Protein 1F2D (pdb70)

Organism: Cyberlindnera saturnus (NCBI:txid907340)

Nearest PDB structures (foldseek):
  1f2d-assembly2_C  TM=1.003E+00  e=4.085E-73  Cyberlindnera saturnus
  1j0e-assembly1_A  TM=1.000E+00  e=1.361E-66  Cyberlindnera saturnus
  1j0c-assembly2_D  TM=9.990E-01  e=8.575E-66  Cyberlindnera saturnus
  7ysl-assembly1_B  TM=9.454E-01  e=3.790E-32  Pectobacterium atrosepticum SCRI1043
  7ysk-assembly1_B  TM=9.473E-01  e=3.027E-31  Pectobacterium atrosepticum SCRI1043

CATH classification: 3.40.50.1100 (+1 more: 3.40.50.1100)

Secondary structure (DSSP, 8-state):
--TTSS-----SSSS--EEE-HHHHHHTTT-SEEEEEEGGGS-SSTT--HHHHHHTTTHHHHHHS--SEEEEEEETT-HHHHHHHHHHHHHT-EEEEEEE--S---GGGTTTTTTSHHHHHHHHTT-EEEE------SS--HHHHHHHHHHHHTT--EEEE-GGGTTSTTTTTHHHHHHHHHHHHHHHHT---SEEEEEESSSHHHHHHHHHHGGGT-GGGEEEEE-SS-HHHHHHHHHHHHHHHHHHHT-----S---EE-TTSTTBTTB--HHHHHHHHHHHHHHS----TTTHHHHHHHHHHHHHTT-SPTT-EEEEEE---GGGGGGGGGG-PPPP-/--GGGS-----SSSSPPEEE-HHHHHHTTSSSEEEEEESTT--SSTT--HHHHHHTTTHHHHHHTT--EEEEEEETT-HHHHHHHHHHHHHT-EEEEEEE--S---GGGTTTTTTSSHHHHHHHTT-EEEE--PPP-SS--TTHHHHHHHHHHTT--EEE--TTSTTSTTTTTHHHHHHHHHHHHHHHHT---SEEEEEESSSHHHHHHHHHHHTTT-GGGEEEEE-SS-HHHHHHHHHHHHHHHHHHTT---------EE-TT-TTBTTB--HHHHHHHHHHHHHHS----TTTHHHHHHHHHHHHHTT-S-TT-EEEEEE---GGGGGG-GGG-PPP--/--STTS-----SSSSPPEEE-HHHHHHTTSSEEEEEEEGGGS-SSTT--HHHHHHTTTHHHHHHS---EEEEEEETT-HHHHHHHHHHHHHT-EEEEEEE--S---GGGTTTTTTSHHHHHHHHTT-EEEE------SS--HHHHHHHHHHHHTT--EEEE-GGGTTSTTTTTHHHHHHHHHHHHHHHHT---SEEEEEESSSHHHHHHHHHHHTTT-GGGEEEEE-SS-HHHHHHHHHHHHHHHHHHHT-----S--EEE-SSSTTBTTB--HHHHHHHHHHHHHHS----TTTHHHHHHHHHHHHHTT-SPTTEEEEEEE---GGGGGGGGGG-PPPP-/--GGGS-----SSSSPPEEE-HHHHHHTTSSSEEEEEEGGGS-SSTT--HHHHHHTTTHHHHHHTT-SEEEEEEETT-HHHHHHHHHHHHHT-EEEEEEE--S---GGGTTTTTTSHHHHHHHHTT-EEEE--PPP-SS--HHHHHHHHHHHHTT--EEEE-GGGTTSTTTTHHHHHHHHHHHHHHHHHT---SEEEEEESSSHHHHHHHHHHHTTT-GGGEEEEE-SS-HHHHHHHHHHHHHHHHHHHT-----S--EEE-TTSTTBTTB--HHHHHHHHHHHHHHS----TTTHHHHHHHHHHHHHTT-SPTT-EEEEEE---GGGGGG-GGG-PPPP-

B-factor: mean 40.92, std 16.77, range [8.12, 91.18]

Radius of gyration: 33.81 Å; Cα contacts (8 Å, |Δi|>4): 3236; chains: 4; bounding box: 70×109×66 Å

InterPro domains:
  IPR001926 Tryptophan synthase beta chain-like, PALP domain [PF00291] (12-324)
  IPR005965 1-aminocyclopropane-1-carboxylate deaminase [TIGR01274] (3-339)
  IPR027278 1-aminocyclopropane-1-carboxylate deaminase/D-cysteine desulfhydrase [PIRSF006278] (3-336)
  IPR027278 1-aminocyclopropane-1-carboxylate deaminase/D-cysteine desulfhydrase [PTHR43780] (8-329)
  IPR036052 Tryptophan synthase beta chain-like, PALP domain superfamily [G3DSA:3.40.50.1100] (15-333)
  IPR036052 Tryptophan synthase beta chain-like, PALP domain superfamily [G3DSA:3.40.50.1100] (69-170)
  IPR036052 Tryptophan synthase beta chain-like, PALP domain superfamily [SSF53686] (7-335)

Structure (mmCIF, N/CA/C/O backbone):
data_1F2D
#
_entry.id   1F2D
#
_cell.length_a   66.38
_cell.length_b   269.37
_cell.length_c   186.62
_cell.angle_alpha   90.0
_cell.angle_beta   90.0
_cell.angle_gamma   90.0
#
_symmetry.space_group_name_H-M   'C 2 2 21'
#
loop_
_entity.id
_entity.type
_entity.pdbx_description
1 polymer '1-AMINOCYCLOPROPANE-1-CARBOXYLATE DEAMINASE'
2 non-polymer 'SULFATE ION'
3 non-polymer "PYRIDOXAL-5'-PHOSPHATE"
4 water water
#
loop_
_atom_site.group_PDB
_atom_site.id
_atom_site.type_symbol
_atom_site.label_atom_id
_atom_site.label_alt_id
_atom_site.label_comp_id
_atom_site.label_asym_id
_atom_site.label_entity_id
_atom_site.label_seq_id
_atom_site.pdbx_PDB_ins_code
_atom_site.Cartn_x
_atom_site.Cartn_y
_atom_site.Cartn_z
_atom_site.occupancy
_atom_site.B_iso_or_equiv
_atom_site.auth_seq_id
_atom_site.auth_comp_id
_atom_site.auth_asym_id
_atom_site.auth_atom_id
_atom_site.pdbx_PDB_model_num
ATOM 1 N N . ALA A 1 1 ? 54.424 122.489 19.593 1.00 74.65 1 ALA A N 1
ATOM 2 C CA . ALA A 1 1 ? 54.651 121.238 20.381 1.00 74.17 1 ALA A CA 1
ATOM 3 C C . ALA A 1 1 ? 55.053 121.533 21.833 1.00 73.83 1 ALA A C 1
ATOM 4 O O . ALA A 1 1 ? 56.222 121.415 22.200 1.00 73.81 1 ALA A O 1
ATOM 6 N N . GLY A 1 2 ? 54.078 121.910 22.656 1.00 72.80 2 GLY A N 1
ATOM 7 C CA . GLY A 1 2 ? 54.373 122.203 24.043 1.00 71.70 2 GLY A CA 1
ATOM 8 C C . GLY A 1 2 ? 53.159 122.681 24.810 1.00 71.20 2 GLY A C 1
ATOM 9 O O . GLY A 1 2 ? 53.292 123.302 25.864 1.00 71.75 2 GLY A O 1
ATOM 10 N N . VAL A 1 3 ? 51.970 122.389 24.291 1.00 70.20 3 VAL A N 1
ATOM 11 C CA . VAL A 1 3 ? 50.737 122.804 24.948 1.00 69.59 3 VAL A CA 1
ATOM 12 C C . VAL A 1 3 ? 50.601 122.124 26.309 1.00 70.14 3 VAL A C 1
ATOM 13 O O . VAL A 1 3 ? 49.707 122.451 27.095 1.00 70.67 3 VAL A O 1
ATOM 17 N N . ALA A 1 4 ? 51.500 121.183 26.585 1.00 70.30 4 ALA A N 1
ATOM 18 C CA . ALA A 1 4 ? 51.488 120.443 27.846 1.00 69.95 4 ALA A CA 1
ATOM 19 C C . ALA A 1 4 ? 52.117 121.231 28.990 1.00 69.87 4 ALA A C 1
ATOM 20 O O . ALA A 1 4 ? 51.817 120.981 30.161 1.00 69.85 4 ALA A O 1
ATOM 22 N N . LYS A 1 5 ? 52.988 122.179 28.652 1.00 70.06 5 LYS A N 1
ATOM 23 C CA . LYS A 1 5 ? 53.655 122.998 29.659 1.00 69.73 5 LYS A CA 1
ATOM 24 C C . LYS A 1 5 ? 52.643 123.859 30.399 1.00 68.90 5 LYS A C 1
ATOM 25 O O . LYS A 1 5 ? 52.862 124.219 31.553 1.00 69.46 5 LYS A O 1
ATOM 31 N N . PHE A 1 6 ? 51.542 124.190 29.728 1.00 67.67 6 PHE A N 1
ATOM 32 C CA . PHE A 1 6 ? 50.502 125.021 30.322 1.00 66.14 6 PHE A CA 1
ATOM 33 C C . PHE A 1 6 ? 49.519 124.222 31.163 1.00 64.84 6 PHE A C 1
ATOM 34 O O . PHE A 1 6 ? 49.259 123.054 30.893 1.00 65.25 6 PHE A O 1
ATOM 42 N N . ALA A 1 7 ? 48.962 124.874 32.178 1.00 63.31 7 ALA A N 1
ATOM 43 C CA . ALA A 1 7 ? 48.005 124.246 33.078 1.00 61.66 7 ALA A CA 1
ATOM 44 C C . ALA A 1 7 ? 46.663 124.039 32.393 1.00 60.14 7 ALA A C 1
ATOM 45 O O . ALA A 1 7 ? 46.316 124.760 31.463 1.00 60.10 7 ALA A O 1
ATOM 47 N N . LYS A 1 8 ? 45.910 123.055 32.871 1.00 58.10 8 LYS A N 1
ATOM 48 C CA . LYS A 1 8 ? 44.604 122.743 32.310 1.00 56.66 8 LYS A CA 1
ATOM 49 C C . LYS A 1 8 ? 43.643 122.257 33.384 1.00 55.89 8 LYS A C 1
ATOM 50 O O . LYS A 1 8 ? 43.936 121.316 34.115 1.00 55.99 8 LYS A O 1
ATOM 56 N N . TYR A 1 9 ? 42.495 122.915 33.477 1.00 55.17 9 TYR A N 1
ATOM 57 C CA . TYR A 1 9 ? 41.468 122.549 34.443 1.00 54.41 9 TYR A CA 1
ATOM 58 C C . TYR A 1 9 ? 40.386 121.859 33.624 1.00 53.37 9 TYR A C 1
ATOM 59 O O . TYR A 1 9 ? 39.872 122.421 32.659 1.00 53.60 9 TYR A O 1
ATOM 68 N N . PRO A 1 10 ? 40.037 120.620 33.990 1.00 52.63 10 PRO A N 1
ATOM 69 C CA . PRO A 1 10 ? 39.014 119.842 33.287 1.00 50.73 10 PRO A CA 1
ATOM 70 C C . PRO A 1 10 ? 37.614 120.448 33.262 1.00 49.01 10 PRO A C 1
ATOM 71 O O . PRO A 1 10 ? 37.010 120.673 34.308 1.00 49.56 10 PRO A O 1
ATOM 75 N N . LEU A 1 11 ? 37.094 120.701 32.065 1.00 46.84 11 LEU A N 1
ATOM 76 C CA . LEU A 1 11 ? 35.747 121.249 31.926 1.00 44.65 11 LEU A CA 1
ATOM 77 C C . LEU A 1 11 ? 34.900 120.360 31.024 1.00 44.10 11 LEU A C 1
ATOM 78 O O . LEU A 1 11 ? 33.692 120.568 30.885 1.00 43.36 11 LEU A O 1
ATOM 83 N N . THR A 1 12 ? 35.545 119.365 30.419 1.00 43.90 12 THR A N 1
ATOM 84 C CA . THR A 1 12 ? 34.887 118.429 29.506 1.00 44.31 12 THR A CA 1
ATOM 85 C C . THR A 1 12 ? 35.102 116.965 29.884 1.00 44.25 12 THR A C 1
ATOM 86 O O . THR A 1 12 ? 36.099 116.615 30.517 1.00 44.11 12 THR A O 1
ATOM 90 N N . PHE A 1 13 ? 34.170 116.117 29.454 1.00 44.66 13 PHE A N 1
ATOM 91 C CA . PHE A 1 13 ? 34.217 114.679 29.718 1.00 44.46 13 PHE A CA 1
ATOM 92 C C . PHE A 1 13 ? 35.524 114.010 29.320 1.00 44.21 13 PHE A C 1
ATOM 93 O O . PHE A 1 13 ? 35.920 113.000 29.907 1.00 46.22 13 PHE A O 1
ATOM 101 N N . GLY A 1 14 ? 36.187 114.570 28.320 1.00 43.95 14 GLY A N 1
ATOM 102 C CA . GLY A 1 14 ? 37.439 114.018 27.831 1.00 42.83 14 GLY A CA 1
ATOM 103 C C . GLY A 1 14 ? 37.503 114.263 26.331 1.00 43.86 14 GLY A C 1
ATOM 104 O O . GLY A 1 14 ? 36.618 114.941 25.791 1.00 43.23 14 GLY A O 1
ATOM 105 N N . PRO A 1 15 ? 38.508 113.716 25.624 1.00 42.60 15 PRO A N 1
ATOM 106 C CA . PRO A 1 15 ? 38.637 113.911 24.176 1.00 41.65 15 PRO A CA 1
ATOM 107 C C . PRO A 1 15 ? 37.308 113.728 23.470 1.00 41.02 15 PRO A C 1
ATOM 108 O O . PRO A 1 15 ? 36.630 112.725 23.668 1.00 42.72 15 PRO A O 1
ATOM 112 N N . SER A 1 16 ? 36.935 114.698 22.646 1.00 39.37 16 SER A N 1
ATOM 113 C CA . SER A 1 16 ? 35.670 114.634 21.922 1.00 37.65 16 SER A CA 1
ATOM 114 C C . SER A 1 16 ? 35.555 113.423 20.994 1.00 36.20 16 SER A C 1
ATOM 115 O O . SER A 1 16 ? 36.531 112.988 20.388 1.00 37.24 16 SER A O 1
ATOM 118 N N . PRO A 1 17 ? 34.348 112.854 20.893 1.00 35.19 17 PRO A N 1
ATOM 119 C CA . PRO A 1 17 ? 34.060 111.693 20.051 1.00 35.63 17 PRO A CA 1
ATOM 120 C C . PRO A 1 17 ? 33.865 112.109 18.585 1.00 38.06 17 PRO A C 1
ATOM 121 O O . PRO A 1 17 ? 33.423 113.232 18.294 1.00 37.17 17 PRO A O 1
ATOM 125 N N . ILE A 1 18 ? 34.190 111.204 17.668 1.00 37.74 18 ILE A N 1
ATOM 126 C CA . ILE A 1 18 ? 34.060 111.478 16.233 1.00 37.63 18 ILE A CA 1
ATOM 127 C C . ILE A 1 18 ? 32.976 110.604 15.633 1.00 37.84 18 ILE A C 1
ATOM 128 O O . ILE A 1 18 ? 33.110 109.381 15.602 1.00 39.91 18 ILE A O 1
ATOM 133 N N . SER A 1 19 ? 31.890 111.230 15.193 1.00 36.63 19 SER A N 1
ATOM 134 C CA . SER A 1 19 ? 30.788 110.511 14.574 1.00 36.37 19 SER A CA 1
ATOM 135 C C . SER A 1 19 ? 31.115 110.271 13.095 1.00 37.23 19 SER A C 1
ATOM 136 O O . SER A 1 19 ? 31.778 111.091 12.456 1.00 36.04 19 SER A O 1
ATOM 139 N N . ASN A 1 20 ? 30.649 109.146 12.564 1.00 37.89 20 ASN A N 1
ATOM 140 C CA . ASN A 1 20 ? 30.865 108.795 11.161 1.00 39.49 20 ASN A CA 1
ATOM 141 C C . ASN A 1 20 ? 29.535 109.037 10.456 1.00 40.34 20 ASN A C 1
ATOM 142 O O . ASN A 1 20 ? 28.600 108.240 10.568 1.00 40.76 20 ASN A O 1
ATOM 147 N N . LEU A 1 21 ? 29.452 110.154 9.738 1.00 40.47 21 LEU A N 1
ATOM 148 C CA . LEU A 1 21 ? 28.228 110.534 9.035 1.00 41.24 21 LEU A CA 1
ATOM 149 C C . LEU A 1 21 ? 28.136 109.875 7.652 1.00 42.43 21 LEU A C 1
ATOM 150 O O . LEU A 1 21 ? 28.056 110.560 6.627 1.00 42.08 21 LEU A O 1
ATOM 155 N N . ASN A 1 22 ? 28.134 108.542 7.638 1.00 42.85 22 ASN A N 1
ATOM 156 C CA . ASN A 1 22 ? 28.090 107.785 6.388 1.00 43.15 22 ASN A CA 1
ATOM 157 C C . ASN A 1 22 ? 26.827 107.976 5.560 1.00 43.50 22 ASN A C 1
ATOM 158 O O . ASN A 1 22 ? 26.893 107.975 4.332 1.00 42.40 22 ASN A O 1
ATOM 163 N N . ARG A 1 23 ? 25.684 108.151 6.219 1.00 44.28 23 ARG A N 1
ATOM 164 C CA . ARG A 1 23 ? 24.435 108.351 5.505 1.00 45.97 23 ARG A CA 1
ATOM 165 C C . ARG A 1 23 ? 24.434 109.699 4.776 1.00 46.39 23 ARG A C 1
ATOM 166 O O . ARG A 1 23 ? 23.939 109.801 3.651 1.00 45.94 23 ARG A O 1
ATOM 174 N N . LEU A 1 24 ? 24.980 110.733 5.416 1.00 45.93 24 LEU A N 1
ATOM 175 C CA . LEU A 1 24 ? 25.065 112.051 4.792 1.00 45.19 24 LEU A CA 1
ATOM 176 C C . LEU A 1 24 ? 26.040 111.920 3.624 1.00 45.70 24 LEU A C 1
ATOM 177 O O . LEU A 1 24 ? 25.756 112.375 2.521 1.00 45.53 24 LEU A O 1
ATOM 182 N N . SER A 1 25 ? 27.184 111.287 3.877 1.00 45.86 25 SER A N 1
ATOM 183 C CA . SER A 1 25 ? 28.198 111.082 2.849 1.00 47.34 25 SER A CA 1
ATOM 184 C C . SER A 1 25 ? 27.640 110.373 1.613 1.00 49.42 25 SER A C 1
ATOM 185 O O . SER A 1 25 ? 28.062 110.650 0.489 1.00 49.76 25 SER A O 1
ATOM 188 N N . GLN A 1 26 ? 26.700 109.453 1.812 1.00 51.43 26 GLN A N 1
ATOM 189 C CA . GLN A 1 26 ? 26.105 108.750 0.677 1.00 53.60 26 GLN A CA 1
ATOM 190 C C . GLN A 1 26 ? 25.169 109.699 -0.041 1.00 53.50 26 GLN A C 1
ATOM 191 O O . GLN A 1 26 ? 25.116 109.740 -1.271 1.00 53.06 26 GLN A O 1
ATOM 197 N N . HIS A 1 27 ? 24.417 110.455 0.746 1.00 53.05 27 HIS A N 1
ATOM 198 C CA . HIS A 1 27 ? 23.479 111.408 0.196 1.00 52.68 27 HIS A CA 1
ATOM 199 C C . HIS A 1 27 ? 24.191 112.366 -0.750 1.00 52.34 27 HIS A C 1
ATOM 200 O O . HIS A 1 27 ? 23.658 112.705 -1.799 1.00 52.72 27 HIS A O 1
ATOM 207 N N . LEU A 1 28 ? 25.395 112.795 -0.382 1.00 51.25 28 LEU A N 1
ATOM 208 C CA . LEU A 1 28 ? 26.145 113.714 -1.225 1.00 50.92 28 LEU A CA 1
ATOM 209 C C . LEU A 1 28 ? 26.950 112.999 -2.305 1.00 50.44 28 LEU A C 1
ATOM 210 O O . LEU A 1 28 ? 28.080 113.387 -2.622 1.00 50.43 28 LEU A O 1
ATOM 215 N N . GLY A 1 29 ? 26.352 111.943 -2.852 1.00 49.67 29 GLY A N 1
ATOM 216 C CA . GLY A 1 29 ? 26.971 111.186 -3.927 1.00 48.36 29 GLY A CA 1
ATOM 217 C C . GLY A 1 29 ? 28.219 110.392 -3.611 1.00 48.04 29 GLY A C 1
ATOM 218 O O . GLY A 1 29 ? 29.047 110.154 -4.495 1.00 47.04 29 GLY A O 1
ATOM 219 N N . SER A 1 30 ? 28.362 109.976 -2.359 1.00 46.68 30 SER A N 1
ATOM 220 C CA . SER A 1 30 ? 29.518 109.187 -1.961 1.00 47.16 30 SER A CA 1
ATOM 221 C C . SER A 1 30 ? 30.802 109.795 -2.507 1.00 46.63 30 SER A C 1
ATOM 222 O O . SER A 1 30 ? 31.681 109.081 -2.970 1.00 48.21 30 SER A O 1
ATOM 225 N N . LYS A 1 31 ? 30.900 111.117 -2.453 1.00 46.41 31 LYS A N 1
ATOM 226 C CA . LYS A 1 31 ? 32.080 111.826 -2.944 1.00 46.27 31 LYS A CA 1
ATOM 227 C C . LYS A 1 31 ? 33.245 111.710 -1.970 1.00 45.14 31 LYS A C 1
ATOM 228 O O . LYS A 1 31 ? 34.409 111.578 -2.374 1.00 44.24 31 LYS A O 1
ATOM 234 N N . VAL A 1 32 ? 32.927 111.786 -0.681 1.00 42.82 32 VAL A N 1
ATOM 235 C CA . VAL A 1 32 ? 33.939 111.692 0.356 1.00 40.97 32 VAL A CA 1
ATOM 236 C C . VAL A 1 32 ? 33.341 111.005 1.568 1.00 39.53 32 VAL A C 1
ATOM 237 O O . VAL A 1 32 ? 32.147 110.678 1.585 1.00 38.09 32 VAL A O 1
ATOM 241 N N . ASN A 1 33 ? 34.182 110.794 2.578 1.00 38.50 33 ASN A N 1
ATOM 242 C CA . ASN A 1 33 ? 33.755 110.158 3.825 1.00 37.96 33 ASN A CA 1
ATOM 243 C C . ASN A 1 33 ? 33.742 111.246 4.885 1.00 36.50 33 ASN A C 1
ATOM 244 O O . ASN A 1 33 ? 34.795 111.679 5.359 1.00 33.98 33 ASN A O 1
ATOM 249 N N . VAL A 1 34 ? 32.543 111.689 5.244 1.00 36.61 34 VAL A N 1
ATOM 250 C CA . VAL A 1 34 ? 32.406 112.757 6.224 1.00 38.26 34 VAL A CA 1
ATOM 251 C C . VAL A 1 34 ? 32.366 112.266 7.669 1.00 38.64 34 VAL A C 1
ATOM 252 O O . VAL A 1 34 ? 31.550 111.419 8.022 1.00 38.02 34 VAL A O 1
ATOM 256 N N . TYR A 1 35 ? 33.266 112.810 8.486 1.00 39.59 35 TYR A N 1
ATOM 257 C CA . TYR A 1 35 ? 33.335 112.497 9.912 1.00 40.82 35 TYR A CA 1
ATOM 258 C C . TYR A 1 35 ? 33.108 113.830 10.652 1.00 40.83 35 TYR A C 1
ATOM 259 O O . TYR A 1 35 ? 33.432 114.893 10.124 1.00 40.92 35 TYR A O 1
ATOM 268 N N . ALA A 1 36 ? 32.556 113.783 11.859 1.00 39.53 36 ALA A N 1
ATOM 269 C CA . ALA A 1 36 ? 32.308 115.010 12.618 1.00 37.84 36 ALA A CA 1
ATOM 270 C C . ALA A 1 36 ? 32.768 114.900 14.069 1.00 38.97 36 ALA A C 1
ATOM 271 O O . ALA A 1 36 ? 32.194 114.128 14.830 1.00 39.08 36 ALA A O 1
ATOM 273 N N . LYS A 1 37 ? 33.810 115.651 14.440 1.00 39.02 37 LYS A N 1
ATOM 274 C CA . LYS A 1 37 ? 34.315 115.660 15.815 1.00 38.78 37 LYS A CA 1
ATOM 275 C C . LYS A 1 37 ? 33.325 116.501 16.630 1.00 39.33 37 LYS A C 1
ATOM 276 O O . LYS A 1 37 ? 33.144 117.687 16.371 1.00 39.72 37 LYS A O 1
ATOM 282 N N . ARG A 1 38 ? 32.703 115.876 17.626 1.00 39.06 38 ARG A N 1
ATOM 283 C CA . ARG A 1 38 ? 31.664 116.504 18.424 1.00 38.90 38 ARG A CA 1
ATOM 284 C C . ARG A 1 38 ? 32.001 117.386 19.622 1.00 38.79 38 ARG A C 1
ATOM 285 O O . ARG A 1 38 ? 31.968 116.943 20.777 1.00 36.86 38 ARG A O 1
ATOM 293 N N . GLU A 1 39 ? 32.303 118.649 19.345 1.00 38.15 39 GLU A N 1
ATOM 294 C CA . GLU A 1 39 ? 32.586 119.599 20.412 1.00 37.51 39 GLU A CA 1
ATOM 295 C C . GLU A 1 39 ? 31.236 119.993 21.011 1.00 36.76 39 GLU A C 1
ATOM 296 O O . GLU A 1 39 ? 31.165 120.543 22.111 1.00 37.37 39 GLU A O 1
ATOM 302 N N . ASP A 1 40 ? 30.166 119.707 20.281 1.00 36.80 40 ASP A N 1
ATOM 303 C CA . ASP A 1 40 ? 28.821 120.031 20.740 1.00 38.35 40 ASP A CA 1
ATOM 304 C C . ASP A 1 40 ? 28.309 119.012 21.758 1.00 38.78 40 ASP A C 1
ATOM 305 O O . ASP A 1 40 ? 27.180 119.128 22.249 1.00 38.86 40 ASP A O 1
ATOM 310 N N . CYS A 1 41 ? 29.132 118.013 22.062 1.00 38.42 41 CYS A N 1
ATOM 311 C CA . CYS A 1 41 ? 28.760 116.964 23.015 1.00 38.89 41 CYS A CA 1
ATOM 312 C C . CYS A 1 41 ? 29.909 116.729 23.989 1.00 38.65 41 CYS A C 1
ATOM 313 O O . CYS A 1 41 ? 30.049 115.637 24.548 1.00 41.65 41 CYS A O 1
ATOM 316 N N . ASN A 1 42 ? 30.721 117.755 24.203 1.00 38.32 42 ASN A N 1
ATOM 317 C CA . ASN A 1 42 ? 31.899 117.657 25.059 1.00 36.86 42 ASN A CA 1
ATOM 318 C C . ASN A 1 42 ? 31.768 117.912 26.572 1.00 37.70 42 ASN A C 1
ATOM 319 O O . ASN A 1 42 ? 32.760 117.769 27.293 1.00 36.68 42 ASN A O 1
ATOM 324 N N . SER A 1 43 ? 30.587 118.292 27.059 1.00 38.10 43 SER A N 1
ATOM 325 C CA . SER A 1 43 ? 30.449 118.576 28.486 1.00 39.25 43 SER A CA 1
ATOM 326 C C . SER A 1 43 ? 29.019 118.591 29.023 1.00 38.41 43 SER A C 1
ATOM 327 O O . SER A 1 43 ? 28.055 118.616 28.264 1.00 38.89 43 SER A O 1
ATOM 330 N N . GLY A 1 44 ? 28.906 118.557 30.350 1.00 38.80 44 GLY A N 1
ATOM 331 C CA . GLY A 1 44 ? 27.612 118.576 31.011 1.00 39.18 44 GLY A CA 1
ATOM 332 C C . GLY A 1 44 ? 27.247 119.996 31.424 1.00 39.19 44 GLY A C 1
ATOM 333 O O . GLY A 1 44 ? 26.139 120.272 31.895 1.00 39.58 44 GLY A O 1
ATOM 334 N N . LEU A 1 45 ? 28.199 120.900 31.238 1.00 38.75 45 LEU A N 1
ATOM 335 C CA . LEU A 1 45 ? 28.006 122.300 31.546 1.00 38.96 45 LEU A CA 1
ATOM 336 C C . LEU A 1 45 ? 27.096 122.909 30.470 1.00 40.22 45 LEU A C 1
ATOM 337 O O . LEU A 1 45 ? 27.559 123.404 29.448 1.00 42.26 45 LEU A O 1
ATOM 342 N N . ALA A 1 46 ? 25.791 122.817 30.715 1.00 41.74 46 ALA A N 1
ATOM 343 C CA . ALA A 1 46 ? 24.737 123.319 29.838 1.00 43.80 46 ALA A CA 1
ATOM 344 C C . ALA A 1 46 ? 25.037 123.254 28.340 1.00 45.53 46 ALA A C 1
ATOM 345 O O . ALA A 1 46 ? 25.321 124.280 27.700 1.00 45.65 46 ALA A O 1
ATOM 347 N N . PHE A 1 47 ? 24.962 122.038 27.798 1.00 45.31 47 PHE A N 1
ATOM 348 C CA . PHE A 1 47 ? 25.181 121.772 26.379 1.00 43.81 47 PHE A CA 1
ATOM 349 C C . PHE A 1 47 ? 26.612 121.851 25.883 1.00 43.58 47 PHE A C 1
ATOM 350 O O . PHE A 1 47 ? 26.912 121.394 24.783 1.00 45.75 47 PHE A O 1
ATOM 358 N N . GLY A 1 48 ? 27.499 122.427 26.679 1.00 43.14 48 GLY A N 1
ATOM 359 C CA . GLY A 1 48 ? 28.890 122.516 26.276 1.00 42.31 48 GLY A CA 1
ATOM 360 C C . GLY A 1 48 ? 29.113 123.046 24.870 1.00 43.08 48 GLY A C 1
ATOM 361 O 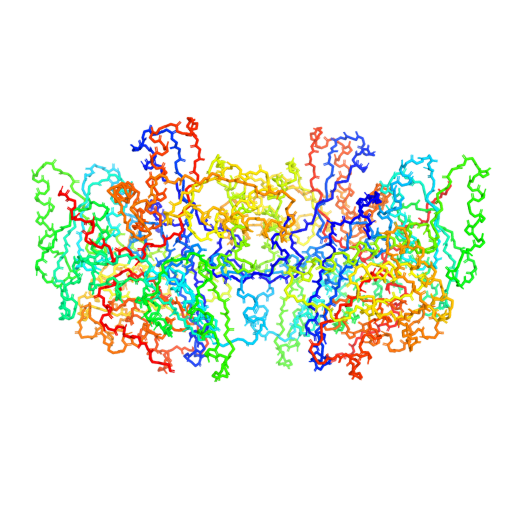O . GLY A 1 48 ? 28.185 123.524 24.213 1.00 42.75 48 GLY A O 1
ATOM 362 N N . GLY A 1 49 ? 30.359 122.960 24.416 1.00 41.33 49 GLY A N 1
ATOM 363 C CA . GLY A 1 49 ? 30.708 123.446 23.101 1.00 41.88 49 GLY A CA 1
ATOM 364 C C . GLY A 1 49 ? 32.181 123.795 23.017 1.00 42.32 49 GLY A C 1
ATOM 365 O O . GLY A 1 49 ? 32.928 123.628 23.983 1.00 43.11 49 GLY A O 1
ATOM 366 N N . ASN A 1 50 ? 32.596 124.291 21.857 1.00 41.70 50 ASN A N 1
ATOM 367 C CA . ASN A 1 50 ? 33.987 124.653 21.597 1.00 41.74 50 ASN A CA 1
ATOM 368 C C . ASN A 1 50 ? 34.600 125.636 22.586 1.00 40.76 50 ASN A C 1
ATOM 369 O O . ASN A 1 50 ? 35.766 125.509 22.953 1.00 40.53 50 ASN A O 1
ATOM 374 N N . LYS A 1 51 ? 33.822 126.632 22.989 1.00 40.74 51 LYS A N 1
ATOM 375 C CA . LYS A 1 51 ? 34.315 127.643 23.913 1.00 41.77 51 LYS A CA 1
ATOM 376 C C . LYS A 1 51 ? 34.768 126.998 25.227 1.00 41.48 51 LYS A C 1
ATOM 377 O O . LYS A 1 51 ? 35.770 127.400 25.813 1.00 41.16 51 LYS A O 1
ATOM 383 N N . LEU A 1 52 ? 34.032 125.992 25.681 1.00 40.89 52 LEU A N 1
ATOM 384 C CA . LEU A 1 52 ? 34.400 125.292 26.906 1.00 41.42 52 LEU A CA 1
ATOM 385 C C . LEU A 1 52 ? 35.815 124.721 26.786 1.00 41.65 52 LEU A C 1
ATOM 386 O O . LEU A 1 52 ? 36.566 124.724 27.757 1.00 42.32 52 LEU A O 1
ATOM 391 N N . ARG A 1 53 ? 36.196 124.252 25.596 1.00 42.55 53 ARG A N 1
ATOM 392 C CA . ARG A 1 53 ? 37.537 123.687 25.408 1.00 42.71 53 ARG A CA 1
ATOM 393 C C . ARG A 1 53 ? 38.581 124.787 25.517 1.00 43.43 53 ARG A C 1
ATOM 394 O O . ARG A 1 53 ? 39.675 124.574 26.037 1.00 44.04 53 ARG A O 1
ATOM 402 N N . LYS A 1 54 ? 38.239 125.968 25.012 1.00 44.05 54 LYS A N 1
ATOM 403 C CA . LYS A 1 54 ? 39.147 127.106 25.069 1.00 43.05 54 LYS A CA 1
ATOM 404 C C . LYS A 1 54 ? 39.379 127.453 26.540 1.00 43.02 54 LYS A C 1
ATOM 405 O O . LYS A 1 54 ? 40.519 127.612 26.998 1.00 43.13 54 LYS A O 1
ATOM 411 N N . LEU A 1 55 ? 38.271 127.560 27.263 1.00 40.85 55 LEU A N 1
ATOM 412 C CA . LEU A 1 55 ? 38.264 127.917 28.675 1.00 42.61 55 LEU A CA 1
ATOM 413 C C . LEU A 1 55 ? 39.094 127.053 29.621 1.00 43.55 55 LEU A C 1
ATOM 414 O O . LEU A 1 55 ? 39.548 127.544 30.657 1.00 44.28 55 LEU A O 1
ATOM 419 N N . GLU A 1 56 ? 39.304 125.784 29.276 1.00 44.31 56 GLU A N 1
ATOM 420 C CA . GLU A 1 56 ? 40.071 124.893 30.142 1.00 45.18 56 GLU A CA 1
ATOM 421 C C . GLU A 1 56 ? 41.469 125.414 30.433 1.00 46.45 56 GLU A C 1
ATOM 422 O O . GLU A 1 56 ? 42.022 125.139 31.499 1.00 46.00 56 GLU A O 1
ATOM 428 N N . TYR A 1 57 ? 42.045 126.161 29.496 1.00 46.72 57 TYR A N 1
ATOM 429 C CA . TYR A 1 57 ? 43.386 126.698 29.709 1.00 47.80 57 TYR A CA 1
ATOM 430 C C . TYR A 1 57 ? 43.373 128.093 30.312 1.00 47.78 57 TYR A C 1
ATOM 431 O O . TYR A 1 57 ? 44.418 128.712 30.496 1.00 47.05 57 TYR A O 1
ATOM 440 N N . ILE A 1 58 ? 42.183 128.577 30.635 1.00 48.70 58 ILE A N 1
ATOM 441 C CA . ILE A 1 58 ? 42.047 129.902 31.208 1.00 50.70 58 ILE A CA 1
ATOM 442 C C . ILE A 1 58 ? 41.601 129.819 32.669 1.00 52.52 58 ILE A C 1
ATOM 443 O O . ILE A 1 58 ? 41.940 130.683 33.474 1.00 53.18 58 ILE A O 1
ATOM 448 N N . VAL A 1 59 ? 40.854 128.774 33.007 1.00 53.64 59 VAL A N 1
ATOM 449 C CA . VAL A 1 59 ? 40.382 128.582 34.374 1.00 54.93 59 VAL A CA 1
ATOM 450 C C . VAL A 1 59 ? 41.510 128.522 35.420 1.00 55.91 59 VAL A C 1
ATOM 451 O O . VAL A 1 59 ? 41.371 129.060 36.519 1.00 56.45 59 VAL A O 1
ATOM 455 N N . PRO A 1 60 ? 42.640 127.871 35.095 1.00 56.70 60 PRO A N 1
ATOM 456 C CA . PRO A 1 60 ? 43.753 127.780 36.049 1.00 57.34 60 PRO A CA 1
ATOM 457 C C . PRO A 1 60 ? 44.206 129.159 36.523 1.00 58.76 60 PRO A C 1
ATOM 458 O O . PRO A 1 60 ? 44.436 129.386 37.714 1.00 58.98 60 PRO A O 1
ATOM 462 N N . ASP A 1 61 ? 44.338 130.071 35.567 1.00 59.77 61 ASP A N 1
ATOM 463 C CA . ASP A 1 61 ? 44.757 131.440 35.828 1.00 59.78 61 ASP A CA 1
ATOM 464 C C . ASP A 1 61 ? 43.753 132.083 36.786 1.00 59.18 61 ASP A C 1
ATOM 465 O O . ASP A 1 61 ? 44.133 132.729 37.761 1.00 59.45 61 ASP A O 1
ATOM 470 N N . ILE A 1 62 ? 42.470 131.885 36.501 1.00 58.08 62 ILE A N 1
ATOM 471 C CA . ILE A 1 62 ? 41.383 132.428 37.309 1.00 58.01 62 ILE A CA 1
ATOM 472 C C . ILE A 1 62 ? 41.481 132.027 38.776 1.00 60.05 62 ILE A C 1
ATOM 473 O O . ILE A 1 62 ? 41.675 132.873 39.652 1.00 61.23 62 ILE A O 1
ATOM 478 N N . VAL A 1 63 ? 41.338 130.731 39.036 1.00 60.85 63 VAL A N 1
ATOM 479 C CA . VAL A 1 63 ? 41.391 130.189 40.387 1.00 61.23 63 VAL A CA 1
ATOM 480 C C . VAL A 1 63 ? 42.672 130.552 41.137 1.00 61.77 63 VAL A C 1
ATOM 481 O O . VAL A 1 63 ? 42.645 130.762 42.346 1.00 61.66 63 VAL A O 1
ATOM 485 N N . GLU A 1 64 ? 43.786 130.630 40.419 1.00 63.22 64 GLU A N 1
ATOM 486 C CA . GLU A 1 64 ? 45.078 130.974 41.015 1.00 64.50 64 GLU A CA 1
ATOM 487 C C . GLU A 1 64 ? 45.003 132.261 41.840 1.00 64.93 64 GLU A C 1
ATOM 488 O O . GLU A 1 64 ? 45.218 132.243 43.051 1.00 64.62 64 GLU A O 1
ATOM 494 N N . GLY A 1 65 ? 44.712 133.376 41.172 1.00 65.17 65 GLY A N 1
ATOM 495 C CA . GLY A 1 65 ? 44.607 134.654 41.855 1.00 65.05 65 GLY A CA 1
ATOM 496 C C . GLY A 1 65 ? 43.228 134.847 42.457 1.00 65.55 65 GLY A C 1
ATOM 497 O O . GLY A 1 65 ? 42.461 133.889 42.560 1.00 66.01 65 GLY A O 1
ATOM 498 N N . ASP A 1 66 ? 42.895 136.078 42.847 1.00 65.27 66 ASP A N 1
ATOM 499 C CA . ASP A 1 66 ? 41.589 136.347 43.447 1.00 64.46 66 ASP A CA 1
ATOM 500 C C . ASP A 1 66 ? 40.647 137.201 42.619 1.00 63.02 66 ASP A C 1
ATOM 501 O O . ASP A 1 66 ? 40.738 138.429 42.618 1.00 63.09 66 ASP A O 1
ATOM 506 N N . TYR A 1 67 ? 39.727 136.542 41.928 1.00 60.60 67 TYR A N 1
ATOM 507 C CA . TYR A 1 67 ? 38.744 137.241 41.121 1.00 58.07 67 TYR A CA 1
ATOM 508 C C . TYR A 1 67 ? 37.397 136.831 41.673 1.00 56.88 67 TYR A C 1
ATOM 509 O O . TYR A 1 67 ? 37.229 135.715 42.160 1.00 57.30 67 TYR A O 1
ATOM 518 N N . THR A 1 68 ? 36.439 137.739 41.591 1.00 55.86 68 THR A N 1
ATOM 519 C CA . THR A 1 68 ? 35.106 137.510 42.125 1.00 54.29 68 THR A CA 1
ATOM 520 C C . THR A 1 68 ? 34.059 137.453 41.028 1.00 53.18 68 THR A C 1
ATOM 521 O O . THR A 1 68 ? 32.973 136.898 41.212 1.00 52.67 68 THR A O 1
ATOM 525 N N . HIS A 1 69 ? 34.391 138.038 39.885 1.00 52.23 69 HIS A N 1
ATOM 526 C CA . HIS A 1 69 ? 33.470 138.089 38.763 1.00 51.27 69 HIS A CA 1
ATOM 527 C C . HIS A 1 69 ? 34.130 137.693 37.455 1.00 50.64 69 HIS A C 1
ATOM 528 O O . HIS A 1 69 ? 35.244 138.121 37.161 1.00 50.98 69 HIS A O 1
ATOM 535 N N . LEU A 1 70 ? 33.444 136.870 36.672 1.00 49.77 70 LEU A N 1
ATOM 536 C CA . LEU A 1 70 ? 33.963 136.481 35.371 1.00 48.82 70 LEU A CA 1
ATOM 537 C C . LEU A 1 70 ? 33.141 137.311 34.404 1.00 48.77 70 LEU A C 1
ATOM 538 O O . LEU A 1 70 ? 31.908 137.318 34.468 1.00 48.36 70 LEU A O 1
ATOM 543 N N . VAL A 1 71 ? 33.806 138.029 33.514 1.00 48.91 71 VAL A N 1
ATOM 544 C CA . VAL A 1 71 ? 33.060 138.837 32.567 1.00 49.47 71 VAL A CA 1
ATOM 545 C C . VAL A 1 71 ? 33.433 138.489 31.130 1.00 49.57 71 VAL A C 1
ATOM 546 O O . VAL A 1 71 ? 34.608 138.293 30.801 1.00 47.33 71 VAL A O 1
ATOM 550 N N . SER A 1 72 ? 32.410 138.376 30.290 1.00 51.16 72 SER A N 1
ATOM 551 C CA . SER A 1 72 ? 32.601 138.082 28.877 1.00 52.84 72 SER A CA 1
ATOM 552 C C . SER A 1 72 ? 31.572 138.855 28.070 1.00 53.05 72 SER A C 1
ATOM 553 O O . SER A 1 72 ? 30.727 139.558 28.638 1.00 53.26 72 SER A O 1
ATOM 556 N N . ILE A 1 73 ? 31.611 138.695 26.750 1.00 52.89 73 ILE A N 1
ATOM 557 C CA . ILE A 1 73 ? 30.711 139.461 25.898 1.00 52.14 73 ILE A CA 1
ATOM 558 C C . ILE A 1 73 ? 30.391 138.793 24.562 1.00 51.78 73 ILE A C 1
ATOM 559 O O . ILE A 1 73 ? 31.229 138.094 23.997 1.00 52.16 73 ILE A O 1
ATOM 564 N N . GLY A 1 74 ? 29.168 139.017 24.078 1.00 51.63 74 GLY A N 1
ATOM 565 C CA . GLY A 1 74 ? 28.723 138.458 22.810 1.00 51.04 74 GLY A CA 1
ATOM 566 C C . GLY A 1 74 ? 27.326 138.935 22.431 1.00 51.07 74 GLY A C 1
ATOM 567 O O . GLY A 1 74 ? 26.741 139.762 23.124 1.00 51.46 74 GLY A O 1
ATOM 568 N N . GLY A 1 75 ? 26.790 138.416 21.331 1.00 50.39 75 GLY A N 1
ATOM 569 C CA . GLY A 1 75 ? 25.464 138.808 20.886 1.00 49.53 75 GLY A CA 1
ATOM 570 C C . GLY A 1 75 ? 24.352 138.266 21.756 1.00 49.76 75 GLY A C 1
ATOM 571 O O . GLY A 1 75 ? 24.612 137.574 22.732 1.00 50.68 75 GLY A O 1
ATOM 572 N N . ARG A 1 76 ? 23.108 138.567 21.397 1.00 49.66 76 ARG A N 1
ATOM 573 C CA . ARG A 1 76 ? 21.943 138.124 22.167 1.00 51.01 76 ARG A CA 1
ATOM 574 C C . ARG A 1 76 ? 21.881 136.611 22.386 1.00 50.86 76 ARG A C 1
ATOM 575 O O . ARG A 1 76 ? 21.725 136.143 23.513 1.00 50.91 76 ARG A O 1
ATOM 583 N N . GLN A 1 77 ? 21.977 135.853 21.302 1.00 49.89 77 GLN A N 1
ATOM 584 C CA . GLN A 1 77 ? 21.940 134.400 21.385 1.00 47.88 77 GLN A CA 1
ATOM 585 C C . GLN A 1 77 ? 23.358 133.843 21.441 1.00 46.81 77 GLN A C 1
ATOM 586 O O . GLN A 1 77 ? 23.630 132.774 20.904 1.00 46.97 77 GLN A O 1
ATOM 592 N N . SER A 1 78 ? 24.258 134.568 22.096 1.00 45.67 78 SER A N 1
ATOM 593 C CA . SER A 1 78 ? 25.648 134.138 22.201 1.00 45.81 78 SER A CA 1
ATOM 594 C C . SER A 1 78 ? 25.826 132.804 22.926 1.00 46.50 78 SER A C 1
ATOM 595 O O . SER A 1 78 ? 25.095 132.494 23.862 1.00 46.38 78 SER A O 1
ATOM 598 N N . ASN A 1 79 ? 26.802 132.016 22.478 1.00 46.78 79 ASN A N 1
ATOM 599 C CA . ASN A 1 79 ? 27.095 130.720 23.087 1.00 46.11 79 ASN A CA 1
ATOM 600 C C . ASN A 1 79 ? 28.138 130.937 24.177 1.00 46.14 79 ASN A C 1
ATOM 601 O O . ASN A 1 79 ? 27.983 130.458 25.297 1.00 46.83 79 ASN A O 1
ATOM 606 N N . GLN A 1 80 ? 29.194 131.666 23.832 1.00 46.26 80 GLN A N 1
ATOM 607 C CA . GLN A 1 80 ? 30.278 131.982 24.752 1.00 47.40 80 GLN A CA 1
ATOM 608 C C . GLN A 1 80 ? 29.791 132.547 26.080 1.00 48.19 80 GLN A C 1
ATOM 609 O O . GLN A 1 80 ? 30.241 132.118 27.141 1.00 48.34 80 GLN A O 1
ATOM 615 N N . THR A 1 81 ? 28.885 133.518 26.027 1.00 49.57 81 THR A N 1
ATOM 616 C CA . THR A 1 81 ? 28.379 134.110 27.258 1.00 49.46 81 THR A CA 1
ATOM 617 C C . THR A 1 81 ? 27.718 133.037 28.120 1.00 50.16 81 THR A C 1
ATOM 618 O O . THR A 1 81 ? 28.017 132.922 29.313 1.00 50.79 81 THR A O 1
ATOM 622 N N . ARG A 1 82 ? 26.834 132.248 27.513 1.00 49.45 82 ARG A N 1
ATOM 623 C CA . ARG A 1 82 ? 26.137 131.181 28.223 1.00 49.59 82 ARG A CA 1
ATOM 624 C C . ARG A 1 82 ? 27.093 130.154 28.859 1.00 49.42 82 ARG A C 1
ATOM 625 O O . ARG A 1 82 ? 26.829 129.649 29.948 1.00 49.36 82 ARG A O 1
ATOM 633 N N . MET A 1 83 ? 28.206 129.857 28.196 1.00 49.16 83 MET A N 1
ATOM 634 C CA . MET A 1 83 ? 29.169 128.902 28.738 1.00 49.21 83 MET A CA 1
ATOM 635 C C . MET A 1 83 ? 30.017 129.539 29.832 1.00 49.57 83 MET A C 1
ATOM 636 O O . MET A 1 83 ? 30.611 128.843 30.664 1.00 48.27 83 MET A O 1
ATOM 641 N N . VAL A 1 84 ? 30.079 130.865 29.836 1.00 49.66 84 VAL A N 1
ATOM 642 C CA . VAL A 1 84 ? 30.852 131.565 30.850 1.00 49.35 84 VAL A CA 1
ATOM 643 C C . VAL A 1 84 ? 30.078 131.546 32.158 1.00 48.33 84 VAL A C 1
ATOM 644 O O . VAL A 1 84 ? 30.661 131.527 33.245 1.00 48.17 84 VAL A O 1
ATOM 648 N N . ALA A 1 85 ? 28.758 131.548 32.037 1.00 47.24 85 ALA A N 1
ATOM 649 C CA . ALA A 1 85 ? 27.884 131.511 33.193 1.00 46.92 85 ALA A CA 1
ATOM 650 C C . ALA A 1 85 ? 28.124 130.169 33.889 1.00 47.36 85 ALA A C 1
ATOM 651 O O . ALA A 1 85 ? 28.462 130.121 35.077 1.00 46.93 85 ALA A O 1
ATOM 653 N N . ALA A 1 86 ? 27.969 129.085 33.128 1.00 45.32 86 ALA A N 1
ATOM 654 C CA . ALA A 1 86 ? 28.167 127.745 33.661 1.00 44.30 86 ALA A CA 1
ATOM 655 C C . ALA A 1 86 ? 29.546 127.616 34.300 1.00 43.40 86 ALA A C 1
ATOM 656 O O . ALA A 1 86 ? 29.687 127.041 35.383 1.00 43.69 86 ALA A O 1
ATOM 658 N N . LEU A 1 87 ? 30.566 128.160 33.644 1.00 41.40 87 LEU A N 1
ATOM 659 C CA . LEU A 1 87 ? 31.912 128.086 34.189 1.00 41.74 87 LEU A CA 1
ATOM 660 C C . LEU A 1 87 ? 31.972 128.843 35.517 1.00 44.54 87 LEU A C 1
ATOM 661 O O . LEU A 1 87 ? 32.587 128.382 36.490 1.00 43.75 87 LEU A O 1
ATOM 666 N N . ALA A 1 88 ? 31.326 130.009 35.549 1.00 45.90 88 ALA A N 1
ATOM 667 C CA . ALA A 1 88 ? 31.303 130.841 36.750 1.00 47.32 88 ALA A CA 1
ATOM 668 C C . ALA A 1 88 ? 30.508 130.164 37.859 1.00 48.27 88 ALA A C 1
ATOM 669 O O . ALA A 1 88 ? 30.948 130.113 39.009 1.00 48.45 88 ALA A O 1
ATOM 671 N N . ALA A 1 89 ? 29.333 129.648 37.512 1.00 49.37 89 ALA A N 1
ATOM 672 C CA . ALA A 1 89 ? 28.491 128.968 38.483 1.00 50.34 89 ALA A CA 1
ATOM 673 C C . ALA A 1 89 ? 29.280 127.836 39.140 1.00 52.13 89 ALA A C 1
ATOM 674 O O . ALA A 1 89 ? 29.276 127.691 40.362 1.00 51.58 89 ALA A O 1
ATOM 676 N N . LYS A 1 90 ? 29.968 127.048 38.314 1.00 53.56 90 LYS A N 1
ATOM 677 C CA . LYS A 1 90 ? 30.750 125.918 38.794 1.00 54.96 90 LYS A CA 1
ATOM 678 C C . LYS A 1 90 ? 31.926 126.354 39.649 1.00 55.02 90 LYS A C 1
ATOM 679 O O . LYS A 1 90 ? 32.176 125.778 40.712 1.00 55.46 90 LYS A O 1
ATOM 685 N N . LEU A 1 91 ? 32.657 127.359 39.182 1.00 54.58 91 LEU A N 1
ATOM 686 C CA . LEU A 1 91 ? 33.800 127.850 39.934 1.00 54.72 91 LEU A CA 1
ATOM 687 C C . LEU A 1 91 ? 33.343 128.631 41.163 1.00 54.61 91 LEU A C 1
ATOM 688 O O . LEU A 1 91 ? 34.159 129.050 41.986 1.00 54.59 91 LEU A O 1
ATOM 693 N N . GLY A 1 92 ? 32.034 128.816 41.291 1.00 54.01 92 GLY A N 1
ATOM 694 C CA . GLY A 1 92 ? 31.512 129.562 42.423 1.00 53.79 92 GLY A CA 1
ATOM 695 C C . GLY A 1 92 ? 31.851 131.051 42.407 1.00 54.03 92 GLY A C 1
ATOM 696 O O . GLY A 1 92 ? 32.059 131.660 43.463 1.00 53.39 92 GLY A O 1
ATOM 697 N N . LYS A 1 93 ? 31.913 131.638 41.212 1.00 52.87 93 LYS A N 1
ATOM 698 C CA . LYS A 1 93 ? 32.212 133.056 41.063 1.00 52.45 93 LYS A CA 1
ATOM 699 C C . LYS A 1 93 ? 30.945 133.733 40.558 1.00 52.76 93 LYS A C 1
ATOM 700 O O . LYS A 1 93 ? 29.983 133.059 40.198 1.00 52.18 93 LYS A O 1
ATOM 706 N N . LYS A 1 94 ? 30.929 135.062 40.537 1.00 52.99 94 LYS A N 1
ATOM 707 C CA . LYS A 1 94 ? 29.753 135.768 40.042 1.00 53.34 94 LYS A CA 1
ATOM 708 C C . LYS A 1 94 ? 29.884 135.980 38.529 1.00 52.47 94 LYS A C 1
ATOM 709 O O . LYS A 1 94 ? 30.986 135.886 37.977 1.00 51.42 94 LYS A O 1
ATOM 715 N N . CYS A 1 95 ? 28.764 136.252 37.860 1.00 52.25 95 CYS A N 1
ATOM 716 C CA . CYS A 1 95 ? 28.784 136.431 36.409 1.00 51.42 95 CYS A CA 1
ATOM 717 C C . CYS A 1 95 ? 28.095 137.664 35.810 1.00 49.93 95 CYS A C 1
ATOM 718 O O . CYS A 1 95 ? 26.904 137.883 36.015 1.00 48.49 95 CYS A O 1
ATOM 721 N N . VAL A 1 96 ? 28.856 138.442 35.042 1.00 50.08 96 VAL A N 1
ATOM 722 C CA . VAL A 1 96 ? 28.334 139.637 34.354 1.00 49.48 96 VAL A CA 1
ATOM 723 C C . VAL A 1 96 ? 28.519 139.472 32.841 1.00 47.57 96 VAL A C 1
ATOM 724 O O . VAL A 1 96 ? 29.645 139.434 32.351 1.00 45.88 96 VAL A O 1
ATOM 728 N N . LEU A 1 97 ? 27.410 139.384 32.110 1.00 47.76 97 LEU A N 1
ATOM 729 C CA . LEU A 1 97 ? 27.456 139.186 30.660 1.00 47.53 97 LEU A CA 1
ATOM 730 C C . LEU A 1 97 ? 26.855 140.311 29.804 1.00 47.81 97 LEU A C 1
ATOM 731 O O . LEU A 1 97 ? 25.678 140.660 29.946 1.00 48.12 97 LEU A O 1
ATOM 736 N N . ILE A 1 98 ? 27.668 140.843 28.894 1.00 48.15 98 ILE A N 1
ATOM 737 C CA . ILE A 1 98 ? 27.251 141.912 27.980 1.00 47.74 98 ILE A CA 1
ATOM 738 C C . ILE A 1 98 ? 26.656 141.286 26.717 1.00 47.42 98 ILE A C 1
ATOM 739 O O . ILE A 1 98 ? 27.381 140.673 25.937 1.00 46.31 98 ILE A O 1
ATOM 744 N N . GLN A 1 99 ? 25.347 141.436 26.518 1.00 47.59 99 GLN A N 1
ATOM 745 C CA . GLN A 1 99 ? 24.685 140.871 25.340 1.00 49.06 99 GLN A CA 1
ATOM 746 C C . GLN A 1 99 ? 24.419 141.940 24.256 1.00 49.65 99 GLN A C 1
ATOM 747 O O . GLN A 1 99 ? 23.281 142.396 24.089 1.00 49.79 99 GLN A O 1
ATOM 753 N N . GLU A 1 100 ? 25.452 142.325 23.511 1.00 49.85 100 GLU A N 1
ATOM 754 C CA . GLU A 1 100 ? 25.293 143.346 22.470 1.00 50.79 100 GLU A CA 1
ATOM 755 C C . GLU A 1 100 ? 24.277 143.008 21.395 1.00 52.06 100 GLU A C 1
ATOM 756 O O . GLU A 1 100 ? 23.811 141.877 21.292 1.00 52.22 100 GLU A O 1
ATOM 762 N N . ASP A 1 101 ? 23.931 144.015 20.599 1.00 54.38 101 ASP A N 1
ATOM 763 C CA . ASP A 1 101 ? 22.981 143.844 19.510 1.00 56.21 101 ASP A CA 1
ATOM 764 C C . ASP A 1 101 ? 23.789 143.574 18.242 1.00 56.85 101 ASP A C 1
ATOM 765 O O . ASP A 1 101 ? 24.077 144.479 17.457 1.00 57.25 101 ASP A O 1
ATOM 770 N N . TRP A 1 102 ? 24.157 142.310 18.063 1.00 56.89 102 TRP A N 1
ATOM 771 C CA . TRP A 1 102 ? 24.954 141.875 16.925 1.00 56.20 102 TRP A CA 1
ATOM 772 C C . TRP A 1 102 ? 24.154 141.407 15.721 1.00 56.32 102 TRP A C 1
ATOM 773 O O . TRP A 1 102 ? 24.714 141.233 14.641 1.00 56.82 102 TRP A O 1
ATOM 784 N N . VAL A 1 103 ? 22.853 141.212 15.882 1.00 56.60 103 VAL A N 1
ATOM 785 C CA . VAL A 1 103 ? 22.082 140.697 14.770 1.00 57.07 103 VAL A CA 1
ATOM 786 C C . VAL A 1 103 ? 20.734 141.337 14.496 1.00 58.50 103 VAL A C 1
ATOM 787 O O . VAL A 1 103 ? 19.955 141.599 15.409 1.00 59.19 103 VAL A O 1
ATOM 791 N N . PRO A 1 104 ? 20.446 141.603 13.215 1.00 59.18 104 PRO A N 1
ATOM 792 C CA . PRO A 1 104 ? 19.172 142.206 12.824 1.00 59.73 104 PRO A CA 1
ATOM 793 C C . PRO A 1 104 ? 18.076 141.195 13.156 1.00 60.40 104 PRO A C 1
ATOM 794 O O . PRO A 1 104 ? 17.770 140.316 12.350 1.00 60.31 104 PRO A O 1
ATOM 798 N N . ILE A 1 105 ? 17.504 141.312 14.349 1.00 60.90 105 ILE A N 1
ATOM 799 C CA . ILE A 1 105 ? 16.468 140.387 14.794 1.00 62.31 105 ILE A CA 1
ATOM 800 C C . ILE A 1 105 ? 15.273 140.312 13.854 1.00 63.55 105 ILE A C 1
ATOM 801 O O . ILE A 1 105 ? 14.495 141.257 13.745 1.00 64.56 105 ILE A O 1
ATOM 806 N N . PRO A 1 106 ? 15.110 139.176 13.163 1.00 64.50 106 PRO A N 1
ATOM 807 C CA . PRO A 1 106 ? 13.994 138.992 12.234 1.00 65.24 106 PRO A CA 1
ATOM 808 C C . PRO A 1 106 ? 12.667 139.444 12.829 1.00 66.13 106 PRO A C 1
ATOM 809 O O . PRO A 1 106 ? 12.418 139.270 14.021 1.00 65.51 106 PRO A O 1
ATOM 813 N N . GLU A 1 107 ? 11.828 140.035 11.985 1.00 67.80 107 GLU A N 1
ATOM 814 C CA . GLU A 1 107 ? 10.516 140.529 12.393 1.00 69.43 107 GLU A CA 1
ATOM 815 C C . GLU A 1 107 ? 9.714 139.462 13.125 1.00 69.31 107 GLU A C 1
ATOM 816 O O . GLU A 1 107 ? 9.096 139.730 14.152 1.00 68.86 107 GLU A O 1
ATOM 822 N N . ALA A 1 108 ? 9.717 138.250 12.588 1.00 69.44 108 ALA A N 1
ATOM 823 C CA . ALA A 1 108 ? 8.982 137.164 13.211 1.00 70.19 108 ALA A CA 1
ATOM 824 C C . ALA A 1 108 ? 9.643 136.741 14.524 1.00 70.34 108 ALA A C 1
ATOM 825 O O . ALA A 1 108 ? 8.982 136.217 15.417 1.00 70.13 108 ALA A O 1
ATOM 827 N N . GLU A 1 109 ? 10.944 136.992 14.642 1.00 71.06 109 GLU A N 1
ATOM 828 C CA . GLU A 1 109 ? 11.698 136.609 15.836 1.00 71.84 109 GLU A CA 1
ATOM 829 C C . GLU A 1 109 ? 11.978 137.762 16.805 1.00 71.79 109 GLU A C 1
ATOM 830 O O . GLU A 1 109 ? 12.908 137.677 17.608 1.00 71.85 109 GLU A O 1
ATOM 836 N N . LYS A 1 110 ? 11.187 138.829 16.742 1.00 71.47 110 LYS A N 1
ATOM 837 C CA . LYS A 1 110 ? 11.409 139.973 17.630 1.00 70.42 110 LYS A CA 1
ATOM 838 C C . LYS A 1 110 ? 10.862 139.781 19.045 1.00 69.04 110 LYS A C 1
ATOM 839 O O . LYS A 1 110 ? 11.405 140.329 20.000 1.00 69.04 110 LYS A O 1
ATOM 845 N N . ASP A 1 111 ? 9.796 138.999 19.178 1.00 67.66 111 ASP A N 1
ATOM 846 C CA . ASP A 1 111 ? 9.184 138.750 20.482 1.00 66.72 111 ASP A CA 1
ATOM 847 C C . ASP A 1 111 ? 9.752 137.508 21.156 1.00 65.98 111 ASP A C 1
ATOM 848 O O . ASP A 1 111 ? 9.154 136.988 22.100 1.00 67.14 111 ASP A O 1
ATOM 853 N N . VAL A 1 112 ? 10.902 137.032 20.686 1.00 64.12 112 VAL A N 1
ATOM 854 C CA . VAL A 1 112 ? 11.500 135.821 21.245 1.00 61.38 112 VAL A CA 1
ATOM 855 C C . VAL A 1 112 ? 13.023 135.848 21.293 1.00 59.24 112 VAL A C 1
ATOM 856 O O . VAL A 1 112 ? 13.635 135.405 22.263 1.00 59.26 112 VAL A O 1
ATOM 860 N N . TYR A 1 113 ? 13.625 136.365 20.234 1.00 56.68 113 TYR A N 1
ATOM 861 C CA . TYR A 1 113 ? 15.072 136.430 20.120 1.00 54.66 113 TYR A CA 1
ATOM 862 C C . TYR A 1 113 ? 15.815 136.812 21.406 1.00 55.42 113 TYR A C 1
ATOM 863 O O . TYR A 1 113 ? 17.003 136.523 21.539 1.00 56.24 113 TYR A O 1
ATOM 872 N N . ASN A 1 114 ? 15.128 137.452 22.353 1.00 56.72 114 ASN A N 1
ATOM 873 C CA . ASN A 1 114 ? 15.766 137.874 23.610 1.00 57.44 114 ASN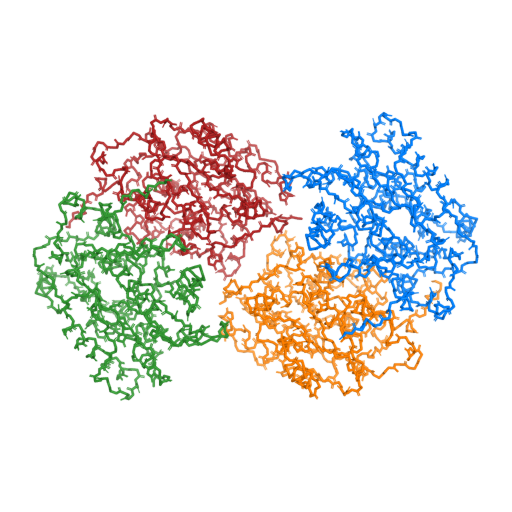 A CA 1
ATOM 874 C C . ASN A 1 114 ? 15.206 137.217 24.877 1.00 57.89 114 ASN A C 1
ATOM 875 O O . ASN A 1 114 ? 15.689 137.488 25.977 1.00 57.93 114 ASN A O 1
ATOM 880 N N . ARG A 1 115 ? 14.187 136.376 24.727 1.00 58.64 115 ARG A N 1
ATOM 881 C CA . ARG A 1 115 ? 13.564 135.703 25.869 1.00 60.23 115 ARG A CA 1
ATOM 882 C C . ARG A 1 115 ? 13.791 134.184 25.857 1.00 59.77 115 ARG A C 1
ATOM 883 O O . ARG A 1 115 ? 13.631 133.517 26.880 1.00 60.10 115 ARG A O 1
ATOM 891 N N . VAL A 1 116 ? 14.168 133.655 24.696 1.00 58.73 116 VAL A N 1
ATOM 892 C CA . VAL A 1 116 ? 14.397 132.223 24.508 1.00 57.63 116 VAL A CA 1
ATOM 893 C C . VAL A 1 116 ? 15.881 131.918 24.241 1.00 56.18 116 VAL A C 1
ATOM 894 O O . VAL A 1 116 ? 16.728 132.802 24.357 1.00 56.70 116 VAL A O 1
ATOM 898 N N . GLY A 1 117 ? 16.188 130.661 23.926 1.00 55.96 117 GLY A N 1
ATOM 899 C CA . GLY A 1 117 ? 17.550 130.240 23.607 1.00 53.98 117 GLY A CA 1
ATOM 900 C C . GLY A 1 117 ? 18.658 130.411 24.630 1.00 53.78 117 GLY A C 1
ATOM 901 O O . GLY A 1 117 ? 18.447 130.266 25.832 1.00 53.44 117 GLY A O 1
ATOM 902 N N . ASN A 1 118 ? 19.854 130.713 24.134 1.00 53.45 118 ASN A N 1
ATOM 903 C CA . ASN A 1 118 ? 21.036 130.900 24.973 1.00 55.02 118 ASN A CA 1
ATOM 904 C C . ASN A 1 118 ? 20.879 131.922 26.104 1.00 55.15 118 ASN A C 1
ATOM 905 O O . ASN A 1 118 ? 21.320 131.679 27.232 1.00 54.02 118 ASN A O 1
ATOM 910 N N . ILE A 1 119 ? 20.263 133.064 25.799 1.00 55.14 119 ILE A N 1
ATOM 911 C CA . ILE A 1 119 ? 20.082 134.119 26.794 1.00 53.91 119 ILE A CA 1
ATOM 912 C C . ILE A 1 119 ? 19.320 133.617 28.012 1.00 52.97 119 ILE A C 1
ATOM 913 O O . ILE A 1 119 ? 19.708 133.894 29.144 1.00 52.53 119 ILE A O 1
ATOM 918 N N . GLU A 1 120 ? 18.239 132.882 27.775 1.00 51.61 120 GLU A N 1
ATOM 919 C CA . GLU A 1 120 ? 17.446 132.344 28.863 1.00 52.49 120 GLU A CA 1
ATOM 920 C C . GLU A 1 120 ? 18.307 131.508 29.796 1.00 51.67 120 GLU A C 1
ATOM 921 O O . GLU A 1 120 ? 18.238 131.649 31.014 1.00 51.02 120 GLU A O 1
ATOM 927 N N . LEU A 1 121 ? 19.121 130.640 29.209 1.00 51.64 121 LEU A N 1
ATOM 928 C CA . LEU A 1 121 ? 19.991 129.766 29.973 1.00 50.72 121 LEU A CA 1
ATOM 929 C C . LEU A 1 121 ? 20.888 130.541 30.921 1.00 50.40 121 LEU A C 1
ATOM 930 O O . LEU A 1 121 ? 20.993 130.195 32.096 1.00 49.95 121 LEU A O 1
ATOM 935 N N . SER A 1 122 ? 21.543 131.579 30.410 1.00 50.88 122 SER A N 1
ATOM 936 C CA . SER A 1 122 ? 22.439 132.393 31.233 1.00 51.68 122 SER A CA 1
ATOM 937 C C . SER A 1 122 ? 21.707 132.973 32.434 1.00 52.12 122 SER A C 1
ATOM 938 O O . SER A 1 122 ? 22.260 133.071 33.535 1.00 51.66 122 SER A O 1
ATOM 941 N N . ARG A 1 123 ? 20.454 133.354 32.214 1.00 52.79 123 ARG A N 1
ATOM 942 C CA . ARG A 1 123 ? 19.642 133.920 33.275 1.00 53.85 123 ARG A CA 1
ATOM 943 C C . ARG A 1 123 ? 19.320 132.865 34.341 1.00 53.43 123 ARG A C 1
ATOM 944 O O . ARG A 1 123 ? 19.375 133.153 35.538 1.00 54.44 123 ARG A O 1
ATOM 952 N N . ILE A 1 124 ? 19.003 131.643 33.918 1.00 51.56 124 ILE A N 1
ATOM 953 C CA . ILE A 1 124 ? 18.702 130.587 34.880 1.00 49.18 124 ILE A CA 1
ATOM 954 C C . ILE A 1 124 ? 19.936 130.271 35.719 1.00 47.33 124 ILE A C 1
ATOM 955 O O . ILE A 1 124 ? 19.830 129.940 36.896 1.00 48.37 124 ILE A O 1
ATOM 960 N N . MET A 1 125 ? 21.108 130.373 35.112 1.00 45.90 125 MET A N 1
ATOM 961 C CA . MET A 1 125 ? 22.338 130.116 35.837 1.00 46.17 125 MET A CA 1
ATOM 962 C C . MET A 1 125 ? 22.721 131.361 36.652 1.00 46.70 125 MET A C 1
ATOM 963 O O . MET A 1 125 ? 23.877 131.527 37.062 1.00 44.61 125 MET A O 1
ATOM 968 N N . GLY A 1 126 ? 21.735 132.235 36.866 1.00 47.20 126 GLY A N 1
ATOM 969 C CA . GLY A 1 126 ? 21.936 133.453 37.641 1.00 48.30 126 GLY A CA 1
ATOM 970 C C . GLY A 1 126 ? 23.074 134.382 37.236 1.00 48.61 126 GLY A C 1
ATOM 971 O O . GLY A 1 126 ? 23.817 134.885 38.080 1.00 46.86 126 GLY A O 1
ATOM 972 N N . ALA A 1 127 ? 23.232 134.621 35.943 1.00 48.98 127 ALA A N 1
ATOM 973 C CA . ALA A 1 127 ? 24.297 135.509 35.514 1.00 49.09 127 ALA A CA 1
ATOM 974 C C . ALA A 1 127 ? 23.695 136.897 35.433 1.00 48.76 127 ALA A C 1
ATOM 975 O O . ALA A 1 127 ? 22.478 137.043 35.287 1.00 48.52 127 ALA A O 1
ATOM 977 N N . ASP A 1 128 ? 24.531 137.916 35.564 1.00 48.30 128 ASP A N 1
ATOM 978 C CA . ASP A 1 128 ? 24.039 139.284 35.449 1.00 48.96 128 ASP A CA 1
ATOM 979 C C . ASP A 1 128 ? 24.028 139.577 33.951 1.00 48.28 128 ASP A C 1
ATOM 980 O O . ASP A 1 128 ? 25.043 139.964 33.368 1.00 46.30 128 ASP A O 1
ATOM 985 N N . VAL A 1 129 ? 22.868 139.352 33.338 1.00 49.16 129 VAL A N 1
ATOM 986 C CA . VAL A 1 129 ? 22.690 139.547 31.905 1.00 51.58 129 VAL A CA 1
ATOM 987 C C . VAL A 1 129 ? 22.327 140.982 31.533 1.00 52.90 129 VAL A C 1
ATOM 988 O O . VAL A 1 129 ? 21.248 141.465 31.871 1.00 52.64 129 VAL A O 1
ATOM 992 N N . ARG A 1 130 ? 23.228 141.645 30.816 1.00 54.26 130 ARG A N 1
ATOM 993 C CA . ARG A 1 130 ? 23.006 143.024 30.398 1.00 56.22 130 ARG A CA 1
ATOM 994 C C . ARG A 1 130 ? 22.811 143.148 28.886 1.00 56.59 130 ARG A C 1
ATOM 995 O O . ARG A 1 130 ? 23.759 143.005 28.116 1.00 56.76 130 ARG A O 1
ATOM 1003 N N . VAL A 1 131 ? 21.570 143.405 28.478 1.00 57.83 131 VAL A N 1
ATOM 1004 C CA . VAL A 1 131 ? 21.219 143.569 27.066 1.00 59.43 131 VAL A CA 1
ATOM 1005 C C . VAL A 1 131 ? 21.602 144.984 26.618 1.00 60.57 131 VAL A C 1
ATOM 1006 O O . VAL A 1 131 ? 20.980 145.966 27.022 1.00 60.46 131 VAL A O 1
ATOM 1010 N N . ILE A 1 132 ? 22.621 145.075 25.772 1.00 61.32 132 ILE A N 1
ATOM 1011 C CA . ILE A 1 132 ? 23.129 146.350 25.283 1.00 61.31 132 ILE A CA 1
ATOM 1012 C C . ILE A 1 132 ? 22.844 146.531 23.783 1.00 62.08 132 ILE A C 1
ATOM 1013 O O . ILE A 1 132 ? 22.689 145.552 23.050 1.00 61.45 132 ILE A O 1
ATOM 1018 N N . GLU A 1 133 ? 22.774 147.783 23.327 1.00 62.67 133 GLU A N 1
ATOM 1019 C CA . GLU A 1 133 ? 22.464 148.065 21.924 1.00 62.52 133 GLU A CA 1
ATOM 1020 C C . GLU A 1 133 ? 23.633 148.166 20.947 1.00 61.90 133 GLU A C 1
ATOM 1021 O O . GLU A 1 133 ? 23.421 148.276 19.736 1.00 61.69 133 GLU A O 1
ATOM 1027 N N . ASP A 1 134 ? 24.858 148.128 21.454 1.00 61.06 134 ASP A N 1
ATOM 1028 C CA . ASP A 1 134 ? 26.025 148.198 20.579 1.00 61.18 134 ASP A CA 1
ATOM 1029 C C . ASP A 1 134 ? 25.916 147.184 19.429 1.00 61.57 134 ASP A C 1
ATOM 1030 O O . ASP A 1 134 ? 25.150 146.220 19.502 1.00 60.57 134 ASP A O 1
ATOM 1035 N N . GLY A 1 135 ? 26.691 147.407 18.371 1.00 62.25 135 GLY A N 1
ATOM 1036 C CA . GLY A 1 135 ? 26.645 146.524 17.219 1.00 62.26 135 GLY A CA 1
ATOM 1037 C C . GLY A 1 135 ? 27.742 145.479 17.124 1.00 62.34 135 GLY A C 1
ATOM 1038 O O . GLY A 1 135 ? 28.649 145.428 17.958 1.00 62.17 135 GLY A O 1
ATOM 1039 N N . PHE A 1 136 ? 27.651 144.653 16.082 1.00 62.09 136 PHE A N 1
ATOM 1040 C CA . PHE A 1 136 ? 28.600 143.571 15.825 1.00 61.20 136 PHE A CA 1
ATOM 1041 C C . PHE A 1 136 ? 30.050 144.002 15.612 1.00 60.11 136 PHE A C 1
ATOM 1042 O O . PHE A 1 136 ? 30.331 144.935 14.864 1.00 59.51 136 PHE A O 1
ATOM 1050 N N . ASP A 1 137 ? 30.959 143.296 16.279 1.00 59.05 137 ASP A N 1
ATOM 1051 C CA . ASP A 1 137 ? 32.397 143.537 16.180 1.00 58.81 137 ASP A CA 1
ATOM 1052 C C . ASP A 1 137 ? 33.143 142.467 16.964 1.00 57.97 137 ASP A C 1
ATOM 1053 O O . ASP A 1 137 ? 32.910 142.280 18.154 1.00 57.96 137 ASP A O 1
ATOM 1058 N N . ILE A 1 138 ? 34.049 141.771 16.292 1.00 57.12 138 ILE A N 1
ATOM 1059 C CA . ILE A 1 138 ? 34.819 140.702 16.919 1.00 55.96 138 ILE A CA 1
ATOM 1060 C C . ILE A 1 138 ? 36.042 141.220 17.682 1.00 55.22 138 ILE A C 1
ATOM 1061 O O . ILE A 1 138 ? 36.892 140.444 18.125 1.00 55.39 138 ILE A O 1
ATOM 1066 N N . GLY A 1 139 ? 36.136 142.535 17.826 1.00 54.08 139 GLY A N 1
ATOM 1067 C CA . GLY A 1 139 ? 37.257 143.104 18.553 1.00 52.97 139 GLY A CA 1
ATOM 1068 C C . GLY A 1 139 ? 36.817 143.580 19.926 1.00 51.94 139 GLY A C 1
ATOM 1069 O O . GLY A 1 139 ? 35.627 143.555 20.247 1.00 51.28 139 GLY A O 1
ATOM 1070 N N . MET A 1 140 ? 37.776 144.012 20.735 1.00 52.54 140 MET A N 1
ATOM 1071 C CA . MET A 1 140 ? 37.492 144.509 22.082 1.00 53.61 140 MET A CA 1
ATOM 1072 C C . MET A 1 140 ? 36.364 145.538 22.045 1.00 53.86 140 MET A C 1
ATOM 1073 O O . MET A 1 140 ? 36.390 146.455 21.230 1.00 55.14 140 MET A O 1
ATOM 1078 N N . ARG A 1 141 ? 35.379 145.389 22.926 1.00 53.78 141 ARG A N 1
ATOM 1079 C CA . ARG A 1 141 ? 34.238 146.301 22.954 1.00 54.19 141 ARG A CA 1
ATOM 1080 C C . ARG A 1 141 ? 34.266 147.328 24.087 1.00 56.02 141 ARG A C 1
ATOM 1081 O O . ARG A 1 141 ? 34.775 147.061 25.179 1.00 55.14 141 ARG A O 1
ATOM 1089 N N . LYS A 1 142 ? 33.707 148.507 23.820 1.00 56.90 142 LYS A N 1
ATOM 1090 C CA . LYS A 1 142 ? 33.670 149.572 24.819 1.00 58.88 142 LYS A CA 1
ATOM 1091 C C . LYS A 1 142 ? 32.874 149.145 26.047 1.00 58.56 142 LYS A C 1
ATOM 1092 O O . LYS A 1 142 ? 33.324 149.339 27.178 1.00 58.68 142 LYS A O 1
ATOM 1098 N N . SER A 1 143 ? 31.698 148.562 25.825 1.00 58.11 143 SER A N 1
ATOM 1099 C CA . SER A 1 143 ? 30.852 148.109 26.928 1.00 58.19 143 SER A CA 1
ATOM 1100 C C . SER A 1 143 ? 31.620 147.167 27.844 1.00 57.92 143 SER A C 1
ATOM 1101 O O . SER A 1 143 ? 31.385 147.132 29.050 1.00 58.76 143 SER A O 1
ATOM 1104 N N . PHE A 1 144 ? 32.545 146.418 27.255 1.00 57.69 144 PHE A N 1
ATOM 1105 C CA . PHE A 1 144 ? 33.367 145.463 27.983 1.00 56.92 144 PHE A CA 1
ATOM 1106 C C . PHE A 1 144 ? 34.279 146.215 28.939 1.00 57.53 144 PHE A C 1
ATOM 1107 O O . PHE A 1 144 ? 34.188 146.042 30.153 1.00 57.94 144 PHE A O 1
ATOM 1115 N N . ALA A 1 145 ? 35.150 147.054 28.386 1.00 57.57 145 ALA A N 1
ATOM 1116 C CA . ALA A 1 145 ? 36.084 147.838 29.187 1.00 57.89 145 ALA A CA 1
ATOM 1117 C C . ALA A 1 145 ? 35.372 148.622 30.291 1.00 58.13 145 ALA A C 1
ATOM 1118 O O . ALA A 1 145 ? 35.935 148.844 31.363 1.00 57.43 145 ALA A O 1
ATOM 1120 N N . ASN A 1 146 ? 34.136 149.037 30.025 1.00 59.23 146 ASN A N 1
ATOM 1121 C CA . ASN A 1 146 ? 33.354 149.793 30.998 1.00 59.54 146 ASN A CA 1
ATOM 1122 C C . ASN A 1 146 ? 32.965 148.912 32.164 1.00 59.50 146 ASN A C 1
ATOM 1123 O O . ASN A 1 146 ? 33.030 149.333 33.319 1.00 59.42 146 ASN A O 1
ATOM 1128 N N . ALA A 1 147 ? 32.539 147.693 31.845 1.00 59.31 147 ALA A N 1
ATOM 1129 C CA . ALA A 1 147 ? 32.118 146.724 32.852 1.00 58.95 147 ALA A CA 1
ATOM 1130 C C . ALA A 1 147 ? 33.257 146.420 33.814 1.00 58.40 147 ALA A C 1
ATOM 1131 O O . ALA A 1 147 ? 33.074 146.435 35.031 1.00 57.64 147 ALA A O 1
ATOM 1133 N N . LEU A 1 148 ? 34.436 146.144 33.263 1.00 58.43 148 LEU A N 1
ATOM 1134 C CA . LEU A 1 148 ? 35.600 145.846 34.087 1.00 58.93 148 LEU A CA 1
ATOM 1135 C C . LEU A 1 148 ? 35.809 146.971 35.086 1.00 59.84 148 LEU A C 1
ATOM 1136 O O . LEU A 1 148 ? 36.076 146.724 36.261 1.00 60.47 148 LEU A O 1
ATOM 1141 N N . GLN A 1 149 ? 35.672 148.206 34.608 1.00 61.28 149 GLN A N 1
ATOM 1142 C CA . GLN A 1 149 ? 35.856 149.396 35.437 1.00 61.37 149 GLN A CA 1
ATOM 1143 C C . GLN A 1 149 ? 34.726 149.568 36.432 1.00 60.84 149 GLN A C 1
ATOM 1144 O O . GLN A 1 149 ? 34.970 149.884 37.595 1.00 59.97 149 GLN A O 1
ATOM 1150 N N . GLU A 1 150 ? 33.492 149.373 35.978 1.00 60.64 150 GLU A N 1
ATOM 1151 C CA . GLU A 1 150 ? 32.359 149.500 36.874 1.00 62.28 150 GLU A CA 1
ATOM 1152 C C . GLU A 1 150 ? 32.614 148.601 38.073 1.00 63.60 150 GLU A C 1
ATOM 1153 O O . GLU A 1 150 ? 32.931 149.072 39.169 1.00 63.83 150 GLU A O 1
ATOM 1159 N N . LEU A 1 151 ? 32.477 147.297 37.848 1.00 64.71 151 LEU A N 1
ATOM 1160 C CA . LEU A 1 151 ? 32.678 146.303 38.891 1.00 65.26 151 LEU A CA 1
ATOM 1161 C C . LEU A 1 151 ? 33.938 146.571 39.709 1.00 65.68 151 LEU A C 1
ATOM 1162 O O . LEU A 1 151 ? 33.891 146.555 40.940 1.00 66.19 151 LEU A O 1
ATOM 1167 N N . GLU A 1 152 ? 35.058 146.834 39.040 1.00 65.57 152 GLU A N 1
ATOM 1168 C CA . GLU A 1 152 ? 36.298 147.102 39.762 1.00 66.22 152 GLU A CA 1
ATOM 1169 C C . GLU A 1 152 ? 36.158 148.333 40.658 1.00 66.69 152 GLU A C 1
ATOM 1170 O O . GLU A 1 152 ? 36.853 148.455 41.668 1.00 66.80 152 GLU A O 1
ATOM 1176 N N . ASP A 1 153 ? 35.266 149.247 40.285 1.00 66.72 153 ASP A N 1
ATOM 1177 C CA . ASP A 1 153 ? 35.035 150.439 41.091 1.00 66.58 153 ASP A CA 1
ATOM 1178 C C . ASP A 1 153 ? 34.268 150.039 42.342 1.00 66.08 153 ASP A C 1
ATOM 1179 O O . ASP A 1 153 ? 34.577 150.504 43.439 1.00 66.20 153 ASP A O 1
ATOM 1184 N N . ALA A 1 154 ? 33.268 149.176 42.166 1.00 65.15 154 ALA A N 1
ATOM 1185 C CA . ALA A 1 154 ? 32.441 148.716 43.276 1.00 64.50 154 ALA A CA 1
ATOM 1186 C C . ALA A 1 154 ? 33.227 147.853 44.259 1.00 63.59 154 ALA A C 1
ATOM 1187 O O . ALA A 1 154 ? 32.646 147.213 45.131 1.00 63.48 154 ALA A O 1
ATOM 1189 N N . GLY A 1 155 ? 34.550 147.850 44.109 1.00 63.11 155 GLY A N 1
ATOM 1190 C CA . GLY A 1 155 ? 35.412 147.084 44.991 1.00 62.24 155 GLY A CA 1
ATOM 1191 C C . GLY A 1 155 ? 35.427 145.589 44.740 1.00 62.53 155 GLY A C 1
ATOM 1192 O O . GLY A 1 155 ? 35.609 144.810 45.674 1.00 63.13 155 GLY A O 1
ATOM 1193 N N . HIS A 1 156 ? 35.239 145.184 43.486 1.00 62.15 156 HIS A N 1
ATOM 1194 C CA . HIS A 1 156 ? 35.237 143.771 43.121 1.00 61.34 156 HIS A CA 1
ATOM 1195 C C . HIS A 1 156 ? 36.481 143.442 42.298 1.00 61.12 156 HIS A C 1
ATOM 1196 O O . HIS A 1 156 ? 37.248 144.341 41.953 1.00 60.78 156 HIS A O 1
ATOM 1203 N N . LYS A 1 157 ? 36.681 142.159 41.991 1.00 61.14 157 LYS A N 1
ATOM 1204 C CA . LYS A 1 157 ? 37.849 141.709 41.218 1.00 60.92 157 LYS A CA 1
ATOM 1205 C C . LYS A 1 157 ? 37.468 140.898 39.974 1.00 59.78 157 LYS A C 1
ATOM 1206 O O . LYS A 1 157 ? 37.714 139.691 39.910 1.00 60.01 157 LYS A O 1
ATOM 1212 N N . PRO A 1 158 ? 36.886 141.555 38.957 1.00 58.47 158 PRO A N 1
ATOM 1213 C CA . PRO A 1 158 ? 36.476 140.875 37.722 1.00 56.54 158 PRO A CA 1
ATOM 1214 C C . PRO A 1 158 ? 37.595 140.218 36.915 1.00 54.44 158 PRO A C 1
ATOM 1215 O O . PRO A 1 158 ? 38.751 140.643 36.963 1.00 54.09 158 PRO A O 1
ATOM 1219 N N . TYR A 1 159 ? 37.232 139.162 36.189 1.00 52.93 159 TYR A N 1
ATOM 1220 C CA . TYR A 1 159 ? 38.161 138.449 35.320 1.00 50.35 159 TYR A CA 1
ATOM 1221 C C . TYR A 1 159 ? 37.659 138.713 33.901 1.00 48.47 159 TYR A C 1
ATOM 1222 O O . TYR A 1 159 ? 36.500 138.436 33.575 1.00 46.91 159 TYR A O 1
ATOM 1231 N N . PRO A 1 160 ? 38.527 139.266 33.045 1.00 47.37 160 PRO A N 1
ATOM 1232 C CA . PRO A 1 160 ? 38.168 139.575 31.658 1.00 46.98 160 PRO A CA 1
ATOM 1233 C C . PRO A 1 160 ? 38.259 138.414 30.664 1.00 46.17 160 PRO A C 1
ATOM 1234 O O . PRO A 1 160 ? 39.351 137.894 30.402 1.00 44.96 160 PRO A O 1
ATOM 1238 N N . ILE A 1 161 ? 37.107 138.019 30.123 1.00 45.68 161 ILE A N 1
ATOM 1239 C CA . ILE A 1 161 ? 37.042 136.963 29.113 1.00 46.17 161 ILE A CA 1
ATOM 1240 C C . ILE A 1 161 ? 36.412 137.563 27.849 1.00 46.44 161 ILE A C 1
ATOM 1241 O O . ILE A 1 161 ? 35.182 137.581 27.687 1.00 46.37 161 ILE A O 1
ATOM 1246 N N . PRO A 1 162 ? 37.254 138.061 26.935 1.00 46.81 162 PRO A N 1
ATOM 1247 C CA . PRO A 1 162 ? 36.785 138.669 25.684 1.00 48.39 162 PRO A CA 1
ATOM 1248 C C . PRO A 1 162 ? 35.847 137.774 24.878 1.00 49.14 162 PRO A C 1
ATOM 1249 O O . PRO A 1 162 ? 35.515 136.665 25.308 1.00 49.97 162 PRO A O 1
ATOM 1253 N N . ALA A 1 163 ? 35.415 138.265 23.717 1.00 48.37 163 ALA A N 1
ATOM 1254 C CA . ALA A 1 163 ? 34.520 137.514 22.844 1.00 47.64 163 ALA A CA 1
ATOM 1255 C C . ALA A 1 163 ? 35.182 136.206 22.429 1.00 46.59 163 ALA A C 1
ATOM 1256 O O . ALA A 1 163 ? 36.345 136.192 22.026 1.00 46.03 163 ALA A O 1
ATOM 1258 N N . GLY A 1 164 ? 34.434 135.112 22.540 1.00 46.79 164 GLY A N 1
ATOM 1259 C CA . GLY A 1 164 ? 34.956 133.800 22.177 1.00 45.74 164 GLY A CA 1
ATOM 1260 C C . GLY A 1 164 ? 36.303 133.418 22.781 1.00 44.70 164 GLY A C 1
ATOM 1261 O O . GLY A 1 164 ? 36.967 132.505 22.289 1.00 44.88 164 GLY A O 1
ATOM 1262 N N . CYS A 1 165 ? 36.709 134.095 23.849 1.00 43.28 165 CYS A N 1
ATOM 1263 C CA . CYS A 1 165 ? 37.989 133.814 24.493 1.00 43.15 165 CYS A CA 1
ATOM 1264 C C . CYS A 1 165 ? 39.137 133.997 23.511 1.00 44.05 165 CYS A C 1
ATOM 1265 O O . CYS A 1 165 ? 40.307 133.965 23.897 1.00 43.40 165 CYS A O 1
ATOM 1268 N N . SER A 1 166 ? 38.788 134.216 22.245 1.00 46.11 166 SER A N 1
ATOM 1269 C CA . SER A 1 166 ? 39.756 134.364 21.156 1.00 46.59 166 SER A CA 1
ATOM 1270 C C . SER A 1 166 ? 40.933 135.290 21.420 1.00 48.13 166 SER A C 1
ATOM 1271 O O . SER A 1 166 ? 42.085 134.913 21.204 1.00 47.45 166 SER A O 1
ATOM 1274 N N . GLU A 1 167 ? 40.645 136.504 21.877 1.00 50.32 167 GLU A N 1
ATOM 1275 C CA . GLU A 1 167 ? 41.701 137.469 22.135 1.00 51.86 167 GLU A CA 1
ATOM 1276 C C . GLU A 1 167 ? 42.380 137.315 23.484 1.00 52.83 167 GLU A C 1
ATOM 1277 O O . GLU A 1 167 ? 43.305 138.067 23.800 1.00 53.31 167 GLU A O 1
ATOM 1283 N N . HIS A 1 168 ? 41.911 136.360 24.285 1.00 53.33 168 HIS A N 1
ATOM 1284 C CA . HIS A 1 168 ? 42.509 136.105 25.594 1.00 53.36 168 HIS A CA 1
ATOM 1285 C C . HIS A 1 168 ? 43.945 135.701 25.322 1.00 53.01 168 HIS A C 1
ATOM 1286 O O . HIS A 1 168 ? 44.249 135.216 24.238 1.00 52.97 168 HIS A O 1
ATOM 1293 N N . LYS A 1 169 ? 44.836 135.892 26.285 1.00 52.96 169 LYS A N 1
ATOM 1294 C CA . LYS A 1 169 ? 46.222 135.529 26.044 1.00 53.34 169 LYS A CA 1
ATOM 1295 C C . LYS A 1 169 ? 46.363 134.055 25.699 1.00 53.64 169 LYS A C 1
ATOM 1296 O O . LYS A 1 169 ? 47.127 133.702 24.805 1.00 54.61 169 LYS A O 1
ATOM 1302 N N . TYR A 1 170 ? 45.621 133.200 26.398 1.00 53.34 170 TYR A N 1
ATOM 1303 C CA . TYR A 1 170 ? 45.687 131.753 26.169 1.00 53.38 170 TYR A CA 1
ATOM 1304 C C . TYR A 1 170 ? 44.532 131.179 25.343 1.00 53.13 170 TYR A C 1
ATOM 1305 O O . TYR A 1 170 ? 44.348 129.964 25.297 1.00 53.41 170 TYR A O 1
ATOM 1314 N N . GLY A 1 171 ? 43.758 132.047 24.700 1.00 52.73 171 GLY A N 1
ATOM 1315 C CA . GLY A 1 171 ? 42.622 131.598 23.914 1.00 51.65 171 GLY A CA 1
ATOM 1316 C C . GLY A 1 171 ? 42.941 130.636 22.782 1.00 50.58 171 GLY A C 1
ATOM 1317 O O . GLY A 1 171 ? 42.040 129.978 22.262 1.00 49.25 171 GLY A O 1
ATOM 1318 N N . GLY A 1 172 ? 44.215 130.539 22.412 1.00 50.12 172 GLY A N 1
ATOM 1319 C CA . GLY A 1 172 ? 44.597 129.657 21.322 1.00 50.83 172 GLY A CA 1
ATOM 1320 C C . GLY A 1 172 ? 45.049 128.274 21.747 1.00 51.24 172 GLY A C 1
ATOM 1321 O O . GLY A 1 172 ? 45.011 127.330 20.951 1.00 50.50 172 GLY A O 1
ATOM 1322 N N . LEU A 1 173 ? 45.482 128.158 23.000 1.00 51.11 173 LEU A N 1
ATOM 1323 C CA . LEU A 1 173 ? 45.955 126.888 23.546 1.00 51.12 173 LEU A CA 1
ATOM 1324 C C . LEU A 1 173 ? 44.911 125.784 23.411 1.00 50.22 173 LEU A C 1
ATOM 1325 O O . LEU A 1 173 ? 45.224 124.667 23.010 1.00 50.29 173 LEU A O 1
ATOM 1330 N N . GLY A 1 174 ? 43.672 126.115 23.756 1.00 50.06 174 GLY A N 1
ATOM 1331 C CA . GLY A 1 174 ? 42.584 125.162 23.683 1.00 48.75 174 GLY A CA 1
ATOM 1332 C C . GLY A 1 174 ? 42.640 124.219 22.494 1.00 49.42 174 GLY A C 1
ATOM 1333 O O . GLY A 1 174 ? 42.869 123.015 22.660 1.00 49.25 174 GLY A O 1
ATOM 1334 N N . PHE A 1 175 ? 42.445 124.756 21.291 1.00 47.67 175 PHE A N 1
ATOM 1335 C CA . PHE A 1 175 ? 42.454 123.923 20.105 1.00 45.89 175 PHE A CA 1
ATOM 1336 C C . PHE A 1 175 ? 43.801 123.441 19.585 1.00 46.89 175 PHE A C 1
ATOM 1337 O O . PHE A 1 175 ? 43.864 122.762 18.555 1.00 46.35 175 PHE A O 1
ATOM 1345 N N . VAL A 1 176 ? 44.878 123.774 20.293 1.00 46.95 176 VAL A N 1
ATOM 1346 C CA . VAL A 1 176 ? 46.192 123.269 19.912 1.00 47.79 176 VAL A CA 1
ATOM 1347 C C . VAL A 1 176 ? 46.201 121.842 20.487 1.00 49.12 176 VAL A C 1
ATOM 1348 O O . VAL A 1 176 ? 47.009 120.984 20.095 1.00 49.51 176 VAL A O 1
ATOM 1352 N N . GLY A 1 177 ? 45.281 121.609 21.426 1.00 48.15 177 GLY A N 1
ATOM 1353 C CA . GLY A 1 177 ? 45.142 120.306 22.043 1.00 47.10 177 GLY A CA 1
ATOM 1354 C C . GLY A 1 177 ? 44.209 119.495 21.173 1.00 46.63 177 GLY A C 1
ATOM 1355 O O . GLY A 1 177 ? 44.267 118.272 21.154 1.00 46.10 177 GLY A O 1
ATOM 1356 N N . PHE A 1 178 ? 43.340 120.196 20.451 1.00 46.26 178 PHE A N 1
ATOM 1357 C CA . PHE A 1 178 ? 42.389 119.562 19.545 1.00 46.09 178 PHE A CA 1
ATOM 1358 C C . PHE A 1 178 ? 43.189 118.883 18.445 1.00 46.52 178 PHE A C 1
ATOM 1359 O O . PHE A 1 178 ? 42.855 117.783 18.004 1.00 45.91 178 PHE A O 1
ATOM 1367 N N . ALA A 1 179 ? 44.258 119.550 18.019 1.00 47.72 179 ALA A N 1
ATOM 1368 C CA . ALA A 1 179 ? 45.130 119.022 16.980 1.00 48.55 179 ALA A CA 1
ATOM 1369 C C . ALA A 1 179 ? 45.752 117.734 17.489 1.00 49.00 179 ALA A C 1
ATOM 1370 O O . ALA A 1 179 ? 45.894 116.769 16.745 1.00 49.82 179 ALA A O 1
ATOM 1372 N N . ASP A 1 180 ? 46.125 117.725 18.763 1.00 49.58 180 ASP A N 1
ATOM 1373 C CA . ASP A 1 180 ? 46.717 116.535 19.355 1.00 50.24 180 ASP A CA 1
ATOM 1374 C C . ASP A 1 180 ? 45.709 115.397 19.366 1.00 48.69 180 ASP A C 1
ATOM 1375 O O . ASP A 1 180 ? 46.044 114.266 19.024 1.00 49.34 180 ASP A O 1
ATOM 1380 N N . GLU A 1 181 ? 44.477 115.697 19.771 1.00 48.01 181 GLU A N 1
ATOM 1381 C CA . GLU A 1 181 ? 43.422 114.691 19.819 1.00 46.01 181 GLU A CA 1
ATOM 1382 C C . GLU A 1 181 ? 43.194 114.096 18.445 1.00 46.98 181 GLU A C 1
ATOM 1383 O O . GLU A 1 181 ? 43.010 112.889 18.314 1.00 46.64 181 GLU A O 1
ATOM 1389 N N . VAL A 1 182 ? 43.214 114.951 17.423 1.00 46.19 182 VAL A N 1
ATOM 1390 C CA . VAL A 1 182 ? 42.999 114.518 16.046 1.00 45.01 182 VAL A CA 1
ATOM 1391 C C . VAL A 1 182 ? 44.026 113.495 15.563 1.00 44.85 182 VAL A C 1
ATOM 1392 O O . VAL A 1 182 ? 43.670 112.475 14.982 1.00 44.05 182 VAL A O 1
ATOM 1396 N N . ILE A 1 183 ? 45.298 113.779 15.795 1.00 44.73 183 ILE A N 1
ATOM 1397 C CA . ILE A 1 183 ? 46.347 112.876 15.374 1.00 45.68 183 ILE A CA 1
ATOM 1398 C C . ILE A 1 183 ? 46.250 111.545 16.112 1.00 46.29 183 ILE A C 1
ATOM 1399 O O . ILE A 1 183 ? 46.414 110.487 15.514 1.00 45.82 183 ILE A O 1
ATOM 1404 N N . ASN A 1 184 ? 45.986 111.605 17.412 1.00 46.51 184 ASN A N 1
ATOM 1405 C CA . ASN A 1 184 ? 45.865 110.398 18.217 1.00 46.88 184 ASN A CA 1
ATOM 1406 C C . ASN A 1 184 ? 44.670 109.582 17.759 1.00 45.58 184 ASN A C 1
ATOM 1407 O O . ASN A 1 184 ? 44.753 108.362 17.641 1.00 46.44 184 ASN A O 1
ATOM 1412 N N . GLN A 1 185 ? 43.560 110.261 17.490 1.00 43.92 185 GLN A N 1
ATOM 1413 C CA . GLN A 1 185 ? 42.349 109.591 17.054 1.00 43.09 185 GLN A CA 1
ATOM 1414 C C . GLN A 1 185 ? 42.459 109.003 15.646 1.00 43.58 185 GLN A C 1
ATOM 1415 O O . GLN A 1 185 ? 41.726 108.078 15.310 1.00 42.97 185 GLN A O 1
ATOM 1421 N N . GLU A 1 186 ? 43.351 109.549 14.819 1.00 43.96 186 GLU A N 1
ATOM 1422 C CA . GLU A 1 186 ? 43.539 109.013 13.471 1.00 44.35 186 GLU A CA 1
ATOM 1423 C C . GLU A 1 186 ? 44.169 107.655 13.689 1.00 44.79 186 GLU A C 1
ATOM 1424 O O . GLU A 1 186 ? 43.810 106.673 13.051 1.00 43.78 186 GLU A O 1
ATOM 1430 N N . VAL A 1 187 ? 45.118 107.618 14.615 1.00 45.74 187 VAL A N 1
ATOM 1431 C CA . VAL A 1 187 ? 45.795 106.387 14.938 1.00 46.38 187 VAL A CA 1
ATOM 1432 C C . VAL A 1 187 ? 44.772 105.370 15.418 1.00 46.34 187 VAL A C 1
ATOM 1433 O O . VAL A 1 187 ? 44.636 104.315 14.818 1.00 47.35 187 VAL A O 1
ATOM 1437 N N . GLU A 1 188 ? 44.022 105.686 16.470 1.00 46.65 188 GLU A N 1
ATOM 1438 C CA . GLU A 1 188 ? 43.045 104.728 16.966 1.00 46.21 188 GLU A CA 1
ATOM 1439 C C . GLU A 1 188 ? 41.971 104.358 15.947 1.00 45.82 188 GLU A C 1
ATOM 1440 O O . GLU A 1 188 ? 41.315 103.316 16.086 1.00 45.46 188 GLU A O 1
ATOM 1446 N N . LEU A 1 189 ? 41.801 105.176 14.907 1.00 43.67 189 LEU A N 1
ATOM 1447 C CA . LEU A 1 189 ? 40.792 104.883 13.886 1.00 43.00 189 LEU A CA 1
ATOM 1448 C C . LEU A 1 189 ? 41.369 104.109 12.699 1.00 42.01 189 LEU A C 1
ATOM 1449 O O . LEU A 1 189 ? 40.631 103.513 11.923 1.00 40.82 189 LEU A O 1
ATOM 1454 N N . GLY A 1 190 ? 42.690 104.139 12.567 1.00 42.27 190 GLY A N 1
ATOM 1455 C CA . GLY A 1 190 ? 43.350 103.454 11.472 1.00 43.66 190 GLY A CA 1
ATOM 1456 C C . GLY A 1 190 ? 43.199 104.181 10.149 1.00 44.53 190 GLY A C 1
ATOM 1457 O O . GLY A 1 190 ? 43.429 103.602 9.086 1.00 45.37 190 GLY A O 1
ATOM 1458 N N . ILE A 1 191 ? 42.804 105.449 10.204 1.00 44.61 191 ILE A N 1
ATOM 1459 C CA . ILE A 1 191 ? 42.629 106.245 8.988 1.00 44.87 191 ILE A CA 1
ATOM 1460 C C . ILE A 1 191 ? 43.233 107.631 9.182 1.00 45.10 191 ILE A C 1
ATOM 1461 O O . ILE A 1 191 ? 43.511 108.038 10.309 1.00 44.49 191 ILE A O 1
ATOM 1466 N N . LYS A 1 192 ? 43.450 108.349 8.086 1.00 44.99 192 LYS A N 1
ATOM 1467 C CA . LYS A 1 192 ? 44.010 109.691 8.179 1.00 45.38 192 LYS A CA 1
ATOM 1468 C C . LYS A 1 192 ? 43.037 110.711 7.611 1.00 44.47 192 LYS A C 1
ATOM 1469 O O . LYS A 1 192 ? 42.432 110.496 6.559 1.00 44.38 192 LYS A O 1
ATOM 1475 N N . PHE A 1 193 ? 42.862 111.820 8.317 1.00 43.24 193 PHE A N 1
ATOM 1476 C CA . PHE A 1 193 ? 41.965 112.844 7.815 1.00 42.69 193 PHE A CA 1
ATOM 1477 C C . PHE A 1 193 ? 42.762 113.689 6.834 1.00 42.71 193 PHE A C 1
ATOM 1478 O O . PHE A 1 193 ? 43.889 114.099 7.114 1.00 41.48 193 PHE A O 1
ATOM 1486 N N . ASP A 1 194 ? 42.183 113.900 5.659 1.00 44.20 194 ASP A N 1
ATOM 1487 C CA . ASP A 1 194 ? 42.845 114.685 4.625 1.00 46.40 194 ASP A CA 1
ATOM 1488 C C . ASP A 1 194 ? 42.607 116.174 4.863 1.00 44.78 194 ASP A C 1
ATOM 1489 O O . ASP A 1 194 ? 43.528 116.974 4.756 1.00 43.66 194 ASP A O 1
ATOM 1494 N N . LYS A 1 195 ? 41.376 116.533 5.215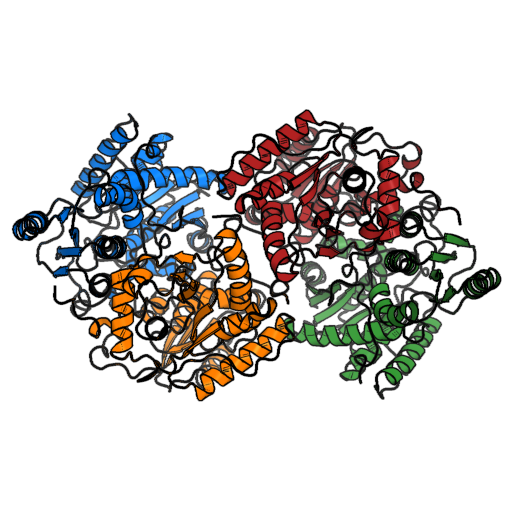 1.00 44.41 195 LYS A N 1
ATOM 1495 C CA . LYS A 1 195 ? 41.041 117.929 5.485 1.00 44.98 195 LYS A CA 1
ATOM 1496 C C . LYS A 1 195 ? 40.141 118.095 6.714 1.00 45.17 195 LYS A C 1
ATOM 1497 O O . LYS A 1 195 ? 39.428 117.169 7.117 1.00 44.30 195 LYS A O 1
ATOM 1503 N N . ILE A 1 196 ? 40.186 119.293 7.295 1.00 45.80 196 ILE A N 1
ATOM 1504 C CA . ILE A 1 196 ? 39.393 119.640 8.469 1.00 44.93 196 ILE A CA 1
ATOM 1505 C C . ILE A 1 196 ? 38.584 120.905 8.183 1.00 44.74 196 ILE A C 1
ATOM 1506 O O . ILE A 1 196 ? 39.145 121.957 7.890 1.00 44.83 196 ILE A O 1
ATOM 1511 N N . VAL A 1 197 ? 37.264 120.786 8.257 1.00 44.68 197 VAL A N 1
ATOM 1512 C CA . VAL A 1 197 ? 36.360 121.908 8.009 1.00 45.19 197 VAL A CA 1
ATOM 1513 C C . VAL A 1 197 ? 35.892 122.452 9.356 1.00 45.34 197 VAL A C 1
ATOM 1514 O O . VAL A 1 197 ? 35.552 121.675 10.244 1.00 45.13 197 VAL A O 1
ATOM 1518 N N . VAL A 1 198 ? 35.870 123.775 9.513 1.00 45.09 198 VAL A N 1
ATOM 1519 C CA . VAL A 1 198 ? 35.457 124.363 10.785 1.00 44.74 198 VAL A CA 1
ATOM 1520 C C . VAL A 1 198 ? 35.010 125.818 10.690 1.00 45.20 198 VAL A C 1
ATOM 1521 O O . VAL A 1 198 ? 35.722 126.655 10.138 1.00 45.83 198 VAL A O 1
ATOM 1525 N N . CYS A 1 199 ? 33.831 126.112 11.241 1.00 45.55 199 CYS A N 1
ATOM 1526 C CA . CYS A 1 199 ? 33.282 127.470 11.226 1.00 45.84 199 CYS A CA 1
ATOM 1527 C C . CYS A 1 199 ? 34.262 128.426 11.886 1.00 46.05 199 CYS A C 1
ATOM 1528 O O . CYS A 1 199 ? 35.063 128.019 12.729 1.00 46.68 199 CYS A O 1
ATOM 1531 N N . CYS A 1 200 ? 34.203 129.697 11.511 1.00 45.76 200 CYS A N 1
ATOM 1532 C CA . CYS A 1 200 ? 35.137 130.674 12.064 1.00 46.06 200 CYS A CA 1
ATOM 1533 C C . CYS A 1 200 ? 34.604 132.105 12.084 1.00 45.44 200 CYS A C 1
ATOM 1534 O O . CYS A 1 200 ? 34.312 132.677 11.036 1.00 46.72 200 CYS A O 1
ATOM 1537 N N . VAL A 1 201 ? 34.473 132.663 13.287 1.00 44.78 201 VAL A N 1
ATOM 1538 C CA . VAL A 1 201 ? 34.001 134.027 13.481 1.00 43.00 201 VAL A CA 1
ATOM 1539 C C . VAL A 1 201 ? 35.012 134.851 14.281 1.00 42.28 201 VAL A C 1
ATOM 1540 O O . VAL A 1 201 ? 35.718 135.674 13.701 1.00 41.68 201 VAL A O 1
ATOM 1544 N N . THR A 1 202 ? 35.111 134.628 15.596 1.00 40.99 202 THR A N 1
ATOM 1545 C CA . THR A 1 202 ? 36.057 135.412 16.399 1.00 40.66 202 THR A CA 1
ATOM 1546 C C . THR A 1 202 ? 37.519 134.952 16.362 1.00 39.91 202 THR A C 1
ATOM 1547 O O . THR A 1 202 ? 38.394 135.642 16.881 1.00 39.49 202 THR A O 1
ATOM 1551 N N . GLY A 1 203 ? 37.802 133.792 15.772 1.00 40.07 203 GLY A N 1
ATOM 1552 C CA . GLY A 1 203 ? 39.199 133.392 15.660 1.00 41.51 203 GLY A CA 1
ATOM 1553 C C . GLY A 1 203 ? 39.933 132.241 16.339 1.00 41.57 203 GLY A C 1
ATOM 1554 O O . GLY A 1 203 ? 40.463 131.392 15.631 1.00 42.47 203 GLY A O 1
ATOM 1555 N N . SER A 1 204 ? 39.991 132.203 17.673 1.00 42.35 204 SER A N 1
ATOM 1556 C CA . SER A 1 204 ? 40.755 131.168 18.407 1.00 41.93 204 SER A CA 1
ATOM 1557 C C . SER A 1 204 ? 40.574 129.675 18.081 1.00 41.50 204 SER A C 1
ATOM 1558 O O . SER A 1 204 ? 41.540 128.912 18.158 1.00 40.82 204 SER A O 1
ATOM 1561 N N . THR A 1 205 ? 39.363 129.245 17.737 1.00 41.92 205 THR A N 1
ATOM 1562 C CA . THR A 1 205 ? 39.157 127.840 17.392 1.00 41.47 205 THR A CA 1
ATOM 1563 C C . THR A 1 205 ? 40.088 127.506 16.224 1.00 41.86 205 THR A C 1
ATOM 1564 O O . THR A 1 205 ? 41.039 126.737 16.381 1.00 41.90 205 THR A O 1
ATOM 1568 N N . THR A 1 206 ? 39.826 128.107 15.058 1.00 41.20 206 THR A N 1
ATOM 1569 C CA . THR A 1 206 ? 40.657 127.881 13.875 1.00 40.43 206 THR A CA 1
ATOM 1570 C C . THR A 1 206 ? 42.127 128.172 14.155 1.00 41.03 206 THR A C 1
ATOM 1571 O O . THR A 1 206 ? 43.016 127.437 13.730 1.00 42.55 206 THR A O 1
ATOM 1575 N N . ALA A 1 207 ? 42.382 129.259 14.865 1.00 42.39 207 ALA A N 1
ATOM 1576 C CA . ALA A 1 207 ? 43.745 129.652 15.175 1.00 43.64 207 ALA A CA 1
ATOM 1577 C C . ALA A 1 207 ? 44.526 128.556 15.906 1.00 44.43 207 ALA A C 1
ATOM 1578 O O . ALA A 1 207 ? 45.689 128.292 15.586 1.00 45.85 207 ALA A O 1
ATOM 1580 N N . GLY A 1 208 ? 43.885 127.928 16.889 1.00 45.29 208 GLY A N 1
ATOM 1581 C CA . GLY A 1 208 ? 44.536 126.882 17.660 1.00 44.92 208 GLY A CA 1
ATOM 1582 C C . GLY A 1 208 ? 44.769 125.639 16.829 1.00 45.13 208 GLY A C 1
ATOM 1583 O O . GLY A 1 208 ? 45.811 124.988 16.951 1.00 45.39 208 GLY A O 1
ATOM 1584 N N . ILE A 1 209 ? 43.803 125.303 15.981 1.00 45.07 209 ILE A N 1
ATOM 1585 C CA . ILE A 1 209 ? 43.947 124.132 15.124 1.00 45.81 209 ILE A CA 1
ATOM 1586 C C . ILE A 1 209 ? 45.126 124.353 14.177 1.00 47.02 209 ILE A C 1
ATOM 1587 O O . ILE A 1 209 ? 45.897 123.435 13.921 1.00 48.11 209 ILE A O 1
ATOM 1592 N N . LEU A 1 210 ? 45.268 125.581 13.675 1.00 48.98 210 LEU A N 1
ATOM 1593 C CA . LEU A 1 210 ? 46.365 125.930 12.771 1.00 49.45 210 LEU A CA 1
ATOM 1594 C C . LEU A 1 210 ? 47.742 125.745 13.414 1.00 49.59 210 LEU A C 1
ATOM 1595 O O . LEU A 1 210 ? 48.606 125.077 12.851 1.00 49.71 210 LEU A O 1
ATOM 1600 N N . ALA A 1 211 ? 47.945 126.333 14.589 1.00 50.46 211 ALA A N 1
ATOM 1601 C CA . ALA A 1 211 ? 49.227 126.223 15.288 1.00 51.21 211 ALA A CA 1
ATOM 1602 C C . ALA A 1 211 ? 49.481 124.797 15.758 1.00 51.28 211 ALA A C 1
ATOM 1603 O O . ALA A 1 211 ? 50.627 124.361 15.853 1.00 50.67 211 ALA A O 1
ATOM 1605 N N . GLY A 1 212 ? 48.402 124.085 16.069 1.00 51.93 212 GLY A N 1
ATOM 1606 C CA . GLY A 1 212 ? 48.524 122.707 16.512 1.00 52.04 212 GLY A CA 1
ATOM 1607 C C . GLY A 1 212 ? 48.848 121.782 15.351 1.00 51.86 212 GLY A C 1
ATOM 1608 O O . GLY A 1 212 ? 49.844 121.055 15.381 1.00 51.08 212 GLY A O 1
ATOM 1609 N N . MET A 1 213 ? 48.012 121.814 14.316 1.00 51.94 213 MET A N 1
ATOM 1610 C CA . MET A 1 213 ? 48.236 120.968 13.149 1.00 51.71 213 MET A CA 1
ATOM 1611 C C . MET A 1 213 ? 49.616 121.236 12.567 1.00 52.17 213 MET A C 1
ATOM 1612 O O . MET A 1 213 ? 50.202 120.384 11.898 1.00 52.04 213 MET A O 1
ATOM 1617 N N . ALA A 1 214 ? 50.136 122.426 12.843 1.00 53.36 214 ALA A N 1
ATOM 1618 C CA . ALA A 1 214 ? 51.449 122.827 12.354 1.00 53.69 214 ALA A CA 1
ATOM 1619 C C . ALA A 1 214 ? 52.561 122.108 13.113 1.00 53.71 214 ALA A C 1
ATOM 1620 O O . ALA A 1 214 ? 53.695 122.035 12.642 1.00 53.19 214 ALA A O 1
ATOM 1622 N N . GLN A 1 215 ? 52.242 121.590 14.292 1.00 54.63 215 GLN A N 1
ATOM 1623 C CA . GLN A 1 215 ? 53.242 120.879 15.084 1.00 55.63 215 GLN A CA 1
ATOM 1624 C C . GLN A 1 215 ? 53.715 119.692 14.253 1.00 55.99 215 GLN A C 1
ATOM 1625 O O . GLN A 1 215 ? 54.858 119.247 14.365 1.00 55.60 215 GLN A O 1
ATOM 1631 N N . TYR A 1 216 ? 52.811 119.198 13.412 1.00 56.44 216 TYR A N 1
ATOM 1632 C CA . TYR A 1 216 ? 53.076 118.052 12.548 1.00 56.77 216 TYR A CA 1
ATOM 1633 C C . TYR A 1 216 ? 53.252 118.503 11.099 1.00 56.66 216 TYR A C 1
ATOM 1634 O O . TYR A 1 216 ? 53.355 117.679 10.191 1.00 57.48 216 TYR A O 1
ATOM 1643 N N . GLY A 1 217 ? 53.285 119.815 10.890 1.00 55.54 217 GLY A N 1
ATOM 1644 C CA . GLY A 1 217 ? 53.451 120.336 9.549 1.00 54.38 217 GLY A CA 1
ATOM 1645 C C . GLY A 1 217 ? 52.244 120.064 8.679 1.00 53.20 217 GLY A C 1
ATOM 1646 O O . GLY A 1 217 ? 52.379 119.719 7.515 1.00 53.69 217 GLY A O 1
ATOM 1647 N N . ARG A 1 218 ? 51.057 120.246 9.244 1.00 52.87 218 ARG A N 1
ATOM 1648 C CA . ARG A 1 218 ? 49.813 120.002 8.523 1.00 51.18 218 ARG A CA 1
ATOM 1649 C C . ARG A 1 218 ? 48.810 121.151 8.558 1.00 50.73 218 ARG A C 1
ATOM 1650 O O . ARG A 1 218 ? 47.605 120.906 8.535 1.00 49.92 218 ARG A O 1
ATOM 1658 N N . GLN A 1 219 ? 49.282 122.394 8.593 1.00 51.30 219 GLN A N 1
ATOM 1659 C CA . GLN A 1 219 ? 48.361 123.529 8.648 1.00 51.88 219 GLN A CA 1
ATOM 1660 C C . GLN A 1 219 ? 47.449 123.583 7.437 1.00 52.37 219 GLN A C 1
ATOM 1661 O O . GLN A 1 219 ? 46.253 123.853 7.560 1.00 52.75 219 GLN A O 1
ATOM 1667 N N . ASP A 1 220 ? 48.018 123.319 6.267 1.00 53.43 220 ASP A N 1
ATOM 1668 C CA . ASP A 1 220 ? 47.257 123.372 5.024 1.00 55.02 220 ASP A CA 1
ATOM 1669 C C . ASP A 1 220 ? 46.079 122.402 4.965 1.00 55.45 220 ASP A C 1
ATOM 1670 O O . ASP A 1 220 ? 45.339 122.372 3.980 1.00 55.68 220 ASP A O 1
ATOM 1675 N N . ASP A 1 221 ? 45.904 121.615 6.023 1.00 54.60 221 ASP A N 1
ATOM 1676 C CA . ASP A 1 221 ? 44.798 120.672 6.098 1.00 53.59 221 ASP A CA 1
ATOM 1677 C C . ASP A 1 221 ? 43.556 121.413 6.591 1.00 52.36 221 ASP A C 1
ATOM 1678 O O . ASP A 1 221 ? 42.426 120.954 6.410 1.00 52.09 221 ASP A O 1
ATOM 1683 N N . VAL A 1 222 ? 43.779 122.570 7.207 1.00 50.14 222 VAL A N 1
ATOM 1684 C CA . VAL A 1 222 ? 42.700 123.376 7.765 1.00 48.51 222 VAL A CA 1
ATOM 1685 C C . VAL A 1 222 ? 41.885 124.156 6.739 1.00 47.34 222 VAL A C 1
ATOM 1686 O O . VAL A 1 222 ? 42.444 124.812 5.861 1.00 48.10 222 VAL A O 1
ATOM 1690 N N . ILE A 1 223 ? 40.561 124.090 6.866 1.00 45.38 223 ILE A N 1
ATOM 1691 C CA . ILE A 1 223 ? 39.660 124.803 5.965 1.00 43.51 223 ILE A CA 1
ATOM 1692 C C . ILE A 1 223 ? 38.532 125.494 6.727 1.00 42.57 223 ILE A C 1
ATOM 1693 O O . ILE A 1 223 ? 37.535 124.857 7.077 1.00 42.39 223 ILE A O 1
ATOM 1698 N N . ALA A 1 224 ? 38.670 126.800 6.948 1.00 40.90 224 ALA A N 1
ATOM 1699 C CA . ALA A 1 224 ? 37.664 127.564 7.679 1.00 39.14 224 ALA A CA 1
ATOM 1700 C C . ALA A 1 224 ? 36.509 128.130 6.850 1.00 39.22 224 ALA A C 1
ATOM 1701 O O . ALA A 1 224 ? 36.695 128.618 5.737 1.00 39.38 224 ALA A O 1
ATOM 1703 N N . ILE A 1 225 ? 35.311 128.053 7.412 1.00 38.51 225 ILE A N 1
ATOM 1704 C CA . ILE A 1 225 ? 34.110 128.577 6.782 1.00 39.03 225 ILE A CA 1
ATOM 1705 C C . ILE A 1 225 ? 33.712 129.810 7.616 1.00 40.36 225 ILE A C 1
ATOM 1706 O O . ILE A 1 225 ? 33.420 129.691 8.803 1.00 38.84 225 ILE A O 1
ATOM 1711 N N . ASP A 1 226 ? 33.722 130.994 7.003 1.00 41.97 226 ASP A N 1
ATOM 1712 C CA . ASP A 1 226 ? 33.379 132.222 7.716 1.00 42.87 226 ASP A CA 1
ATOM 1713 C C . ASP A 1 226 ? 31.871 132.414 7.842 1.00 43.74 226 ASP A C 1
ATOM 1714 O O . ASP A 1 226 ? 31.114 132.084 6.931 1.00 43.38 226 ASP A O 1
ATOM 1719 N N . ALA A 1 227 ? 31.433 132.950 8.979 1.00 44.43 227 ALA A N 1
ATOM 1720 C CA . ALA A 1 227 ? 30.009 133.192 9.205 1.00 45.55 227 ALA A CA 1
ATOM 1721 C C . ALA A 1 227 ? 29.801 134.580 9.787 1.00 46.75 227 ALA A C 1
ATOM 1722 O O . ALA A 1 227 ? 28.727 134.886 10.313 1.00 46.56 227 ALA A O 1
ATOM 1724 N N . SER A 1 228 ? 30.840 135.409 9.687 1.00 48.53 228 SER A N 1
ATOM 1725 C CA . SER A 1 228 ? 30.812 136.788 10.187 1.00 50.36 228 SER A CA 1
ATOM 1726 C C . SER A 1 228 ? 30.338 137.776 9.107 1.00 51.91 228 SER A C 1
ATOM 1727 O O . SER A 1 228 ? 29.602 138.728 9.392 1.00 52.10 228 SER A O 1
ATOM 1730 N N . PHE A 1 229 ? 30.774 137.524 7.874 1.00 54.25 229 PHE A N 1
ATOM 1731 C CA . PHE A 1 229 ? 30.459 138.344 6.703 1.00 56.72 229 PHE A CA 1
ATOM 1732 C C . PHE A 1 229 ? 31.381 139.550 6.682 1.00 58.51 229 PHE A C 1
ATOM 1733 O O . PHE A 1 229 ? 31.174 140.499 5.931 1.00 59.01 229 PHE A O 1
ATOM 1741 N N . THR A 1 230 ? 32.410 139.488 7.518 1.00 61.07 230 THR A N 1
ATOM 1742 C CA . THR A 1 230 ? 33.400 140.546 7.637 1.00 63.97 230 THR A CA 1
ATOM 1743 C C . THR A 1 230 ? 34.754 139.872 7.523 1.00 65.67 230 THR A C 1
ATOM 1744 O O . THR A 1 230 ? 35.640 140.098 8.350 1.00 66.14 230 THR A O 1
ATOM 1748 N N . SER A 1 231 ? 34.898 139.040 6.494 1.00 67.10 231 SER A N 1
ATOM 1749 C CA . SER A 1 231 ? 36.130 138.281 6.250 1.00 68.73 231 SER A CA 1
ATOM 1750 C C . SER A 1 231 ? 37.411 138.999 6.676 1.00 68.38 231 SER A C 1
ATOM 1751 O O . SER A 1 231 ? 38.176 138.489 7.501 1.00 67.66 231 SER A O 1
ATOM 1754 N N . GLU A 1 232 ? 37.629 140.180 6.100 1.00 68.14 232 GLU A N 1
ATOM 1755 C CA . GLU A 1 232 ? 38.792 141.018 6.378 1.00 67.01 232 GLU A CA 1
ATOM 1756 C C . GLU A 1 232 ? 39.342 140.990 7.819 1.00 65.84 232 GLU A C 1
ATOM 1757 O O . GLU A 1 232 ? 40.514 140.665 8.034 1.00 65.47 232 GLU A O 1
ATOM 1763 N N . LYS A 1 233 ? 38.518 141.329 8.808 1.00 63.62 233 LYS A N 1
ATOM 1764 C CA . LYS A 1 233 ? 38.995 141.323 10.192 1.00 61.64 233 LYS A CA 1
ATOM 1765 C C . LYS A 1 233 ? 39.019 139.904 10.768 1.00 59.41 233 LYS A C 1
ATOM 1766 O O . LYS A 1 233 ? 39.941 139.542 11.502 1.00 57.94 233 LYS A O 1
ATOM 1772 N N . THR A 1 234 ? 38.004 139.108 10.433 1.00 57.01 234 THR A N 1
ATOM 1773 C CA . THR A 1 234 ? 37.936 137.725 10.888 1.00 53.96 234 THR A CA 1
ATOM 1774 C C . THR A 1 234 ? 39.235 137.032 10.493 1.00 52.89 234 THR A C 1
ATOM 1775 O O . THR A 1 234 ? 39.809 136.297 11.283 1.00 51.45 234 THR A O 1
ATOM 1779 N N . LYS A 1 235 ? 39.704 137.270 9.270 1.00 52.45 235 LYS A N 1
ATOM 1780 C CA . LYS A 1 235 ? 40.955 136.660 8.821 1.00 53.66 235 LYS A CA 1
ATOM 1781 C C . LYS A 1 235 ? 42.161 137.322 9.466 1.00 53.93 235 LYS A C 1
ATOM 1782 O O . LYS A 1 235 ? 43.206 136.693 9.657 1.00 53.67 235 LYS A O 1
ATOM 1788 N N . GLU A 1 236 ? 42.013 138.598 9.801 1.00 55.11 236 GLU A N 1
ATOM 1789 C CA . GLU A 1 236 ? 43.096 139.359 10.413 1.00 55.87 236 GLU A CA 1
ATOM 1790 C C . GLU A 1 236 ? 43.362 138.961 11.865 1.00 55.20 236 GLU A C 1
ATOM 1791 O O . GLU A 1 236 ? 44.510 138.754 12.268 1.00 53.95 236 GLU A O 1
ATOM 1797 N N . GLN A 1 237 ? 42.296 138.851 12.647 1.00 54.22 237 GLN A N 1
ATOM 1798 C CA . GLN A 1 237 ? 42.428 138.471 14.047 1.00 54.12 237 GLN A CA 1
ATOM 1799 C C . GLN A 1 237 ? 42.819 136.993 14.160 1.00 53.39 237 GLN A C 1
ATOM 1800 O O . GLN A 1 237 ? 43.744 136.645 14.893 1.00 52.71 237 GLN A O 1
ATOM 1806 N N . THR A 1 238 ? 42.123 136.134 13.415 1.00 52.33 238 THR A N 1
ATOM 1807 C CA . THR A 1 238 ? 42.404 134.699 13.441 1.00 51.54 238 THR A CA 1
ATOM 1808 C C . THR A 1 238 ? 43.875 134.423 13.154 1.00 51.24 238 THR A C 1
ATOM 1809 O O . THR A 1 238 ? 44.491 133.568 13.783 1.00 51.07 238 THR A O 1
ATOM 1813 N N . LEU A 1 239 ? 44.430 135.171 12.210 1.00 50.95 239 LEU A N 1
ATOM 1814 C CA . LEU A 1 239 ? 45.818 135.013 11.805 1.00 51.67 239 LEU A CA 1
ATOM 1815 C C . LEU A 1 239 ? 46.804 135.480 12.873 1.00 52.14 239 LEU A C 1
ATOM 1816 O O . LEU A 1 239 ? 47.918 134.971 12.972 1.00 51.55 239 LEU A O 1
ATOM 1821 N N . ARG A 1 240 ? 46.382 136.457 13.670 1.00 53.65 240 ARG A N 1
ATOM 1822 C CA . ARG A 1 240 ? 47.216 137.016 14.731 1.00 54.16 240 ARG A CA 1
ATOM 1823 C C . ARG A 1 240 ? 47.213 136.100 15.951 1.00 54.06 240 ARG A C 1
ATOM 1824 O O . ARG A 1 240 ? 48.251 135.880 16.585 1.00 54.05 240 ARG A O 1
ATOM 1832 N N . ILE A 1 241 ? 46.039 135.565 16.268 1.00 53.76 241 ILE A N 1
ATOM 1833 C CA . ILE A 1 241 ? 45.884 134.658 17.396 1.00 53.09 241 ILE A CA 1
ATOM 1834 C C . ILE A 1 241 ? 46.698 133.401 17.114 1.00 53.92 241 ILE A C 1
ATOM 1835 O O . ILE A 1 241 ? 47.379 132.870 17.992 1.00 53.60 241 ILE A O 1
ATOM 1840 N N . ALA A 1 242 ? 46.628 132.939 15.870 1.00 55.20 242 ALA A N 1
ATOM 1841 C CA . ALA A 1 242 ? 47.342 131.743 15.453 1.00 56.56 242 ALA A CA 1
ATOM 1842 C C . ALA A 1 242 ? 48.853 131.927 15.523 1.00 57.23 242 ALA A C 1
ATOM 1843 O O . ALA A 1 242 ? 49.592 130.970 15.724 1.00 57.45 242 ALA A O 1
ATOM 1845 N N . ASN A 1 243 ? 49.307 133.161 15.351 1.00 58.56 243 ASN A N 1
ATOM 1846 C CA . ASN A 1 243 ? 50.733 133.459 15.381 1.00 59.96 243 ASN A CA 1
ATOM 1847 C C . ASN A 1 243 ? 51.289 133.597 16.788 1.00 60.64 243 ASN A C 1
ATOM 1848 O O . ASN A 1 243 ? 52.407 133.162 17.057 1.00 60.54 243 ASN A O 1
ATOM 1853 N N . ASN A 1 244 ? 50.516 134.209 17.684 1.00 61.60 244 ASN A N 1
ATOM 1854 C CA . ASN A 1 244 ? 50.962 134.376 19.064 1.00 62.18 244 ASN A CA 1
ATOM 1855 C C . ASN A 1 244 ? 51.078 133.001 19.713 1.00 61.96 244 ASN A C 1
ATOM 1856 O O . ASN A 1 244 ? 52.104 132.668 20.319 1.00 61.76 244 ASN A O 1
ATOM 1861 N N . THR A 1 245 ? 50.021 132.205 19.566 1.00 60.98 245 THR A N 1
ATOM 1862 C CA . THR A 1 245 ? 49.977 130.856 20.125 1.00 60.25 245 THR A CA 1
ATOM 1863 C C . THR A 1 245 ? 51.159 130.028 19.633 1.00 60.89 245 THR A C 1
ATOM 1864 O O . THR A 1 245 ? 51.854 129.390 20.418 1.00 61.06 245 THR A O 1
ATOM 1868 N N . ALA A 1 246 ? 51.382 130.046 18.325 1.00 61.81 246 ALA A N 1
ATOM 1869 C CA . ALA A 1 246 ? 52.475 129.293 17.735 1.00 62.49 246 ALA A CA 1
ATOM 1870 C C . ALA A 1 246 ? 53.776 129.495 18.504 1.00 63.39 246 ALA A C 1
ATOM 1871 O O . ALA A 1 246 ? 54.525 128.545 18.720 1.00 64.24 246 ALA A O 1
ATOM 1873 N N . LYS A 1 247 ? 54.045 130.730 18.919 1.00 64.16 247 LYS A N 1
ATOM 1874 C CA . LYS A 1 247 ? 55.263 131.026 19.666 1.00 64.31 247 LYS A CA 1
ATOM 1875 C C . LYS A 1 247 ? 55.243 130.452 21.083 1.00 63.72 247 LYS A C 1
ATOM 1876 O O . LYS A 1 247 ? 56.283 130.055 21.614 1.00 62.88 247 LYS A O 1
ATOM 1882 N N . LEU A 1 248 ? 54.059 130.423 21.691 1.00 63.12 248 LEU A N 1
ATOM 1883 C CA . LEU A 1 248 ? 53.893 129.905 23.046 1.00 62.50 248 LEU A CA 1
ATOM 1884 C C . LEU A 1 248 ? 54.221 128.420 23.168 1.00 63.02 248 LEU A C 1
ATOM 1885 O O . LEU A 1 248 ? 54.840 127.999 24.145 1.00 62.94 248 LEU A O 1
ATOM 1890 N N . ILE A 1 249 ? 53.805 127.627 22.181 1.00 63.76 249 ILE A N 1
ATOM 1891 C CA . ILE A 1 249 ? 54.051 126.187 22.207 1.00 63.69 249 ILE A CA 1
ATOM 1892 C C . ILE A 1 249 ? 55.383 125.811 21.564 1.00 63.99 249 ILE A C 1
ATOM 1893 O O . ILE A 1 249 ? 55.786 124.649 21.588 1.00 63.75 249 ILE A O 1
ATOM 1898 N N . GLY A 1 250 ? 56.062 126.799 20.989 1.00 64.64 250 GLY A N 1
ATOM 1899 C CA . GLY A 1 250 ? 57.357 126.548 20.381 1.00 65.29 250 GLY A CA 1
ATOM 1900 C C . GLY A 1 250 ? 57.389 126.354 18.879 1.00 65.88 250 GLY A C 1
ATOM 1901 O O . GLY A 1 250 ? 58.448 126.088 18.317 1.00 65.92 250 GLY A O 1
ATOM 1902 N N . VAL A 1 251 ? 56.242 126.477 18.222 1.00 66.71 251 VAL A N 1
ATOM 1903 C CA . VAL A 1 251 ? 56.187 126.310 16.775 1.00 67.94 251 VAL A CA 1
ATOM 1904 C C . VAL A 1 251 ? 56.751 127.542 16.079 1.00 69.10 251 VAL A C 1
ATOM 1905 O O . VAL A 1 251 ? 56.240 128.648 16.253 1.00 69.24 251 VAL A O 1
ATOM 1909 N N . GLU A 1 252 ? 57.801 127.344 15.287 1.00 70.26 252 GLU A N 1
ATOM 1910 C CA . GLU A 1 252 ? 58.445 128.441 14.566 1.00 71.39 252 GLU A CA 1
ATOM 1911 C C . GLU A 1 252 ? 57.593 128.965 13.408 1.00 71.27 252 GLU A C 1
ATOM 1912 O O . GLU A 1 252 ? 57.289 130.157 13.342 1.00 71.19 252 GLU A O 1
ATOM 1918 N N . HIS A 1 253 ? 57.219 128.070 12.499 1.00 70.87 253 HIS A N 1
ATOM 1919 C CA . HIS A 1 253 ? 56.406 128.429 11.339 1.00 70.27 253 HIS A CA 1
ATOM 1920 C C . HIS A 1 253 ? 55.516 129.640 11.606 1.00 70.08 253 HIS A C 1
ATOM 1921 O O . HIS A 1 253 ? 54.813 129.695 12.616 1.00 69.90 253 HIS A O 1
ATOM 1928 N N . GLU A 1 254 ? 55.569 130.615 10.701 1.00 69.59 254 GLU A N 1
ATOM 1929 C CA . GLU A 1 254 ? 54.767 131.825 10.826 1.00 69.11 254 GLU A CA 1
ATOM 1930 C C . GLU A 1 254 ? 53.616 131.761 9.834 1.00 67.72 254 GLU A C 1
ATOM 1931 O O . GLU A 1 254 ? 53.818 131.464 8.657 1.00 67.88 254 GLU A O 1
ATOM 1937 N N . PHE A 1 255 ? 52.408 132.038 10.310 1.00 65.98 255 PHE A N 1
ATOM 1938 C CA . PHE A 1 255 ? 51.237 131.999 9.445 1.00 64.41 255 PHE A CA 1
ATOM 1939 C C . PHE A 1 255 ? 50.980 133.363 8.808 1.00 62.72 255 PHE A C 1
ATOM 1940 O O . PHE A 1 255 ? 50.775 134.359 9.500 1.00 61.97 255 PHE A O 1
ATOM 1948 N N . LYS A 1 256 ? 50.988 133.393 7.481 1.00 60.54 256 LYS A N 1
ATOM 1949 C CA . LYS A 1 256 ? 50.775 134.622 6.742 1.00 58.60 256 LYS A CA 1
ATOM 1950 C C . LYS A 1 256 ? 49.407 134.634 6.080 1.00 57.02 256 LYS A C 1
ATOM 1951 O O . LYS A 1 256 ? 48.903 135.688 5.687 1.00 56.72 256 LYS A O 1
ATOM 1957 N N . ASP A 1 257 ? 48.811 133.453 5.954 1.00 54.63 257 ASP A N 1
ATOM 1958 C CA . ASP A 1 257 ? 47.479 133.321 5.373 1.00 52.65 257 ASP A CA 1
ATOM 1959 C C . ASP A 1 257 ? 46.961 131.912 5.642 1.00 50.86 257 ASP A C 1
ATOM 1960 O O . ASP A 1 257 ? 47.728 131.037 6.035 1.00 49.22 257 ASP A O 1
ATOM 1965 N N . PHE A 1 258 ? 45.656 131.717 5.467 1.00 49.59 258 PHE A N 1
ATOM 1966 C CA . PHE A 1 258 ? 45.027 130.415 5.669 1.00 49.43 258 PHE A CA 1
ATOM 1967 C C . PHE A 1 258 ? 43.715 130.347 4.886 1.00 48.89 258 PHE A C 1
ATOM 1968 O O . PHE A 1 258 ? 43.134 131.368 4.534 1.00 49.62 258 PHE A O 1
ATOM 1976 N N . THR A 1 259 ? 43.254 129.139 4.608 1.00 47.83 259 THR A N 1
ATOM 1977 C CA . THR A 1 259 ? 42.032 128.961 3.840 1.00 47.01 259 THR A CA 1
ATOM 1978 C C . THR A 1 259 ? 40.771 129.394 4.577 1.00 46.58 259 THR A C 1
ATOM 1979 O O . THR A 1 259 ? 40.398 128.783 5.579 1.00 46.65 259 THR A O 1
ATOM 1983 N N . LEU A 1 260 ? 40.118 130.443 4.075 1.00 45.35 260 LEU A N 1
ATOM 1984 C CA . LEU A 1 260 ? 38.888 130.956 4.675 1.00 45.94 260 LEU A CA 1
ATOM 1985 C C . LEU A 1 260 ? 37.783 131.188 3.641 1.00 45.92 260 LEU A C 1
ATOM 1986 O O . LEU A 1 260 ? 37.680 132.259 3.040 1.00 46.31 260 LEU A O 1
ATOM 1991 N N . ASP A 1 261 ? 36.952 130.177 3.441 1.00 45.87 261 ASP A N 1
ATOM 1992 C CA . ASP A 1 261 ? 35.851 130.262 2.492 1.00 46.63 261 ASP A CA 1
ATOM 1993 C C . ASP A 1 261 ? 34.819 131.252 3.036 1.00 45.93 261 ASP A C 1
ATOM 1994 O O . ASP A 1 261 ? 34.329 131.094 4.152 1.00 46.88 261 ASP A O 1
ATOM 1999 N N . THR A 1 262 ? 34.467 132.262 2.251 1.00 44.57 262 THR A N 1
ATOM 2000 C CA . THR A 1 262 ? 33.514 133.257 2.726 1.00 43.69 262 THR A CA 1
ATOM 2001 C C . THR A 1 262 ? 32.240 133.315 1.895 1.00 43.94 262 THR A C 1
ATOM 2002 O O . THR A 1 262 ? 31.463 134.275 1.984 1.00 45.09 262 THR A O 1
ATOM 2006 N N . ARG A 1 263 ? 32.018 132.281 1.100 1.00 42.71 263 ARG A N 1
ATOM 2007 C CA . ARG A 1 263 ? 30.858 132.235 0.231 1.00 42.73 263 ARG A CA 1
ATOM 2008 C C . ARG A 1 263 ? 29.542 132.034 0.937 1.00 42.89 263 ARG A C 1
ATOM 2009 O O . ARG A 1 263 ? 28.487 132.204 0.327 1.00 43.10 263 ARG A O 1
ATOM 2017 N N . PHE A 1 264 ? 29.570 131.679 2.218 1.00 43.26 264 PHE A N 1
ATOM 2018 C CA . PHE A 1 264 ? 28.300 131.400 2.885 1.00 42.52 264 PHE A CA 1
ATOM 2019 C C . PHE A 1 264 ? 27.845 132.284 4.044 1.00 42.59 264 PHE A C 1
ATOM 2020 O O . PHE A 1 264 ? 26.752 132.081 4.582 1.00 43.01 264 PHE A O 1
ATOM 2028 N N . ALA A 1 265 ? 28.655 133.273 4.412 1.00 43.03 265 ALA A N 1
ATOM 2029 C CA . ALA A 1 265 ? 28.293 134.186 5.495 1.00 43.37 265 ALA A CA 1
ATOM 2030 C C . ALA A 1 265 ? 27.017 134.972 5.143 1.00 44.94 265 ALA A C 1
ATOM 2031 O O . ALA A 1 265 ? 26.144 135.178 5.994 1.00 45.19 265 ALA A O 1
ATOM 2033 N N . TYR A 1 266 ? 26.909 135.398 3.885 1.00 45.06 266 TYR A N 1
ATOM 2034 C CA . TYR A 1 266 ? 25.749 136.153 3.409 1.00 46.68 266 TYR A CA 1
ATOM 2035 C C . TYR A 1 266 ? 24.446 135.753 4.111 1.00 47.62 266 TYR A C 1
ATOM 2036 O O . TYR A 1 266 ? 24.190 134.574 4.335 1.00 49.99 266 TYR A O 1
ATOM 2045 N N . PRO A 1 267 ? 23.584 136.729 4.437 1.00 48.23 267 PRO A N 1
ATOM 2046 C CA . PRO A 1 267 ? 23.708 138.173 4.212 1.00 48.15 267 PRO A CA 1
ATOM 2047 C C . PRO A 1 267 ? 24.494 138.880 5.298 1.00 48.48 267 PRO A C 1
ATOM 2048 O O . PRO A 1 267 ? 25.090 139.934 5.065 1.00 48.15 267 PRO A O 1
ATOM 2052 N N . CYS A 1 268 ? 24.498 138.294 6.487 1.00 47.76 268 CYS A N 1
ATOM 2053 C CA . CYS A 1 268 ? 25.203 138.888 7.613 1.00 48.21 268 CYS A CA 1
ATOM 2054 C C . CYS A 1 268 ? 25.261 137.921 8.785 1.00 47.49 268 CYS A C 1
ATOM 2055 O O . CYS A 1 268 ? 24.498 136.956 8.850 1.00 46.38 268 CYS A O 1
ATOM 2058 N N . TYR A 1 269 ? 26.168 138.207 9.711 1.00 48.73 269 TYR A N 1
ATOM 2059 C CA . TYR A 1 269 ? 26.333 137.405 10.914 1.00 49.27 269 TYR A CA 1
ATOM 2060 C C . TYR A 1 269 ? 24.974 137.235 11.590 1.00 49.16 269 TYR A C 1
ATOM 2061 O O . TYR A 1 269 ? 24.165 138.168 11.635 1.00 48.39 269 TYR A O 1
ATOM 2070 N N . GLY A 1 270 ? 24.715 136.034 12.092 1.00 48.92 270 GLY A N 1
ATOM 2071 C CA . GLY A 1 270 ? 23.467 135.779 12.785 1.00 47.19 270 GLY A CA 1
ATOM 2072 C C . GLY A 1 270 ? 22.246 135.504 11.938 1.00 47.61 270 GLY A C 1
ATOM 2073 O O . GLY A 1 270 ? 21.209 135.106 12.466 1.00 47.66 270 GLY A O 1
ATOM 2074 N N . VAL A 1 271 ? 22.340 135.709 10.631 1.00 47.98 271 VAL A N 1
ATOM 2075 C CA . VAL A 1 271 ? 21.189 135.452 9.777 1.00 47.91 271 VAL A CA 1
ATOM 2076 C C . VAL A 1 271 ? 21.510 134.409 8.726 1.00 48.25 271 VAL A C 1
ATOM 2077 O O . VAL A 1 271 ? 22.512 134.513 8.018 1.00 49.04 271 VAL A O 1
ATOM 2081 N N . PRO A 1 272 ? 20.663 133.378 8.619 1.00 47.89 272 PRO A N 1
ATOM 2082 C CA . PRO A 1 272 ? 20.860 132.305 7.646 1.00 48.71 272 PRO A CA 1
ATOM 2083 C C . PRO A 1 272 ? 20.367 132.731 6.269 1.00 49.27 272 PRO A C 1
ATOM 2084 O O . PRO A 1 272 ? 19.738 133.774 6.126 1.00 50.27 272 PRO A O 1
ATOM 2088 N N . ASN A 1 273 ? 20.670 131.922 5.261 1.00 49.59 273 ASN A N 1
ATOM 2089 C CA . ASN A 1 273 ? 20.214 132.175 3.904 1.00 49.82 273 ASN A CA 1
ATOM 2090 C C . ASN A 1 273 ? 19.547 130.869 3.495 1.00 51.20 273 ASN A C 1
ATOM 2091 O O . ASN A 1 273 ? 19.764 129.846 4.147 1.00 52.39 273 ASN A O 1
ATOM 2096 N N . GLU A 1 274 ? 18.718 130.894 2.454 1.00 51.75 274 GLU A N 1
ATOM 2097 C CA . GLU A 1 274 ? 18.022 129.688 2.009 1.00 51.82 274 GLU A CA 1
ATOM 2098 C C . GLU A 1 274 ? 18.944 128.474 1.942 1.00 51.14 274 GLU A C 1
ATOM 2099 O O . GLU A 1 274 ? 18.490 127.334 2.089 1.00 50.10 274 GLU A O 1
ATOM 2105 N N . GLY A 1 275 ? 20.231 128.732 1.713 1.00 50.04 275 GLY A N 1
ATOM 2106 C CA . GLY A 1 275 ? 21.214 127.667 1.640 1.00 49.90 275 GLY A CA 1
ATOM 2107 C C . GLY A 1 275 ? 21.433 127.056 3.012 1.00 49.92 275 GLY A C 1
ATOM 2108 O O . GLY A 1 275 ? 21.404 125.838 3.176 1.00 50.40 275 GLY A O 1
ATOM 2109 N N . THR A 1 276 ? 21.650 127.914 4.002 1.00 50.27 276 THR A N 1
ATOM 2110 C CA . THR A 1 276 ? 21.863 127.485 5.378 1.00 49.09 276 THR A CA 1
ATOM 2111 C C . THR A 1 276 ? 20.685 126.632 5.829 1.00 49.42 276 THR A C 1
ATOM 2112 O O . THR A 1 276 ? 20.848 125.482 6.244 1.00 49.39 276 THR A O 1
ATOM 2116 N N . ILE A 1 277 ? 19.492 127.207 5.749 1.00 49.55 277 ILE A N 1
ATOM 2117 C CA . ILE A 1 277 ? 18.282 126.494 6.129 1.00 50.05 277 ILE A CA 1
ATOM 2118 C C . ILE A 1 277 ? 18.256 125.137 5.427 1.00 50.42 277 ILE A C 1
ATOM 2119 O O . ILE A 1 277 ? 17.833 124.138 6.008 1.00 49.32 277 ILE A O 1
ATOM 2124 N N . GLU A 1 278 ? 18.714 125.104 4.178 1.00 50.72 278 GLU A N 1
ATOM 2125 C CA . GLU A 1 278 ? 18.750 123.860 3.414 1.00 51.63 278 GLU A CA 1
ATOM 2126 C C . GLU A 1 278 ? 19.761 122.875 3.989 1.00 51.02 278 GLU A C 1
ATOM 2127 O O . GLU A 1 278 ? 19.467 121.689 4.104 1.00 51.68 278 GLU A O 1
ATOM 2133 N N . ALA A 1 279 ? 20.947 123.360 4.342 1.00 50.53 279 ALA A N 1
ATOM 2134 C CA . ALA A 1 279 ? 21.978 122.491 4.909 1.00 50.82 279 ALA A CA 1
ATOM 2135 C C . ALA A 1 279 ? 21.488 121.916 6.243 1.00 51.05 279 ALA A C 1
ATOM 2136 O O . ALA A 1 279 ? 21.487 120.702 6.443 1.00 51.03 279 ALA A O 1
ATOM 2138 N N . ILE A 1 280 ? 21.059 122.801 7.141 1.00 51.63 280 ILE A N 1
ATOM 2139 C CA . ILE A 1 280 ? 20.554 122.398 8.447 1.00 51.93 280 ILE A CA 1
ATOM 2140 C C . ILE A 1 280 ? 19.519 121.294 8.279 1.00 52.42 280 ILE A C 1
ATOM 2141 O O . ILE A 1 280 ? 19.530 120.305 9.010 1.00 52.25 280 ILE A O 1
ATOM 2146 N N . ARG A 1 281 ? 18.634 121.462 7.303 1.00 52.12 281 ARG A N 1
ATOM 2147 C CA . ARG A 1 281 ? 17.599 120.475 7.039 1.00 53.00 281 ARG A CA 1
ATOM 2148 C C . ARG A 1 281 ? 18.151 119.186 6.437 1.00 53.03 281 ARG A C 1
ATOM 2149 O O . ARG A 1 281 ? 17.614 118.107 6.679 1.00 53.98 281 ARG A O 1
ATOM 2157 N N . THR A 1 282 ? 19.218 119.290 5.652 1.00 51.92 282 THR A N 1
ATOM 2158 C CA . THR A 1 282 ? 19.818 118.108 5.046 1.00 51.71 282 THR A CA 1
ATOM 2159 C C . THR A 1 282 ? 20.517 117.259 6.107 1.00 50.82 282 THR A C 1
ATOM 2160 O O . THR A 1 282 ? 20.234 116.067 6.245 1.00 50.62 282 THR A O 1
ATOM 2164 N N . CYS A 1 283 ? 21.424 117.882 6.855 1.00 50.07 283 CYS A N 1
ATOM 2165 C CA . CYS A 1 283 ? 22.169 117.204 7.915 1.00 49.79 283 CYS A CA 1
ATOM 2166 C C . CYS A 1 283 ? 21.223 116.572 8.934 1.00 49.73 283 CYS A C 1
ATOM 2167 O O . CYS A 1 283 ? 21.443 115.446 9.378 1.00 50.36 283 CYS A O 1
ATOM 2170 N N . ALA A 1 284 ? 20.165 117.295 9.293 1.00 48.58 284 ALA A N 1
ATOM 2171 C CA . ALA A 1 284 ? 19.179 116.806 10.256 1.00 48.41 284 ALA A CA 1
ATOM 2172 C C . ALA A 1 284 ? 18.354 115.646 9.700 1.00 48.11 284 ALA A C 1
ATOM 2173 O O . ALA A 1 284 ? 18.074 114.676 10.405 1.00 47.61 284 ALA A O 1
ATOM 2175 N N . GLU A 1 285 ? 17.964 115.748 8.434 1.00 48.35 285 GLU A N 1
ATOM 2176 C CA . GLU A 1 285 ? 17.163 114.710 7.798 1.00 47.78 285 GLU A CA 1
ATOM 2177 C C . GLU A 1 285 ? 17.973 113.457 7.483 1.00 47.19 285 GLU A C 1
ATOM 2178 O O . GLU A 1 285 ? 17.404 112.375 7.340 1.00 47.74 285 GLU A O 1
ATOM 2184 N N . GLN A 1 286 ? 19.292 113.605 7.372 1.00 45.58 286 GLN A N 1
ATOM 2185 C CA . GLN A 1 286 ? 20.163 112.479 7.060 1.00 45.70 286 GLN A CA 1
ATOM 2186 C C . GLN A 1 286 ? 20.840 111.810 8.261 1.00 45.75 286 GLN A C 1
ATOM 2187 O O . GLN A 1 286 ? 21.040 110.596 8.262 1.00 45.81 286 GLN A O 1
ATOM 2193 N N . GLU A 1 287 ? 21.192 112.596 9.275 1.00 44.46 287 GLU A N 1
ATOM 2194 C CA . GLU A 1 287 ? 21.889 112.063 10.438 1.00 43.96 287 GLU A CA 1
ATOM 2195 C C . GLU A 1 287 ? 21.199 112.293 11.779 1.00 43.57 287 GLU A C 1
ATOM 2196 O O . GLU A 1 287 ? 21.599 111.716 12.787 1.00 43.37 287 GLU A O 1
ATOM 2202 N N . GLY A 1 288 ? 20.166 113.125 11.795 1.00 43.33 288 GLY A N 1
ATOM 2203 C CA . GLY A 1 288 ? 19.491 113.420 13.046 1.00 42.50 288 GLY A CA 1
ATOM 2204 C C . GLY A 1 288 ? 20.366 114.352 13.873 1.00 41.72 288 GLY A C 1
ATOM 2205 O O . GLY A 1 288 ? 20.143 114.518 15.070 1.00 41.70 288 GLY A O 1
ATOM 2206 N N . VAL A 1 289 ? 21.372 114.940 13.221 1.00 40.83 289 VAL A N 1
ATOM 2207 C CA . VAL A 1 289 ? 22.314 115.874 13.838 1.00 41.16 289 VAL A CA 1
ATOM 2208 C C . VAL A 1 289 ? 21.855 117.325 13.588 1.00 43.07 289 VAL A C 1
ATOM 2209 O O . VAL A 1 289 ? 21.591 117.712 12.448 1.00 42.52 289 VAL A O 1
ATOM 2213 N N . LEU A 1 290 ? 21.784 118.122 14.651 1.00 43.87 290 LEU A N 1
ATOM 2214 C CA . LEU A 1 290 ? 21.327 119.506 14.559 1.00 44.47 290 LEU A CA 1
ATOM 2215 C C . LEU A 1 290 ? 22.446 120.546 14.477 1.00 44.82 290 LEU A C 1
ATOM 2216 O O . LEU A 1 290 ? 23.419 120.496 15.234 1.00 44.51 290 LEU A O 1
ATOM 2221 N N . THR A 1 291 ? 22.291 121.484 13.542 1.00 44.82 291 THR A N 1
ATOM 2222 C CA . THR A 1 291 ? 23.245 122.576 13.335 1.00 43.85 291 THR A CA 1
ATOM 2223 C C . THR A 1 291 ? 22.485 123.904 13.471 1.00 43.79 291 THR A C 1
ATOM 2224 O O . THR A 1 291 ? 21.262 123.944 13.302 1.00 42.37 291 THR A O 1
ATOM 2228 N N . ASP A 1 292 ? 23.205 124.991 13.748 1.00 44.19 292 ASP A N 1
ATOM 2229 C CA . ASP A 1 292 ? 22.556 126.290 13.960 1.00 44.14 292 ASP A CA 1
ATOM 2230 C C . ASP A 1 292 ? 22.574 127.287 12.797 1.00 43.67 292 ASP A C 1
ATOM 2231 O O . ASP A 1 292 ? 23.555 127.387 12.059 1.00 42.98 292 ASP A O 1
ATOM 2236 N N . PRO A 1 293 ? 21.490 128.069 12.654 1.00 43.56 293 PRO A N 1
ATOM 2237 C CA . PRO A 1 293 ? 21.348 129.074 11.596 1.00 44.15 293 PRO A CA 1
ATOM 2238 C C . PRO A 1 293 ? 22.461 130.119 11.615 1.00 43.70 293 PRO A C 1
ATOM 2239 O O . PRO A 1 293 ? 22.714 130.778 10.611 1.00 45.48 293 PRO A O 1
ATOM 2243 N N . VAL A 1 294 ? 23.136 130.262 12.750 1.00 43.51 294 VAL A N 1
ATOM 2244 C CA . VAL A 1 294 ? 24.188 131.266 12.873 1.00 41.82 294 VAL A CA 1
ATOM 2245 C C . VAL A 1 294 ? 25.590 130.844 12.488 1.00 42.95 294 VAL A C 1
ATOM 2246 O O . VAL A 1 294 ? 26.228 131.503 11.669 1.00 43.82 294 VAL A O 1
ATOM 2250 N N . TYR A 1 295 ? 26.084 129.759 13.076 1.00 43.21 295 TYR A N 1
ATOM 2251 C CA . TYR A 1 295 ? 27.446 129.303 12.796 1.00 42.88 295 TYR A CA 1
ATOM 2252 C C . TYR A 1 295 ? 27.573 127.995 12.026 1.00 43.51 295 TYR A C 1
ATOM 2253 O O . TYR A 1 295 ? 27.954 127.975 10.855 1.00 43.08 295 TYR A O 1
ATOM 2262 N N . GLU A 1 296 ? 27.272 126.899 12.711 1.00 42.31 296 GLU A N 1
ATOM 2263 C CA . GLU A 1 296 ? 27.387 125.560 12.141 1.00 41.89 296 GLU A CA 1
ATOM 2264 C C . GLU A 1 296 ? 26.513 125.249 10.927 1.00 40.60 296 GLU A C 1
ATOM 2265 O O . GLU A 1 296 ? 26.860 124.400 10.113 1.00 39.81 296 GLU A O 1
ATOM 2271 N N . GLY A 1 297 ? 25.373 125.915 10.811 1.00 41.42 297 GLY A N 1
ATOM 2272 C CA . GLY A 1 297 ? 24.513 125.671 9.667 1.00 41.71 297 GLY A CA 1
ATOM 2273 C C . GLY A 1 297 ? 25.194 126.172 8.402 1.00 42.47 297 GLY A C 1
ATOM 2274 O O . GLY A 1 297 ? 24.916 125.703 7.289 1.00 42.04 297 GLY A O 1
ATOM 2275 N N . LYS A 1 298 ? 26.110 127.120 8.583 1.00 41.92 298 LYS A N 1
ATOM 2276 C CA . LYS A 1 298 ? 26.840 127.700 7.467 1.00 42.21 298 LYS A CA 1
ATOM 2277 C C . LYS A 1 298 ? 28.079 126.877 7.176 1.00 41.76 298 LYS A C 1
ATOM 2278 O O . LYS A 1 298 ? 28.417 126.653 6.011 1.00 40.85 298 LYS A O 1
ATOM 2284 N N . SER A 1 299 ? 28.753 126.419 8.228 1.00 40.98 299 SER A N 1
ATOM 2285 C CA . SER A 1 299 ? 29.939 125.579 8.048 1.00 41.72 299 SER A CA 1
ATOM 2286 C C . SER A 1 299 ? 29.490 124.299 7.342 1.00 41.78 299 SER A C 1
ATOM 2287 O O . SER A 1 299 ? 30.240 123.705 6.579 1.00 44.69 299 SER A O 1
ATOM 2290 N N . MET A 1 300 ? 28.255 123.889 7.613 1.00 42.37 300 MET A N 1
ATOM 2291 C CA . MET A 1 300 ? 27.663 122.689 7.027 1.00 42.40 300 MET A CA 1
ATOM 2292 C C . MET A 1 300 ? 27.215 122.915 5.578 1.00 42.54 300 MET A C 1
ATOM 2293 O O . MET A 1 300 ? 27.375 122.030 4.735 1.00 41.90 300 MET A O 1
ATOM 2298 N N . GLN A 1 301 ? 26.649 124.087 5.286 1.00 43.10 301 GLN A N 1
ATOM 2299 C CA . GLN A 1 301 ? 26.207 124.360 3.922 1.00 43.88 301 GLN A CA 1
ATOM 2300 C C . GLN A 1 301 ? 27.433 124.522 3.036 1.00 43.75 301 GLN A C 1
ATOM 2301 O O . GLN A 1 301 ? 27.411 124.164 1.853 1.00 43.16 301 GLN A O 1
ATOM 2307 N N . GLY A 1 302 ? 28.507 125.050 3.619 1.00 42.87 302 GLY A N 1
ATOM 2308 C CA . GLY A 1 302 ? 29.736 125.218 2.876 1.00 42.72 302 GLY A CA 1
ATOM 2309 C C . GLY A 1 302 ? 30.319 123.851 2.592 1.00 43.41 302 GLY A C 1
ATOM 2310 O O . GLY A 1 302 ? 30.794 123.570 1.483 1.00 44.07 302 GLY A O 1
ATOM 2311 N N . LEU A 1 303 ? 30.281 122.986 3.602 1.00 42.41 303 LEU A N 1
ATOM 2312 C CA . LEU A 1 303 ? 30.798 121.631 3.462 1.00 40.10 303 LEU A CA 1
ATOM 2313 C C . LEU A 1 303 ? 30.109 120.930 2.298 1.00 37.22 303 LEU A C 1
ATOM 2314 O O . LEU A 1 303 ? 30.763 120.328 1.456 1.00 37.35 303 LEU A O 1
ATOM 2319 N N . ILE A 1 304 ? 28.782 121.024 2.259 1.00 35.79 304 ILE A N 1
ATOM 2320 C CA . ILE A 1 304 ? 27.983 120.417 1.210 1.00 35.80 304 ILE A CA 1
ATOM 2321 C C . ILE A 1 304 ? 28.334 121.023 -0.161 1.00 37.35 304 ILE A C 1
ATOM 2322 O O . ILE A 1 304 ? 28.478 120.302 -1.148 1.00 35.80 304 ILE A O 1
ATOM 2327 N N . ALA A 1 305 ? 28.485 122.346 -0.201 1.00 37.56 305 ALA A N 1
ATOM 2328 C CA . ALA A 1 305 ? 28.823 123.055 -1.433 1.00 38.81 305 ALA A CA 1
ATOM 2329 C C . ALA A 1 305 ? 30.185 122.601 -1.954 1.00 39.58 305 ALA A C 1
ATOM 2330 O O . ALA A 1 305 ? 30.335 122.327 -3.145 1.00 40.18 305 ALA A O 1
ATOM 2332 N N . LEU A 1 306 ? 31.165 122.505 -1.057 1.00 41.52 306 LEU A N 1
ATOM 2333 C CA . LEU A 1 306 ? 32.520 122.077 -1.419 1.00 43.10 306 LEU A CA 1
ATOM 2334 C C . LEU A 1 306 ? 32.594 120.640 -1.951 1.00 44.32 306 LEU A C 1
ATOM 2335 O O . LEU A 1 306 ? 33.417 120.326 -2.817 1.00 45.25 306 LEU A O 1
ATOM 2340 N N . ILE A 1 307 ? 31.751 119.767 -1.404 1.00 44.86 307 ILE A N 1
ATOM 2341 C CA . ILE A 1 307 ? 31.715 118.372 -1.819 1.00 45.02 307 ILE A CA 1
ATOM 2342 C C . ILE A 1 307 ? 31.165 118.295 -3.235 1.00 46.03 307 ILE A C 1
ATOM 2343 O O . ILE A 1 307 ? 31.756 117.651 -4.102 1.00 46.00 307 ILE A O 1
ATOM 2348 N N . LYS A 1 308 ? 30.038 118.966 -3.461 1.00 47.48 308 LYS A N 1
ATOM 2349 C CA . LYS A 1 308 ? 29.392 118.987 -4.768 1.00 49.28 308 LYS A CA 1
ATOM 2350 C C . LYS A 1 308 ? 30.364 119.377 -5.881 1.00 49.46 308 LYS A C 1
ATOM 2351 O O . LYS A 1 308 ? 30.420 118.720 -6.914 1.00 49.38 308 LYS A O 1
ATOM 2357 N N . GLU A 1 309 ? 31.123 120.449 -5.664 1.00 50.07 309 GLU A N 1
ATOM 2358 C CA . GLU A 1 309 ? 32.073 120.929 -6.662 1.00 50.57 309 GLU A CA 1
ATOM 2359 C C . GLU A 1 309 ? 33.351 120.104 -6.733 1.00 49.55 309 GLU A C 1
ATOM 2360 O O . GLU A 1 309 ? 34.329 120.515 -7.356 1.00 49.20 309 GLU A O 1
ATOM 2366 N N . ASP A 1 310 ? 33.338 118.937 -6.101 1.00 48.68 310 ASP A N 1
ATOM 2367 C CA . ASP A 1 310 ? 34.495 118.041 -6.095 1.00 47.98 310 ASP A CA 1
ATOM 2368 C C . ASP A 1 310 ? 35.790 118.699 -5.630 1.00 48.03 310 ASP A C 1
ATOM 2369 O O . ASP A 1 310 ? 36.850 118.526 -6.239 1.00 46.96 310 ASP A O 1
ATOM 2374 N N . TYR A 1 311 ? 35.705 119.443 -4.536 1.00 47.99 311 TYR A N 1
ATOM 2375 C CA . TYR A 1 311 ? 36.870 120.111 -3.987 1.00 47.16 311 TYR A CA 1
ATOM 2376 C C . TYR A 1 311 ? 37.876 119.102 -3.415 1.00 46.49 311 TYR A C 1
ATOM 2377 O O . TYR A 1 311 ? 39.086 119.314 -3.480 1.00 45.15 311 TYR A O 1
ATOM 2386 N N . PHE A 1 312 ? 37.384 118.000 -2.853 1.00 46.64 312 PHE A N 1
ATOM 2387 C CA . PHE A 1 312 ? 38.289 117.005 -2.268 1.00 45.99 312 PHE A CA 1
ATOM 2388 C C . PHE A 1 312 ? 38.574 115.832 -3.205 1.00 45.80 312 PHE A C 1
ATOM 2389 O O . PHE A 1 312 ? 37.755 115.498 -4.061 1.00 45.27 312 PHE A O 1
ATOM 2397 N N . LYS A 1 313 ? 39.738 115.209 -3.025 1.00 47.14 313 LYS A N 1
ATOM 2398 C CA . LYS A 1 313 ? 40.111 114.037 -3.810 1.00 48.45 313 LYS A CA 1
ATOM 2399 C C . LYS A 1 313 ? 39.028 112.993 -3.557 1.00 48.56 313 LYS A C 1
ATOM 2400 O O . LYS A 1 313 ? 38.426 112.964 -2.485 1.00 48.55 313 LYS A O 1
ATOM 2406 N N . PRO A 1 314 ? 38.758 112.124 -4.540 1.00 49.04 314 PRO A N 1
ATOM 2407 C CA . PRO A 1 314 ? 37.727 111.104 -4.328 1.00 48.66 314 PRO A CA 1
ATOM 2408 C C . PRO A 1 314 ? 38.042 110.198 -3.122 1.00 47.76 314 PRO A C 1
ATOM 2409 O O . PRO A 1 314 ? 39.194 109.814 -2.903 1.00 47.08 314 PRO A O 1
ATOM 2413 N N . GLY A 1 315 ? 37.015 109.885 -2.335 1.00 47.13 315 GLY A N 1
ATOM 2414 C CA . GLY A 1 315 ? 37.203 109.026 -1.174 1.00 47.24 315 GLY A CA 1
ATOM 2415 C C . GLY A 1 315 ? 37.948 109.657 -0.008 1.00 46.52 315 GLY A C 1
ATOM 2416 O O . GLY A 1 315 ? 38.340 108.973 0.940 1.00 46.96 315 GLY A O 1
ATOM 2417 N N . ALA A 1 316 ? 38.145 110.969 -0.067 1.00 45.48 316 ALA A N 1
ATOM 2418 C CA . ALA A 1 316 ? 38.847 111.672 1.002 1.00 43.64 316 ALA A CA 1
ATOM 2419 C C . ALA A 1 316 ? 38.099 111.563 2.328 1.00 41.44 316 ALA A C 1
ATOM 2420 O O . ALA A 1 316 ? 36.870 111.438 2.361 1.00 40.13 316 ALA A O 1
ATOM 2422 N N . ASN A 1 317 ? 38.867 111.603 3.413 1.00 40.74 317 ASN A N 1
ATOM 2423 C CA . ASN A 1 317 ? 38.320 111.560 4.764 1.00 39.94 317 ASN A CA 1
ATOM 2424 C C . ASN A 1 317 ? 38.332 113.006 5.254 1.00 38.30 317 ASN A C 1
ATOM 2425 O O . ASN A 1 317 ? 39.391 113.583 5.517 1.00 36.41 317 ASN A O 1
ATOM 2430 N N . VAL A 1 318 ? 37.141 113.588 5.344 1.00 37.47 318 VAL A N 1
ATOM 2431 C CA . VAL A 1 318 ? 36.987 114.974 5.766 1.00 37.17 318 VAL A CA 1
ATOM 2432 C C . VAL A 1 318 ? 36.378 115.110 7.150 1.00 36.20 318 VAL A C 1
ATOM 2433 O O . VAL A 1 318 ? 35.221 114.750 7.381 1.00 35.55 318 VAL A O 1
ATOM 2437 N N . LEU A 1 319 ? 37.163 115.660 8.063 1.00 37.55 319 LEU A N 1
ATOM 2438 C CA . LEU A 1 319 ? 36.716 115.862 9.431 1.00 37.65 319 LEU A CA 1
ATOM 2439 C C . LEU A 1 319 ? 36.049 117.223 9.632 1.00 38.28 319 LEU A C 1
ATOM 2440 O O . LEU A 1 319 ? 36.729 118.250 9.744 1.00 37.72 319 LEU A O 1
ATOM 2445 N N . TYR A 1 320 ? 34.716 117.216 9.647 1.00 37.82 320 TYR A N 1
ATOM 2446 C CA . TYR A 1 320 ? 33.913 118.411 9.901 1.00 39.18 320 TYR A CA 1
ATOM 2447 C C . TYR A 1 320 ? 33.954 118.596 11.426 1.00 39.43 320 TYR A C 1
ATOM 2448 O O . TYR A 1 320 ? 33.981 117.618 12.167 1.00 39.39 320 TYR A O 1
ATOM 2457 N N . VAL A 1 321 ? 33.956 119.836 11.899 1.00 39.52 321 VAL A N 1
ATOM 2458 C CA . VAL A 1 321 ? 33.990 120.071 13.338 1.00 38.07 321 VAL A CA 1
ATOM 2459 C C . VAL A 1 321 ? 32.678 120.691 13.809 1.00 37.77 321 VAL A C 1
ATOM 2460 O O . VAL A 1 321 ? 32.345 121.816 13.423 1.00 36.06 321 VAL A O 1
ATOM 2464 N N . HIS A 1 322 ? 31.917 119.961 14.624 1.00 35.83 322 HIS A N 1
ATOM 2465 C CA . HIS A 1 322 ? 30.664 120.509 15.126 1.00 35.54 322 HIS A CA 1
ATOM 2466 C C . HIS A 1 322 ? 30.927 121.192 16.464 1.00 36.28 322 HIS A C 1
ATOM 2467 O O . HIS A 1 322 ? 31.080 120.532 17.495 1.00 37.11 322 HIS A O 1
ATOM 2474 N N . LEU A 1 323 ? 30.975 122.525 16.431 1.00 36.81 323 LEU A N 1
ATOM 2475 C CA . LEU A 1 323 ? 31.281 123.334 17.611 1.00 37.48 323 LEU A CA 1
ATOM 2476 C C . LEU A 1 323 ? 30.126 123.636 18.559 1.00 37.85 323 LEU A C 1
ATOM 2477 O O . LEU A 1 323 ? 30.340 124.252 19.596 1.00 39.13 323 LEU A O 1
ATOM 2482 N N . GLY A 1 324 ? 28.917 123.205 18.204 1.00 39.49 324 GLY A N 1
ATOM 2483 C CA . GLY A 1 324 ? 27.752 123.427 19.039 1.00 40.63 324 GLY A CA 1
ATOM 2484 C C . GLY A 1 324 ? 26.793 124.448 18.454 1.00 42.64 324 GLY A C 1
ATOM 2485 O O . GLY A 1 324 ? 26.522 124.438 17.249 1.00 43.11 324 GLY A O 1
ATOM 2486 N N . GLY A 1 325 ? 26.261 125.314 19.315 1.00 42.85 325 GLY A N 1
ATOM 2487 C CA . GLY A 1 325 ? 25.357 126.367 18.875 1.00 43.78 325 GLY A CA 1
ATOM 2488 C C . GLY A 1 325 ? 23.899 126.007 18.676 1.00 44.53 325 GLY A C 1
ATOM 2489 O O . GLY A 1 325 ? 23.064 126.895 18.503 1.00 44.22 325 GLY A O 1
ATOM 2490 N N . ALA A 1 326 ? 23.579 124.716 18.716 1.00 44.40 326 ALA A N 1
ATOM 2491 C CA . ALA A 1 326 ? 22.204 124.271 18.504 1.00 45.65 326 ALA A CA 1
ATOM 2492 C C . ALA A 1 326 ? 21.164 124.804 19.496 1.00 46.85 326 ALA A C 1
ATOM 2493 O O . ALA A 1 326 ? 19.979 124.864 19.172 1.00 46.50 326 ALA A O 1
ATOM 2495 N N . PRO A 1 327 ? 21.585 125.172 20.723 1.00 47.69 327 PRO A N 1
ATOM 2496 C CA . PRO A 1 327 ? 20.626 125.690 21.709 1.00 49.17 327 PRO A CA 1
ATOM 2497 C C . PRO A 1 327 ? 19.959 126.999 21.268 1.00 50.08 327 PRO A C 1
ATOM 2498 O O . PRO A 1 327 ? 18.800 127.269 21.607 1.00 48.69 327 PRO A O 1
ATOM 2502 N N . ALA A 1 328 ? 20.704 127.794 20.503 1.00 51.33 328 ALA A N 1
ATOM 2503 C CA . ALA A 1 328 ? 20.229 129.078 19.999 1.00 51.77 328 ALA A CA 1
ATOM 2504 C C . ALA A 1 328 ? 19.177 128.895 18.912 1.00 51.58 328 ALA A C 1
ATOM 2505 O O . ALA A 1 328 ? 18.541 129.856 18.482 1.00 51.86 328 ALA A O 1
ATOM 2507 N N . LEU A 1 329 ? 18.981 127.652 18.494 1.00 51.49 329 LEU A N 1
ATOM 2508 C CA . LEU A 1 329 ? 18.026 127.333 17.443 1.00 51.81 329 LEU A CA 1
ATOM 2509 C C . LEU A 1 329 ? 16.596 127.756 17.747 1.00 51.96 329 LEU A C 1
ATOM 2510 O O . LEU A 1 329 ? 15.838 128.074 16.836 1.00 53.04 329 LEU A O 1
ATOM 2515 N N . SER A 1 330 ? 16.217 127.759 19.017 1.00 52.14 330 SER A N 1
ATOM 2516 C CA . SER A 1 330 ? 14.850 128.135 19.386 1.00 52.75 330 SER A CA 1
ATOM 2517 C C . SER A 1 330 ? 14.472 129.572 18.998 1.00 52.03 330 SER A C 1
ATOM 2518 O O . SER A 1 330 ? 13.295 129.920 18.950 1.00 51.43 330 SER A O 1
ATOM 2521 N N . ALA A 1 331 ? 15.477 130.393 18.716 1.00 52.27 331 ALA A N 1
ATOM 2522 C CA . ALA A 1 331 ? 15.256 131.782 18.343 1.00 51.99 331 ALA A CA 1
ATOM 2523 C C . ALA A 1 331 ? 15.013 131.959 16.845 1.00 52.63 331 ALA A C 1
ATOM 2524 O O . ALA A 1 331 ? 14.942 133.089 16.359 1.00 53.16 331 ALA A O 1
ATOM 2526 N N . TYR A 1 332 ? 14.892 130.852 16.115 1.00 51.51 332 TYR A N 1
ATOM 2527 C CA . TYR A 1 332 ? 14.661 130.916 14.674 1.00 50.96 332 TYR A CA 1
ATOM 2528 C C . TYR A 1 332 ? 13.577 129.959 14.182 1.00 51.42 332 TYR A C 1
ATOM 2529 O O . TYR A 1 332 ? 13.621 129.519 13.032 1.00 51.49 332 TYR A O 1
ATOM 2538 N N . SER A 1 333 ? 12.605 129.641 15.031 1.00 52.30 333 SER A N 1
ATOM 2539 C CA . SER A 1 333 ? 11.546 128.716 14.631 1.00 53.42 333 SER A CA 1
ATOM 2540 C C . SER A 1 333 ? 10.831 129.137 13.349 1.00 54.44 333 SER A C 1
ATOM 2541 O O . SER A 1 333 ? 10.368 128.285 12.590 1.00 54.09 333 SER A O 1
ATOM 2544 N N . SER A 1 334 ? 10.753 130.446 13.104 1.00 55.22 334 SER A N 1
ATOM 2545 C CA . SER A 1 334 ? 10.081 130.964 11.912 1.00 56.34 334 SER A CA 1
ATOM 2546 C C . SER A 1 334 ? 10.624 130.363 10.620 1.00 57.46 334 SER A C 1
ATOM 2547 O O . SER A 1 334 ? 9.862 130.067 9.697 1.00 57.47 334 SER A O 1
ATOM 2550 N N . PHE A 1 335 ? 11.940 130.183 10.566 1.00 58.65 335 PHE A N 1
ATOM 2551 C CA . PHE A 1 335 ? 12.600 129.635 9.386 1.00 60.54 335 PHE A CA 1
ATOM 2552 C C . PHE A 1 335 ? 12.327 128.158 9.092 1.00 61.66 335 PHE A C 1
ATOM 2553 O O . PHE A 1 335 ? 12.408 127.732 7.940 1.00 61.90 335 PHE A O 1
ATOM 2561 N N . PHE A 1 336 ? 12.006 127.374 10.116 1.00 63.00 336 PHE A N 1
ATOM 2562 C CA . PHE A 1 336 ? 11.777 125.948 9.906 1.00 64.12 336 PHE A CA 1
ATOM 2563 C C . PHE A 1 336 ? 10.336 125.486 10.043 1.00 66.32 336 PHE A C 1
ATOM 2564 O O . PHE A 1 336 ? 9.936 124.989 11.095 1.00 67.03 336 PHE A O 1
ATOM 2572 N N . PRO A 1 337 ? 9.536 125.638 8.975 1.00 68.20 337 PRO A N 1
ATOM 2573 C CA . PRO A 1 337 ? 8.127 125.232 8.970 1.00 70.17 337 PRO A CA 1
ATOM 2574 C C . PRO A 1 337 ? 7.964 123.731 8.719 1.00 71.96 337 PRO A C 1
ATOM 2575 O O . PRO A 1 337 ? 8.808 123.107 8.075 1.00 72.26 337 PRO A O 1
ATOM 2579 N N . THR A 1 338 ? 6.873 123.158 9.218 1.00 73.98 338 THR A N 1
ATOM 2580 C CA . THR A 1 338 ? 6.624 121.731 9.037 1.00 76.61 338 THR A CA 1
ATOM 2581 C C . THR A 1 338 ? 6.684 121.326 7.567 1.00 77.91 338 THR A C 1
ATOM 2582 O O . THR A 1 338 ? 5.927 121.840 6.740 1.00 78.51 338 THR A O 1
ATOM 2586 N N . LYS A 1 339 ? 7.590 120.404 7.249 1.00 79.04 339 LYS A N 1
ATOM 2587 C CA . LYS A 1 339 ? 7.743 119.914 5.885 1.00 80.42 339 LYS A CA 1
ATOM 2588 C C . LYS A 1 339 ? 6.508 119.125 5.460 1.00 81.24 339 LYS A C 1
ATOM 2589 O O . LYS A 1 339 ? 5.908 118.410 6.262 1.00 81.44 339 LYS A O 1
ATOM 2595 N N . THR A 1 340 ? 6.136 119.257 4.191 1.00 82.23 340 THR A N 1
ATOM 2596 C CA . THR A 1 340 ? 4.974 118.555 3.656 1.00 83.33 340 THR A CA 1
ATOM 2597 C C . THR A 1 340 ? 5.316 117.098 3.350 1.00 84.42 340 THR A C 1
ATOM 2598 O O . THR A 1 340 ? 6.465 116.772 3.034 1.00 84.44 340 THR A O 1
ATOM 2602 N N . ALA A 1 341 ? 4.313 116.227 3.450 1.00 85.48 341 ALA A N 1
ATOM 2603 C CA . ALA A 1 341 ? 4.495 114.804 3.182 1.00 85.80 341 ALA A CA 1
ATOM 2604 C C . ALA A 1 341 ? 3.705 114.378 1.946 1.00 85.87 341 ALA A C 1
ATOM 2605 O O . ALA A 1 341 ? 2.946 113.389 2.041 1.00 85.65 341 ALA A O 1
ATOM 2608 N N . ALA B 1 1 ? 18.824 86.372 34.723 1.00 54.61 1 ALA B N 1
ATOM 2609 C CA . ALA B 1 1 ? 19.442 87.722 34.608 1.00 55.21 1 ALA B CA 1
ATOM 2610 C C . ALA B 1 1 ? 20.359 87.852 33.384 1.00 55.30 1 ALA B C 1
ATOM 2611 O O . ALA B 1 1 ? 21.474 87.308 33.367 1.00 56.57 1 ALA B O 1
ATOM 2613 N N . GLY B 1 2 ? 19.890 88.578 32.366 1.00 53.16 2 GLY B N 1
ATOM 2614 C CA . GLY B 1 2 ? 20.686 88.767 31.169 1.00 49.88 2 GLY B CA 1
ATOM 2615 C C . GLY B 1 2 ? 20.025 89.569 30.058 1.00 47.32 2 GLY B C 1
ATOM 2616 O O . GLY B 1 2 ? 19.181 89.058 29.327 1.00 45.88 2 GLY B O 1
ATOM 2617 N N . VAL B 1 3 ? 20.413 90.834 29.926 1.00 45.65 3 VAL B N 1
ATOM 2618 C CA . VAL B 1 3 ? 19.866 91.688 28.872 1.00 43.44 3 VAL B CA 1
ATOM 2619 C C . VAL B 1 3 ? 20.681 91.381 27.612 1.00 42.85 3 VAL B C 1
ATOM 2620 O O . VAL B 1 3 ? 20.251 91.639 26.486 1.00 42.54 3 VAL B O 1
ATOM 2624 N N . ALA B 1 4 ? 21.853 90.791 27.827 1.00 42.06 4 ALA B N 1
ATOM 2625 C CA . ALA B 1 4 ? 22.781 90.450 26.756 1.00 42.60 4 ALA B CA 1
ATOM 2626 C C . ALA B 1 4 ? 22.195 89.569 25.653 1.00 42.31 4 ALA B C 1
ATOM 2627 O O . ALA B 1 4 ? 22.652 89.620 24.511 1.00 42.57 4 ALA B O 1
ATOM 2629 N N . LYS B 1 5 ? 21.188 88.768 25.990 1.00 41.85 5 LYS B N 1
ATOM 2630 C CA . LYS B 1 5 ? 20.557 87.888 25.010 1.00 41.69 5 LYS B CA 1
ATOM 2631 C C . LYS B 1 5 ? 19.634 88.638 24.064 1.00 41.90 5 LYS B C 1
ATOM 2632 O O . LYS B 1 5 ? 19.024 88.036 23.180 1.00 41.85 5 LYS B O 1
ATOM 2638 N N . PHE B 1 6 ? 19.527 89.949 24.252 1.00 40.92 6 PHE B N 1
ATOM 2639 C CA . PHE B 1 6 ? 18.674 90.752 23.395 1.00 40.26 6 PHE B CA 1
ATOM 2640 C C . PHE B 1 6 ? 19.510 91.581 22.440 1.00 39.85 6 PHE B C 1
ATOM 2641 O O . PHE B 1 6 ? 20.576 92.080 22.797 1.00 39.76 6 PHE B O 1
ATOM 2649 N N . ALA B 1 7 ? 19.013 91.712 21.218 1.00 40.33 7 ALA B N 1
ATOM 2650 C CA . ALA B 1 7 ? 19.697 92.479 20.186 1.00 40.84 7 ALA B CA 1
ATOM 2651 C C . ALA B 1 7 ? 19.688 93.961 20.549 1.00 41.41 7 ALA B C 1
ATOM 2652 O O . ALA B 1 7 ? 18.657 94.487 20.963 1.00 40.31 7 ALA B O 1
ATOM 2654 N N . LYS B 1 8 ? 20.834 94.624 20.391 1.00 42.25 8 LYS B N 1
ATOM 2655 C CA . LYS B 1 8 ? 20.945 96.052 20.684 1.00 43.24 8 LYS B CA 1
ATOM 2656 C C . LYS B 1 8 ? 21.545 96.797 19.498 1.00 44.02 8 LYS B C 1
ATOM 2657 O O . LYS B 1 8 ? 22.449 96.287 18.840 1.00 44.67 8 LYS B O 1
ATOM 2663 N N . TYR B 1 9 ? 21.035 97.998 19.231 1.00 44.46 9 TYR B N 1
ATOM 2664 C CA . TYR B 1 9 ? 21.530 98.837 18.134 1.00 43.82 9 TYR B CA 1
ATOM 2665 C C . TYR B 1 9 ? 22.092 100.141 18.706 1.00 43.76 9 TYR B C 1
ATOM 2666 O O . TYR B 1 9 ? 21.348 100.974 19.218 1.00 43.31 9 TYR B O 1
ATOM 2675 N N . PRO B 1 10 ? 23.413 100.340 18.602 1.00 43.37 10 PRO B N 1
ATOM 2676 C CA . PRO B 1 10 ? 24.130 101.524 19.097 1.00 43.91 10 PRO B CA 1
ATOM 2677 C C . PRO B 1 10 ? 23.588 102.884 18.637 1.00 43.34 10 PRO B C 1
ATOM 2678 O O . PRO B 1 10 ? 23.499 103.160 17.441 1.00 44.54 10 PRO B O 1
ATOM 2682 N N . LEU B 1 11 ? 23.241 103.734 19.601 1.00 41.07 11 LEU B N 1
ATOM 2683 C CA . LEU B 1 11 ? 22.707 105.059 19.308 1.00 39.63 11 LEU B CA 1
ATOM 2684 C C . LEU B 1 11 ? 23.257 106.080 20.297 1.00 39.83 11 LEU B C 1
ATOM 2685 O O . LEU B 1 11 ? 22.732 107.186 20.398 1.00 40.72 11 LEU B O 1
ATOM 2690 N N . THR B 1 12 ? 24.306 105.705 21.023 1.00 38.32 12 THR B N 1
ATOM 2691 C CA . THR B 1 12 ? 24.915 106.587 22.010 1.00 38.52 12 THR B CA 1
ATOM 2692 C C . THR B 1 12 ? 26.427 106.451 21.886 1.00 37.83 12 THR B C 1
ATOM 2693 O O . THR B 1 12 ? 26.899 105.590 21.162 1.00 37.26 12 THR B O 1
ATOM 2697 N N . PHE B 1 13 ? 27.191 107.285 22.585 1.00 37.91 13 PHE B N 1
ATOM 2698 C CA . PHE B 1 13 ? 28.646 107.199 22.504 1.00 39.35 13 PHE B CA 1
ATOM 2699 C C . PHE B 1 13 ? 29.183 106.054 23.354 1.00 39.95 13 PHE B C 1
ATOM 2700 O O . PHE B 1 13 ? 30.358 105.711 23.271 1.00 40.43 13 PHE B O 1
ATOM 2708 N N . GLY B 1 14 ? 28.317 105.464 24.167 1.00 39.84 14 GLY B N 1
ATOM 2709 C CA . GLY B 1 14 ? 28.745 104.395 25.048 1.00 40.31 14 GLY B CA 1
ATOM 2710 C C . GLY B 1 14 ? 28.167 104.626 26.436 1.00 39.68 14 GLY B C 1
ATOM 2711 O O . GLY B 1 14 ? 27.044 105.125 26.557 1.00 38.90 14 GLY B O 1
ATOM 2712 N N . PRO B 1 15 ? 28.892 104.253 27.506 1.00 39.04 15 PRO B N 1
ATOM 2713 C CA . PRO B 1 15 ? 28.379 104.458 28.869 1.00 38.20 15 PRO B CA 1
ATOM 2714 C C . PRO B 1 15 ? 28.221 105.952 29.184 1.00 38.03 15 PRO B C 1
ATOM 2715 O O . PRO B 1 15 ? 29.178 106.720 29.034 1.00 38.58 15 PRO B O 1
ATOM 2719 N N . SER B 1 16 ? 27.026 106.369 29.603 1.00 37.35 16 SER B N 1
ATOM 2720 C CA . SER B 1 16 ? 26.806 107.781 29.933 1.00 36.36 16 SER B CA 1
ATOM 2721 C C . SER B 1 16 ? 27.656 108.155 31.131 1.00 36.73 16 SER B C 1
ATOM 2722 O O . SER B 1 16 ? 27.690 107.433 32.122 1.00 37.43 16 SER B O 1
ATOM 2725 N N . PRO B 1 17 ? 28.364 109.295 31.055 1.00 37.39 17 PRO B N 1
ATOM 2726 C CA . PRO B 1 17 ? 29.216 109.729 32.161 1.00 36.54 17 PRO B CA 1
ATOM 2727 C C . PRO B 1 17 ? 28.477 110.040 33.464 1.00 36.49 17 PRO B C 1
ATOM 2728 O O . PRO B 1 17 ? 27.242 110.133 33.512 1.00 35.67 17 PRO B O 1
ATOM 2732 N N . ILE B 1 18 ? 29.254 110.171 34.528 1.00 37.04 18 ILE B N 1
ATOM 2733 C CA . ILE B 1 18 ? 28.694 110.489 35.828 1.00 37.20 18 ILE B CA 1
ATOM 2734 C C . ILE B 1 18 ? 29.332 111.776 36.315 1.00 36.26 18 ILE B C 1
ATOM 2735 O O . ILE B 1 18 ? 30.560 111.872 36.431 1.00 36.40 18 ILE B O 1
ATOM 2740 N N . SER B 1 19 ? 28.501 112.775 36.581 1.00 34.98 19 SER B N 1
ATOM 2741 C CA . SER B 1 19 ? 29.037 114.036 37.070 1.00 37.89 19 SER B CA 1
ATOM 2742 C C . SER B 1 19 ? 29.014 114.084 38.597 1.00 37.92 19 SER B C 1
ATOM 2743 O O . SER B 1 19 ? 28.059 113.634 39.233 1.00 37.29 19 SER B O 1
ATOM 2746 N N . ASN B 1 20 ? 30.090 114.620 39.163 1.00 39.30 20 ASN B N 1
ATOM 2747 C CA . ASN B 1 20 ? 30.222 114.775 40.605 1.00 40.43 20 ASN B CA 1
ATOM 2748 C C . ASN B 1 20 ? 29.754 116.186 40.970 1.00 40.59 20 ASN B C 1
ATOM 2749 O O . ASN B 1 20 ? 30.543 117.122 40.941 1.00 39.59 20 ASN B O 1
ATOM 2754 N N . LEU B 1 21 ? 28.467 116.336 41.282 1.00 40.47 21 LEU B N 1
ATOM 2755 C CA . LEU B 1 21 ? 27.921 117.638 41.666 1.00 41.49 21 LEU B CA 1
ATOM 2756 C C . LEU B 1 21 ? 28.387 117.982 43.088 1.00 43.40 21 LEU B C 1
ATOM 2757 O O . LEU B 1 21 ? 27.571 118.166 43.989 1.00 43.41 21 LEU B O 1
ATOM 2762 N N . ASN B 1 22 ? 29.700 118.079 43.280 1.00 45.18 22 ASN B N 1
ATOM 2763 C CA . ASN B 1 22 ? 30.246 118.354 44.599 1.00 48.55 22 ASN B CA 1
ATOM 2764 C C . ASN B 1 22 ? 29.943 119.742 45.126 1.00 50.35 22 ASN B C 1
ATOM 2765 O O . ASN B 1 22 ? 29.844 119.940 46.341 1.00 50.94 22 ASN B O 1
ATOM 2770 N N . ARG B 1 23 ? 29.791 120.708 44.226 1.00 51.34 23 ARG B N 1
ATOM 2771 C CA . ARG B 1 23 ? 29.495 122.066 44.658 1.00 51.26 23 ARG B CA 1
ATOM 2772 C C . ARG B 1 23 ? 28.061 122.146 45.180 1.00 50.49 23 ARG B C 1
ATOM 2773 O O . ARG B 1 23 ? 27.816 122.745 46.230 1.00 51.65 23 ARG B O 1
ATOM 2781 N N . LEU B 1 24 ? 27.117 121.535 44.472 1.00 49.01 24 LEU B N 1
ATOM 2782 C CA . LEU B 1 24 ? 25.727 121.551 44.921 1.00 48.92 24 LEU B CA 1
ATOM 2783 C C . LEU B 1 24 ? 25.623 120.863 46.283 1.00 51.39 24 LEU B C 1
ATOM 2784 O O . LEU B 1 24 ? 24.839 121.273 47.143 1.00 51.90 24 LEU B O 1
ATOM 2789 N N . SER B 1 25 ? 26.422 119.815 46.477 1.00 52.83 25 SER B N 1
ATOM 2790 C CA . SER B 1 25 ? 26.412 119.078 47.735 1.00 54.25 25 SER B CA 1
ATOM 2791 C C . SER B 1 25 ? 26.656 120.013 48.916 1.00 55.45 25 SER B C 1
ATOM 2792 O O . SER B 1 25 ? 25.815 120.115 49.809 1.00 55.20 25 SER B O 1
ATOM 2795 N N . GLN B 1 26 ? 27.802 120.694 48.909 1.00 56.62 26 GLN B N 1
ATOM 2796 C CA . GLN B 1 26 ? 28.159 121.632 49.975 1.00 58.43 26 GLN B CA 1
ATOM 2797 C C . GLN B 1 26 ? 27.049 122.635 50.247 1.00 58.06 26 GLN B C 1
ATOM 2798 O O . GLN B 1 26 ? 26.659 122.854 51.390 1.00 58.67 26 GLN B O 1
ATOM 2804 N N . HIS B 1 27 ? 26.555 123.245 49.178 1.00 58.30 27 HIS B N 1
ATOM 2805 C CA . HIS B 1 27 ? 25.491 124.230 49.265 1.00 57.97 27 HIS B CA 1
ATOM 2806 C C . HIS B 1 27 ? 24.286 123.682 50.032 1.00 58.38 27 HIS B C 1
ATOM 2807 O O . HIS B 1 27 ? 23.683 124.394 50.835 1.00 59.44 27 HIS B O 1
ATOM 2814 N N . LEU B 1 28 ? 23.945 122.417 49.805 1.00 57.98 28 LEU B N 1
ATOM 2815 C CA . LEU B 1 28 ? 22.792 121.831 50.479 1.00 57.77 28 LEU B CA 1
ATOM 2816 C C . LEU B 1 28 ? 23.065 121.311 51.890 1.00 57.10 28 LEU B C 1
ATOM 2817 O O . LEU B 1 28 ? 22.241 120.600 52.471 1.00 55.44 28 LEU B O 1
ATOM 2822 N N . GLY B 1 29 ? 24.221 121.667 52.436 1.00 56.66 29 GLY B N 1
ATOM 2823 C CA . GLY B 1 29 ? 24.549 121.244 53.784 1.00 57.73 29 GLY B CA 1
ATOM 2824 C C . GLY B 1 29 ? 25.641 120.202 53.918 1.00 58.33 29 GLY B C 1
ATOM 2825 O O . GLY B 1 29 ? 26.060 119.894 55.035 1.00 58.94 29 GLY B O 1
ATOM 2826 N N . SER B 1 30 ? 26.109 119.659 52.798 1.00 57.37 30 SER B N 1
ATOM 2827 C CA . SER B 1 30 ? 27.147 118.634 52.821 1.00 57.29 30 SER B CA 1
ATOM 2828 C C . SER B 1 30 ? 26.645 117.356 53.489 1.00 57.64 30 SER B C 1
ATOM 2829 O O . SER B 1 30 ? 27.437 116.527 53.948 1.00 56.95 30 SER B O 1
ATOM 2832 N N . LYS B 1 31 ? 25.323 117.206 53.539 1.00 57.45 31 LYS B N 1
ATOM 2833 C CA . LYS B 1 31 ? 24.708 116.030 54.134 1.00 57.27 31 LYS B CA 1
ATOM 2834 C C . LYS B 1 31 ? 25.001 114.804 53.270 1.00 57.09 31 LYS B C 1
ATOM 2835 O O . LYS B 1 31 ? 25.482 113.787 53.763 1.00 56.38 31 LYS B O 1
ATOM 2841 N N . VAL B 1 32 ? 24.721 114.919 51.974 1.00 56.93 32 VAL B N 1
ATOM 2842 C CA . VAL B 1 32 ? 24.947 113.827 51.030 1.00 56.29 32 VAL B CA 1
ATOM 2843 C C . VAL B 1 32 ? 25.845 114.296 49.889 1.00 56.26 32 VAL B C 1
ATOM 2844 O O . VAL B 1 32 ? 25.913 115.491 49.593 1.00 56.89 32 VAL B O 1
ATOM 2848 N N . ASN B 1 33 ? 26.541 113.352 49.260 1.00 55.41 33 ASN B N 1
ATOM 2849 C CA . ASN B 1 33 ? 27.400 113.663 48.122 1.00 53.86 33 ASN B CA 1
ATOM 2850 C C . ASN B 1 33 ? 26.581 113.319 46.872 1.00 52.82 33 ASN B C 1
ATOM 2851 O O . ASN B 1 33 ? 26.437 112.141 46.523 1.00 51.58 33 ASN B O 1
ATOM 2856 N N . VAL B 1 34 ? 26.036 114.345 46.216 1.00 51.22 34 VAL B N 1
ATOM 2857 C CA . VAL B 1 34 ? 25.218 114.149 45.023 1.00 49.73 34 VAL B CA 1
ATOM 2858 C C . VAL B 1 34 ? 26.046 113.937 43.769 1.00 47.77 34 VAL B C 1
ATOM 2859 O O . VAL B 1 34 ? 27.039 114.630 43.536 1.00 47.27 34 VAL B O 1
ATOM 2863 N N . TYR B 1 35 ? 25.622 112.956 42.977 1.00 45.82 35 TYR B N 1
ATOM 2864 C CA . TYR B 1 35 ? 26.259 112.615 41.703 1.00 42.44 35 TYR B CA 1
ATOM 2865 C C . TYR B 1 35 ? 25.171 112.603 40.641 1.00 40.96 35 TYR B C 1
ATOM 2866 O O . TYR B 1 35 ? 23.983 112.426 40.958 1.00 39.99 35 TYR B O 1
ATOM 2875 N N . ALA B 1 36 ? 25.570 112.784 39.385 1.00 39.56 36 ALA B N 1
ATOM 2876 C CA . ALA B 1 36 ? 24.604 112.805 38.295 1.00 38.29 36 ALA B CA 1
ATOM 2877 C C . ALA B 1 36 ? 25.072 111.990 37.098 1.00 38.01 36 ALA B C 1
ATOM 2878 O O . ALA B 1 36 ? 26.131 112.267 36.523 1.00 37.25 36 ALA B O 1
ATOM 2880 N N . LYS B 1 37 ? 24.290 110.976 36.738 1.00 37.10 37 LYS B N 1
ATOM 2881 C CA . LYS B 1 37 ? 24.638 110.148 35.588 1.00 35.47 37 LYS B CA 1
ATOM 2882 C C . LYS B 1 37 ? 23.964 110.838 34.417 1.00 34.90 37 LYS B C 1
ATOM 2883 O O . LYS B 1 37 ? 22.732 110.833 34.269 1.00 33.02 37 LYS B O 1
ATOM 2889 N N . ARG B 1 38 ? 24.807 111.433 33.588 1.00 36.64 38 ARG B N 1
ATOM 2890 C CA . ARG B 1 38 ? 24.363 112.221 32.456 1.00 36.43 38 ARG B CA 1
ATOM 2891 C C . ARG B 1 38 ? 23.811 111.462 31.248 1.00 37.97 38 ARG B C 1
ATOM 2892 O O . ARG B 1 38 ? 24.555 111.152 30.308 1.00 37.87 38 ARG B O 1
ATOM 2900 N N . GLU B 1 39 ? 22.509 111.172 31.285 1.00 36.20 39 GLU B N 1
ATOM 2901 C CA . GLU B 1 39 ? 21.824 110.498 30.187 1.00 36.96 39 GLU B CA 1
ATOM 2902 C C . GLU B 1 39 ? 21.456 111.584 29.171 1.00 38.44 39 GLU B C 1
ATOM 2903 O O . GLU B 1 39 ? 21.191 111.297 28.003 1.00 38.30 39 GLU B O 1
ATOM 2909 N N . ASP B 1 40 ? 21.440 112.833 29.640 1.00 39.08 40 ASP B N 1
ATOM 2910 C CA . ASP B 1 40 ? 21.130 113.994 28.798 1.00 38.81 40 ASP B CA 1
ATOM 2911 C C . ASP B 1 40 ? 22.315 114.292 27.890 1.00 38.25 40 ASP B C 1
ATOM 2912 O O . ASP B 1 40 ? 22.197 115.030 26.912 1.00 39.10 40 ASP B O 1
ATOM 2917 N N . CYS B 1 41 ? 23.461 113.718 28.230 1.00 37.69 41 CYS B N 1
ATOM 2918 C CA . CYS B 1 41 ? 24.670 113.890 27.448 1.00 38.06 41 CYS B CA 1
ATOM 2919 C C . CYS B 1 41 ? 24.942 112.579 26.711 1.00 38.35 41 CYS B C 1
ATOM 2920 O O . CYS B 1 41 ? 26.082 112.181 26.460 1.00 38.65 41 CYS B O 1
ATOM 2923 N N . ASN B 1 42 ? 23.830 111.945 26.358 1.00 39.22 42 ASN B N 1
ATOM 2924 C CA . ASN B 1 42 ? 23.734 110.669 25.653 1.00 41.17 42 ASN B CA 1
ATOM 2925 C C . ASN B 1 42 ? 24.530 110.465 24.360 1.00 42.90 42 ASN B C 1
ATOM 2926 O O . ASN B 1 42 ? 25.500 109.699 24.315 1.00 43.21 42 ASN B O 1
ATOM 2931 N N . SER B 1 43 ? 24.063 111.117 23.296 1.00 43.20 43 SER B N 1
ATOM 2932 C CA . SER B 1 43 ? 24.684 110.999 21.983 1.00 43.38 43 SER B CA 1
ATOM 2933 C C . SER B 1 43 ? 24.650 112.289 21.174 1.00 43.21 43 SER B C 1
ATOM 2934 O O . SER B 1 43 ? 24.398 113.366 21.710 1.00 42.70 43 SER B O 1
ATOM 2937 N N . GLY B 1 44 ? 24.912 112.160 19.875 1.00 43.45 44 GLY B N 1
ATOM 2938 C CA . GLY B 1 44 ? 24.908 113.312 18.990 1.00 41.99 44 GLY B CA 1
ATOM 2939 C C . GLY B 1 44 ? 23.587 113.394 18.255 1.00 42.22 44 GLY B C 1
ATOM 2940 O O . GLY B 1 44 ? 23.410 114.202 17.344 1.00 44.06 44 GLY B O 1
ATOM 2941 N N . LEU B 1 45 ? 22.643 112.557 18.654 1.00 41.03 45 LEU B N 1
ATOM 2942 C CA . LEU B 1 45 ? 21.347 112.553 18.003 1.00 40.92 45 LEU B CA 1
ATOM 2943 C C . LEU B 1 45 ? 20.343 113.536 18.603 1.00 41.47 45 LEU B C 1
ATOM 2944 O O . LEU B 1 45 ? 19.572 113.187 19.490 1.00 41.78 45 LEU B O 1
ATOM 2949 N N . ALA B 1 46 ? 20.355 114.770 18.107 1.00 41.14 46 ALA B N 1
ATOM 2950 C CA . ALA B 1 46 ? 19.427 115.797 18.571 1.00 41.85 46 ALA B CA 1
ATOM 2951 C C . ALA B 1 46 ? 19.416 116.026 20.093 1.00 41.87 46 ALA B C 1
ATOM 2952 O O . ALA B 1 46 ? 18.350 116.023 20.718 1.00 41.55 46 ALA B O 1
ATOM 2954 N N . PHE B 1 47 ? 20.602 116.234 20.662 1.00 41.53 47 PHE B N 1
ATOM 2955 C CA . PHE B 1 47 ? 20.777 116.495 22.093 1.00 44.64 47 PHE B CA 1
ATOM 2956 C C . PHE B 1 47 ? 20.809 115.285 23.017 1.00 45.55 47 PHE B C 1
ATOM 2957 O O . PHE B 1 47 ? 21.333 115.364 24.131 1.00 46.44 47 PHE B O 1
ATOM 2965 N N . GLY B 1 48 ? 20.240 114.173 22.570 1.00 46.99 48 GLY B N 1
ATOM 2966 C CA . GLY B 1 48 ? 20.250 112.975 23.388 1.00 46.47 48 GLY B CA 1
ATOM 2967 C C . GLY B 1 48 ? 19.183 112.947 24.462 1.00 46.98 48 GLY B C 1
ATOM 2968 O O . GLY B 1 48 ? 18.325 113.831 24.537 1.00 48.08 48 GLY B O 1
ATOM 2969 N N . GLY B 1 49 ? 19.247 111.918 25.302 1.00 47.10 49 GLY B N 1
ATOM 2970 C CA . GLY B 1 49 ? 18.281 111.765 26.368 1.00 45.83 49 GLY B CA 1
ATOM 2971 C C . GLY B 1 49 ? 17.968 110.307 26.653 1.00 46.68 49 GLY B C 1
ATOM 2972 O O . GLY B 1 49 ? 18.1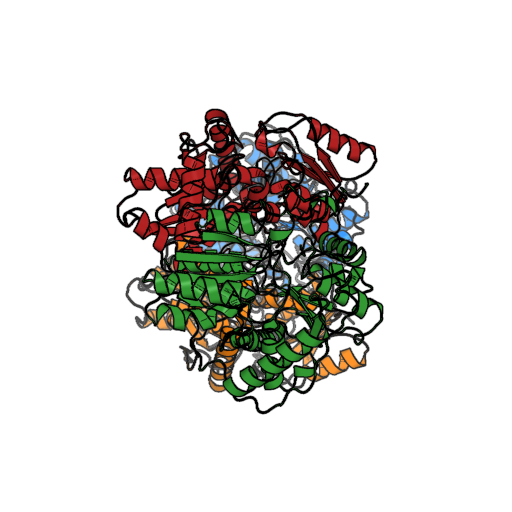30 109.429 25.803 1.00 43.72 49 GLY B O 1
ATOM 2973 N N . ASN B 1 50 ? 17.496 110.060 27.868 1.00 46.68 50 ASN B N 1
ATOM 2974 C CA . ASN B 1 50 ? 17.160 108.721 28.315 1.00 47.04 50 ASN B CA 1
ATOM 2975 C C . ASN B 1 50 ? 16.381 107.919 27.283 1.00 46.34 50 ASN B C 1
ATOM 2976 O O . ASN B 1 50 ? 16.571 106.714 27.179 1.00 47.35 50 ASN B O 1
ATOM 2981 N N . LYS B 1 51 ? 15.508 108.571 26.522 1.00 45.97 51 LYS B N 1
ATOM 2982 C CA . LYS B 1 51 ? 14.711 107.849 25.531 1.00 45.64 51 LYS B CA 1
ATOM 2983 C C . LYS B 1 51 ? 15.581 107.161 24.472 1.00 45.15 51 LYS B C 1
ATOM 2984 O O . LYS B 1 51 ? 15.137 106.216 23.821 1.00 44.81 51 LYS B O 1
ATOM 2990 N N . LEU B 1 52 ? 16.817 107.633 24.305 1.00 44.39 52 LEU B N 1
ATOM 2991 C CA . LEU B 1 52 ? 17.749 107.042 23.339 1.00 44.47 52 LEU B CA 1
ATOM 2992 C C . LEU B 1 52 ? 18.263 105.672 23.821 1.00 43.86 52 LEU B C 1
ATOM 2993 O O . LEU B 1 52 ? 18.522 104.773 23.015 1.00 42.86 52 LEU B O 1
ATOM 2998 N N . ARG B 1 53 ? 18.420 105.520 25.136 1.00 42.16 53 ARG B N 1
ATOM 2999 C CA . ARG B 1 53 ? 18.886 104.254 25.699 1.00 40.28 53 ARG B CA 1
ATOM 3000 C C . ARG B 1 53 ? 17.789 103.222 25.472 1.00 38.92 53 ARG B C 1
ATOM 3001 O O . ARG B 1 53 ? 18.066 102.070 25.149 1.00 38.97 53 ARG B O 1
ATOM 3009 N N . LYS B 1 54 ? 16.539 103.657 25.607 1.00 39.84 54 LYS B N 1
ATOM 3010 C CA . LYS B 1 54 ? 15.390 102.782 25.415 1.00 38.95 54 LYS B CA 1
ATOM 3011 C C . LYS B 1 54 ? 15.257 102.296 23.973 1.00 40.29 54 LYS B C 1
ATOM 3012 O O . LYS B 1 54 ? 14.899 101.139 23.724 1.00 40.02 54 LYS B O 1
ATOM 3018 N N . LEU B 1 55 ? 15.513 103.191 23.022 1.00 40.09 55 LEU B N 1
ATOM 3019 C CA . LEU B 1 55 ? 15.381 102.853 21.612 1.00 39.91 55 LEU B CA 1
ATOM 3020 C C . LEU B 1 55 ? 16.426 101.873 21.103 1.00 40.52 55 LEU B C 1
ATOM 3021 O O . LEU B 1 55 ? 16.179 101.157 20.133 1.00 39.67 55 LEU B O 1
ATOM 3026 N N . GLU B 1 56 ? 17.588 101.837 21.755 1.00 41.33 56 GLU B N 1
ATOM 3027 C CA . GLU B 1 56 ? 18.661 100.939 21.332 1.00 40.99 56 GLU B CA 1
ATOM 3028 C C . GLU B 1 56 ? 18.217 99.490 21.236 1.00 40.28 56 GLU B C 1
ATOM 3029 O O . GLU B 1 56 ? 18.678 98.758 20.366 1.00 40.36 56 GLU B O 1
ATOM 3035 N N . TYR B 1 57 ? 17.315 99.080 22.122 1.00 41.32 57 TYR B N 1
ATOM 3036 C CA . TYR B 1 57 ? 16.824 97.703 22.123 1.00 41.86 57 TYR B CA 1
ATOM 3037 C C . TYR B 1 57 ? 15.559 97.537 21.306 1.00 42.69 57 TYR B C 1
ATOM 3038 O O . TYR B 1 57 ? 14.970 96.460 21.286 1.00 42.76 57 TYR B O 1
ATOM 3047 N N . ILE B 1 58 ? 15.138 98.597 20.623 1.00 44.19 58 ILE B N 1
ATOM 3048 C CA . ILE B 1 58 ? 13.935 98.516 19.811 1.00 45.08 58 ILE B CA 1
ATOM 3049 C C . ILE B 1 58 ? 14.284 98.611 18.335 1.00 46.44 58 ILE B C 1
ATOM 3050 O O . ILE B 1 58 ? 13.622 98.004 17.490 1.00 46.50 58 ILE B O 1
ATOM 3055 N N . VAL B 1 59 ? 15.336 99.363 18.032 1.00 45.84 59 VAL B N 1
ATOM 3056 C CA . VAL B 1 59 ? 15.778 99.546 16.656 1.00 46.62 59 VAL B CA 1
ATOM 3057 C C . VAL B 1 59 ? 16.041 98.257 15.871 1.00 47.33 59 VAL B C 1
ATOM 3058 O O . VAL B 1 59 ? 15.656 98.159 14.706 1.00 47.22 59 VAL B O 1
ATOM 3062 N N . PRO B 1 60 ? 16.710 97.258 16.483 1.00 47.39 60 PRO B N 1
ATOM 3063 C CA . PRO B 1 60 ? 16.969 96.017 15.743 1.00 47.95 60 PRO B CA 1
ATOM 3064 C C . PRO B 1 60 ? 15.716 95.477 15.063 1.00 48.62 60 PRO B C 1
ATOM 3065 O O . PRO B 1 60 ? 15.748 95.062 13.902 1.00 47.94 60 PRO B O 1
ATOM 3069 N N . ASP B 1 61 ? 14.609 95.503 15.792 1.00 49.50 61 ASP B N 1
ATOM 3070 C CA . ASP B 1 61 ? 13.345 95.018 15.266 1.00 51.64 61 ASP B CA 1
ATOM 3071 C C . ASP B 1 61 ? 12.958 95.816 14.025 1.00 52.48 61 ASP B C 1
ATOM 3072 O O . ASP B 1 61 ? 12.689 95.249 12.966 1.00 52.21 61 ASP B O 1
ATOM 3077 N N . ILE B 1 62 ? 12.934 97.136 14.165 1.00 53.38 62 ILE B N 1
ATOM 3078 C CA . ILE B 1 62 ? 12.580 98.023 13.062 1.00 54.39 62 ILE B CA 1
ATOM 3079 C C . ILE B 1 62 ? 13.394 97.680 11.816 1.00 55.39 62 ILE B C 1
ATOM 3080 O O . ILE B 1 62 ? 12.839 97.468 10.734 1.00 55.48 62 ILE B O 1
ATOM 3085 N N . VAL B 1 63 ? 14.713 97.623 11.983 1.00 56.02 63 VAL B N 1
ATOM 3086 C CA . VAL B 1 63 ? 15.624 97.319 10.887 1.00 57.02 63 VAL B CA 1
ATOM 3087 C C . VAL B 1 63 ? 15.439 95.929 10.287 1.00 58.53 63 VAL B C 1
ATOM 3088 O O . VAL B 1 63 ? 15.488 95.765 9.065 1.00 58.08 63 VAL B O 1
ATOM 3092 N N . GLU B 1 64 ? 15.224 94.929 11.136 1.00 60.36 64 GLU B N 1
ATOM 3093 C CA . GLU B 1 64 ? 15.055 93.563 10.653 1.00 62.42 64 GLU B CA 1
ATOM 3094 C C . GLU B 1 64 ? 13.801 93.427 9.792 1.00 63.34 64 GLU B C 1
ATOM 3095 O O . GLU B 1 64 ? 13.806 92.733 8.770 1.00 63.11 64 GLU B O 1
ATOM 3101 N N . GLY B 1 65 ? 12.729 94.092 10.209 1.00 64.35 65 GLY B N 1
ATOM 3102 C CA . GLY B 1 65 ? 11.493 94.038 9.453 1.00 65.95 65 GLY B CA 1
ATOM 3103 C C . GLY B 1 65 ? 11.502 95.077 8.350 1.00 67.15 65 GLY B C 1
ATOM 3104 O O . GLY B 1 65 ? 12.404 95.910 8.284 1.00 67.70 65 GLY B O 1
ATOM 3105 N N . ASP B 1 66 ? 10.503 95.026 7.476 1.00 68.46 66 ASP B N 1
ATOM 3106 C CA . ASP B 1 66 ? 10.400 95.980 6.375 1.00 69.31 66 ASP B CA 1
ATOM 3107 C C . ASP B 1 66 ? 9.448 97.109 6.773 1.00 69.07 66 ASP B C 1
ATOM 3108 O O . ASP B 1 66 ? 8.245 97.042 6.508 1.00 68.94 66 ASP B O 1
ATOM 3113 N N . TYR B 1 67 ? 9.984 98.138 7.420 1.00 68.74 67 TYR B N 1
ATOM 3114 C CA . TYR B 1 67 ? 9.159 99.263 7.833 1.00 68.40 67 TYR B CA 1
ATOM 3115 C C . TYR B 1 67 ? 9.595 100.550 7.157 1.00 67.74 67 TYR B C 1
ATOM 3116 O O . TYR B 1 67 ? 10.772 100.740 6.847 1.00 67.89 67 TYR B O 1
ATOM 3125 N N . THR B 1 68 ? 8.630 101.433 6.937 1.00 67.28 68 THR B N 1
ATOM 3126 C CA . THR B 1 68 ? 8.876 102.696 6.257 1.00 66.63 68 THR B CA 1
ATOM 3127 C C . THR B 1 68 ? 8.525 103.930 7.082 1.00 66.09 68 THR B C 1
ATOM 3128 O O . THR B 1 68 ? 8.972 105.033 6.774 1.00 66.61 68 THR B O 1
ATOM 3132 N N . HIS B 1 69 ? 7.729 103.742 8.127 1.00 65.41 69 HIS B N 1
ATOM 3133 C CA . HIS B 1 69 ? 7.315 104.855 8.967 1.00 65.41 69 HIS B CA 1
ATOM 3134 C C . HIS B 1 69 ? 7.428 104.554 10.458 1.00 64.83 69 HIS B C 1
ATOM 3135 O O . HIS B 1 69 ? 7.020 103.487 10.921 1.00 64.87 69 HIS B O 1
ATOM 3142 N N . LEU B 1 70 ? 7.987 105.500 11.204 1.00 63.71 70 LEU B N 1
ATOM 3143 C CA . LEU B 1 70 ? 8.119 105.351 12.645 1.00 63.08 70 LEU B CA 1
ATOM 3144 C C . LEU B 1 70 ? 7.125 106.330 13.258 1.00 63.00 70 LEU B C 1
ATOM 3145 O O . LEU B 1 70 ? 7.264 107.545 13.126 1.00 62.71 70 LEU B O 1
ATOM 3150 N N . VAL B 1 71 ? 6.109 105.796 13.916 1.00 63.00 71 VAL B N 1
ATOM 3151 C CA . VAL B 1 71 ? 5.093 106.635 14.519 1.00 62.92 71 VAL B CA 1
ATOM 3152 C C . VAL B 1 71 ? 5.167 106.577 16.039 1.00 63.50 71 VAL B C 1
ATOM 3153 O O . VAL B 1 71 ? 5.231 105.501 16.629 1.00 63.68 71 VAL B O 1
ATOM 3157 N N . SER B 1 72 ? 5.186 107.744 16.672 1.00 63.75 72 SER B N 1
ATOM 3158 C CA . SER B 1 72 ? 5.240 107.805 18.124 1.00 64.32 72 SER B CA 1
ATOM 3159 C C . SER B 1 72 ? 4.146 108.753 18.613 1.00 64.58 72 SER B C 1
ATOM 3160 O O . SER B 1 72 ? 3.179 109.011 17.892 1.00 64.79 72 SER B O 1
ATOM 3163 N N . ILE B 1 73 ? 4.295 109.271 19.828 1.00 64.44 73 ILE B N 1
ATOM 3164 C CA . ILE B 1 73 ? 3.291 110.167 20.383 1.00 63.86 73 ILE B CA 1
ATOM 3165 C C . ILE B 1 73 ? 3.778 110.809 21.673 1.00 64.47 73 ILE B C 1
ATOM 3166 O O . ILE B 1 73 ? 4.755 110.359 22.278 1.00 63.81 73 ILE B O 1
ATOM 3171 N N . GLY B 1 74 ? 3.086 111.866 22.085 1.00 64.68 74 GLY B N 1
ATOM 3172 C CA . GLY B 1 74 ? 3.446 112.565 23.302 1.00 65.62 74 GLY B CA 1
ATOM 3173 C C . GLY B 1 74 ? 2.872 113.967 23.321 1.00 66.08 74 GLY B C 1
ATOM 3174 O O . GLY B 1 74 ? 2.167 114.368 22.393 1.00 65.76 74 GLY B O 1
ATOM 3175 N N . GLY B 1 75 ? 3.175 114.712 24.381 1.00 66.44 75 GLY B N 1
ATOM 3176 C CA . GLY B 1 75 ? 2.679 116.072 24.493 1.00 66.41 75 GLY B CA 1
ATOM 3177 C C . GLY B 1 75 ? 3.459 117.057 23.635 1.00 66.49 75 GLY B C 1
ATOM 3178 O O . GLY B 1 75 ? 4.486 116.712 23.049 1.00 66.60 75 GLY B O 1
ATOM 3179 N N . ARG B 1 76 ? 2.973 118.292 23.569 1.00 66.00 76 ARG B N 1
ATOM 3180 C CA . ARG B 1 76 ? 3.616 119.335 22.778 1.00 65.33 76 ARG B CA 1
ATOM 3181 C C . ARG B 1 76 ? 5.142 119.270 22.829 1.00 63.93 76 ARG B C 1
ATOM 3182 O O . ARG B 1 76 ? 5.786 118.905 21.848 1.00 64.34 76 ARG B O 1
ATOM 3190 N N . GLN B 1 77 ? 5.718 119.625 23.972 1.00 62.36 77 GLN B N 1
ATOM 3191 C CA . GLN B 1 77 ? 7.169 119.605 24.132 1.00 61.00 77 GLN B CA 1
ATOM 3192 C C . GLN B 1 77 ? 7.730 118.206 24.396 1.00 59.57 77 GLN B C 1
ATOM 3193 O O . GLN B 1 77 ? 8.696 118.046 25.136 1.00 58.43 77 GLN B O 1
ATOM 3199 N N . SER B 1 78 ? 7.118 117.204 23.774 1.00 58.20 78 SER B N 1
ATOM 3200 C CA . SER B 1 78 ? 7.535 115.812 23.923 1.00 58.05 78 SER B CA 1
ATOM 3201 C C . SER B 1 78 ? 9.012 115.593 23.566 1.00 56.91 78 SER B C 1
ATOM 3202 O O . SER B 1 78 ? 9.460 115.968 22.480 1.00 57.36 78 SER B O 1
ATOM 3205 N N . ASN B 1 79 ? 9.770 115.001 24.488 1.00 55.55 79 ASN B N 1
ATOM 3206 C CA . ASN B 1 79 ? 11.182 114.723 24.241 1.00 53.95 79 ASN B CA 1
ATOM 3207 C C . ASN B 1 79 ? 11.221 113.498 23.352 1.00 53.13 79 ASN B C 1
ATOM 3208 O O . ASN B 1 79 ? 12.017 113.407 22.418 1.00 53.00 79 ASN B O 1
ATOM 3213 N N . GLN B 1 80 ? 10.334 112.561 23.665 1.00 52.17 80 GLN B N 1
ATOM 3214 C CA . GLN B 1 80 ? 10.189 111.314 22.929 1.00 51.42 80 GLN B CA 1
ATOM 3215 C C . GLN B 1 80 ? 10.132 111.592 21.428 1.00 50.74 80 GLN B C 1
ATOM 3216 O O . GLN B 1 80 ? 11.095 111.345 20.704 1.00 51.07 80 GLN B O 1
ATOM 3222 N N . THR B 1 81 ? 9.004 112.119 20.968 1.00 50.38 81 THR B N 1
ATOM 3223 C CA . THR B 1 81 ? 8.811 112.419 19.556 1.00 49.22 81 THR B CA 1
ATOM 3224 C C . THR B 1 81 ? 10.024 113.061 18.911 1.00 47.90 81 THR B C 1
ATOM 3225 O O . THR B 1 81 ? 10.349 112.755 17.773 1.00 47.35 81 THR B O 1
ATOM 3229 N N . ARG B 1 82 ? 10.695 113.955 19.628 1.00 48.34 82 ARG B N 1
ATOM 3230 C CA . ARG B 1 82 ? 11.878 114.601 19.064 1.00 47.74 82 ARG B CA 1
ATOM 3231 C C . ARG B 1 82 ? 13.021 113.607 18.824 1.00 48.03 82 ARG B C 1
ATOM 3232 O O . ARG B 1 82 ? 13.774 113.747 17.858 1.00 47.64 82 ARG B O 1
ATOM 3240 N N . MET B 1 83 ? 13.154 112.611 19.700 1.00 48.31 83 MET B N 1
ATOM 3241 C CA . MET B 1 83 ? 14.209 111.603 19.549 1.00 47.52 83 MET B CA 1
ATOM 3242 C C . MET B 1 83 ? 13.802 110.540 18.529 1.00 46.69 83 MET B C 1
ATOM 3243 O O . MET B 1 83 ? 14.648 109.950 17.854 1.00 45.85 83 MET B O 1
ATOM 3248 N N . VAL B 1 84 ? 12.501 110.312 18.404 1.00 45.71 84 VAL B N 1
ATOM 3249 C CA . VAL B 1 84 ? 12.008 109.356 17.424 1.00 45.32 84 VAL B CA 1
ATOM 3250 C C . VAL B 1 84 ? 12.262 109.937 16.033 1.00 46.44 84 VAL B C 1
ATOM 3251 O O . VAL B 1 84 ? 12.471 109.201 15.064 1.00 46.82 84 VAL B O 1
ATOM 3255 N N . ALA B 1 85 ? 12.243 111.265 15.942 1.00 45.46 85 ALA B N 1
ATOM 3256 C CA . ALA B 1 85 ? 12.472 111.937 14.671 1.00 45.52 85 ALA B CA 1
ATOM 3257 C C . ALA B 1 85 ? 13.937 111.814 14.289 1.00 45.16 85 ALA B C 1
ATOM 3258 O O . ALA B 1 85 ? 14.262 111.545 13.134 1.00 45.33 85 ALA B O 1
ATOM 3260 N N . ALA B 1 86 ? 14.824 112.014 15.257 1.00 45.15 86 ALA B N 1
ATOM 3261 C CA . ALA B 1 86 ? 16.253 111.915 14.989 1.00 46.05 86 ALA B CA 1
ATOM 3262 C C . ALA B 1 86 ? 16.607 110.483 14.610 1.00 47.38 86 ALA B C 1
ATOM 3263 O O . ALA B 1 86 ? 17.451 110.250 13.744 1.00 47.87 86 ALA B O 1
ATOM 3265 N N . LEU B 1 87 ? 15.953 109.523 15.257 1.00 48.53 87 LEU B N 1
ATOM 3266 C CA . LEU B 1 87 ? 16.205 108.113 14.976 1.00 48.93 87 LEU B CA 1
ATOM 3267 C C . LEU B 1 87 ? 15.736 107.798 13.566 1.00 49.14 87 LEU B C 1
ATOM 3268 O O . LEU B 1 87 ? 16.474 107.207 12.777 1.00 49.64 87 LEU B O 1
ATOM 3273 N N . ALA B 1 88 ? 14.509 108.201 13.250 1.00 48.87 88 ALA B N 1
ATOM 3274 C CA . ALA B 1 88 ? 13.954 107.955 11.927 1.00 49.35 88 ALA B CA 1
ATOM 3275 C C . ALA B 1 88 ? 14.905 108.502 10.867 1.00 49.03 88 ALA B C 1
ATOM 3276 O O . ALA B 1 88 ? 15.115 107.885 9.827 1.00 47.56 88 ALA B O 1
ATOM 3278 N N . ALA B 1 89 ? 15.494 109.657 11.148 1.00 49.56 89 ALA B N 1
ATOM 3279 C CA . ALA B 1 89 ? 16.418 110.277 10.211 1.00 49.91 89 ALA B CA 1
ATOM 3280 C C . ALA B 1 89 ? 17.654 109.419 10.028 1.00 50.14 89 ALA B C 1
ATOM 3281 O O . ALA B 1 89 ? 18.115 109.224 8.906 1.00 51.68 89 ALA B O 1
ATOM 3283 N N . LYS B 1 90 ? 18.184 108.902 11.132 1.00 49.53 90 LYS B N 1
ATOM 3284 C CA . LYS B 1 90 ? 19.390 108.078 11.097 1.00 49.01 90 LYS B CA 1
ATOM 3285 C C . LYS B 1 90 ? 19.187 106.737 10.397 1.00 48.94 90 LYS B C 1
ATOM 3286 O O . LYS B 1 90 ? 20.105 106.204 9.779 1.00 48.66 90 LYS B O 1
ATOM 3292 N N . LEU B 1 91 ? 17.986 106.189 10.505 1.00 49.71 91 LEU B N 1
ATOM 3293 C CA . LEU B 1 91 ? 17.676 104.911 9.881 1.00 50.42 91 LEU B CA 1
ATOM 3294 C C . LEU B 1 91 ? 17.195 105.105 8.446 1.00 51.77 91 LEU B C 1
ATOM 3295 O O . LEU B 1 91 ? 17.018 104.134 7.704 1.00 51.32 91 LEU B O 1
ATOM 3300 N N . GLY B 1 92 ? 16.983 106.361 8.061 1.00 51.98 92 GLY B N 1
ATOM 3301 C CA . GLY B 1 92 ? 16.512 106.645 6.724 1.00 52.46 92 GLY B CA 1
ATOM 3302 C C . GLY B 1 92 ? 15.080 106.187 6.553 1.00 53.24 92 GLY B C 1
ATOM 3303 O O . GLY B 1 92 ? 14.726 105.588 5.541 1.00 52.67 92 GLY B O 1
ATOM 3304 N N . LYS B 1 93 ? 14.251 106.462 7.553 1.00 54.54 93 LYS B N 1
ATOM 3305 C CA . LYS B 1 93 ? 12.844 106.079 7.501 1.00 55.68 93 LYS B CA 1
ATOM 3306 C C . LYS B 1 93 ? 11.983 107.326 7.611 1.00 56.75 93 LYS B C 1
ATOM 3307 O O . LYS B 1 93 ? 12.479 108.395 7.956 1.00 56.46 93 LYS B O 1
ATOM 3313 N N . LYS B 1 94 ? 10.693 107.187 7.319 1.00 58.27 94 LYS B N 1
ATOM 3314 C CA . LYS B 1 94 ? 9.763 108.307 7.429 1.00 59.87 94 LYS B CA 1
ATOM 3315 C C . LYS B 1 94 ? 9.363 108.416 8.895 1.00 60.64 94 LYS B C 1
ATOM 3316 O O . LYS B 1 94 ? 9.489 107.449 9.646 1.00 61.17 94 LYS B O 1
ATOM 3322 N N . CYS B 1 95 ? 8.871 109.583 9.301 1.00 60.75 95 CYS B N 1
ATOM 3323 C CA . CYS B 1 95 ? 8.484 109.795 10.689 1.00 60.51 95 CYS B CA 1
ATOM 3324 C C . CYS B 1 95 ? 7.185 110.577 10.860 1.00 60.80 95 CYS B C 1
ATOM 3325 O O . CYS B 1 95 ? 6.990 111.623 10.247 1.00 60.96 95 CYS B O 1
ATOM 3328 N N . VAL B 1 96 ? 6.301 110.057 11.704 1.00 60.81 96 VAL B N 1
ATOM 3329 C CA . VAL B 1 96 ? 5.030 110.707 11.998 1.00 61.41 96 VAL B CA 1
ATOM 3330 C C . VAL B 1 96 ? 4.958 110.934 13.504 1.00 62.00 96 VAL B C 1
ATOM 3331 O O . VAL B 1 96 ? 5.276 110.039 14.286 1.00 62.70 96 VAL B O 1
ATOM 3335 N N . LEU B 1 97 ? 4.545 112.129 13.910 1.00 62.12 97 LEU B N 1
ATOM 3336 C CA . LEU B 1 97 ? 4.452 112.458 15.329 1.00 62.80 97 LEU B CA 1
ATOM 3337 C C . LEU B 1 97 ? 3.087 113.043 15.693 1.00 63.89 97 LEU B C 1
ATOM 3338 O O . LEU B 1 97 ? 2.590 113.952 15.031 1.00 64.31 97 LEU B O 1
ATOM 3343 N N . ILE B 1 98 ? 2.479 112.504 16.745 1.00 64.78 98 ILE B N 1
ATOM 3344 C CA . ILE B 1 98 ? 1.185 112.981 17.205 1.00 65.12 98 ILE B CA 1
ATOM 3345 C C . ILE B 1 98 ? 1.411 113.797 18.469 1.00 66.37 98 ILE B C 1
ATOM 3346 O O . ILE B 1 98 ? 1.597 113.239 19.552 1.00 66.04 98 ILE B O 1
ATOM 3351 N N . GLN B 1 99 ? 1.408 115.121 18.315 1.00 67.43 99 GLN B N 1
ATOM 3352 C CA . GLN B 1 99 ? 1.627 116.033 19.433 1.00 68.44 99 GLN B CA 1
ATOM 3353 C C . GLN B 1 99 ? 0.293 116.434 20.050 1.00 69.53 99 GLN B C 1
ATOM 3354 O O . GLN B 1 99 ? -0.352 117.372 19.587 1.00 69.98 99 GLN B O 1
ATOM 3360 N N . GLU B 1 100 ? -0.116 115.715 21.091 1.00 70.78 100 GLU B N 1
ATOM 3361 C CA . GLU B 1 100 ? -1.372 115.989 21.785 1.00 71.59 100 GLU B CA 1
ATOM 3362 C C . GLU B 1 100 ? -1.198 117.080 22.841 1.00 72.13 100 GLU B C 1
ATOM 3363 O O . GLU B 1 100 ? -0.082 117.377 23.263 1.00 72.10 100 GLU B O 1
ATOM 3369 N N . ASP B 1 101 ? -2.305 117.683 23.261 1.00 72.86 101 ASP B N 1
ATOM 3370 C CA . ASP B 1 101 ? -2.243 118.724 24.274 1.00 73.46 101 ASP B CA 1
ATOM 3371 C C . ASP B 1 101 ? -2.380 118.088 25.646 1.00 73.49 101 ASP B C 1
ATOM 3372 O O . ASP B 1 101 ? -3.486 117.818 26.109 1.00 73.73 101 ASP B O 1
ATOM 3377 N N . TRP B 1 102 ? -1.247 117.850 26.292 1.00 73.69 102 TRP B N 1
ATOM 3378 C CA . TRP B 1 102 ? -1.248 117.232 27.606 1.00 74.05 102 TRP B CA 1
ATOM 3379 C C . TRP B 1 102 ? -1.020 118.244 28.726 1.00 74.25 102 TRP B C 1
ATOM 3380 O O . TRP B 1 102 ? -1.320 117.966 29.889 1.00 74.13 102 TRP B O 1
ATOM 3391 N N . VAL B 1 103 ? -0.501 119.419 28.382 1.00 74.26 103 VAL B N 1
ATOM 3392 C CA . VAL B 1 103 ? -0.254 120.442 29.394 1.00 74.76 103 VAL B CA 1
ATOM 3393 C C . VAL B 1 103 ? -1.049 121.714 29.133 1.00 75.26 103 VAL B C 1
ATOM 3394 O O . VAL B 1 103 ? -1.081 122.213 28.006 1.00 75.26 103 VAL B O 1
ATOM 3398 N N . PRO B 1 104 ? -1.716 122.249 30.174 1.00 75.82 104 PRO B N 1
ATOM 3399 C CA . PRO B 1 104 ? -2.502 123.477 30.018 1.00 75.83 104 PRO B CA 1
ATOM 3400 C C . PRO B 1 104 ? -1.543 124.586 29.617 1.00 76.05 104 PRO B C 1
ATOM 3401 O O . PRO B 1 104 ? -0.926 125.225 30.468 1.00 76.04 104 PRO B O 1
ATOM 3405 N N . ILE B 1 105 ? -1.417 124.789 28.311 1.00 76.40 105 ILE B N 1
ATOM 3406 C CA . ILE B 1 105 ? -0.527 125.791 27.746 1.00 76.84 105 ILE B CA 1
ATOM 3407 C C . ILE B 1 105 ? -0.605 127.135 28.470 1.00 77.35 105 ILE B C 1
ATOM 3408 O O . ILE B 1 105 ? -1.532 127.915 28.247 1.00 77.35 105 ILE B O 1
ATOM 3413 N N . PRO B 1 106 ? 0.374 127.422 29.350 1.00 77.83 106 PRO B N 1
ATOM 3414 C CA . PRO B 1 106 ? 0.393 128.685 30.092 1.00 78.42 106 PRO B CA 1
ATOM 3415 C C . PRO B 1 106 ? 0.171 129.867 29.151 1.00 79.24 106 PRO B C 1
ATOM 3416 O O . PRO B 1 106 ? 0.737 129.921 28.057 1.00 79.20 106 PRO B O 1
ATOM 3420 N N . GLU B 1 107 ? -0.661 130.805 29.588 1.00 79.98 107 GLU B N 1
ATOM 3421 C CA . GLU B 1 107 ? -1.004 131.986 28.804 1.00 80.60 107 GLU B CA 1
ATOM 3422 C C . GLU B 1 107 ? 0.204 132.762 28.270 1.00 80.12 107 GLU B C 1
ATOM 3423 O O . GLU B 1 107 ? 0.345 132.952 27.061 1.00 79.83 107 GLU B O 1
ATOM 3429 N N . ALA B 1 108 ? 1.070 133.208 29.174 1.00 79.74 108 ALA B N 1
ATOM 3430 C CA . ALA B 1 108 ? 2.258 133.974 28.796 1.00 79.54 108 ALA B CA 1
ATOM 3431 C C . ALA B 1 108 ? 3.237 133.177 27.933 1.00 79.31 108 ALA B C 1
ATOM 3432 O O . ALA B 1 108 ? 4.383 133.595 27.735 1.00 79.29 108 ALA B O 1
ATOM 3434 N N . GLU B 1 109 ? 2.783 132.038 27.415 1.00 78.54 109 GLU B N 1
ATOM 3435 C CA . GLU B 1 109 ? 3.628 131.187 26.589 1.00 77.93 109 GLU B CA 1
ATOM 3436 C C . GLU B 1 109 ? 2.804 130.507 25.498 1.00 78.11 109 GLU B C 1
ATOM 3437 O O . GLU B 1 109 ? 3.325 129.701 24.729 1.00 78.45 109 GLU B O 1
ATOM 3443 N N . LYS B 1 110 ? 1.519 130.841 25.436 1.00 78.05 110 LYS B N 1
ATOM 3444 C CA . LYS B 1 110 ? 0.605 130.258 24.458 1.00 77.87 110 LYS B CA 1
ATOM 3445 C C . LYS B 1 110 ? 0.988 130.512 22.999 1.00 77.76 110 LYS B C 1
ATOM 3446 O O . LYS B 1 110 ? 0.501 129.829 22.098 1.00 77.26 110 LYS B O 1
ATOM 3452 N N . ASP B 1 111 ? 1.860 131.488 22.769 1.00 77.87 111 ASP B N 1
ATOM 3453 C CA . ASP B 1 111 ? 2.283 131.823 21.412 1.00 78.30 111 ASP B CA 1
ATOM 3454 C C . ASP B 1 111 ? 3.601 131.181 20.984 1.00 78.08 111 ASP B C 1
ATOM 3455 O O . ASP B 1 111 ? 4.012 131.320 19.833 1.00 77.98 111 ASP B O 1
ATOM 3460 N N . VAL B 1 112 ? 4.262 130.477 21.899 1.00 77.49 112 VAL B N 1
ATOM 3461 C CA . VAL B 1 112 ? 5.535 129.843 21.571 1.00 76.87 112 VAL B CA 1
ATOM 3462 C C . VAL B 1 112 ? 5.590 128.373 21.970 1.00 76.77 112 VAL B C 1
ATOM 3463 O O . VAL B 1 112 ? 6.349 127.588 21.397 1.00 76.79 112 VAL B O 1
ATOM 3467 N N . TYR B 1 113 ? 4.773 128.007 22.950 1.00 76.37 113 TYR B N 1
ATOM 3468 C CA . TYR B 1 113 ? 4.731 126.640 23.453 1.00 75.89 113 TYR B CA 1
ATOM 3469 C C . TYR B 1 113 ? 4.499 125.592 22.362 1.00 75.14 113 TYR B C 1
ATOM 3470 O O . TYR B 1 113 ? 4.775 124.411 22.563 1.00 75.03 113 TYR B O 1
ATOM 3479 N N . ASN B 1 114 ? 4.002 126.023 21.207 1.00 74.17 114 ASN B N 1
ATOM 3480 C CA . ASN B 1 114 ? 3.739 125.093 20.117 1.00 73.45 114 ASN B CA 1
ATOM 3481 C C . ASN B 1 114 ? 4.584 125.347 18.869 1.00 72.60 114 ASN B C 1
ATOM 3482 O O . ASN B 1 114 ? 4.312 124.795 17.803 1.00 71.96 114 ASN B O 1
ATOM 3487 N N . ARG B 1 115 ? 5.617 126.173 19.004 1.00 72.12 115 ARG B N 1
ATOM 3488 C CA . ARG B 1 115 ? 6.482 126.483 17.870 1.00 71.54 115 ARG B CA 1
ATOM 3489 C C . ARG B 1 115 ? 7.955 126.347 18.231 1.00 70.11 115 ARG B C 1
ATOM 3490 O O . ARG B 1 115 ? 8.757 125.890 17.423 1.00 69.69 115 ARG B O 1
ATOM 3498 N N . VAL B 1 116 ? 8.304 126.747 19.447 1.00 69.04 116 VAL B N 1
ATOM 3499 C CA . VAL B 1 116 ? 9.685 126.685 19.913 1.00 68.14 116 VAL B CA 1
ATOM 3500 C C . VAL B 1 116 ? 9.914 125.452 20.787 1.00 67.25 116 VAL B C 1
ATOM 3501 O O . VAL B 1 116 ? 8.961 124.831 21.251 1.00 67.66 116 VAL B O 1
ATOM 3505 N N . GLY B 1 117 ? 11.176 125.082 20.986 1.00 65.72 117 GLY B N 1
ATOM 3506 C CA . GLY B 1 117 ? 11.478 123.932 21.821 1.00 64.21 117 GLY B CA 1
ATOM 3507 C C . GLY B 1 117 ? 11.783 122.641 21.081 1.00 62.59 117 GLY B C 1
ATOM 3508 O O . GLY B 1 117 ? 12.495 122.636 20.075 1.00 62.75 117 GLY B O 1
ATOM 3509 N N . ASN B 1 118 ? 11.245 121.535 21.581 1.00 60.48 118 ASN B N 1
ATOM 3510 C CA . ASN B 1 118 ? 11.480 120.245 20.955 1.00 57.65 118 ASN B CA 1
ATOM 3511 C C . ASN B 1 118 ? 10.658 120.069 19.690 1.00 57.16 118 ASN B C 1
ATOM 3512 O O . ASN B 1 118 ? 11.142 119.506 18.713 1.00 57.42 118 ASN B O 1
ATOM 3517 N N . ILE B 1 119 ? 9.422 120.556 19.700 1.00 56.14 119 ILE B N 1
ATOM 3518 C CA . ILE B 1 119 ? 8.547 120.409 18.538 1.00 55.78 119 ILE B CA 1
ATOM 3519 C C . ILE B 1 119 ? 9.167 121.024 17.277 1.00 55.83 119 ILE B C 1
ATOM 3520 O O . ILE B 1 119 ? 8.898 120.582 16.152 1.00 55.28 119 ILE B O 1
ATOM 3525 N N . GLU B 1 120 ? 10.016 122.027 17.480 1.00 55.48 120 GLU B N 1
ATOM 3526 C CA . GLU B 1 120 ? 10.707 122.714 16.391 1.00 55.37 120 GLU B CA 1
ATOM 3527 C C . GLU B 1 120 ? 11.727 121.762 15.786 1.00 55.30 120 GLU B C 1
ATOM 3528 O O . GLU B 1 120 ? 11.868 121.675 14.565 1.00 54.25 120 GLU B O 1
ATOM 3534 N N . LEU B 1 121 ? 12.436 121.053 16.663 1.00 54.74 121 LEU B N 1
ATOM 3535 C CA . LEU B 1 121 ? 13.468 120.107 16.254 1.00 54.42 121 LEU B CA 1
ATOM 3536 C C . LEU B 1 121 ? 12.920 118.927 15.446 1.00 53.74 121 LEU B C 1
ATOM 3537 O O . LEU B 1 121 ? 13.552 118.482 14.496 1.00 53.67 121 LEU B O 1
ATOM 3542 N N . SER B 1 122 ? 11.750 118.420 15.818 1.00 53.90 122 SER B N 1
ATOM 3543 C CA . SER B 1 122 ? 11.150 117.312 15.086 1.00 54.00 122 SER B CA 1
ATOM 3544 C C . SER B 1 122 ? 10.905 117.790 13.659 1.00 55.37 122 SER B C 1
ATOM 3545 O O . SER B 1 122 ? 11.086 117.038 12.697 1.00 55.67 122 SER B O 1
ATOM 3548 N N . ARG B 1 123 ? 10.490 119.052 13.536 1.00 55.50 123 ARG B N 1
ATOM 3549 C CA . ARG B 1 123 ? 10.208 119.667 12.238 1.00 54.61 123 ARG B CA 1
ATOM 3550 C C . ARG B 1 123 ? 11.471 119.790 11.403 1.00 53.29 123 ARG B C 1
ATOM 3551 O O . ARG B 1 123 ? 11.511 119.350 10.256 1.00 52.51 123 ARG B O 1
ATOM 3559 N N . ILE B 1 124 ? 12.504 120.380 11.992 1.00 52.76 124 ILE B N 1
ATOM 3560 C CA . ILE B 1 124 ? 13.773 120.552 11.303 1.00 52.67 124 ILE B CA 1
ATOM 3561 C C . ILE B 1 124 ? 14.324 119.227 10.798 1.00 53.16 124 ILE B C 1
ATOM 3562 O O . ILE B 1 124 ? 15.058 119.194 9.815 1.00 53.88 124 ILE B O 1
ATOM 3567 N N . MET B 1 125 ? 13.969 118.136 11.471 1.00 53.68 125 MET B N 1
ATOM 3568 C CA . MET B 1 125 ? 14.449 116.816 11.075 1.00 53.91 125 MET B CA 1
ATOM 3569 C C . MET B 1 125 ? 13.534 116.121 10.061 1.00 54.28 125 MET B C 1
ATOM 3570 O O . MET B 1 125 ? 13.732 114.955 9.733 1.00 53.50 125 MET B O 1
ATOM 3575 N N . GLY B 1 126 ? 12.538 116.858 9.573 1.00 55.28 126 GLY B N 1
ATOM 3576 C CA . GLY B 1 126 ? 11.620 116.345 8.567 1.00 56.28 126 GLY B CA 1
ATOM 3577 C C . GLY B 1 126 ? 10.521 115.371 8.950 1.00 57.64 126 GLY B C 1
ATOM 3578 O O . GLY B 1 126 ? 10.121 114.546 8.130 1.00 58.24 126 GLY B O 1
ATOM 3579 N N . ALA B 1 127 ? 10.002 115.463 10.166 1.00 58.42 127 ALA B N 1
ATOM 3580 C CA . ALA B 1 127 ? 8.950 114.550 10.593 1.00 60.19 127 ALA B CA 1
ATOM 3581 C C . ALA B 1 127 ? 7.542 115.101 10.358 1.00 61.28 127 ALA B C 1
ATOM 3582 O O . ALA B 1 127 ? 7.310 116.302 10.487 1.00 62.19 127 ALA B O 1
ATOM 3584 N N . ASP B 1 128 ? 6.606 114.217 10.026 1.00 62.22 128 ASP B N 1
ATOM 3585 C CA . ASP B 1 128 ? 5.216 114.613 9.798 1.00 63.78 128 ASP B CA 1
ATOM 3586 C C . ASP B 1 128 ? 4.585 114.956 11.146 1.00 65.02 128 ASP B C 1
ATOM 3587 O O . ASP B 1 128 ? 3.875 114.141 11.728 1.00 65.64 128 ASP B O 1
ATOM 3592 N N . VAL B 1 129 ? 4.854 116.157 11.645 1.00 66.63 129 VAL B N 1
ATOM 3593 C CA . VAL B 1 129 ? 4.311 116.594 12.926 1.00 67.96 129 VAL B CA 1
ATOM 3594 C C . VAL B 1 129 ? 2.831 116.938 12.808 1.00 69.06 129 VAL B C 1
ATOM 3595 O O . VAL B 1 129 ? 2.426 117.620 11.870 1.00 69.96 129 VAL B O 1
ATOM 3599 N N . ARG B 1 130 ? 2.030 116.471 13.762 1.00 70.16 130 ARG B N 1
ATOM 3600 C CA . ARG B 1 130 ? 0.592 116.735 13.758 1.00 71.32 130 ARG B CA 1
ATOM 3601 C C . ARG B 1 130 ? 0.109 117.225 15.124 1.00 73.20 130 ARG B C 1
ATOM 3602 O O . ARG B 1 130 ? 0.232 116.520 16.129 1.00 73.71 130 ARG B O 1
ATOM 3610 N N . VAL B 1 131 ? -0.445 118.435 15.151 1.00 74.59 131 VAL B N 1
ATOM 3611 C CA . VAL B 1 131 ? -0.927 119.046 16.387 1.00 76.24 131 VAL B CA 1
ATOM 3612 C C . VAL B 1 131 ? -2.383 118.741 16.726 1.00 77.88 131 VAL B C 1
ATOM 3613 O O . VAL B 1 131 ? -3.294 119.393 16.220 1.00 78.58 131 VAL B O 1
ATOM 3617 N N . ILE B 1 132 ? -2.596 117.755 17.592 1.00 79.46 132 ILE B N 1
ATOM 3618 C CA . ILE B 1 132 ? -3.942 117.381 18.013 1.00 81.41 132 ILE B CA 1
ATOM 3619 C C . ILE B 1 132 ? -4.127 117.911 19.430 1.00 82.82 132 ILE B C 1
ATOM 3620 O O . ILE B 1 132 ? -3.142 118.195 20.111 1.00 83.24 132 ILE B O 1
ATOM 3625 N N . GLU B 1 133 ? -5.372 118.048 19.880 1.00 84.41 133 GLU B N 1
ATOM 3626 C CA . GLU B 1 133 ? -5.628 118.571 21.225 1.00 85.85 133 GLU B CA 1
ATOM 3627 C C . GLU B 1 133 ? -6.337 117.580 22.152 1.00 86.40 133 GLU B C 1
ATOM 3628 O O . GLU B 1 133 ? -7.251 117.956 22.891 1.00 86.40 133 GLU B O 1
ATOM 3634 N N . ASP B 1 134 ? -5.914 116.319 22.119 1.00 86.84 134 ASP B N 1
ATOM 3635 C CA . ASP B 1 134 ? -6.519 115.296 22.967 1.00 86.98 134 ASP B CA 1
ATOM 3636 C C . ASP B 1 134 ? -5.946 115.358 24.391 1.00 87.23 134 ASP B C 1
ATOM 3637 O O . ASP B 1 134 ? -4.917 115.999 24.627 1.00 87.04 134 ASP B O 1
ATOM 3642 N N . GLY B 1 135 ? -6.619 114.695 25.330 1.00 87.27 135 GLY B N 1
ATOM 3643 C CA . GLY B 1 135 ? -6.190 114.705 26.720 1.00 87.38 135 GLY B CA 1
ATOM 3644 C C . GLY B 1 135 ? -4.874 114.024 27.059 1.00 87.69 135 GLY B C 1
ATOM 3645 O O . GLY B 1 135 ? -4.321 113.270 26.257 1.00 87.91 135 GLY B O 1
ATOM 3646 N N . PHE B 1 136 ? -4.374 114.298 28.263 1.00 87.86 136 PHE B N 1
ATOM 3647 C CA . PHE B 1 136 ? -3.121 113.719 28.744 1.00 87.87 136 PHE B CA 1
ATOM 3648 C C . PHE B 1 136 ? -3.342 112.321 29.292 1.00 87.91 136 PHE B C 1
ATOM 3649 O O . PHE B 1 136 ? -4.287 112.079 30.043 1.00 87.78 136 PHE B O 1
ATOM 3657 N N . ASP B 1 137 ? -2.451 111.407 28.928 1.00 88.03 137 ASP B N 1
ATOM 3658 C CA . ASP B 1 137 ? -2.562 110.031 29.380 1.00 87.93 137 ASP B CA 1
ATOM 3659 C C . ASP B 1 137 ? -1.289 109.254 29.045 1.00 87.82 137 ASP B C 1
ATOM 3660 O O . ASP B 1 137 ? -0.854 109.215 27.892 1.00 87.59 137 ASP B O 1
ATOM 3665 N N . ILE B 1 138 ? -0.693 108.639 30.064 1.00 87.60 138 ILE B N 1
ATOM 3666 C CA . ILE B 1 138 ? 0.531 107.871 29.878 1.00 87.33 138 ILE B CA 1
ATOM 3667 C C . ILE B 1 138 ? 0.244 106.482 29.318 1.00 87.12 138 ILE B C 1
ATOM 3668 O O . ILE B 1 138 ? 1.125 105.625 29.287 1.00 87.33 138 ILE B O 1
ATOM 3673 N N . GLY B 1 139 ? -0.990 106.267 28.874 1.00 86.93 139 GLY B N 1
ATOM 3674 C CA . GLY B 1 139 ? -1.365 104.978 28.318 1.00 86.70 139 GLY B CA 1
ATOM 3675 C C . GLY B 1 139 ? -1.660 105.054 26.832 1.00 86.61 139 GLY B C 1
ATOM 3676 O O . GLY B 1 139 ? -1.502 106.108 26.213 1.00 86.75 139 GLY B O 1
ATOM 3677 N N . MET B 1 140 ? -2.086 103.934 26.255 1.00 86.32 140 MET B N 1
ATOM 3678 C CA . MET B 1 140 ? -2.406 103.886 24.834 1.00 86.06 140 MET B CA 1
ATOM 3679 C C . MET B 1 140 ? -3.490 104.916 24.519 1.00 86.36 140 MET B C 1
ATOM 3680 O O . MET B 1 140 ? -4.516 104.968 25.198 1.00 86.66 140 MET B O 1
ATOM 3685 N N . ARG B 1 141 ? -3.261 105.730 23.490 1.00 86.51 141 ARG B N 1
ATOM 3686 C CA . ARG B 1 141 ? -4.218 106.764 23.099 1.00 86.75 141 ARG B CA 1
ATOM 3687 C C . ARG B 1 141 ? -4.960 106.389 21.811 1.00 86.84 141 ARG B C 1
ATOM 3688 O O . ARG B 1 141 ? -4.410 105.705 20.946 1.00 86.61 141 ARG B O 1
ATOM 3696 N N . LYS B 1 142 ? -6.208 106.841 21.685 1.00 86.95 142 LYS B N 1
ATOM 3697 C CA . LYS B 1 142 ? -7.012 106.537 20.503 1.00 86.79 142 LYS B CA 1
ATOM 3698 C C . LYS B 1 142 ? -6.837 107.560 19.388 1.00 86.53 142 LYS B C 1
ATOM 3699 O O . LYS B 1 142 ? -7.809 108.085 18.847 1.00 86.89 142 LYS B O 1
ATOM 3705 N N . SER B 1 143 ? -5.586 107.845 19.057 1.00 86.24 143 SER B N 1
ATOM 3706 C CA . SER B 1 143 ? -5.249 108.780 17.990 1.00 85.58 143 SER B CA 1
ATOM 3707 C C . SER B 1 143 ? -3.992 108.194 17.369 1.00 85.21 143 SER B C 1
ATOM 3708 O O . SER B 1 143 ? -3.656 108.454 16.215 1.00 85.26 143 SER B O 1
ATOM 3711 N N . PHE B 1 144 ? -3.316 107.381 18.172 1.00 85.07 144 PHE B N 1
ATOM 3712 C CA . PHE B 1 144 ? -2.098 106.694 17.778 1.00 84.52 144 PHE B CA 1
ATOM 3713 C C . PHE B 1 144 ? -2.514 105.522 16.890 1.00 83.76 144 PHE B C 1
ATOM 3714 O O . PHE B 1 144 ? -1.938 105.291 15.827 1.00 83.96 144 PHE B O 1
ATOM 3722 N N . ALA B 1 145 ? -3.537 104.799 17.334 1.00 82.85 145 ALA B N 1
ATOM 3723 C CA . ALA B 1 145 ? -4.050 103.644 16.609 1.00 82.15 145 ALA B CA 1
ATOM 3724 C C . ALA B 1 145 ? -4.589 104.021 15.232 1.00 81.83 145 ALA B C 1
ATOM 3725 O O . ALA B 1 145 ? -4.425 103.285 14.257 1.00 81.21 145 ALA B O 1
ATOM 3727 N N . ASN B 1 146 ? -5.232 105.179 15.165 1.00 81.83 146 ASN B N 1
ATOM 3728 C CA . ASN B 1 146 ? -5.815 105.664 13.926 1.00 81.55 146 ASN B CA 1
ATOM 3729 C C . ASN B 1 146 ? -4.734 106.125 12.957 1.00 81.34 146 ASN B C 1
ATOM 3730 O O . ASN B 1 146 ? -4.856 105.951 11.743 1.00 81.23 146 ASN B O 1
ATOM 3735 N N . ALA B 1 147 ? -3.673 106.714 13.497 1.00 80.90 147 ALA B N 1
ATOM 3736 C CA . ALA B 1 147 ? -2.572 107.171 12.665 1.00 80.57 147 ALA B CA 1
ATOM 3737 C C . ALA B 1 147 ? -2.007 105.936 11.980 1.00 80.54 147 ALA B C 1
ATOM 3738 O O . ALA B 1 147 ? -1.722 105.947 10.780 1.00 80.48 147 ALA B O 1
ATOM 3740 N N . LEU B 1 148 ? -1.857 104.869 12.760 1.00 80.60 148 LEU B N 1
ATOM 3741 C CA . LEU B 1 148 ? -1.340 103.602 12.254 1.00 80.16 148 LEU B CA 1
ATOM 3742 C C . LEU B 1 148 ? -2.242 103.115 11.128 1.00 79.85 148 LEU B C 1
ATOM 3743 O O . LEU B 1 148 ? -1.794 102.920 10.001 1.00 79.70 148 LEU B O 1
ATOM 3748 N N . GLN B 1 149 ? -3.518 102.926 11.452 1.00 80.14 149 GLN B N 1
ATOM 3749 C CA . GLN B 1 149 ? -4.506 102.454 10.489 1.00 80.49 149 GLN B CA 1
ATOM 3750 C C . GLN B 1 149 ? -4.451 103.255 9.192 1.00 80.54 149 GLN B C 1
ATOM 3751 O O . GLN B 1 149 ? -4.574 102.695 8.103 1.00 80.47 149 GLN B O 1
ATOM 3757 N N . GLU B 1 150 ? -4.264 104.566 9.320 1.00 80.51 150 GLU B N 1
ATOM 3758 C CA . GLU B 1 150 ? -4.185 105.459 8.168 1.00 80.23 150 GLU B CA 1
ATOM 3759 C C . GLU B 1 150 ? -3.016 105.111 7.249 1.00 80.05 150 GLU B C 1
ATOM 3760 O O . GLU B 1 150 ? -3.211 104.793 6.072 1.00 79.89 150 GLU B O 1
ATOM 3766 N N . LEU B 1 151 ? -1.802 105.192 7.789 1.00 79.60 151 LEU B N 1
ATOM 3767 C CA . LEU B 1 151 ? -0.596 104.888 7.025 1.00 79.37 151 LEU B CA 1
ATOM 3768 C C . LEU B 1 151 ? -0.669 103.489 6.419 1.00 79.55 151 LEU B C 1
ATOM 3769 O O . LEU B 1 151 ? -0.178 103.260 5.311 1.00 79.82 151 LEU B O 1
ATOM 3774 N N . GLU B 1 152 ? -1.277 102.555 7.149 1.00 79.64 152 GLU B N 1
ATOM 3775 C CA . GLU B 1 152 ? -1.426 101.186 6.661 1.00 79.39 152 GLU B CA 1
ATOM 3776 C C . GLU B 1 152 ? -2.355 101.190 5.453 1.00 79.00 152 GLU B C 1
ATOM 3777 O O . GLU B 1 152 ? -2.000 100.691 4.386 1.00 78.71 152 GLU B O 1
ATOM 3783 N N . ASP B 1 153 ? -3.543 101.765 5.627 1.00 78.44 153 ASP B N 1
ATOM 3784 C CA . ASP B 1 153 ? -4.515 101.843 4.543 1.00 78.24 153 ASP B CA 1
ATOM 3785 C C . ASP B 1 153 ? -3.929 102.605 3.362 1.00 77.39 153 ASP B C 1
ATOM 3786 O O . ASP B 1 153 ? -4.429 102.511 2.244 1.00 77.76 153 ASP B O 1
ATOM 3791 N N . ALA B 1 154 ? -2.867 103.361 3.615 1.00 76.35 154 ALA B N 1
ATOM 3792 C CA . ALA B 1 154 ? -2.225 104.138 2.563 1.00 75.34 154 ALA B CA 1
ATOM 3793 C C . ALA B 1 154 ? -1.220 103.282 1.806 1.00 74.91 154 ALA B C 1
ATOM 3794 O O . ALA B 1 154 ? -0.656 103.709 0.797 1.00 74.54 154 ALA B O 1
ATOM 3796 N N . GLY B 1 155 ? -1.002 102.068 2.300 1.00 74.65 155 GLY B N 1
ATOM 3797 C CA . GLY B 1 155 ? -0.062 101.169 1.655 1.00 74.26 155 GLY B CA 1
ATOM 3798 C C . GLY B 1 155 ? 1.322 101.275 2.263 1.00 73.77 155 GLY B C 1
ATOM 3799 O O . GLY B 1 155 ? 2.313 100.879 1.648 1.00 73.78 155 GLY B O 1
ATOM 3800 N N . HIS B 1 156 ? 1.391 101.813 3.476 1.00 73.38 156 HIS B N 1
ATOM 3801 C CA . HIS B 1 156 ? 2.665 101.968 4.167 1.00 72.74 156 HIS B CA 1
ATOM 3802 C C . HIS B 1 156 ? 2.790 100.976 5.317 1.00 71.96 156 HIS B C 1
ATOM 3803 O O . HIS B 1 156 ? 1.792 100.420 5.779 1.00 71.87 156 HIS B O 1
ATOM 3810 N N . LYS B 1 157 ? 4.022 100.762 5.776 1.00 70.90 157 LYS B N 1
ATOM 3811 C CA . LYS B 1 157 ? 4.283 99.843 6.880 1.00 69.72 157 LYS B CA 1
ATOM 3812 C C . LYS B 1 157 ? 4.834 100.606 8.081 1.00 68.40 157 LYS B C 1
ATOM 3813 O O . LYS B 1 157 ? 6.046 100.776 8.226 1.00 68.13 157 LYS B O 1
ATOM 3819 N N . PRO B 1 158 ? 3.935 101.080 8.958 1.00 67.15 158 PRO B N 1
ATOM 3820 C CA . PRO B 1 158 ? 4.257 101.843 10.169 1.00 66.40 158 PRO B CA 1
ATOM 3821 C C . PRO B 1 158 ? 4.813 100.998 11.314 1.00 65.71 158 PRO B C 1
ATOM 3822 O O . PRO B 1 158 ? 4.527 99.804 11.417 1.00 65.71 158 PRO B O 1
ATOM 3826 N N . TYR B 1 159 ? 5.603 101.629 12.177 1.00 63.92 159 TYR B N 1
ATOM 3827 C CA . TYR B 1 159 ? 6.155 100.940 13.332 1.00 62.44 159 TYR B CA 1
ATOM 3828 C C . TYR B 1 159 ? 5.666 101.671 14.572 1.00 62.24 159 TYR B C 1
ATOM 3829 O O . TYR B 1 159 ? 6.032 102.823 14.804 1.00 62.64 159 TYR B O 1
ATOM 3838 N N . PRO B 1 160 ? 4.829 101.011 15.387 1.00 61.79 160 PRO B N 1
ATOM 3839 C CA . PRO B 1 160 ? 4.292 101.621 16.605 1.00 61.33 160 PRO B CA 1
ATOM 3840 C C . PRO B 1 160 ? 5.303 101.782 17.735 1.00 61.18 160 PRO B C 1
ATOM 3841 O O . PRO B 1 160 ? 5.968 100.828 18.131 1.00 61.35 160 PRO B O 1
ATOM 3845 N N . ILE B 1 161 ? 5.406 103.003 18.248 1.00 60.65 161 ILE B N 1
ATOM 3846 C CA . ILE B 1 161 ? 6.315 103.316 19.343 1.00 60.74 161 ILE B CA 1
ATOM 3847 C C . ILE B 1 161 ? 5.578 104.215 20.339 1.00 60.94 161 ILE B C 1
ATOM 3848 O O . ILE B 1 161 ? 5.648 105.444 20.255 1.00 61.43 161 ILE B O 1
ATOM 3853 N N . PRO B 1 162 ? 4.855 103.603 21.294 1.00 60.82 162 PRO B N 1
ATOM 3854 C CA . PRO B 1 162 ? 4.069 104.267 22.341 1.00 60.01 162 PRO B CA 1
ATOM 3855 C C . PRO B 1 162 ? 4.775 105.361 23.156 1.00 59.60 162 PRO B C 1
ATOM 3856 O O . PRO B 1 162 ? 6.006 105.479 23.152 1.00 59.23 162 PRO B O 1
ATOM 3860 N N . ALA B 1 163 ? 3.967 106.151 23.860 1.00 58.14 163 ALA B N 1
ATOM 3861 C CA . ALA B 1 163 ? 4.447 107.253 24.684 1.00 57.40 163 ALA B CA 1
ATOM 3862 C C . ALA B 1 163 ? 5.625 106.899 25.575 1.00 57.34 163 ALA B C 1
ATOM 3863 O O . ALA B 1 163 ? 5.490 106.115 26.515 1.00 58.19 163 ALA B O 1
ATOM 3865 N N . GLY B 1 164 ? 6.776 107.491 25.277 1.00 57.10 164 GLY B N 1
ATOM 3866 C CA . GLY B 1 164 ? 7.966 107.252 26.070 1.00 57.00 164 GLY B CA 1
ATOM 3867 C C . GLY B 1 164 ? 8.547 105.860 25.939 1.00 56.93 164 GLY B C 1
ATOM 3868 O O . GLY B 1 164 ? 9.452 105.490 26.692 1.00 57.15 164 GLY B O 1
ATOM 3869 N N . CYS B 1 165 ? 8.029 105.100 24.976 1.00 56.76 165 CYS B N 1
ATOM 3870 C CA . CYS B 1 165 ? 8.465 103.728 24.712 1.00 56.53 165 CYS B CA 1
ATOM 3871 C C . CYS B 1 165 ? 7.912 102.773 25.758 1.00 56.96 165 CYS B C 1
ATOM 3872 O O . CYS B 1 165 ? 7.618 101.618 25.464 1.00 58.19 165 CYS B O 1
ATOM 3875 N N . SER B 1 166 ? 7.775 103.277 26.977 1.00 56.55 166 SER B N 1
ATOM 3876 C CA . SER B 1 166 ? 7.300 102.492 28.103 1.00 56.16 166 SER B CA 1
ATOM 3877 C C . SER B 1 166 ? 6.482 101.249 27.800 1.00 55.73 166 SER B C 1
ATOM 3878 O O . SER B 1 166 ? 6.883 100.150 28.166 1.00 56.50 166 SER B O 1
ATOM 3881 N N . GLU B 1 167 ? 5.349 101.403 27.126 1.00 55.55 167 GLU B N 1
ATOM 3882 C CA . GLU B 1 167 ? 4.522 100.243 26.845 1.00 54.88 167 GLU B CA 1
ATOM 3883 C C . GLU B 1 167 ? 4.949 99.398 25.660 1.00 54.15 167 GLU B C 1
ATOM 3884 O O . GLU B 1 167 ? 4.168 98.601 25.159 1.00 55.14 167 GLU B O 1
ATOM 3890 N N . HIS B 1 168 ? 6.188 99.569 25.214 1.00 53.53 168 HIS B N 1
ATOM 3891 C CA . HIS B 1 168 ? 6.697 98.760 24.111 1.00 52.83 168 HIS B CA 1
ATOM 3892 C C . HIS B 1 168 ? 7.263 97.492 24.751 1.00 51.07 168 HIS B C 1
ATOM 3893 O O . HIS B 1 168 ? 7.795 97.541 25.862 1.00 49.91 168 HIS B O 1
ATOM 3900 N N . LYS B 1 169 ? 7.143 96.369 24.054 1.00 49.48 169 LYS B N 1
ATOM 3901 C CA . LYS B 1 169 ? 7.635 95.094 24.565 1.00 49.00 169 LYS B CA 1
ATOM 3902 C C . LYS B 1 169 ? 9.025 95.202 25.194 1.00 47.06 169 LYS B C 1
ATOM 3903 O O . LYS B 1 169 ? 9.241 94.730 26.319 1.00 46.10 169 LYS B O 1
ATOM 3909 N N . TYR B 1 170 ? 9.951 95.838 24.474 1.00 44.89 170 TYR B N 1
ATOM 3910 C CA . TYR B 1 170 ? 11.324 95.995 24.934 1.00 43.25 170 TYR B CA 1
ATOM 3911 C C . TYR B 1 170 ? 11.598 97.347 25.548 1.00 42.72 170 TYR B C 1
ATOM 3912 O O . TYR B 1 170 ? 12.762 97.744 25.691 1.00 42.45 170 TYR B O 1
ATOM 3921 N N . GLY B 1 171 ? 10.527 98.046 25.918 1.00 41.91 171 GLY B N 1
ATOM 3922 C CA . GLY B 1 171 ? 10.655 99.368 26.502 1.00 39.65 171 GLY B CA 1
ATOM 3923 C C . GLY B 1 171 ? 11.410 99.441 27.811 1.00 39.15 171 GLY B C 1
ATOM 3924 O O . GLY B 1 171 ? 11.916 100.499 28.169 1.00 36.45 171 GLY B O 1
ATOM 3925 N N . GLY B 1 172 ? 11.495 98.323 28.528 1.00 39.20 172 GLY B N 1
ATOM 3926 C CA . GLY B 1 172 ? 12.196 98.322 29.801 1.00 38.48 172 GLY B CA 1
ATOM 3927 C C . GLY B 1 172 ? 13.615 97.782 29.770 1.00 38.79 172 GLY B C 1
ATOM 3928 O O . GLY B 1 172 ? 14.322 97.825 30.782 1.00 39.74 172 GLY B O 1
ATOM 3929 N N . LEU B 1 173 ? 14.055 97.301 28.615 1.00 37.89 173 LEU B N 1
ATOM 3930 C CA . LEU B 1 173 ? 15.397 96.731 28.501 1.00 37.07 173 LEU B CA 1
ATOM 3931 C C . LEU B 1 173 ? 16.538 97.737 28.568 1.00 36.73 173 LEU B C 1
ATOM 3932 O O . LEU B 1 173 ? 17.547 97.496 29.226 1.00 38.01 173 LEU B O 1
ATOM 3937 N N . GLY B 1 174 ? 16.388 98.866 27.889 1.00 36.63 174 GLY B N 1
ATOM 3938 C CA . GLY B 1 174 ? 17.441 99.869 27.911 1.00 34.49 174 GLY B CA 1
ATOM 3939 C C . GLY B 1 174 ? 17.952 100.202 29.304 1.00 33.82 174 GLY B C 1
ATOM 3940 O O . GLY B 1 174 ? 19.164 100.233 29.538 1.00 32.40 174 GLY B O 1
ATOM 3941 N N . PHE B 1 175 ? 17.047 100.449 30.242 1.00 32.77 175 PHE B N 1
ATOM 3942 C CA . PHE B 1 175 ? 17.488 100.788 31.587 1.00 36.14 175 PHE B CA 1
ATOM 3943 C C . PHE B 1 175 ? 17.882 99.604 32.460 1.00 36.37 175 PHE B C 1
ATOM 3944 O O . PHE B 1 175 ? 18.387 99.779 33.576 1.00 36.66 175 PHE B O 1
ATOM 3952 N N . VAL B 1 176 ? 17.656 98.396 31.951 1.00 37.78 176 VAL B N 1
ATOM 3953 C CA . VAL B 1 176 ? 18.118 97.212 32.667 1.00 37.82 176 VAL B CA 1
ATOM 3954 C C . VAL B 1 176 ? 19.628 97.332 32.438 1.00 36.38 176 VAL B C 1
ATOM 3955 O O . VAL B 1 176 ? 20.426 97.184 33.356 1.00 37.46 176 VAL B O 1
ATOM 3959 N N . GLY B 1 177 ? 20.002 97.640 31.198 1.00 36.24 177 GLY B N 1
ATOM 3960 C CA . GLY B 1 177 ? 21.409 97.796 30.861 1.00 33.53 177 GLY B CA 1
ATOM 3961 C C . GLY B 1 177 ? 21.990 99.011 31.566 1.00 34.08 177 GLY B C 1
ATOM 3962 O O . GLY B 1 177 ? 23.206 99.124 31.739 1.00 33.45 177 GLY B O 1
ATOM 3963 N N . PHE B 1 178 ? 21.118 99.942 31.949 1.00 34.08 178 PHE B N 1
ATOM 3964 C CA . PHE B 1 178 ? 21.552 101.132 32.681 1.00 35.25 178 PHE B CA 1
ATOM 3965 C C . PHE B 1 178 ? 22.111 100.603 34.006 1.00 34.17 178 PHE B C 1
ATOM 3966 O O . PHE B 1 178 ? 23.203 100.974 34.443 1.00 35.17 178 PHE B O 1
ATOM 3974 N N . ALA B 1 179 ? 21.350 99.709 34.629 1.00 33.65 179 ALA B N 1
ATOM 3975 C CA . ALA B 1 179 ? 21.747 99.110 35.906 1.00 33.51 179 ALA B CA 1
ATOM 3976 C C . ALA B 1 179 ? 23.100 98.406 35.788 1.00 34.02 179 ALA B C 1
ATOM 3977 O O . ALA B 1 179 ? 23.995 98.650 36.591 1.00 35.12 179 ALA B O 1
ATOM 3979 N N . ASP B 1 180 ? 23.267 97.556 34.776 1.00 35.50 180 ASP B N 1
ATOM 3980 C CA . ASP B 1 180 ? 24.540 96.853 34.607 1.00 35.38 180 ASP B CA 1
ATOM 3981 C C . ASP B 1 180 ? 25.676 97.857 34.485 1.00 35.72 180 ASP B C 1
ATOM 3982 O O . ASP B 1 180 ? 26.809 97.593 34.913 1.00 35.84 180 ASP B O 1
ATOM 3987 N N . GLU B 1 181 ? 25.364 99.021 33.914 1.00 35.98 181 GLU B N 1
ATOM 3988 C CA . GLU B 1 181 ? 26.342 100.085 33.705 1.00 34.19 181 GLU B CA 1
ATOM 3989 C C . GLU B 1 181 ? 26.774 100.774 35.002 1.00 34.09 181 GLU B C 1
ATOM 3990 O O . GLU B 1 181 ? 27.965 100.994 35.242 1.00 32.40 181 GLU B O 1
ATOM 3996 N N . VAL B 1 182 ? 25.806 101.149 35.828 1.00 34.79 182 VAL B N 1
ATOM 3997 C CA . VAL B 1 182 ? 26.137 101.801 37.099 1.00 35.35 182 VAL B CA 1
ATOM 3998 C C . VAL B 1 182 ? 27.010 100.856 37.938 1.00 35.70 182 VAL B C 1
ATOM 3999 O O . VAL B 1 182 ? 27.983 101.272 38.587 1.00 33.64 182 VAL B O 1
ATOM 4003 N N . ILE B 1 183 ? 26.648 99.576 37.921 1.00 34.92 183 ILE B N 1
ATOM 4004 C CA . ILE B 1 183 ? 27.412 98.585 38.664 1.00 34.75 183 ILE B CA 1
ATOM 4005 C C . ILE B 1 183 ? 28.876 98.599 38.266 1.00 32.47 183 ILE B C 1
ATOM 4006 O O . ILE B 1 183 ? 29.737 98.500 39.124 1.00 32.80 183 ILE B O 1
ATOM 4011 N N . ASN B 1 184 ? 29.175 98.726 36.975 1.00 32.82 184 ASN B N 1
ATOM 4012 C CA . ASN B 1 184 ? 30.579 98.744 36.549 1.00 32.47 184 ASN B CA 1
ATOM 4013 C C . ASN B 1 184 ? 31.248 100.084 36.867 1.00 32.53 184 ASN B C 1
ATOM 4014 O O . ASN B 1 184 ? 32.412 100.134 37.284 1.00 31.05 184 ASN B O 1
ATOM 4019 N N . GLN B 1 185 ? 30.518 101.172 36.656 1.00 33.19 185 GLN B N 1
ATOM 4020 C CA . GLN B 1 185 ? 31.071 102.493 36.930 1.00 34.75 185 GLN B CA 1
ATOM 4021 C C . GLN B 1 185 ? 31.372 102.671 38.412 1.00 34.68 185 GLN B C 1
ATOM 4022 O O . GLN B 1 185 ? 32.283 103.427 38.782 1.00 34.45 185 GLN B O 1
ATOM 4028 N N . GLU B 1 186 ? 30.626 101.968 39.262 1.00 34.46 186 GLU B N 1
ATOM 4029 C CA . GLU B 1 186 ? 30.896 102.054 40.701 1.00 35.36 186 GLU B CA 1
ATOM 4030 C C . GLU B 1 186 ? 32.291 101.520 40.969 1.00 34.90 186 GLU B C 1
ATOM 4031 O O . GLU B 1 186 ? 33.003 102.035 41.826 1.00 35.41 186 GLU B O 1
ATOM 4037 N N . VAL B 1 187 ? 32.703 100.497 40.219 1.00 34.60 187 VAL B N 1
ATOM 4038 C CA . VAL B 1 187 ? 34.031 99.933 40.427 1.00 32.09 187 VAL B CA 1
ATOM 4039 C C . VAL B 1 187 ? 35.105 100.767 39.770 1.00 34.38 187 VAL B C 1
ATOM 4040 O O . VAL B 1 187 ? 36.215 100.905 40.294 1.00 34.63 187 VAL B O 1
ATOM 4044 N N . GLU B 1 188 ? 34.806 101.308 38.596 1.00 37.26 188 GLU B N 1
ATOM 4045 C CA . GLU B 1 188 ? 35.813 102.125 37.948 1.00 39.19 188 GLU B CA 1
ATOM 4046 C C . GLU B 1 188 ? 36.010 103.433 38.721 1.00 38.61 188 GLU B C 1
ATOM 4047 O O . GLU B 1 188 ? 37.144 103.861 38.943 1.00 36.02 188 GLU B O 1
ATOM 4053 N N . LEU B 1 189 ? 34.913 104.045 39.159 1.00 38.85 189 LEU B N 1
ATOM 4054 C CA . LEU B 1 189 ? 35.003 105.299 39.919 1.00 41.33 189 LEU B CA 1
ATOM 4055 C C . LEU B 1 189 ? 35.409 105.087 41.383 1.00 42.14 189 LEU B C 1
ATOM 4056 O O . LEU B 1 189 ? 36.099 105.925 41.975 1.00 42.57 189 LEU B O 1
ATOM 4061 N N . GLY B 1 190 ? 34.982 103.969 41.967 1.00 42.87 190 GLY B N 1
ATOM 4062 C CA . GLY B 1 190 ? 35.326 103.682 43.356 1.00 41.71 190 GLY B CA 1
ATOM 4063 C C . GLY B 1 190 ? 34.370 104.359 44.307 1.00 40.55 190 GLY B C 1
ATOM 4064 O O . GLY B 1 190 ? 34.754 104.850 45.360 1.00 40.46 190 GLY B O 1
ATOM 4065 N N . ILE B 1 191 ? 33.104 104.361 43.924 1.00 40.47 191 ILE B N 1
ATOM 4066 C CA . ILE B 1 191 ? 32.058 104.998 44.696 1.00 41.76 191 ILE B CA 1
ATOM 4067 C C . ILE B 1 191 ? 30.802 104.142 44.593 1.00 41.89 191 ILE B C 1
ATOM 4068 O O . ILE B 1 191 ? 30.399 103.760 43.496 1.00 41.03 191 ILE B O 1
ATOM 4073 N N . LYS B 1 192 ? 30.190 103.833 45.731 1.00 42.21 192 LYS B N 1
ATOM 4074 C CA . LYS B 1 192 ? 28.969 103.044 45.720 1.00 43.73 192 LYS B CA 1
ATOM 4075 C C . LYS B 1 192 ? 27.794 103.957 45.927 1.00 44.49 192 LYS B C 1
ATOM 4076 O O . LYS B 1 192 ? 27.814 104.801 46.817 1.00 45.30 192 LYS B O 1
ATOM 4082 N N . PHE B 1 193 ? 26.765 103.778 45.113 1.00 44.81 193 PHE B N 1
ATOM 4083 C CA . PHE B 1 193 ? 25.571 104.591 45.223 1.00 45.83 193 PHE B CA 1
ATOM 4084 C C . PHE B 1 193 ? 24.578 103.875 46.123 1.00 45.91 193 PHE B C 1
ATOM 4085 O O . PHE B 1 193 ? 24.153 102.754 45.835 1.00 45.50 193 PHE B O 1
ATOM 4093 N N . ASP B 1 194 ? 24.236 104.534 47.227 1.00 45.15 194 ASP B N 1
ATOM 4094 C CA . ASP B 1 194 ? 23.305 103.997 48.204 1.00 44.77 194 ASP B CA 1
ATOM 4095 C C . ASP B 1 194 ? 21.892 104.117 47.686 1.00 43.71 194 ASP B C 1
ATOM 4096 O O . ASP B 1 194 ? 21.028 103.311 48.019 1.00 41.87 194 ASP B O 1
ATOM 4101 N N . LYS B 1 195 ? 21.660 105.125 46.855 1.00 43.47 195 LYS B N 1
ATOM 4102 C CA . LYS B 1 195 ? 20.335 105.335 46.291 1.00 43.37 195 LYS B CA 1
ATOM 4103 C C . LYS B 1 195 ? 20.369 105.943 44.884 1.00 42.44 195 LYS B C 1
ATOM 4104 O O . LYS B 1 195 ? 21.347 106.570 44.484 1.00 41.26 195 LYS B O 1
ATOM 4110 N N . ILE B 1 196 ? 19.287 105.741 44.142 1.00 42.04 196 ILE B N 1
ATOM 4111 C CA . ILE B 1 196 ? 19.170 106.255 42.787 1.00 42.58 196 ILE B CA 1
ATOM 4112 C C . ILE B 1 196 ? 17.889 107.069 42.675 1.00 43.02 196 ILE B C 1
ATOM 4113 O O . ILE B 1 196 ? 16.793 106.540 42.865 1.00 43.92 196 ILE B O 1
ATOM 4118 N N . VAL B 1 197 ? 18.024 108.354 42.355 1.00 42.92 197 VAL B N 1
ATOM 4119 C CA . VAL B 1 197 ? 16.862 109.219 42.223 1.00 42.63 197 VAL B CA 1
ATOM 4120 C C . VAL B 1 197 ? 16.598 109.508 40.740 1.00 42.37 197 VAL B C 1
ATOM 4121 O O . VAL B 1 197 ? 17.486 109.953 40.015 1.00 42.26 197 VAL B O 1
ATOM 4125 N N . VAL B 1 198 ? 15.371 109.247 40.298 1.00 42.36 198 VAL B N 1
ATOM 4126 C CA . VAL B 1 198 ? 15.004 109.458 38.909 1.00 42.23 198 VAL B CA 1
ATOM 4127 C C . VAL B 1 198 ? 13.528 109.817 38.759 1.00 43.33 198 VAL B C 1
ATOM 4128 O O . VAL B 1 198 ? 12.675 109.289 39.474 1.00 42.88 198 VAL B O 1
ATOM 4132 N N . CYS B 1 199 ? 13.240 110.706 37.811 1.00 43.19 199 CYS B N 1
ATOM 4133 C CA . CYS B 1 199 ? 11.880 111.156 37.531 1.00 43.18 199 CYS B CA 1
ATOM 4134 C C . CYS B 1 199 ? 11.067 110.019 36.891 1.00 42.82 199 CYS B C 1
ATOM 4135 O O . CYS B 1 199 ? 11.646 109.100 36.315 1.00 42.86 199 CYS B O 1
ATOM 4138 N N . CYS B 1 200 ? 9.736 110.082 36.981 1.00 42.77 200 CYS B N 1
ATOM 4139 C CA . CYS B 1 200 ? 8.881 109.027 36.426 1.00 44.41 200 CYS B CA 1
ATOM 4140 C C . CYS B 1 200 ? 7.453 109.461 36.085 1.00 45.69 200 CYS B C 1
ATOM 4141 O O . CYS B 1 200 ? 6.778 110.101 36.903 1.00 45.66 200 CYS B O 1
ATOM 4144 N N . VAL B 1 201 ? 7.000 109.121 34.875 1.00 45.09 201 VAL B N 1
ATOM 4145 C CA . VAL B 1 201 ? 5.633 109.428 34.455 1.00 45.70 201 VAL B CA 1
ATOM 4146 C C . VAL B 1 201 ? 5.038 108.296 33.593 1.00 45.67 201 VAL B C 1
ATOM 4147 O O . VAL B 1 201 ? 3.928 107.849 33.861 1.00 46.96 201 VAL B O 1
ATOM 4151 N N . THR B 1 202 ? 5.752 107.817 32.576 1.00 46.35 202 THR B N 1
ATOM 4152 C CA . THR B 1 202 ? 5.209 106.722 31.762 1.00 46.22 202 THR B CA 1
ATOM 4153 C C . THR B 1 202 ? 5.734 105.341 32.188 1.00 46.69 202 THR B C 1
ATOM 4154 O O . THR B 1 202 ? 5.153 104.316 31.820 1.00 47.14 202 THR B O 1
ATOM 4158 N N . GLY B 1 203 ? 6.833 105.309 32.941 1.00 46.82 203 GLY B N 1
ATOM 4159 C CA . GLY B 1 203 ? 7.333 104.030 33.421 1.00 48.00 203 GLY B CA 1
ATOM 4160 C C . GLY B 1 203 ? 8.705 103.456 33.089 1.00 48.38 203 GLY B C 1
ATOM 4161 O O . GLY B 1 203 ? 9.629 103.532 33.906 1.00 49.37 203 GLY B O 1
ATOM 4162 N N . SER B 1 204 ? 8.829 102.856 31.905 1.00 48.38 204 SER B N 1
ATOM 4163 C CA . SER B 1 204 ? 10.062 102.197 31.460 1.00 47.57 204 SER B CA 1
ATOM 4164 C C . SER B 1 204 ? 11.411 102.579 32.085 1.00 46.36 204 SER B C 1
ATOM 4165 O O . SER B 1 204 ? 12.192 101.690 32.428 1.00 47.21 204 SER B O 1
ATOM 4168 N N . THR B 1 205 ? 11.708 103.863 32.248 1.00 44.67 205 THR B N 1
ATOM 4169 C CA . THR B 1 205 ? 13.001 104.246 32.838 1.00 44.00 205 THR B CA 1
ATOM 4170 C C . THR B 1 205 ? 13.168 103.743 34.275 1.00 44.33 205 THR B C 1
ATOM 4171 O O . THR B 1 205 ? 14.227 103.222 34.654 1.00 42.88 205 THR B O 1
ATOM 4175 N N . THR B 1 206 ? 12.121 103.933 35.070 1.00 44.84 206 THR B N 1
ATOM 4176 C CA . THR B 1 206 ? 12.107 103.505 36.465 1.00 45.29 206 THR B CA 1
ATOM 4177 C C . THR B 1 206 ? 12.061 101.981 36.513 1.00 43.27 206 THR B C 1
ATOM 4178 O O . THR B 1 206 ? 12.940 101.345 37.099 1.00 43.33 206 THR B O 1
ATOM 4182 N N . ALA B 1 207 ? 11.035 101.419 35.878 1.00 42.27 207 ALA B N 1
ATOM 4183 C CA . ALA B 1 207 ? 10.834 99.972 35.811 1.00 42.81 207 ALA B CA 1
ATOM 4184 C C . ALA B 1 207 ? 12.103 99.260 35.358 1.00 42.76 207 ALA B C 1
ATOM 4185 O O . ALA B 1 207 ? 12.528 98.270 35.952 1.00 44.52 207 ALA B O 1
ATOM 4187 N N . GLY B 1 208 ? 12.704 99.770 34.293 1.00 43.19 208 GLY B N 1
ATOM 4188 C CA . GLY B 1 208 ? 13.919 99.170 33.790 1.00 42.08 208 GLY B CA 1
ATOM 4189 C C . GLY B 1 208 ? 15.013 99.198 34.831 1.00 41.50 208 GLY B C 1
ATOM 4190 O O . GLY B 1 208 ? 15.735 98.221 34.981 1.00 41.45 208 GLY B O 1
ATOM 4191 N N . ILE B 1 209 ? 15.133 100.304 35.562 1.00 41.53 209 ILE B N 1
ATOM 4192 C CA . ILE B 1 209 ? 16.176 100.417 36.583 1.00 42.33 209 ILE B CA 1
ATOM 4193 C C . ILE B 1 209 ? 15.910 99.465 37.745 1.00 42.15 209 ILE B C 1
ATOM 4194 O O . ILE B 1 209 ? 16.843 98.932 38.336 1.00 42.63 209 ILE B O 1
ATOM 4199 N N . LEU B 1 210 ? 14.638 99.263 38.072 1.00 43.83 210 LEU B N 1
ATOM 4200 C CA . LEU B 1 210 ? 14.249 98.360 39.159 1.00 44.75 210 LEU B CA 1
ATOM 4201 C C . LEU B 1 210 ? 14.576 96.906 38.798 1.00 45.27 210 LEU B C 1
ATOM 4202 O O . LEU B 1 210 ? 15.363 96.243 39.488 1.00 45.47 210 LEU B O 1
ATOM 4207 N N . ALA B 1 211 ? 13.959 96.413 37.724 1.00 45.15 211 ALA B N 1
ATOM 4208 C CA . ALA B 1 211 ? 14.194 95.045 37.265 1.00 45.09 211 ALA B CA 1
ATOM 4209 C C . ALA B 1 211 ? 15.690 94.797 37.072 1.00 44.18 211 ALA B C 1
ATOM 4210 O O . ALA B 1 211 ? 16.206 93.733 37.409 1.00 43.14 211 ALA B O 1
ATOM 4212 N N . GLY B 1 212 ? 16.384 95.798 36.546 1.00 44.33 212 GLY B N 1
ATOM 4213 C CA . GLY B 1 212 ? 17.811 95.670 36.316 1.00 43.53 212 GLY B CA 1
ATOM 4214 C C . GLY B 1 212 ? 18.641 95.686 37.583 1.00 43.87 212 GLY B C 1
ATOM 4215 O O . GLY B 1 212 ? 19.657 94.996 37.677 1.00 43.64 212 GLY B O 1
ATOM 4216 N N . MET B 1 213 ? 18.232 96.482 38.563 1.00 43.35 213 MET B N 1
ATOM 4217 C CA . MET B 1 213 ? 18.980 96.545 39.814 1.00 43.57 213 MET B CA 1
ATOM 4218 C C . MET B 1 213 ? 18.681 95.296 40.635 1.00 42.86 213 MET B C 1
ATOM 4219 O O . MET B 1 213 ? 19.494 94.871 41.453 1.00 41.83 213 MET B O 1
ATOM 4224 N N . ALA B 1 214 ? 17.504 94.721 40.406 1.00 43.68 214 ALA B N 1
ATOM 4225 C CA . ALA B 1 214 ? 17.073 93.508 41.091 1.00 44.03 214 ALA B CA 1
ATOM 4226 C C . ALA B 1 214 ? 18.129 92.435 40.863 1.00 45.75 214 ALA B C 1
ATOM 4227 O O . ALA B 1 214 ? 18.424 91.634 41.753 1.00 45.56 214 ALA B O 1
ATOM 4229 N N . GLN B 1 215 ? 18.698 92.429 39.661 1.00 46.21 215 GLN B N 1
ATOM 4230 C CA . GLN B 1 215 ? 19.737 91.475 39.305 1.00 46.61 215 GLN B CA 1
ATOM 4231 C C . GLN B 1 215 ? 20.760 91.348 40.429 1.00 46.62 215 GLN B C 1
ATOM 4232 O O . GLN B 1 215 ? 21.311 90.269 40.669 1.00 46.36 215 GLN B O 1
ATOM 4238 N N . TYR B 1 216 ? 21.019 92.456 41.111 1.00 45.18 216 TYR B N 1
ATOM 4239 C CA . TYR B 1 216 ? 21.968 92.444 42.207 1.00 44.23 216 TYR B CA 1
ATOM 4240 C C . TYR B 1 216 ? 21.204 92.662 43.515 1.00 43.12 216 TYR B C 1
ATOM 4241 O O . TYR B 1 216 ? 21.764 93.088 44.519 1.00 42.52 216 TYR B O 1
ATOM 4250 N N . GLY B 1 217 ? 19.908 92.371 43.483 1.00 43.75 217 GLY B N 1
ATOM 4251 C CA . GLY B 1 217 ? 19.061 92.534 44.655 1.00 45.36 217 GLY B CA 1
ATOM 4252 C C . GLY B 1 217 ? 19.080 93.927 45.264 1.00 46.33 217 GLY B C 1
ATOM 4253 O O . GLY B 1 217 ? 19.063 94.077 46.490 1.00 46.45 217 GLY B O 1
ATOM 4254 N N . ARG B 1 218 ? 19.079 94.952 44.412 1.00 46.34 218 ARG B N 1
ATOM 4255 C CA . ARG B 1 218 ? 19.127 96.326 44.889 1.00 46.67 218 ARG B CA 1
ATOM 4256 C C . ARG B 1 218 ? 17.954 97.217 44.489 1.00 47.47 218 ARG B C 1
ATOM 4257 O O . ARG B 1 218 ? 18.030 98.432 44.649 1.00 49.16 218 ARG B O 1
ATOM 4265 N N . GLN B 1 219 ? 16.871 96.628 43.995 1.00 47.72 219 GLN B N 1
ATOM 4266 C CA . GLN B 1 219 ? 15.694 97.397 43.592 1.00 49.78 219 GLN B CA 1
ATOM 4267 C C . GLN B 1 219 ? 15.353 98.495 44.604 1.00 51.03 219 GLN B C 1
ATOM 4268 O O . GLN B 1 219 ? 14.904 99.582 44.234 1.00 50.82 219 GLN B O 1
ATOM 4274 N N . ASP B 1 220 ? 15.570 98.203 45.880 1.00 52.34 220 ASP B N 1
ATOM 4275 C CA . ASP B 1 220 ? 15.265 99.143 46.950 1.00 54.10 220 ASP B CA 1
ATOM 4276 C C . ASP B 1 220 ? 16.129 100.408 46.953 1.00 54.73 220 ASP B C 1
ATOM 4277 O O . ASP B 1 220 ? 15.881 101.327 47.733 1.00 55.78 220 ASP B O 1
ATOM 4282 N N . ASP B 1 221 ? 17.146 100.459 46.099 1.00 55.83 221 ASP B N 1
ATOM 4283 C CA . ASP B 1 221 ? 18.015 101.635 46.025 1.00 56.40 221 ASP B CA 1
ATOM 4284 C C . ASP B 1 221 ? 17.348 102.733 45.200 1.00 56.45 221 ASP B C 1
ATOM 4285 O O . ASP B 1 221 ? 17.672 103.917 45.321 1.00 56.19 221 ASP B O 1
ATOM 4290 N N . VAL B 1 222 ? 16.409 102.310 44.364 1.00 56.29 222 VAL B N 1
ATOM 4291 C CA . VAL B 1 222 ? 15.686 103.200 43.483 1.00 56.33 222 VAL B CA 1
ATOM 4292 C C . VAL B 1 222 ? 14.713 104.082 44.240 1.00 57.02 222 VAL B C 1
ATOM 4293 O O . VAL B 1 222 ? 14.058 103.640 45.182 1.00 57.86 222 VAL B O 1
ATOM 4297 N N . ILE B 1 223 ? 14.639 105.343 43.819 1.00 57.21 223 ILE B N 1
ATOM 4298 C CA . ILE B 1 223 ? 13.741 106.326 44.414 1.00 56.05 223 ILE B CA 1
ATOM 4299 C C . ILE B 1 223 ? 13.149 107.140 43.269 1.00 56.17 223 ILE B C 1
ATOM 4300 O O . ILE B 1 223 ? 13.807 108.012 42.704 1.00 54.63 223 ILE B O 1
ATOM 4305 N N . ALA B 1 224 ? 11.905 106.824 42.925 1.00 56.61 224 ALA B N 1
ATOM 4306 C CA . ALA B 1 224 ? 11.204 107.496 41.848 1.00 57.47 224 ALA B CA 1
ATOM 4307 C C . ALA B 1 224 ? 10.457 108.729 42.348 1.00 58.80 224 ALA B C 1
ATOM 4308 O O . ALA B 1 224 ? 9.871 108.720 43.434 1.00 59.15 224 ALA B O 1
ATOM 4310 N N . ILE B 1 225 ? 10.490 109.790 41.546 1.00 59.35 225 ILE B N 1
ATOM 4311 C CA . ILE B 1 225 ? 9.803 111.033 41.879 1.00 60.06 225 ILE B CA 1
ATOM 4312 C C . ILE B 1 225 ? 8.754 111.272 40.800 1.00 61.03 225 ILE B C 1
ATOM 4313 O O . ILE B 1 225 ? 9.085 111.625 39.667 1.00 61.12 225 ILE B O 1
ATOM 4318 N N . ASP B 1 226 ? 7.489 111.069 41.145 1.00 61.88 226 ASP B N 1
ATOM 4319 C CA . ASP B 1 226 ? 6.422 111.260 40.179 1.00 63.67 226 ASP B CA 1
ATOM 4320 C C . ASP B 1 226 ? 6.379 112.673 39.623 1.00 64.72 226 ASP B C 1
ATOM 4321 O O . ASP B 1 226 ? 6.675 113.640 40.327 1.00 64.37 226 ASP B O 1
ATOM 4326 N N . ALA B 1 227 ? 6.002 112.783 38.354 1.00 65.56 227 ALA B N 1
ATOM 4327 C CA . ALA B 1 227 ? 5.906 114.076 37.697 1.00 67.49 227 ALA B CA 1
ATOM 4328 C C . ALA B 1 227 ? 4.666 114.122 36.815 1.00 68.61 227 ALA B C 1
ATOM 4329 O O . ALA B 1 227 ? 4.470 115.070 36.057 1.00 69.46 227 ALA B O 1
ATOM 4331 N N . SER B 1 228 ? 3.826 113.098 36.923 1.00 69.55 228 SER B N 1
ATOM 4332 C CA . SER B 1 228 ? 2.612 113.029 36.124 1.00 71.01 228 SER B CA 1
ATOM 4333 C C . SER B 1 228 ? 1.377 113.433 36.925 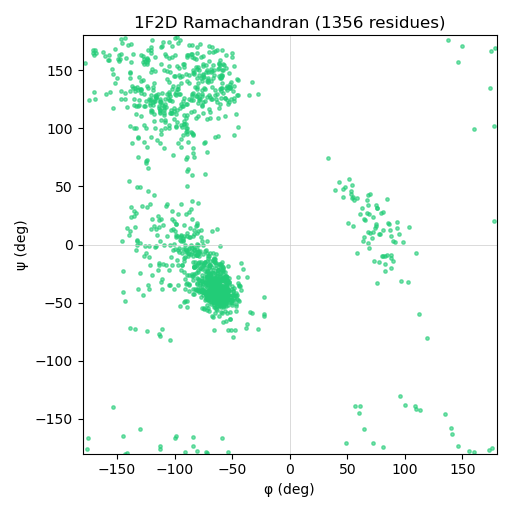1.00 72.15 228 SER B C 1
ATOM 4334 O O . SER B 1 228 ? 0.274 113.514 36.383 1.00 72.03 228 SER B O 1
ATOM 4337 N N . PHE B 1 229 ? 1.567 113.683 38.217 1.00 73.52 229 PHE B N 1
ATOM 4338 C CA . PHE B 1 229 ? 0.472 114.084 39.092 1.00 75.08 229 PHE B CA 1
ATOM 4339 C C . PHE B 1 229 ? -0.686 113.077 39.056 1.00 75.86 229 PHE B C 1
ATOM 4340 O O . PHE B 1 229 ? -1.804 113.381 39.475 1.00 76.24 229 PHE B O 1
ATOM 4348 N N . THR B 1 230 ? -0.418 111.878 38.545 1.00 76.64 230 THR B N 1
ATOM 4349 C CA . THR B 1 230 ? -1.433 110.829 38.481 1.00 76.97 230 THR B CA 1
ATOM 4350 C C . THR B 1 230 ? -0.848 109.520 39.008 1.00 77.50 230 THR B C 1
ATOM 4351 O O . THR B 1 230 ? -0.966 108.469 38.372 1.00 77.64 230 THR B O 1
ATOM 4355 N N . SER B 1 231 ? -0.221 109.607 40.180 1.00 78.15 231 SER B N 1
ATOM 4356 C CA . SER B 1 231 ? 0.408 108.467 40.846 1.00 79.06 231 SER B CA 1
ATOM 4357 C C . SER B 1 231 ? -0.397 107.191 40.667 1.00 79.84 231 SER B C 1
ATOM 4358 O O . SER B 1 231 ? 0.152 106.090 40.680 1.00 80.23 231 SER B O 1
ATOM 4361 N N . GLU B 1 232 ? -1.704 107.353 40.506 1.00 80.46 232 GLU B N 1
ATOM 4362 C CA . GLU B 1 232 ? -2.600 106.223 40.322 1.00 80.56 232 GLU B CA 1
ATOM 4363 C C . GLU B 1 232 ? -2.057 105.290 39.248 1.00 79.98 232 GLU B C 1
ATOM 4364 O O . GLU B 1 232 ? -1.453 104.260 39.549 1.00 79.97 232 GLU B O 1
ATOM 4370 N N . LYS B 1 233 ? -2.264 105.670 37.993 1.00 79.28 233 LYS B N 1
ATOM 4371 C CA . LYS B 1 233 ? -1.819 104.867 36.863 1.00 78.66 233 LYS B CA 1
ATOM 4372 C C . LYS B 1 233 ? -0.306 104.853 36.649 1.00 77.38 233 LYS B C 1
ATOM 4373 O O . LYS B 1 233 ? 0.227 103.921 36.046 1.00 77.23 233 LYS B O 1
ATOM 4379 N N . THR B 1 234 ? 0.387 105.874 37.147 1.00 75.82 234 THR B N 1
ATOM 4380 C CA . THR B 1 234 ? 1.840 105.943 36.990 1.00 74.02 234 THR B CA 1
ATOM 4381 C C . THR B 1 234 ? 2.556 104.839 37.764 1.00 72.96 234 THR B C 1
ATOM 4382 O O . THR B 1 234 ? 3.544 104.286 37.284 1.00 72.60 234 THR B O 1
ATOM 4386 N N . LYS B 1 235 ? 2.070 104.520 38.961 1.00 71.83 235 LYS B N 1
ATOM 4387 C CA . LYS B 1 235 ? 2.696 103.462 39.753 1.00 70.41 235 LYS B CA 1
ATOM 4388 C C . LYS B 1 235 ? 2.277 102.084 39.252 1.00 69.32 235 LYS B C 1
ATOM 4389 O O . LYS B 1 235 ? 3.088 101.162 39.197 1.00 69.26 235 LYS B O 1
ATOM 4395 N N . GLU B 1 236 ? 1.011 101.945 38.882 1.00 68.08 236 GLU B N 1
ATOM 4396 C CA . GLU B 1 236 ? 0.530 100.666 38.399 1.00 67.37 236 GLU B CA 1
ATOM 4397 C C . GLU B 1 236 ? 1.143 100.298 37.056 1.00 66.55 236 GLU B C 1
ATOM 4398 O O . GLU B 1 236 ? 1.391 99.126 36.792 1.00 66.41 236 GLU B O 1
ATOM 4404 N N . GLN B 1 237 ? 1.380 101.291 36.203 1.00 65.69 237 GLN B N 1
ATOM 4405 C CA . GLN B 1 237 ? 1.970 101.019 34.896 1.00 64.80 237 GLN B CA 1
ATOM 4406 C C . GLN B 1 237 ? 3.467 100.764 35.028 1.00 63.93 237 GLN B C 1
ATOM 4407 O O . GLN B 1 237 ? 4.007 99.889 34.360 1.00 63.80 237 GLN B O 1
ATOM 4413 N N . THR B 1 238 ? 4.135 101.526 35.888 1.00 62.67 238 THR B N 1
ATOM 4414 C CA . THR B 1 238 ? 5.568 101.343 36.095 1.00 62.30 238 THR B CA 1
ATOM 4415 C C . THR B 1 238 ? 5.794 99.949 36.674 1.00 61.70 238 THR B C 1
ATOM 4416 O O . THR B 1 238 ? 6.734 99.244 36.302 1.00 60.98 238 THR B O 1
ATOM 4420 N N . LEU B 1 239 ? 4.908 99.565 37.587 1.00 60.35 239 LEU B N 1
ATOM 4421 C CA . LEU B 1 239 ? 4.969 98.272 38.261 1.00 59.52 239 LEU B CA 1
ATOM 4422 C C . LEU B 1 239 ? 4.776 97.112 37.277 1.00 58.72 239 LEU B C 1
ATOM 4423 O O . LEU B 1 239 ? 5.448 96.087 37.370 1.00 58.28 239 LEU B O 1
ATOM 4428 N N . ARG B 1 240 ? 3.859 97.284 36.332 1.00 58.83 240 ARG B N 1
ATOM 4429 C CA . ARG B 1 240 ? 3.584 96.256 35.333 1.00 59.20 240 ARG B CA 1
ATOM 4430 C C . ARG B 1 240 ? 4.731 96.148 34.322 1.00 59.18 240 ARG B C 1
ATOM 4431 O O . ARG B 1 240 ? 4.965 95.091 33.742 1.00 58.77 240 ARG B O 1
ATOM 4439 N N . ILE B 1 241 ? 5.448 97.249 34.120 1.00 59.00 241 ILE B N 1
ATOM 4440 C CA . ILE B 1 241 ? 6.579 97.260 33.199 1.00 58.27 241 ILE B CA 1
ATOM 4441 C C . ILE B 1 241 ? 7.737 96.538 33.870 1.00 57.73 241 ILE B C 1
ATOM 4442 O O . ILE B 1 241 ? 8.479 95.796 33.227 1.00 58.16 241 ILE B O 1
ATOM 4447 N N . ALA B 1 242 ? 7.879 96.768 35.171 1.00 56.65 242 ALA B N 1
ATOM 4448 C CA . ALA B 1 242 ? 8.941 96.164 35.961 1.00 56.42 242 ALA B CA 1
ATOM 4449 C C . ALA B 1 242 ? 8.847 94.643 35.983 1.00 56.98 242 ALA B C 1
ATOM 4450 O O . ALA B 1 242 ? 9.868 93.949 36.012 1.00 56.10 242 ALA B O 1
ATOM 4452 N N . ASN B 1 243 ? 7.623 94.126 35.975 1.00 56.98 243 ASN B N 1
ATOM 4453 C CA . ASN B 1 243 ? 7.418 92.685 35.999 1.00 57.17 243 ASN B CA 1
ATOM 4454 C C . ASN B 1 243 ? 7.694 92.055 34.644 1.00 56.99 243 ASN B C 1
ATOM 4455 O O . ASN B 1 243 ? 8.509 91.139 34.526 1.00 57.66 243 ASN B O 1
ATOM 4460 N N . ASN B 1 244 ? 7.020 92.558 33.619 1.00 57.00 244 ASN B N 1
ATOM 4461 C CA . ASN B 1 244 ? 7.190 92.036 32.276 1.00 56.85 244 ASN B CA 1
ATOM 4462 C C . ASN B 1 244 ? 8.636 92.119 31.787 1.00 55.87 244 ASN B C 1
ATOM 4463 O O . ASN B 1 244 ? 9.037 91.359 30.910 1.00 55.87 244 ASN B O 1
ATOM 4468 N N . THR B 1 245 ? 9.413 93.031 32.364 1.00 55.15 245 THR B N 1
ATOM 4469 C CA . THR B 1 245 ? 10.817 93.208 31.993 1.00 54.28 245 THR B CA 1
ATOM 4470 C C . THR B 1 245 ? 11.722 92.281 32.801 1.00 53.74 245 THR B C 1
ATOM 4471 O O . THR B 1 245 ? 12.752 91.813 32.305 1.00 52.87 245 THR B O 1
ATOM 4475 N N . ALA B 1 246 ? 11.341 92.029 34.050 1.00 53.17 246 ALA B N 1
ATOM 4476 C CA . ALA B 1 246 ? 12.114 91.142 34.909 1.00 52.32 246 ALA B CA 1
ATOM 4477 C C . ALA B 1 246 ? 12.038 89.736 34.320 1.00 51.32 246 ALA B C 1
ATOM 4478 O O . ALA B 1 246 ? 13.016 88.989 34.342 1.00 50.19 246 ALA B O 1
ATOM 4480 N N . LYS B 1 247 ? 10.867 89.394 33.787 1.00 50.96 247 LYS B N 1
ATOM 4481 C CA . LYS B 1 247 ? 10.649 88.091 33.176 1.00 51.01 247 LYS B CA 1
ATOM 4482 C C . LYS B 1 247 ? 11.504 87.928 31.937 1.00 50.90 247 LYS B C 1
ATOM 4483 O O . LYS B 1 247 ? 12.090 86.871 31.705 1.00 50.14 247 LYS B O 1
ATOM 4489 N N . LEU B 1 248 ? 11.563 88.983 31.133 1.00 50.50 248 LEU B N 1
ATOM 4490 C CA . LEU B 1 248 ? 12.340 88.949 29.905 1.00 49.79 248 LEU B CA 1
ATOM 4491 C C . LEU B 1 248 ? 13.824 88.739 30.159 1.00 48.21 248 LEU B C 1
ATOM 4492 O O . LEU B 1 248 ? 14.482 88.015 29.420 1.00 47.56 248 LEU B O 1
ATOM 4497 N N . ILE B 1 249 ? 14.350 89.357 31.211 1.00 47.82 249 ILE B N 1
ATOM 4498 C CA . ILE B 1 249 ? 15.773 89.238 31.491 1.00 47.69 249 ILE B CA 1
ATOM 4499 C C . ILE B 1 249 ? 16.149 88.134 32.471 1.00 48.60 249 ILE B C 1
ATOM 4500 O O . ILE B 1 249 ? 17.298 88.038 32.885 1.00 47.91 249 ILE B O 1
ATOM 4505 N N . GLY B 1 250 ? 15.187 87.301 32.841 1.00 50.29 250 GLY B N 1
ATOM 4506 C CA . GLY B 1 250 ? 15.493 86.213 33.756 1.00 52.12 250 GLY B CA 1
ATOM 4507 C C . GLY B 1 250 ? 15.435 86.537 35.239 1.00 53.32 250 GLY B C 1
ATOM 4508 O O . GLY B 1 250 ? 15.987 85.801 36.058 1.00 52.63 250 GLY B O 1
ATOM 4509 N N . VAL B 1 251 ? 14.777 87.633 35.598 1.00 53.98 251 VAL B N 1
ATOM 4510 C CA . VAL B 1 251 ? 14.664 87.988 37.002 1.00 55.42 251 VAL B CA 1
ATOM 4511 C C . VAL B 1 251 ? 13.384 87.403 37.587 1.00 56.35 251 VAL B C 1
ATOM 4512 O O . VAL B 1 251 ? 12.292 87.610 37.060 1.00 57.32 251 VAL B O 1
ATOM 4516 N N . GLU B 1 252 ? 13.539 86.663 38.679 1.00 57.71 252 GLU B N 1
ATOM 4517 C CA . GLU B 1 252 ? 12.428 86.014 39.369 1.00 59.15 252 GLU B CA 1
ATOM 4518 C C . GLU B 1 252 ? 11.585 86.986 40.192 1.00 59.33 252 GLU B C 1
ATOM 4519 O O . GLU B 1 252 ? 10.359 86.918 40.181 1.00 58.44 252 GLU B O 1
ATOM 4525 N N . HIS B 1 253 ? 12.265 87.873 40.912 1.00 60.56 253 HIS B N 1
ATOM 4526 C CA . HIS B 1 253 ? 11.641 88.875 41.775 1.00 61.87 253 HIS B CA 1
ATOM 4527 C C . HIS B 1 253 ? 10.322 89.440 41.240 1.00 62.26 253 HIS B C 1
ATOM 4528 O O . HIS B 1 253 ? 10.240 89.874 40.097 1.00 62.55 253 HIS B O 1
ATOM 4535 N N . GLU B 1 254 ? 9.286 89.420 42.071 1.00 62.98 254 GLU B N 1
ATOM 4536 C CA . GLU B 1 254 ? 7.986 89.951 41.677 1.00 63.79 254 GLU B CA 1
ATOM 4537 C C . GLU B 1 254 ? 7.794 91.309 42.331 1.00 63.78 254 GLU B C 1
ATOM 4538 O O . GLU B 1 254 ? 7.716 91.398 43.553 1.00 64.55 254 GLU B O 1
ATOM 4544 N N . PHE B 1 255 ? 7.712 92.362 41.522 1.00 63.18 255 PHE B N 1
ATOM 4545 C CA . PHE B 1 255 ? 7.546 93.711 42.058 1.00 62.86 255 PHE B CA 1
ATOM 4546 C C . PHE B 1 255 ? 6.106 94.012 42.442 1.00 63.18 255 PHE B C 1
ATOM 4547 O O . PHE B 1 255 ? 5.196 93.943 41.614 1.00 63.18 255 PHE B O 1
ATOM 4555 N N . LYS B 1 256 ? 5.907 94.345 43.711 1.00 64.12 256 LYS B N 1
ATOM 4556 C CA . LYS B 1 256 ? 4.571 94.645 44.213 1.00 65.37 256 LYS B CA 1
ATOM 4557 C C . LYS B 1 256 ? 4.386 96.127 44.548 1.00 64.96 256 LYS B C 1
ATOM 4558 O O . LYS B 1 256 ? 3.258 96.609 44.670 1.00 64.46 256 LYS B O 1
ATOM 4564 N N . ASP B 1 257 ? 5.493 96.849 44.680 1.00 64.23 257 ASP B N 1
ATOM 4565 C CA . ASP B 1 257 ? 5.426 98.263 45.005 1.00 64.34 257 ASP B CA 1
ATOM 4566 C C . ASP B 1 257 ? 6.826 98.853 45.042 1.00 63.66 257 ASP B C 1
ATOM 4567 O O . ASP B 1 257 ? 7.798 98.129 45.252 1.00 63.99 257 ASP B O 1
ATOM 4572 N N . PHE B 1 258 ? 6.931 100.162 44.831 1.00 62.16 258 PHE B N 1
ATOM 4573 C CA . PHE B 1 258 ? 8.228 100.836 44.861 1.00 60.70 258 PHE B CA 1
ATOM 4574 C C . PHE B 1 258 ? 8.104 102.271 45.359 1.00 60.42 258 PHE B C 1
ATOM 4575 O O . PHE B 1 258 ? 7.015 102.846 45.374 1.00 60.87 258 PHE B O 1
ATOM 4583 N N . THR B 1 259 ? 9.236 102.840 45.755 1.00 60.27 259 THR B N 1
ATOM 4584 C CA . THR B 1 259 ? 9.299 104.208 46.246 1.00 60.90 259 THR B CA 1
ATOM 4585 C C . THR B 1 259 ? 8.864 105.179 45.146 1.00 61.11 259 THR B C 1
ATOM 4586 O O . THR B 1 259 ? 9.585 105.371 44.166 1.00 61.29 259 THR B O 1
ATOM 4590 N N . LEU B 1 260 ? 7.689 105.783 45.306 1.00 60.81 260 LEU B N 1
ATOM 4591 C CA . LEU B 1 260 ? 7.180 106.743 44.326 1.00 60.71 260 LEU B CA 1
ATOM 4592 C C . LEU B 1 260 ? 6.678 108.006 45.019 1.00 60.95 260 LEU B C 1
ATOM 4593 O O . LEU B 1 260 ? 5.468 108.223 45.148 1.00 60.87 260 LEU B O 1
ATOM 4598 N N . ASP B 1 261 ? 7.622 108.830 45.466 1.00 60.70 261 ASP B N 1
ATOM 4599 C CA . ASP B 1 261 ? 7.309 110.078 46.152 1.00 61.26 261 ASP B CA 1
ATOM 4600 C C . ASP B 1 261 ? 6.410 110.905 45.244 1.00 62.54 261 ASP B C 1
ATOM 4601 O O . ASP B 1 261 ? 6.761 111.163 44.096 1.00 63.76 261 ASP B O 1
ATOM 4606 N N . THR B 1 262 ? 5.258 111.329 45.750 1.00 63.28 262 THR B N 1
ATOM 4607 C CA . THR B 1 262 ? 4.321 112.093 44.932 1.00 63.92 262 THR B CA 1
ATOM 4608 C C . THR B 1 262 ? 4.143 113.533 45.397 1.00 64.55 262 THR B C 1
ATOM 4609 O O . THR B 1 262 ? 3.159 114.191 45.049 1.00 64.32 262 THR B O 1
ATOM 4613 N N . ARG B 1 263 ? 5.116 114.029 46.153 1.00 64.94 263 ARG B N 1
ATOM 4614 C CA . ARG B 1 263 ? 5.041 115.372 46.713 1.00 65.56 263 ARG B CA 1
ATOM 4615 C C . ARG B 1 263 ? 5.467 116.556 45.847 1.00 65.99 263 ARG B C 1
ATOM 4616 O O . ARG B 1 263 ? 5.535 117.675 46.351 1.00 66.99 263 ARG B O 1
ATOM 4624 N N . PHE B 1 264 ? 5.752 116.348 44.564 1.00 66.31 264 PHE B N 1
ATOM 4625 C CA . PHE B 1 264 ? 6.173 117.481 43.738 1.00 66.34 264 PHE B CA 1
ATOM 4626 C C . PHE B 1 264 ? 5.577 117.497 42.334 1.00 66.35 264 PHE B C 1
ATOM 4627 O O . PHE B 1 264 ? 5.991 118.282 41.474 1.00 65.95 264 PHE B O 1
ATOM 4635 N N . ALA B 1 265 ? 4.588 116.641 42.109 1.00 66.10 265 ALA B N 1
ATOM 4636 C CA . ALA B 1 265 ? 3.944 116.560 40.810 1.00 66.16 265 ALA B CA 1
ATOM 4637 C C . ALA B 1 265 ? 3.096 117.793 40.516 1.00 66.61 265 ALA B C 1
ATOM 4638 O O . ALA B 1 265 ? 3.129 118.326 39.408 1.00 66.93 265 ALA B O 1
ATOM 4640 N N . TYR B 1 266 ? 2.342 118.241 41.519 1.00 66.70 266 TYR B N 1
ATOM 4641 C CA . TYR B 1 266 ? 1.459 119.400 41.389 1.00 65.95 266 TYR B CA 1
ATOM 4642 C C . TYR B 1 266 ? 2.141 120.608 40.750 1.00 66.46 266 TYR B C 1
ATOM 4643 O O . TYR B 1 266 ? 3.356 120.792 40.877 1.00 65.54 266 TYR B O 1
ATOM 4652 N N . PRO B 1 267 ? 1.350 121.479 40.094 1.00 67.07 267 PRO B N 1
ATOM 4653 C CA . PRO B 1 267 ? -0.107 121.378 39.935 1.00 67.34 267 PRO B CA 1
ATOM 4654 C C . PRO B 1 267 ? -0.594 120.356 38.921 1.00 67.33 267 PRO B C 1
ATOM 4655 O O . PRO B 1 267 ? -1.761 119.979 38.935 1.00 67.00 267 PRO B O 1
ATOM 4659 N N . CYS B 1 268 ? 0.290 119.919 38.032 1.00 68.10 268 CYS B N 1
ATOM 4660 C CA . CYS B 1 268 ? -0.083 118.929 37.023 1.00 69.26 268 CYS B CA 1
ATOM 4661 C C . CYS B 1 268 ? 1.059 118.650 36.056 1.00 69.21 268 CYS B C 1
ATOM 4662 O O . CYS B 1 268 ? 2.167 119.161 36.217 1.00 69.62 268 CYS B O 1
ATOM 4665 N N . TYR B 1 269 ? 0.780 117.833 35.048 1.00 69.07 269 TYR B N 1
ATOM 4666 C CA . TYR B 1 269 ? 1.788 117.486 34.061 1.00 68.42 269 TYR B CA 1
ATOM 4667 C C . TYR B 1 269 ? 2.183 118.688 33.209 1.00 68.06 269 TYR B C 1
ATOM 4668 O O . TYR B 1 269 ? 1.331 119.342 32.606 1.00 67.98 269 TYR B O 1
ATOM 4677 N N . GLY B 1 270 ? 3.481 118.975 33.171 1.00 67.27 270 GLY B N 1
ATOM 4678 C CA . GLY B 1 270 ? 3.972 120.081 32.369 1.00 66.28 270 GLY B CA 1
ATOM 4679 C C . GLY B 1 270 ? 3.999 121.439 33.038 1.00 65.21 270 GLY B C 1
ATOM 4680 O O . GLY B 1 270 ? 4.718 122.329 32.590 1.00 64.85 270 GLY B O 1
ATOM 4681 N N . VAL B 1 271 ? 3.222 121.605 34.101 1.00 64.18 271 VAL B N 1
ATOM 4682 C CA . VAL B 1 271 ? 3.172 122.874 34.811 1.00 63.53 271 VAL B CA 1
ATOM 4683 C C . VAL B 1 271 ? 4.025 122.848 36.070 1.00 63.56 271 VAL B C 1
ATOM 4684 O O . VAL B 1 271 ? 3.734 122.114 37.009 1.00 63.92 271 VAL B O 1
ATOM 4688 N N . PRO B 1 272 ? 5.090 123.660 36.110 1.00 63.82 272 PRO B N 1
ATOM 4689 C CA . PRO B 1 272 ? 5.968 123.703 37.283 1.00 63.67 272 PRO B CA 1
ATOM 4690 C C . PRO B 1 272 ? 5.242 124.356 38.448 1.00 63.48 272 PRO B C 1
ATOM 4691 O O . PRO B 1 272 ? 4.149 124.896 38.281 1.00 64.08 272 PRO B O 1
ATOM 4695 N N . ASN B 1 273 ? 5.854 124.292 39.624 1.00 62.88 273 ASN B N 1
ATOM 4696 C CA . ASN B 1 273 ? 5.314 124.924 40.820 1.00 62.28 273 ASN B CA 1
ATOM 4697 C C . ASN B 1 273 ? 6.481 125.731 41.382 1.00 61.60 273 ASN B C 1
ATOM 4698 O O . ASN B 1 273 ? 7.627 125.509 40.992 1.00 61.45 273 ASN B O 1
ATOM 4703 N N . GLU B 1 274 ? 6.199 126.677 42.272 1.00 61.46 274 GLU B N 1
ATOM 4704 C CA . GLU B 1 274 ? 7.251 127.521 42.839 1.00 60.62 274 GLU B CA 1
ATOM 4705 C C . GLU B 1 274 ? 8.495 126.749 43.274 1.00 59.31 274 GLU B C 1
ATOM 4706 O O . GLU B 1 274 ? 9.615 127.262 43.196 1.00 58.29 274 GLU B O 1
ATOM 4712 N N . GLY B 1 275 ? 8.293 125.516 43.730 1.00 58.35 275 GLY B N 1
ATOM 4713 C CA . GLY B 1 275 ? 9.404 124.694 44.171 1.00 56.76 275 GLY B CA 1
ATOM 4714 C C . GLY B 1 275 ? 10.228 124.189 43.002 1.00 55.99 275 GLY B C 1
ATOM 4715 O O . GLY B 1 275 ? 11.460 124.176 43.055 1.00 55.85 275 GLY B O 1
ATOM 4716 N N . THR B 1 276 ? 9.553 123.764 41.940 1.00 54.63 276 THR B N 1
ATOM 4717 C CA . THR B 1 276 ? 10.256 123.281 40.763 1.00 52.85 276 THR B CA 1
ATOM 4718 C C . THR B 1 276 ? 11.296 124.316 40.332 1.00 53.15 276 THR B C 1
ATOM 4719 O O . THR B 1 276 ? 12.503 124.052 40.375 1.00 52.93 276 THR B O 1
ATOM 4723 N N . ILE B 1 277 ? 10.812 125.499 39.937 1.00 52.34 277 ILE B N 1
ATOM 4724 C CA . ILE B 1 277 ? 11.664 126.590 39.468 1.00 51.41 277 ILE B CA 1
ATOM 4725 C C . ILE B 1 277 ? 12.872 126.883 40.355 1.00 51.16 277 ILE B C 1
ATOM 4726 O O . ILE B 1 277 ? 13.970 127.106 39.848 1.00 49.60 277 ILE B O 1
ATOM 4731 N N . GLU B 1 278 ? 12.667 126.901 41.670 1.00 52.21 278 GLU B N 1
ATOM 4732 C CA . GLU B 1 278 ? 13.762 127.168 42.605 1.00 52.68 278 GLU B CA 1
ATOM 4733 C C . GLU B 1 278 ? 14.812 126.059 42.526 1.00 52.17 278 GLU B C 1
ATOM 4734 O O . GLU B 1 278 ? 16.013 126.303 42.685 1.00 51.65 278 GLU B O 1
ATOM 4740 N N . ALA B 1 279 ? 14.349 124.833 42.297 1.00 51.76 279 ALA B N 1
ATOM 4741 C CA . ALA B 1 279 ? 15.252 123.688 42.184 1.00 50.55 279 ALA B CA 1
ATOM 4742 C C . ALA B 1 279 ? 16.130 123.887 40.948 1.00 49.18 279 ALA B C 1
ATOM 4743 O O . ALA B 1 279 ? 17.369 123.837 41.019 1.00 48.70 279 ALA B O 1
ATOM 4745 N N . ILE B 1 280 ? 15.472 124.122 39.818 1.00 47.87 280 ILE B N 1
ATOM 4746 C CA . ILE B 1 280 ? 16.165 124.346 38.555 1.00 47.06 280 ILE B CA 1
ATOM 4747 C C . ILE B 1 280 ? 17.252 125.413 38.729 1.00 47.39 280 ILE B C 1
ATOM 4748 O O . ILE B 1 280 ? 18.407 125.199 38.354 1.00 45.99 280 ILE B O 1
ATOM 4753 N N . ARG B 1 281 ? 16.873 126.547 39.322 1.00 47.32 281 ARG B N 1
ATOM 4754 C CA . ARG B 1 281 ? 17.791 127.662 39.550 1.00 47.98 281 ARG B CA 1
ATOM 4755 C C . ARG B 1 281 ? 18.966 127.305 40.438 1.00 47.44 281 ARG B C 1
ATOM 4756 O O . ARG B 1 281 ? 20.103 127.692 40.165 1.00 45.83 281 ARG B O 1
ATOM 4764 N N . THR B 1 282 ? 18.679 126.589 41.524 1.00 47.78 282 THR B N 1
ATOM 4765 C CA . THR B 1 282 ? 19.717 126.184 42.459 1.00 46.94 282 THR B CA 1
ATOM 4766 C C . THR B 1 282 ? 20.693 125.239 41.771 1.00 45.63 282 THR B C 1
ATOM 4767 O O . THR B 1 282 ? 21.910 125.392 41.886 1.00 44.86 282 THR B O 1
ATOM 4771 N N . CYS B 1 283 ? 20.153 124.263 41.049 1.00 44.80 283 CYS B N 1
ATOM 4772 C CA . CYS B 1 283 ? 20.996 123.295 40.343 1.00 45.55 283 CYS B CA 1
ATOM 4773 C C . CYS B 1 283 ? 21.880 124.028 39.342 1.00 45.19 283 CYS B C 1
ATOM 4774 O O . CYS B 1 283 ? 23.106 123.843 39.309 1.00 43.05 283 CYS B O 1
ATOM 4777 N N . ALA B 1 284 ? 21.236 124.876 38.543 1.00 45.74 284 ALA B N 1
ATOM 4778 C CA . ALA B 1 284 ? 21.916 125.660 37.523 1.00 46.09 284 ALA B CA 1
ATOM 4779 C C . ALA B 1 284 ? 22.915 126.624 38.140 1.00 46.98 284 ALA B C 1
ATOM 4780 O O . ALA B 1 284 ? 24.078 126.656 37.738 1.00 47.12 284 ALA B O 1
ATOM 4782 N N . GLU B 1 285 ? 22.470 127.400 39.128 1.00 47.79 285 GLU B N 1
ATOM 4783 C CA . GLU B 1 285 ? 23.356 128.361 39.777 1.00 48.74 285 GLU B CA 1
ATOM 4784 C C . GLU B 1 285 ? 24.546 127.692 40.441 1.00 48.11 285 GLU B C 1
ATOM 4785 O O . GLU B 1 285 ? 25.661 128.218 40.420 1.00 45.94 285 GLU B O 1
ATOM 4791 N N . GLN B 1 286 ? 24.308 126.523 41.027 1.00 49.30 286 GLN B N 1
ATOM 4792 C CA . GLN B 1 286 ? 25.374 125.809 41.717 1.00 49.77 286 GLN B CA 1
ATOM 4793 C C . GLN B 1 286 ? 26.285 124.940 40.846 1.00 49.69 286 GLN B C 1
ATOM 4794 O O . GLN B 1 286 ? 27.496 124.894 41.068 1.00 49.83 286 GLN B O 1
ATOM 4800 N N . GLU B 1 287 ? 25.724 124.264 39.850 1.00 49.29 287 GLU B N 1
ATOM 4801 C CA . GLU B 1 287 ? 26.536 123.382 39.020 1.00 49.96 287 GLU B CA 1
ATOM 4802 C C . GLU B 1 287 ? 26.771 123.804 37.566 1.00 50.15 287 GLU B C 1
ATOM 4803 O O . GLU B 1 287 ? 27.862 123.616 37.022 1.00 49.39 287 GLU B O 1
ATOM 4809 N N . GLY B 1 288 ? 25.748 124.376 36.944 1.00 50.42 288 GLY B N 1
ATOM 4810 C CA . GLY B 1 288 ? 25.865 124.771 35.553 1.00 49.83 288 GLY B CA 1
ATOM 4811 C C . GLY B 1 288 ? 25.110 123.714 34.772 1.00 49.85 288 GLY B C 1
ATOM 4812 O O . GLY B 1 288 ? 25.235 123.590 33.551 1.00 50.11 288 GLY B O 1
ATOM 4813 N N . VAL B 1 289 ? 24.318 122.939 35.503 1.00 48.16 289 VAL B N 1
ATOM 4814 C CA . VAL B 1 289 ? 23.534 121.876 34.911 1.00 46.56 289 VAL B CA 1
ATOM 4815 C C . VAL B 1 289 ? 22.094 122.324 34.823 1.00 46.74 289 VAL B C 1
ATOM 4816 O O . VAL B 1 289 ? 21.486 122.712 35.823 1.00 45.98 289 VAL B O 1
ATOM 4820 N N . LEU B 1 290 ? 21.555 122.266 33.614 1.00 47.08 290 LEU B N 1
ATOM 4821 C CA . LEU B 1 290 ? 20.186 122.693 33.362 1.00 46.75 290 LEU B CA 1
ATOM 4822 C C . LEU B 1 290 ? 19.210 121.554 33.535 1.00 45.79 290 LEU B C 1
ATOM 4823 O O . LEU B 1 290 ? 19.534 120.415 33.236 1.00 45.85 290 LEU B O 1
ATOM 4828 N N . THR B 1 291 ? 18.009 121.879 33.998 1.00 45.87 291 THR B N 1
ATOM 4829 C CA . THR B 1 291 ? 16.937 120.908 34.193 1.00 45.87 291 THR B CA 1
ATOM 4830 C C . THR B 1 291 ? 15.662 121.585 33.699 1.00 47.17 291 THR B C 1
ATOM 4831 O O . THR B 1 291 ? 15.539 122.806 33.797 1.00 48.51 291 THR B O 1
ATOM 4835 N N . ASP B 1 292 ? 14.718 120.812 33.171 1.00 48.06 292 ASP B N 1
ATOM 4836 C CA . ASP B 1 292 ? 13.486 121.390 32.639 1.00 48.97 292 ASP B CA 1
ATOM 4837 C C . ASP B 1 292 ? 12.360 121.542 33.651 1.00 50.94 292 ASP B C 1
ATOM 4838 O O . ASP B 1 292 ? 12.381 120.929 34.713 1.00 50.69 292 ASP B O 1
ATOM 4843 N N . PRO B 1 293 ? 11.349 122.366 33.320 1.00 52.60 293 PRO B N 1
ATOM 4844 C CA . PRO B 1 293 ? 10.189 122.621 34.183 1.00 53.24 293 PRO B CA 1
ATOM 4845 C C . PRO B 1 293 ? 9.189 121.462 34.265 1.00 53.15 293 PRO B C 1
ATOM 4846 O O . PRO B 1 293 ? 8.340 121.442 35.155 1.00 54.52 293 PRO B O 1
ATOM 4850 N N . VAL B 1 294 ? 9.285 120.500 33.350 1.00 52.28 294 VAL B N 1
ATOM 4851 C CA . VAL B 1 294 ? 8.349 119.375 33.345 1.00 51.45 294 VAL B CA 1
ATOM 4852 C C . VAL B 1 294 ? 8.814 118.109 34.075 1.00 50.54 294 VAL B C 1
ATOM 4853 O O . VAL B 1 294 ? 8.102 117.587 34.937 1.00 49.84 294 VAL B O 1
ATOM 4857 N N . TYR B 1 295 ? 10.006 117.626 33.723 1.00 49.35 295 TYR B N 1
ATOM 4858 C CA . TYR B 1 295 ? 10.549 116.401 34.299 1.00 47.47 295 TYR B CA 1
ATOM 4859 C C . TYR B 1 295 ? 11.650 116.539 35.340 1.00 47.22 295 TYR B C 1
ATOM 4860 O O . TYR B 1 295 ? 11.404 116.476 36.543 1.00 46.52 295 TYR B O 1
ATOM 4869 N N . GLU B 1 296 ? 12.874 116.706 34.860 1.00 47.47 296 GLU B N 1
ATOM 4870 C CA . GLU B 1 296 ? 14.036 116.792 35.737 1.00 48.26 296 GLU B CA 1
ATOM 4871 C C . GLU B 1 296 ? 13.992 117.905 36.771 1.00 48.66 296 GLU B C 1
ATOM 4872 O O . GLU B 1 296 ? 14.682 117.841 37.790 1.00 48.13 296 GLU B O 1
ATOM 4878 N N . GLY B 1 297 ? 13.190 118.929 36.507 1.00 49.42 297 GLY B N 1
ATOM 4879 C CA . GLY B 1 297 ? 13.089 120.024 37.454 1.00 49.14 297 GLY B CA 1
ATOM 4880 C C . GLY B 1 297 ? 12.373 119.546 38.698 1.00 48.85 297 GLY B C 1
ATOM 4881 O O . GLY B 1 297 ? 12.776 119.850 39.824 1.00 48.18 297 GLY B O 1
ATOM 4882 N N . LYS B 1 298 ? 11.305 118.783 38.480 1.00 48.13 298 LYS B N 1
ATOM 4883 C CA . LYS B 1 298 ? 10.522 118.247 39.569 1.00 48.75 298 LYS B CA 1
ATOM 4884 C C . LYS B 1 298 ? 11.249 117.135 40.319 1.00 49.27 298 LYS B C 1
ATOM 4885 O O . LYS B 1 298 ? 11.014 116.939 41.510 1.00 50.00 298 LYS B O 1
ATOM 4891 N N . SER B 1 299 ? 12.138 116.414 39.635 1.00 49.50 299 SER B N 1
ATOM 4892 C CA . SER B 1 299 ? 12.891 115.338 40.273 1.00 48.91 299 SER B CA 1
ATOM 4893 C C . SER B 1 299 ? 14.083 115.928 41.035 1.00 48.81 299 SER B C 1
ATOM 4894 O O . SER B 1 299 ? 14.579 115.327 41.995 1.00 47.71 299 SER B O 1
ATOM 4897 N N . MET B 1 300 ? 14.533 117.106 40.609 1.00 47.94 300 MET B N 1
ATOM 4898 C CA . MET B 1 300 ? 15.654 117.785 41.263 1.00 48.44 300 MET B CA 1
ATOM 4899 C C . MET B 1 300 ? 15.179 118.462 42.559 1.00 49.16 300 MET B C 1
ATOM 4900 O O . MET B 1 300 ? 15.916 118.529 43.549 1.00 47.99 300 MET B O 1
ATOM 4905 N N . GLN B 1 301 ? 13.946 118.961 42.559 1.00 50.20 301 GLN B N 1
ATOM 4906 C CA . GLN B 1 301 ? 13.421 119.594 43.763 1.00 51.27 301 GLN B CA 1
ATOM 4907 C C . GLN B 1 301 ? 13.163 118.493 44.784 1.00 50.80 301 GLN B C 1
ATOM 4908 O O . GLN B 1 301 ? 13.445 118.660 45.971 1.00 50.25 301 GLN B O 1
ATOM 4914 N N . GLY B 1 302 ? 12.638 117.366 44.306 1.00 50.97 302 GLY B N 1
ATOM 4915 C CA . GLY B 1 302 ? 12.373 116.233 45.175 1.00 49.96 302 GLY B CA 1
ATOM 4916 C C . GLY B 1 302 ? 13.680 115.758 45.773 1.00 49.29 302 GLY B C 1
ATOM 4917 O O . GLY B 1 302 ? 13.749 115.371 46.937 1.00 49.21 302 GLY B O 1
ATOM 4918 N N . LEU B 1 303 ? 14.731 115.796 44.969 1.00 49.02 303 LEU B N 1
ATOM 4919 C CA . LEU B 1 303 ? 16.043 115.383 45.428 1.00 49.81 303 LEU B CA 1
ATOM 4920 C C . LEU B 1 303 ? 16.499 116.342 46.517 1.00 51.19 303 LEU B C 1
ATOM 4921 O O . LEU B 1 303 ? 17.117 115.924 47.506 1.00 52.79 303 LEU B O 1
ATOM 4926 N N . ILE B 1 304 ? 16.181 117.626 46.349 1.00 50.95 304 ILE B N 1
ATOM 4927 C CA . ILE B 1 304 ? 16.587 118.635 47.326 1.00 51.25 304 ILE B CA 1
ATOM 4928 C C . ILE B 1 304 ? 15.677 118.638 48.555 1.00 50.86 304 ILE B C 1
ATOM 4929 O O . ILE B 1 304 ? 16.113 118.959 49.657 1.00 49.84 304 ILE B O 1
ATOM 4934 N N . ALA B 1 305 ? 14.414 118.281 48.359 1.00 50.68 305 ALA B N 1
ATOM 4935 C CA . ALA B 1 305 ? 13.474 118.234 49.461 1.00 50.72 305 ALA B CA 1
ATOM 4936 C C . ALA B 1 305 ? 13.891 117.096 50.387 1.00 51.97 305 ALA B C 1
ATOM 4937 O O . ALA B 1 305 ? 13.888 117.238 51.614 1.00 50.99 305 ALA B O 1
ATOM 4939 N N . LEU B 1 306 ? 14.264 115.970 49.785 1.00 52.78 306 LEU B N 1
ATOM 4940 C CA . LEU B 1 306 ? 14.685 114.799 50.537 1.00 54.42 306 LEU B CA 1
ATOM 4941 C C . LEU B 1 306 ? 15.960 115.068 51.319 1.00 55.46 306 LEU B C 1
ATOM 4942 O O . LEU B 1 306 ? 16.067 114.706 52.492 1.00 55.12 306 LEU B O 1
ATOM 4947 N N . ILE B 1 307 ? 16.931 115.702 50.675 1.00 56.70 307 ILE B N 1
ATOM 4948 C CA . ILE B 1 307 ? 18.188 116.003 51.346 1.00 58.80 307 ILE B CA 1
ATOM 4949 C C . ILE B 1 307 ? 17.962 116.932 52.538 1.00 61.27 307 ILE B C 1
ATOM 4950 O O . ILE B 1 307 ? 18.553 116.747 53.605 1.00 61.93 307 ILE B O 1
ATOM 4955 N N . LYS B 1 308 ? 17.101 117.930 52.350 1.00 63.36 308 LYS B N 1
ATOM 4956 C CA . LYS B 1 308 ? 16.799 118.894 53.404 1.00 64.50 308 LYS B CA 1
ATOM 4957 C C . LYS B 1 308 ? 16.359 118.177 54.672 1.00 64.91 308 LYS B C 1
ATOM 4958 O O . LYS B 1 308 ? 16.841 118.477 55.765 1.00 65.24 308 LYS B O 1
ATOM 4964 N N . GLU B 1 309 ? 15.450 117.219 54.512 1.00 64.75 309 GLU B N 1
ATOM 4965 C CA . GLU B 1 309 ? 14.909 116.471 55.638 1.00 64.76 309 GLU B CA 1
ATOM 4966 C C . GLU B 1 309 ? 15.712 115.251 56.080 1.00 64.47 309 GLU B C 1
ATOM 4967 O O . GLU B 1 309 ? 15.147 114.287 56.596 1.00 64.73 309 GLU B O 1
ATOM 4973 N N . ASP B 1 310 ? 17.028 115.305 55.897 1.00 64.38 310 ASP B N 1
ATOM 4974 C CA . ASP B 1 310 ? 17.913 114.206 56.281 1.00 64.85 310 ASP B CA 1
ATOM 4975 C C . ASP B 1 310 ? 17.321 112.826 55.985 1.00 64.78 310 ASP B C 1
ATOM 4976 O O . ASP B 1 310 ? 17.356 111.934 56.835 1.00 63.95 310 ASP B O 1
ATOM 4981 N N . TYR B 1 311 ? 16.781 112.657 54.780 1.00 64.21 311 TYR B N 1
ATOM 4982 C CA . TYR B 1 311 ? 16.183 111.393 54.373 1.00 63.65 311 TYR B CA 1
ATOM 4983 C C . TYR B 1 311 ? 17.228 110.312 54.127 1.00 63.16 311 TYR B C 1
ATOM 4984 O O . TYR B 1 311 ? 16.945 109.122 54.248 1.00 62.49 311 TYR B O 1
ATOM 4993 N N . PHE B 1 312 ? 18.431 110.735 53.761 1.00 62.88 312 PHE B N 1
ATOM 4994 C CA . PHE B 1 312 ? 19.512 109.805 53.480 1.00 62.61 312 PHE B CA 1
ATOM 4995 C C . PHE B 1 312 ? 20.507 109.815 54.627 1.00 62.28 312 PHE B C 1
ATOM 4996 O O . PHE B 1 312 ? 20.642 110.806 55.343 1.00 61.72 312 PHE B O 1
ATOM 5004 N N . LYS B 1 313 ? 21.206 108.705 54.800 1.00 62.25 313 LYS B N 1
ATOM 5005 C CA . LYS B 1 313 ? 22.189 108.608 55.866 1.00 62.36 313 LYS B CA 1
ATOM 5006 C C . LYS B 1 313 ? 23.279 109.650 55.671 1.00 61.18 313 LYS B C 1
ATOM 5007 O O . LYS B 1 313 ? 23.507 110.127 54.567 1.00 60.69 313 LYS B O 1
ATOM 5013 N N . PRO B 1 314 ? 23.959 110.028 56.757 1.00 61.58 314 PRO B N 1
ATOM 5014 C CA . PRO B 1 314 ? 25.036 111.023 56.715 1.00 60.55 314 PRO B CA 1
ATOM 5015 C C . PRO B 1 314 ? 26.213 110.599 55.840 1.00 59.09 314 PRO B C 1
ATOM 5016 O O . PRO B 1 314 ? 26.877 109.607 56.129 1.00 59.47 314 PRO B O 1
ATOM 5020 N N . GLY B 1 315 ? 26.469 111.362 54.779 1.00 57.36 315 GLY B N 1
ATOM 5021 C CA . GLY B 1 315 ? 27.574 111.051 53.885 1.00 55.10 315 GLY B CA 1
ATOM 5022 C C . GLY B 1 315 ? 27.214 110.045 52.803 1.00 52.78 315 GLY B C 1
ATOM 5023 O O . GLY B 1 315 ? 28.093 109.429 52.190 1.00 51.87 315 GLY B O 1
ATOM 5024 N N . ALA B 1 316 ? 25.915 109.878 52.575 1.00 50.64 316 ALA B N 1
ATOM 5025 C CA . ALA B 1 316 ? 25.433 108.952 51.563 1.00 48.99 316 ALA B CA 1
ATOM 5026 C C . ALA B 1 316 ? 25.812 109.448 50.170 1.00 49.36 316 ALA B C 1
ATOM 5027 O O . ALA B 1 316 ? 25.937 110.659 49.935 1.00 49.43 316 ALA B O 1
ATOM 5029 N N . ASN B 1 317 ? 26.032 108.507 49.256 1.00 47.67 317 ASN B N 1
ATOM 5030 C CA . ASN B 1 317 ? 26.341 108.845 47.878 1.00 46.13 317 ASN B CA 1
ATOM 5031 C C . ASN B 1 317 ? 25.049 108.573 47.118 1.00 45.02 317 ASN B C 1
ATOM 5032 O O . ASN B 1 317 ? 24.605 107.433 47.021 1.00 44.47 317 ASN B O 1
ATOM 5037 N N . VAL B 1 318 ? 24.426 109.626 46.606 1.00 43.54 318 VAL B N 1
ATOM 5038 C CA . VAL B 1 318 ? 23.173 109.460 45.890 1.00 42.97 318 VAL B CA 1
ATOM 5039 C C . VAL B 1 318 ? 23.318 109.771 44.396 1.00 43.06 318 VAL B C 1
ATOM 5040 O O . VAL B 1 318 ? 23.779 110.849 44.012 1.00 43.57 318 VAL B O 1
ATOM 5044 N N . LEU B 1 319 ? 22.929 108.812 43.557 1.00 42.43 319 LEU B N 1
ATOM 5045 C CA . LEU B 1 319 ? 23.016 108.987 42.112 1.00 40.72 319 LEU B CA 1
ATOM 5046 C C . LEU B 1 319 ? 21.740 109.556 41.537 1.00 39.98 319 LEU B C 1
ATOM 5047 O O . LEU B 1 319 ? 20.729 108.852 41.399 1.00 39.17 319 LEU B O 1
ATOM 5052 N N . TYR B 1 320 ? 21.784 110.844 41.220 1.00 39.13 320 TYR B N 1
ATOM 5053 C CA . TYR B 1 320 ? 20.642 111.492 40.617 1.00 39.82 320 TYR B CA 1
ATOM 5054 C C . TYR B 1 320 ? 20.706 111.089 39.145 1.00 39.83 320 TYR B C 1
ATOM 5055 O O . TYR B 1 320 ? 21.791 111.034 38.561 1.00 39.10 320 TYR B O 1
ATOM 5064 N N . VAL B 1 321 ? 19.562 110.785 38.547 1.00 39.31 321 VAL B N 1
ATOM 5065 C CA . VAL B 1 321 ? 19.565 110.424 37.137 1.00 39.91 321 VAL B CA 1
ATOM 5066 C C . VAL B 1 321 ? 19.066 111.602 36.277 1.00 39.83 321 VAL B C 1
ATOM 5067 O O . VAL B 1 321 ? 17.894 112.004 36.358 1.00 40.18 321 VAL B O 1
ATOM 5071 N N . HIS B 1 322 ? 19.953 112.172 35.468 1.00 39.33 322 HIS B N 1
ATOM 5072 C CA . HIS B 1 322 ? 19.531 113.278 34.605 1.00 38.12 322 HIS B CA 1
ATOM 5073 C C . HIS B 1 322 ? 19.153 112.705 33.263 1.00 36.79 322 HIS B C 1
ATOM 5074 O O . HIS B 1 322 ? 20.015 112.351 32.458 1.00 35.76 322 HIS B O 1
ATOM 5081 N N . LEU B 1 323 ? 17.850 112.605 33.035 1.00 36.99 323 LEU B N 1
ATOM 5082 C CA . LEU B 1 323 ? 17.334 112.037 31.808 1.00 38.91 323 LEU B CA 1
ATOM 5083 C C . LEU B 1 323 ? 17.318 113.005 30.614 1.00 40.21 323 LEU B C 1
ATOM 5084 O O . LEU B 1 323 ? 16.910 112.624 29.516 1.00 40.75 323 LEU B O 1
ATOM 5089 N N . GLY B 1 324 ? 17.778 114.237 30.828 1.00 40.68 324 GLY B N 1
ATOM 5090 C CA . GLY B 1 324 ? 17.799 115.227 29.757 1.00 43.62 324 GLY B CA 1
ATOM 5091 C C . GLY B 1 324 ? 16.584 116.143 29.761 1.00 44.97 324 GLY B C 1
ATOM 5092 O O . GLY B 1 324 ? 16.236 116.704 30.798 1.00 45.42 324 GLY B O 1
ATOM 5093 N N . GLY B 1 325 ? 15.948 116.294 28.599 1.00 45.83 325 GLY B N 1
ATOM 5094 C CA . GLY B 1 325 ? 14.749 117.116 28.475 1.00 46.29 325 GLY B CA 1
ATOM 5095 C C . GLY B 1 325 ? 14.863 118.628 28.569 1.00 46.51 325 GLY B C 1
ATOM 5096 O O . GLY B 1 325 ? 13.847 119.316 28.571 1.00 46.74 325 GLY B O 1
ATOM 5097 N N . ALA B 1 326 ? 16.081 119.152 28.647 1.00 47.55 326 ALA B N 1
ATOM 5098 C CA . ALA B 1 326 ? 16.287 120.594 28.747 1.00 49.08 326 ALA B CA 1
ATOM 5099 C C . ALA B 1 326 ? 15.765 121.391 27.536 1.00 50.88 326 ALA B C 1
ATOM 5100 O O . ALA B 1 326 ? 15.158 122.448 27.700 1.00 51.54 326 ALA B O 1
ATOM 5102 N N . PRO B 1 327 ? 16.003 120.899 26.309 1.00 51.52 327 PRO B N 1
ATOM 5103 C CA . PRO B 1 327 ? 15.555 121.575 25.086 1.00 51.93 327 PRO B CA 1
ATOM 5104 C C . PRO B 1 327 ? 14.140 122.162 25.089 1.00 52.54 327 PRO B C 1
ATOM 5105 O O . PRO B 1 327 ? 13.805 122.981 24.227 1.00 53.07 327 PRO B O 1
ATOM 5109 N N . ALA B 1 328 ? 13.313 121.753 26.046 1.00 52.40 328 ALA B N 1
ATOM 5110 C CA . ALA B 1 328 ? 11.949 122.267 26.128 1.00 53.30 328 ALA B CA 1
ATOM 5111 C C . ALA B 1 328 ? 11.887 123.455 27.090 1.00 53.92 328 ALA B C 1
ATOM 5112 O O . ALA B 1 328 ? 10.811 123.974 27.397 1.00 54.82 328 ALA B O 1
ATOM 5114 N N . LEU B 1 329 ? 13.058 123.887 27.545 1.00 53.65 329 LEU B N 1
ATOM 5115 C CA . LEU B 1 329 ? 13.197 124.993 28.482 1.00 53.61 329 LEU B CA 1
ATOM 5116 C C . LEU B 1 329 ? 12.792 126.329 27.846 1.00 54.25 329 LEU B C 1
ATOM 5117 O O . LEU B 1 329 ? 12.316 127.244 28.527 1.00 54.59 329 LEU B O 1
ATOM 5122 N N . SER B 1 330 ? 12.970 126.433 26.532 1.00 54.44 330 SER B N 1
ATOM 5123 C CA . SER B 1 330 ? 12.628 127.651 25.813 1.00 53.87 330 SER B CA 1
ATOM 5124 C C . SER B 1 330 ? 11.122 127.877 25.707 1.00 54.48 330 SER B C 1
ATOM 5125 O O . SER B 1 330 ? 10.684 128.947 25.285 1.00 54.45 330 SER B O 1
ATOM 5128 N N . ALA B 1 331 ? 10.328 126.881 26.088 1.00 54.49 331 ALA B N 1
ATOM 5129 C CA . ALA B 1 331 ? 8.876 127.029 26.036 1.00 54.62 331 ALA B CA 1
ATOM 5130 C C . ALA B 1 331 ? 8.325 127.370 27.420 1.00 55.11 331 ALA B C 1
ATOM 5131 O O . ALA B 1 331 ? 7.114 127.328 27.643 1.00 54.34 331 ALA B O 1
ATOM 5133 N N . TYR B 1 332 ? 9.229 127.700 28.341 1.00 55.45 332 TYR B N 1
ATOM 5134 C CA . TYR B 1 332 ? 8.876 128.058 29.716 1.00 56.25 332 TYR B CA 1
ATOM 5135 C C . TYR B 1 332 ? 9.709 129.263 30.158 1.00 56.68 332 TYR B C 1
ATOM 5136 O O . TYR B 1 332 ? 9.939 129.477 31.352 1.00 56.48 332 TYR B O 1
ATOM 5145 N N . SER B 1 333 ? 10.162 130.033 29.175 1.00 56.32 333 SER B N 1
ATOM 5146 C CA . SER B 1 333 ? 10.976 131.223 29.408 1.00 56.17 333 SER B CA 1
ATOM 5147 C C . SER B 1 333 ? 10.365 132.207 30.402 1.00 56.22 333 SER B C 1
ATOM 5148 O O . SER B 1 333 ? 11.079 132.867 31.165 1.00 54.56 333 SER B O 1
ATOM 5151 N N . SER B 1 334 ? 9.041 132.298 30.386 1.00 56.77 334 SER B N 1
ATOM 5152 C CA . SER B 1 334 ? 8.332 133.219 31.258 1.00 58.00 334 SER B CA 1
ATOM 5153 C C . SER B 1 334 ? 8.508 132.957 32.747 1.00 59.06 334 SER B C 1
ATOM 5154 O O . SER B 1 334 ? 8.324 133.865 33.553 1.00 59.48 334 SER B O 1
ATOM 5157 N N . PHE B 1 335 ? 8.872 131.733 33.120 1.00 60.03 335 PHE B N 1
ATOM 5158 C CA . PHE B 1 335 ? 9.034 131.405 34.535 1.00 60.79 335 PHE B CA 1
ATOM 5159 C C . PHE B 1 335 ? 10.392 131.732 35.143 1.00 62.66 335 PHE B C 1
ATOM 5160 O O . PHE B 1 335 ? 10.585 131.544 36.345 1.00 62.64 335 PHE B O 1
ATOM 5168 N N . PHE B 1 336 ? 11.329 132.225 34.337 1.00 65.02 336 PHE B N 1
ATOM 5169 C CA . PHE B 1 336 ? 12.656 132.529 34.863 1.00 67.44 336 PHE B CA 1
ATOM 5170 C C . PHE B 1 336 ? 13.117 133.967 34.650 1.00 69.77 336 PHE B C 1
ATOM 5171 O O . PHE B 1 336 ? 13.995 134.226 33.824 1.00 70.21 336 PHE B O 1
ATOM 5179 N N . PRO B 1 337 ? 12.540 134.925 35.391 1.00 71.65 337 PRO B N 1
ATOM 5180 C CA . PRO B 1 337 ? 12.961 136.318 35.222 1.00 73.15 337 PRO B CA 1
ATOM 5181 C C . PRO B 1 337 ? 14.444 136.463 35.555 1.00 74.97 337 PRO B C 1
ATOM 5182 O O . PRO B 1 337 ? 14.996 135.676 36.324 1.00 75.34 337 PRO B O 1
ATOM 5186 N N . THR B 1 338 ? 15.093 137.467 34.975 1.00 76.77 338 THR B N 1
ATOM 5187 C CA . THR B 1 338 ? 16.513 137.678 35.232 1.00 78.22 338 THR B CA 1
ATOM 5188 C C . THR B 1 338 ? 16.751 137.818 36.732 1.00 79.74 338 THR B C 1
ATOM 5189 O O . THR B 1 338 ? 16.017 138.527 37.422 1.00 80.12 338 THR B O 1
ATOM 5193 N N . LYS B 1 339 ? 17.777 137.134 37.227 1.00 81.00 339 LYS B N 1
ATOM 5194 C CA . LYS B 1 339 ? 18.125 137.186 38.638 1.00 82.35 339 LYS B CA 1
ATOM 5195 C C . LYS B 1 339 ? 18.311 138.633 39.069 1.00 83.09 339 LYS B C 1
ATOM 5196 O O . LYS B 1 339 ? 19.107 139.350 38.459 1.00 82.80 339 LYS B O 1
ATOM 5202 N N . THR B 1 340 ? 17.578 139.066 40.098 1.00 84.56 340 THR B N 1
ATOM 5203 C CA . THR B 1 340 ? 17.719 140.429 40.608 1.00 85.89 340 THR B CA 1
ATOM 5204 C C . THR B 1 340 ? 19.224 140.616 40.760 1.00 87.34 340 THR B C 1
ATOM 5205 O O . THR B 1 340 ? 19.802 140.237 41.782 1.00 87.17 340 THR B O 1
ATOM 5209 N N . ALA B 1 341 ? 19.844 141.188 39.727 1.00 89.22 341 ALA B N 1
ATOM 5210 C CA . ALA B 1 341 ? 21.288 141.385 39.699 1.00 90.23 341 ALA B CA 1
ATOM 5211 C C . ALA B 1 341 ? 21.935 140.020 39.468 1.00 90.81 341 ALA B C 1
ATOM 5212 O O . ALA B 1 341 ? 22.090 139.283 40.470 1.00 90.91 341 ALA B O 1
ATOM 5215 N N . ALA C 1 1 ? -0.596 69.263 33.482 1.00 53.71 1 ALA C N 1
ATOM 5216 C CA . ALA C 1 1 ? 0.830 69.362 33.031 1.00 54.91 1 ALA C CA 1
ATOM 5217 C C . ALA C 1 1 ? 1.749 69.843 34.165 1.00 55.01 1 ALA C C 1
ATOM 5218 O O . ALA C 1 1 ? 1.311 70.572 35.070 1.00 55.63 1 ALA C O 1
ATOM 5220 N N . GLY C 1 2 ? 3.019 69.434 34.116 1.00 53.13 2 GLY C N 1
ATOM 5221 C CA . GLY C 1 2 ? 3.955 69.859 35.137 1.00 49.98 2 GLY C CA 1
ATOM 5222 C C . GLY C 1 2 ? 5.226 69.043 35.335 1.00 47.63 2 GLY C C 1
ATOM 5223 O O . GLY C 1 2 ? 5.206 68.001 36.000 1.00 45.62 2 GLY C O 1
ATOM 5224 N N . VAL C 1 3 ? 6.333 69.516 34.757 1.00 45.00 3 VAL C N 1
ATOM 5225 C CA . VAL C 1 3 ? 7.623 68.857 34.927 1.00 41.56 3 VAL C CA 1
ATOM 5226 C C . VAL C 1 3 ? 8.234 69.552 36.136 1.00 40.81 3 VAL C C 1
ATOM 5227 O O . VAL C 1 3 ? 9.204 69.085 36.724 1.00 40.92 3 VAL C O 1
ATOM 5231 N N . ALA C 1 4 ? 7.642 70.681 36.506 1.00 39.87 4 ALA C N 1
ATOM 5232 C CA . ALA C 1 4 ? 8.115 71.459 37.640 1.00 40.91 4 ALA C CA 1
ATOM 5233 C C . ALA C 1 4 ? 8.198 70.632 38.923 1.00 41.19 4 ALA C C 1
ATOM 5234 O O . ALA C 1 4 ? 9.052 70.883 39.773 1.00 41.29 4 ALA C O 1
ATOM 5236 N N . LYS C 1 5 ? 7.320 69.639 39.046 1.00 40.46 5 LYS C N 1
ATOM 5237 C CA . LYS C 1 5 ? 7.282 68.777 40.226 1.00 40.78 5 LYS C CA 1
ATOM 5238 C C . LYS C 1 5 ? 8.456 67.793 40.327 1.00 40.83 5 LYS C C 1
ATOM 5239 O O . LYS C 1 5 ? 8.661 67.193 41.379 1.00 40.96 5 LYS C O 1
ATOM 5245 N N . PHE C 1 6 ? 9.207 67.599 39.243 1.00 38.30 6 PHE C N 1
ATOM 5246 C CA . PHE C 1 6 ? 10.350 66.677 39.303 1.00 36.68 6 PHE C CA 1
ATOM 5247 C C . PHE C 1 6 ? 11.638 67.454 39.501 1.00 35.18 6 PHE C C 1
ATOM 5248 O O . PHE C 1 6 ? 11.926 68.405 38.775 1.00 35.69 6 PHE C O 1
ATOM 5256 N N . ALA C 1 7 ? 12.406 67.044 40.502 1.00 34.58 7 ALA C N 1
ATOM 5257 C CA . ALA C 1 7 ? 13.664 67.689 40.839 1.00 32.97 7 ALA C CA 1
ATOM 5258 C C . ALA C 1 7 ? 14.632 67.692 39.662 1.00 32.38 7 ALA C C 1
ATOM 5259 O O . ALA C 1 7 ? 14.605 66.793 38.833 1.00 29.31 7 ALA C O 1
ATOM 5261 N N . LYS C 1 8 ? 15.483 68.711 39.612 1.00 32.36 8 LYS C N 1
ATOM 5262 C CA . LYS C 1 8 ? 16.452 68.863 38.540 1.00 33.86 8 LYS C CA 1
ATOM 5263 C C . LYS C 1 8 ? 17.784 69.328 39.126 1.00 33.64 8 LYS C C 1
ATOM 5264 O O . LYS C 1 8 ? 17.800 70.101 40.083 1.00 36.09 8 LYS C O 1
ATOM 5270 N N . TYR C 1 9 ? 18.894 68.838 38.568 1.00 32.03 9 TYR C N 1
ATOM 5271 C CA . TYR C 1 9 ? 20.244 69.209 39.011 1.00 29.62 9 TYR C CA 1
ATOM 5272 C C . TYR C 1 9 ? 20.923 69.867 37.806 1.00 29.35 9 TYR C C 1
ATOM 5273 O O . TYR C 1 9 ? 21.033 69.268 36.743 1.00 28.25 9 TYR C O 1
ATOM 5282 N N . PRO C 1 10 ? 21.390 71.111 37.961 1.00 30.33 10 PRO C N 1
ATOM 5283 C CA . PRO C 1 10 ? 22.035 71.830 36.862 1.00 30.30 10 PRO C CA 1
ATOM 5284 C C . PRO C 1 10 ? 23.331 71.235 36.332 1.00 30.30 10 PRO C C 1
ATOM 5285 O O . PRO C 1 10 ? 24.235 70.935 37.106 1.00 30.49 10 PRO C O 1
ATOM 5289 N N . LEU C 1 11 ? 23.391 71.071 35.004 1.00 27.38 11 LEU C N 1
ATOM 5290 C CA . LEU C 1 11 ? 24.554 70.546 34.302 1.00 24.96 11 LEU C CA 1
ATOM 5291 C C . LEU C 1 11 ? 24.826 71.455 33.087 1.00 26.51 11 LEU C C 1
ATOM 5292 O O . LEU C 1 11 ? 25.821 71.284 32.372 1.00 26.28 11 LEU C O 1
ATOM 5297 N N . THR C 1 12 ? 23.941 72.429 32.873 1.00 23.99 12 THR C N 1
ATOM 5298 C CA . THR C 1 12 ? 24.064 73.358 31.750 1.00 22.06 12 THR C CA 1
ATOM 5299 C C . THR C 1 12 ? 24.202 74.806 32.228 1.00 20.46 12 THR C C 1
ATOM 5300 O O . THR C 1 12 ? 24.154 75.081 33.414 1.00 19.37 12 THR C O 1
ATOM 5304 N N . PHE C 1 13 ? 24.401 75.739 31.317 1.00 21.00 13 PHE C N 1
ATOM 5305 C CA . PHE C 1 13 ? 24.537 77.127 31.749 1.00 21.19 13 PHE C CA 1
ATOM 5306 C C . PHE C 1 13 ? 23.167 77.810 31.988 1.00 22.96 13 PHE C C 1
ATOM 5307 O O . PHE C 1 13 ? 23.094 78.853 32.625 1.00 25.75 13 PHE C O 1
ATOM 5315 N N . GLY C 1 14 ? 22.099 77.200 31.499 1.00 22.69 14 GLY C N 1
ATOM 5316 C CA . GLY C 1 14 ? 20.764 77.761 31.651 1.00 23.28 14 GLY C CA 1
ATOM 5317 C C . GLY C 1 14 ? 20.044 77.508 30.343 1.00 24.74 14 GLY C C 1
ATOM 5318 O O . GLY C 1 14 ? 20.508 76.666 29.563 1.00 22.35 14 GLY C O 1
ATOM 5319 N N . PRO C 1 15 ? 18.919 78.198 30.054 1.00 24.94 15 PRO C N 1
ATOM 5320 C CA . PRO C 1 15 ? 18.204 77.971 28.792 1.00 24.30 15 PRO C CA 1
ATOM 5321 C C . PRO C 1 15 ? 19.130 78.070 27.601 1.00 24.09 15 PRO C C 1
ATOM 5322 O O . PRO C 1 15 ? 19.944 78.993 27.511 1.00 24.71 15 PRO C O 1
ATOM 5326 N N . SER C 1 16 ? 19.023 77.120 26.682 1.00 23.87 16 SER C N 1
ATOM 5327 C CA . SER C 1 16 ? 19.909 77.148 25.533 1.00 23.41 16 SER C CA 1
ATOM 5328 C C . SER C 1 16 ? 19.550 78.282 24.590 1.00 22.74 16 SER C C 1
ATOM 5329 O O . SER C 1 16 ? 18.357 78.604 24.375 1.00 21.45 16 SER C O 1
ATOM 5332 N N . PRO C 1 17 ? 20.579 78.921 24.014 1.00 20.30 17 PRO C N 1
ATOM 5333 C CA . PRO C 1 17 ? 20.302 80.029 23.104 1.00 20.69 17 PRO C CA 1
ATOM 5334 C C . PRO C 1 17 ? 19.798 79.600 21.741 1.00 22.11 17 PRO C C 1
ATOM 5335 O O . PRO C 1 17 ? 19.930 78.428 21.349 1.00 21.72 17 PRO C O 1
ATOM 5339 N N . ILE C 1 18 ? 19.197 80.551 21.036 1.00 20.54 18 ILE C N 1
ATOM 5340 C CA . ILE C 1 18 ? 18.665 80.294 19.708 1.00 20.70 18 ILE C CA 1
ATOM 5341 C C . ILE C 1 18 ? 19.411 81.135 18.702 1.00 21.29 18 ILE C C 1
ATOM 5342 O O . ILE C 1 18 ? 19.527 82.346 18.862 1.00 23.55 18 ILE C O 1
ATOM 5347 N N . SER C 1 19 ? 19.932 80.486 17.664 1.00 22.93 19 SER C N 1
ATOM 5348 C CA . SER C 1 19 ? 20.672 81.188 16.626 1.00 23.40 19 SER C CA 1
ATOM 5349 C C . SER C 1 19 ? 19.759 81.482 15.442 1.00 21.45 19 SER C C 1
ATOM 5350 O O . SER C 1 19 ? 19.008 80.615 15.017 1.00 21.80 19 SER C O 1
ATOM 5353 N N . ASN C 1 20 ? 19.845 82.699 14.914 1.00 22.54 20 ASN C N 1
ATOM 5354 C CA . ASN C 1 20 ? 19.084 83.084 13.725 1.00 24.11 20 ASN C CA 1
ATOM 5355 C C . ASN C 1 20 ? 19.988 82.737 12.513 1.00 24.19 20 ASN C C 1
ATOM 5356 O O . ASN C 1 20 ? 20.969 83.448 12.218 1.00 23.41 20 ASN C O 1
ATOM 5361 N N . LEU C 1 21 ? 19.678 81.640 11.831 1.00 23.44 21 LEU C N 1
ATOM 5362 C CA . LEU C 1 21 ? 20.466 81.230 10.660 1.00 24.15 21 LEU C CA 1
ATOM 5363 C C . LEU C 1 21 ? 19.927 81.881 9.373 1.00 22.02 21 LEU C C 1
ATOM 5364 O O . LEU C 1 21 ? 19.445 81.212 8.458 1.00 21.01 21 LEU C O 1
ATOM 5369 N N . ASN C 1 22 ? 20.030 83.200 9.318 1.00 23.45 22 ASN C N 1
ATOM 5370 C CA . ASN C 1 22 ? 19.537 83.966 8.180 1.00 25.18 22 ASN C CA 1
ATOM 5371 C C . ASN C 1 22 ? 20.298 83.767 6.869 1.00 26.61 22 ASN C C 1
ATOM 5372 O O . ASN C 1 22 ? 19.706 83.958 5.812 1.00 25.74 22 ASN C O 1
ATOM 5377 N N . ARG C 1 23 ? 21.600 83.437 6.922 1.00 26.41 23 ARG C N 1
ATOM 5378 C CA . ARG C 1 23 ? 22.357 83.237 5.692 1.00 25.87 23 ARG C CA 1
ATOM 5379 C C . ARG C 1 23 ? 21.936 81.934 5.066 1.00 23.72 23 ARG C C 1
ATOM 5380 O O . ARG C 1 23 ? 21.693 81.875 3.866 1.00 24.63 23 ARG C O 1
ATOM 5388 N N . LEU C 1 24 ? 21.842 80.882 5.873 1.00 22.09 24 LEU C N 1
ATOM 5389 C CA . LEU C 1 24 ? 21.373 79.599 5.373 1.00 23.30 24 LEU C CA 1
ATOM 5390 C C . LEU C 1 24 ? 19.953 79.803 4.770 1.00 24.07 24 LEU C C 1
ATOM 5391 O O . LEU C 1 24 ? 19.658 79.325 3.661 1.00 22.63 24 LEU C O 1
ATOM 5396 N N . SER C 1 25 ? 19.095 80.520 5.497 1.00 23.34 25 SER C N 1
ATOM 5397 C CA . SER C 1 25 ? 17.712 80.788 5.031 1.00 25.93 25 SER C CA 1
ATOM 5398 C C . SER C 1 25 ? 17.678 81.460 3.647 1.00 25.98 25 SER C C 1
ATOM 5399 O O . SER C 1 25 ? 16.975 81.012 2.744 1.00 25.56 25 SER C O 1
ATOM 5402 N N . GLN C 1 26 ? 18.449 82.527 3.486 1.00 28.97 26 GLN C N 1
ATOM 5403 C CA . GLN C 1 26 ? 18.524 83.229 2.208 1.00 30.58 26 GLN C CA 1
ATOM 5404 C C . GLN C 1 26 ? 19.107 82.318 1.134 1.00 31.45 26 GLN C C 1
ATOM 5405 O O . GLN C 1 26 ? 18.649 82.319 -0.005 1.00 30.94 26 GLN C O 1
ATOM 5411 N N . HIS C 1 27 ? 20.124 81.545 1.502 1.00 30.39 27 HIS C N 1
ATOM 5412 C CA . HIS C 1 27 ? 20.776 80.651 0.554 1.00 29.78 27 HIS C CA 1
ATOM 5413 C C . HIS C 1 27 ? 19.805 79.596 0.036 1.00 29.09 27 HIS C C 1
ATOM 5414 O O . HIS C 1 27 ? 19.918 79.146 -1.103 1.00 27.75 27 HIS C O 1
ATOM 5421 N N . LEU C 1 28 ? 18.862 79.194 0.881 1.00 29.54 28 LEU C N 1
ATOM 5422 C CA . LEU C 1 28 ? 17.884 78.189 0.492 1.00 29.02 28 LEU C CA 1
ATOM 5423 C C . LEU C 1 28 ? 16.606 78.774 -0.142 1.00 30.36 28 LEU C C 1
ATOM 5424 O O . LEU C 1 28 ? 15.535 78.168 -0.071 1.00 29.52 28 LEU C O 1
ATOM 5429 N N . GLY C 1 29 ? 16.715 79.955 -0.744 1.00 29.54 29 GLY C N 1
ATOM 5430 C CA . GLY C 1 29 ? 15.554 80.550 -1.398 1.00 30.73 29 GLY C CA 1
ATOM 5431 C C . GLY C 1 29 ? 14.632 81.452 -0.585 1.00 30.64 29 GLY C C 1
ATOM 5432 O O . GLY C 1 29 ? 13.610 81.902 -1.095 1.00 29.28 29 GLY C O 1
ATOM 5433 N N . SER C 1 30 ? 14.965 81.708 0.676 1.00 29.41 30 SER C N 1
ATOM 5434 C CA . SER C 1 30 ? 14.152 82.586 1.511 1.00 30.80 30 SER C CA 1
ATOM 5435 C C . SER C 1 30 ? 12.685 82.150 1.613 1.00 31.34 30 SER C C 1
ATOM 5436 O O . SER C 1 30 ? 11.780 82.983 1.645 1.00 30.19 30 SER C O 1
ATOM 5439 N N . LYS C 1 31 ? 12.455 80.847 1.679 1.00 31.09 31 LYS C N 1
ATOM 5440 C CA . LYS C 1 31 ? 11.105 80.327 1.773 1.00 30.67 31 LYS C CA 1
ATOM 5441 C C . LYS C 1 31 ? 10.707 80.105 3.220 1.00 30.18 31 LYS C C 1
ATOM 5442 O O . LYS C 1 31 ? 9.518 79.974 3.532 1.00 28.81 31 LYS C O 1
ATOM 5448 N N . VAL C 1 32 ? 11.707 80.050 4.101 1.00 28.37 32 VAL C N 1
ATOM 5449 C CA . VAL C 1 32 ? 11.457 79.887 5.529 1.00 27.00 32 VAL C CA 1
ATOM 5450 C C . VAL C 1 32 ? 12.527 80.640 6.296 1.00 27.26 32 VAL C C 1
ATOM 5451 O O . VAL C 1 32 ? 13.560 81.016 5.737 1.00 29.91 32 VAL C O 1
ATOM 5455 N N . ASN C 1 33 ? 12.276 80.878 7.574 1.00 24.36 33 ASN C N 1
ATOM 5456 C CA . ASN C 1 33 ? 13.254 81.543 8.421 1.00 25.57 33 ASN C CA 1
ATOM 5457 C C . ASN C 1 33 ? 13.778 80.453 9.366 1.00 24.27 33 ASN C C 1
ATOM 5458 O O . ASN C 1 33 ? 13.068 80.008 10.281 1.00 22.11 33 ASN C O 1
ATOM 5463 N N . VAL C 1 34 ? 15.006 80.012 9.128 1.00 24.32 34 VAL C N 1
ATOM 5464 C CA . VAL C 1 34 ? 15.614 78.996 9.987 1.00 23.34 34 VAL C CA 1
ATOM 5465 C C . VAL C 1 34 ? 16.290 79.591 11.228 1.00 21.84 34 VAL C C 1
ATOM 5466 O O . VAL C 1 34 ? 17.090 80.535 11.144 1.00 21.61 34 VAL C O 1
ATOM 5470 N N . TYR C 1 35 ? 15.944 79.030 12.379 1.00 21.49 35 TYR C N 1
ATOM 5471 C CA . TYR C 1 35 ? 16.535 79.385 13.665 1.00 23.36 35 TYR C CA 1
ATOM 5472 C C . TYR C 1 35 ? 17.055 78.043 14.181 1.00 22.80 35 TYR C C 1
ATOM 5473 O O . TYR C 1 35 ? 16.615 77.002 13.705 1.00 23.12 35 TYR C O 1
ATOM 5482 N N . ALA C 1 36 ? 17.984 78.064 15.135 1.00 22.96 36 ALA C N 1
ATOM 5483 C CA . ALA C 1 36 ? 18.518 76.813 15.699 1.00 21.38 36 ALA C CA 1
ATOM 5484 C C . ALA C 1 36 ? 18.754 76.937 17.195 1.00 20.95 36 ALA C C 1
ATOM 5485 O O . ALA C 1 36 ? 19.552 77.777 17.635 1.00 21.37 36 ALA C O 1
ATOM 5487 N N . LYS C 1 37 ? 18.053 76.107 17.972 1.00 19.25 37 LYS C N 1
ATOM 5488 C CA . LYS C 1 37 ? 18.201 76.105 19.418 1.00 18.31 37 LYS C CA 1
ATOM 5489 C C . LYS C 1 37 ? 19.494 75.306 19.644 1.00 19.22 37 LYS C C 1
ATOM 5490 O O . LYS C 1 37 ? 19.623 74.138 19.224 1.00 18.25 37 LYS C O 1
ATOM 5496 N N . ARG C 1 38 ? 20.420 75.937 20.343 1.00 19.03 38 ARG C N 1
ATOM 5497 C CA . ARG C 1 38 ? 21.751 75.356 20.535 1.00 18.66 38 ARG C CA 1
ATOM 5498 C C . ARG C 1 38 ? 22.035 74.443 21.731 1.00 18.54 38 ARG C C 1
ATOM 5499 O O . ARG C 1 38 ? 22.736 74.830 22.668 1.00 22.70 38 ARG C O 1
ATOM 5507 N N . GLU C 1 39 ? 21.521 73.224 21.686 1.00 16.22 39 GLU C N 1
ATOM 5508 C CA . GLU C 1 39 ? 21.789 72.263 22.750 1.00 18.42 39 GLU C CA 1
ATOM 5509 C C . GLU C 1 39 ? 23.290 71.851 22.676 1.00 17.97 39 GLU C C 1
ATOM 5510 O O . GLU C 1 39 ? 23.802 71.252 23.596 1.00 15.76 39 GLU C O 1
ATOM 5516 N N . ASP C 1 40 ? 23.954 72.160 21.565 1.00 19.36 40 ASP C N 1
ATOM 5517 C CA . ASP C 1 40 ? 25.379 71.803 21.382 1.00 21.21 40 ASP C CA 1
ATOM 5518 C C . ASP C 1 40 ? 26.287 72.786 22.082 1.00 20.57 40 ASP C C 1
ATOM 5519 O O . ASP C 1 40 ? 27.510 72.573 22.159 1.00 23.18 40 ASP C O 1
ATOM 5524 N N . CYS C 1 41 ? 25.703 73.883 22.565 1.00 19.06 41 CYS C N 1
ATOM 5525 C CA . CYS C 1 41 ? 26.464 74.897 23.260 1.00 21.13 41 CYS C CA 1
ATOM 5526 C C . CYS C 1 41 ? 25.912 75.095 24.666 1.00 20.49 41 CYS C C 1
ATOM 5527 O O . CYS C 1 41 ? 25.958 76.202 25.198 1.00 21.81 41 CYS C O 1
ATOM 5530 N N . ASN C 1 42 ? 25.441 74.025 25.284 1.00 18.42 42 ASN C N 1
ATOM 5531 C CA . ASN C 1 42 ? 24.811 74.159 26.592 1.00 20.55 42 ASN C CA 1
ATOM 5532 C C . ASN C 1 42 ? 25.647 73.963 27.843 1.00 20.22 42 ASN C C 1
ATOM 5533 O O . ASN C 1 42 ? 25.141 74.247 28.927 1.00 20.22 42 ASN C O 1
ATOM 5538 N N . SER C 1 43 ? 26.911 73.535 27.735 1.00 17.82 43 SER C N 1
ATOM 5539 C CA . SER C 1 43 ? 27.654 73.253 28.959 1.00 17.88 43 SER C CA 1
ATOM 5540 C C . SER C 1 43 ? 29.188 73.269 28.860 1.00 18.29 43 SER C C 1
ATOM 5541 O O . SER C 1 43 ? 29.737 73.102 27.766 1.00 14.05 43 SER C O 1
ATOM 5544 N N . GLY C 1 44 ? 29.838 73.456 30.016 1.00 17.39 44 GLY C N 1
ATOM 5545 C CA . GLY C 1 44 ? 31.303 73.425 30.097 1.00 18.98 44 GLY C CA 1
ATOM 5546 C C . GLY C 1 44 ? 31.770 71.970 30.279 1.00 19.46 44 GLY C C 1
ATOM 5547 O O . GLY C 1 44 ? 32.973 71.677 30.358 1.00 18.91 44 GLY C O 1
ATOM 5548 N N . LEU C 1 45 ? 30.817 71.044 30.334 1.00 15.18 45 LEU C N 1
ATOM 5549 C CA . LEU C 1 45 ? 31.157 69.645 30.502 1.00 19.05 45 LEU C CA 1
ATOM 5550 C C . LEU C 1 45 ? 31.468 68.908 29.196 1.00 18.44 45 LEU C C 1
ATOM 5551 O O . LEU C 1 45 ? 30.562 68.489 28.480 1.00 17.63 45 LEU C O 1
ATOM 5556 N N . ALA C 1 46 ? 32.761 68.786 28.873 1.00 15.90 46 ALA C N 1
ATOM 5557 C CA . ALA C 1 46 ? 33.184 68.048 27.688 1.00 15.05 46 ALA C CA 1
ATOM 5558 C C . ALA C 1 46 ? 32.435 68.304 26.360 1.00 14.17 46 ALA C C 1
ATOM 5559 O O . ALA C 1 46 ? 32.086 67.359 25.629 1.00 15.31 46 ALA C O 1
ATOM 5561 N N . PHE C 1 47 ? 32.257 69.584 26.040 1.00 11.22 47 PHE C N 1
ATOM 5562 C CA . PHE C 1 47 ? 31.616 70.081 24.825 1.00 12.29 47 PHE C CA 1
ATOM 5563 C C . PHE C 1 47 ? 30.061 70.103 24.937 1.00 10.71 47 PHE C C 1
ATOM 5564 O O . PHE C 1 47 ? 29.403 70.754 24.133 1.00 13.92 47 PHE C O 1
ATOM 5572 N N . GLY C 1 48 ? 29.510 69.387 25.899 1.00 14.03 48 GLY C N 1
ATOM 5573 C CA . GLY C 1 48 ? 28.041 69.418 26.067 1.00 15.34 48 GLY C CA 1
ATOM 5574 C C . GLY C 1 48 ? 27.224 68.687 25.019 1.00 16.79 48 GLY C C 1
ATOM 5575 O O . GLY C 1 48 ? 27.775 67.947 24.219 1.00 19.45 48 GLY C O 1
ATOM 5576 N N . GLY C 1 49 ? 25.890 68.861 25.034 1.00 15.68 49 GLY C N 1
ATOM 5577 C CA . GLY C 1 49 ? 25.054 68.183 24.062 1.00 14.11 49 GLY C CA 1
ATOM 5578 C C . GLY C 1 49 ? 23.663 67.881 24.649 1.00 16.31 49 GLY C C 1
ATOM 5579 O O . GLY C 1 49 ? 23.451 68.040 25.851 1.00 14.79 49 GLY C O 1
ATOM 5580 N N . ASN C 1 50 ? 22.729 67.433 23.820 1.00 17.13 50 ASN C N 1
ATOM 5581 C CA . ASN C 1 50 ? 21.373 67.159 24.330 1.00 20.94 50 ASN C CA 1
ATOM 5582 C C . ASN C 1 50 ? 21.285 66.173 25.497 1.00 20.62 50 ASN C C 1
ATOM 5583 O O . ASN C 1 50 ? 20.412 66.291 26.356 1.00 23.88 50 ASN C O 1
ATOM 5588 N N . LYS C 1 51 ? 22.182 65.197 25.535 1.00 20.59 51 LYS C N 1
ATOM 5589 C CA . LYS C 1 51 ? 22.150 64.195 26.584 1.00 16.98 51 LYS C CA 1
ATOM 5590 C C . LYS C 1 51 ? 22.249 64.758 27.985 1.00 17.76 51 LYS C C 1
ATOM 5591 O O . LYS C 1 51 ? 21.731 64.162 28.935 1.00 17.19 51 LYS C O 1
ATOM 5597 N N . LEU C 1 52 ? 22.918 65.902 28.120 1.00 18.47 52 LEU C N 1
ATOM 5598 C CA . LEU C 1 52 ? 23.075 66.548 29.416 1.00 18.96 52 LEU C CA 1
ATOM 5599 C C . LEU C 1 52 ? 21.731 67.117 29.869 1.00 19.72 52 LEU C C 1
ATOM 5600 O O . LEU C 1 52 ? 21.401 67.076 31.056 1.00 18.78 52 LEU C O 1
ATOM 5605 N N . ARG C 1 53 ? 20.979 67.692 28.940 1.00 20.28 53 ARG C N 1
ATOM 5606 C CA . ARG C 1 53 ? 19.660 68.232 29.332 1.00 18.94 53 ARG C CA 1
ATOM 5607 C C . ARG C 1 53 ? 18.912 67.061 29.928 1.00 17.25 53 ARG C C 1
ATOM 5608 O O . ARG C 1 53 ? 18.311 67.196 30.975 1.00 21.20 53 ARG C O 1
ATOM 5616 N N . LYS C 1 54 ? 18.972 65.889 29.297 1.00 20.44 54 LYS C N 1
ATOM 5617 C CA . LYS C 1 54 ? 18.292 64.720 29.864 1.00 19.41 54 LYS C CA 1
ATOM 5618 C C . LYS C 1 54 ? 18.765 64.324 31.279 1.00 21.24 54 LYS C C 1
ATOM 5619 O O . LYS C 1 54 ? 17.952 64.004 32.170 1.00 17.89 54 LYS C O 1
ATOM 5625 N N . LEU C 1 55 ? 20.091 64.319 31.485 1.00 19.35 55 LEU C N 1
ATOM 5626 C CA . LEU C 1 55 ? 20.661 63.903 32.755 1.00 17.96 55 LEU C CA 1
ATOM 5627 C C . LEU C 1 55 ? 20.303 64.825 33.918 1.00 17.42 55 LEU C C 1
ATOM 5628 O O . LEU C 1 55 ? 20.316 64.402 35.074 1.00 17.18 55 LEU C O 1
ATOM 5633 N N . GLU C 1 56 ? 19.988 66.084 33.633 1.00 18.48 56 GLU C N 1
ATOM 5634 C CA . GLU C 1 56 ? 19.651 66.989 34.721 1.00 21.52 56 GLU C CA 1
ATOM 5635 C C . GLU C 1 56 ? 18.523 66.460 35.631 1.00 21.37 56 GLU C C 1
ATOM 5636 O O . GLU C 1 56 ? 18.500 66.761 36.833 1.00 22.32 56 GLU C O 1
ATOM 5642 N N . TYR C 1 57 ? 17.635 65.638 35.068 1.00 22.48 57 TYR C N 1
ATOM 5643 C CA . TYR C 1 57 ? 16.495 65.089 35.805 1.00 26.11 57 TYR C CA 1
ATOM 5644 C C . TYR C 1 57 ? 16.773 63.696 36.366 1.00 27.11 57 TYR C C 1
ATOM 5645 O O . TYR C 1 57 ? 15.933 63.119 37.065 1.00 24.60 57 TYR C O 1
ATOM 5654 N N . ILE C 1 58 ? 17.959 63.172 36.055 1.00 26.34 58 ILE C N 1
ATOM 5655 C CA . ILE C 1 58 ? 18.376 61.847 36.497 1.00 25.80 58 ILE C CA 1
ATOM 5656 C C . ILE C 1 58 ? 19.394 61.955 37.649 1.00 26.23 58 ILE C C 1
ATOM 5657 O O . ILE C 1 58 ? 19.387 61.138 38.560 1.00 26.21 58 ILE C O 1
ATOM 5662 N N . VAL C 1 59 ? 20.254 62.974 37.617 1.00 27.02 59 VAL C N 1
ATOM 5663 C CA . VAL C 1 59 ? 21.241 63.180 38.683 1.00 28.41 59 VAL C CA 1
ATOM 5664 C C . VAL C 1 59 ? 20.670 63.269 40.121 1.00 31.30 59 VAL C C 1
ATOM 5665 O O . VAL C 1 59 ? 21.291 62.766 41.048 1.00 31.89 59 VAL C O 1
ATOM 5669 N N . PRO C 1 60 ? 19.486 63.890 40.330 1.00 32.69 60 PRO C N 1
ATOM 5670 C CA . PRO C 1 60 ? 18.993 63.944 41.724 1.00 33.98 60 PRO C CA 1
ATOM 5671 C C . PRO C 1 60 ? 18.928 62.548 42.349 1.00 36.33 60 PRO C C 1
ATOM 5672 O O . PRO C 1 60 ? 19.312 62.343 43.507 1.00 37.06 60 PRO C O 1
ATOM 5676 N N . ASP C 1 61 ? 18.430 61.609 41.553 1.00 38.41 61 ASP C N 1
ATOM 5677 C CA . ASP C 1 61 ? 18.277 60.204 41.915 1.00 41.07 61 ASP C CA 1
ATOM 5678 C C . ASP C 1 61 ? 19.648 59.634 42.335 1.00 43.51 61 ASP C C 1
ATOM 5679 O O . ASP C 1 61 ? 19.794 59.049 43.411 1.00 43.37 61 ASP C O 1
ATOM 5684 N N . ILE C 1 62 ? 20.647 59.826 41.474 1.00 42.98 62 ILE C N 1
ATOM 5685 C CA . ILE C 1 62 ? 22.011 59.346 41.715 1.00 43.58 62 ILE C CA 1
ATOM 5686 C C . ILE C 1 62 ? 22.617 59.886 43.016 1.00 46.20 62 ILE C C 1
ATOM 5687 O O . ILE C 1 62 ? 23.118 59.118 43.851 1.00 46.72 62 ILE C O 1
ATOM 5692 N N . VAL C 1 63 ? 22.591 61.207 43.173 1.00 46.75 63 VAL C N 1
ATOM 5693 C CA . VAL C 1 63 ? 23.137 61.854 44.357 1.00 49.12 63 VAL C CA 1
ATOM 5694 C C . VAL C 1 63 ? 22.344 61.414 45.578 1.00 50.26 63 VAL C C 1
ATOM 5695 O O . VAL C 1 63 ? 22.842 61.425 46.700 1.00 51.24 63 VAL C O 1
ATOM 5699 N N . GLU C 1 64 ? 21.106 61.009 45.340 1.00 51.40 64 GLU C N 1
ATOM 5700 C CA . GLU C 1 64 ? 20.237 60.541 46.399 1.00 52.86 64 GLU C CA 1
ATOM 5701 C C . GLU C 1 64 ? 20.782 59.244 46.991 1.00 52.07 64 GLU C C 1
ATOM 5702 O O . GLU C 1 64 ? 21.323 59.233 48.099 1.00 52.17 64 GLU C O 1
ATOM 5708 N N . GLY C 1 65 ? 20.637 58.159 46.234 1.00 50.37 65 GLY C N 1
ATOM 5709 C CA . GLY C 1 65 ? 21.086 56.849 46.675 1.00 47.82 65 GLY C CA 1
ATOM 5710 C C . GLY C 1 65 ? 22.559 56.707 47.009 1.00 46.01 65 GLY C C 1
ATOM 5711 O O . GLY C 1 65 ? 23.279 57.690 47.157 1.00 46.69 65 GLY C O 1
ATOM 5712 N N . ASP C 1 66 ? 22.999 55.459 47.131 1.00 44.87 66 ASP C N 1
ATOM 5713 C CA . ASP C 1 66 ? 24.389 55.131 47.454 1.00 43.89 66 ASP C CA 1
ATOM 5714 C C . ASP C 1 66 ? 24.971 54.462 46.211 1.00 41.77 66 ASP C C 1
ATOM 5715 O O . ASP C 1 66 ? 24.935 53.231 46.100 1.00 43.22 66 ASP C O 1
ATOM 5720 N N . TYR C 1 67 ? 25.503 55.267 45.291 1.00 36.09 67 TYR C N 1
ATOM 5721 C CA . TYR C 1 67 ? 26.048 54.753 44.040 1.00 32.80 67 TYR C CA 1
ATOM 5722 C C . TYR C 1 67 ? 27.554 55.016 43.857 1.00 28.88 67 TYR C C 1
ATOM 5723 O O . TYR C 1 67 ? 28.041 56.110 44.124 1.00 29.41 67 TYR C O 1
ATOM 5732 N N . THR C 1 68 ? 28.261 54.017 43.349 1.00 26.34 68 THR C N 1
ATOM 5733 C CA . THR C 1 68 ? 29.712 54.101 43.150 1.00 25.35 68 THR C CA 1
ATOM 5734 C C . THR C 1 68 ? 30.175 54.294 41.701 1.00 24.72 68 THR C C 1
ATOM 5735 O O . THR C 1 68 ? 31.189 54.964 41.439 1.00 24.54 68 THR C O 1
ATOM 5739 N N . HIS C 1 69 ? 29.446 53.688 40.774 1.00 23.57 69 HIS C N 1
ATOM 5740 C CA . HIS C 1 69 ? 29.792 53.726 39.349 1.00 23.73 69 HIS C CA 1
ATOM 5741 C C . HIS C 1 69 ? 28.619 54.159 38.474 1.00 24.84 69 HIS C C 1
ATOM 5742 O O . HIS C 1 69 ? 27.499 53.672 38.666 1.00 25.50 69 HIS C O 1
ATOM 5749 N N . LEU C 1 70 ? 28.868 55.070 37.538 1.00 23.32 70 LEU C N 1
ATOM 5750 C CA . LEU C 1 70 ? 27.840 55.450 36.572 1.00 22.65 70 LEU C CA 1
ATOM 5751 C C . LEU C 1 70 ? 28.193 54.532 35.402 1.00 22.81 70 LEU C C 1
ATOM 5752 O O . LEU C 1 70 ? 29.374 54.465 34.997 1.00 20.92 70 LEU C O 1
ATOM 5757 N N . VAL C 1 71 ? 27.187 53.823 34.887 1.00 18.54 71 VAL C N 1
ATOM 5758 C CA . VAL C 1 71 ? 27.336 52.881 33.795 1.00 19.33 71 VAL C CA 1
ATOM 5759 C C . VAL C 1 71 ? 26.452 53.228 32.605 1.00 22.08 71 VAL C C 1
ATOM 5760 O O . VAL C 1 71 ? 25.208 53.360 32.727 1.00 21.87 71 VAL C O 1
ATOM 5764 N N . SER C 1 72 ? 27.071 53.353 31.438 1.00 21.51 72 SER C N 1
ATOM 5765 C CA . SER C 1 72 ? 26.301 53.677 30.255 1.00 22.50 72 SER C CA 1
ATOM 5766 C C . SER C 1 72 ? 26.782 52.943 29.013 1.00 24.07 72 SER C C 1
ATOM 5767 O O . SER C 1 72 ? 27.754 52.183 29.065 1.00 26.08 72 SER C O 1
ATOM 5770 N N . ILE C 1 73 ? 26.135 53.197 27.881 1.00 23.76 73 ILE C N 1
ATOM 5771 C CA . ILE C 1 73 ? 26.444 52.444 26.682 1.00 21.68 73 ILE C CA 1
ATOM 5772 C C . ILE C 1 73 ? 26.128 53.212 25.405 1.00 22.32 73 ILE C C 1
ATOM 5773 O O . ILE C 1 73 ? 25.245 54.065 25.396 1.00 24.44 73 ILE C O 1
ATOM 5778 N N . GLY C 1 74 ? 26.868 52.915 24.337 1.00 21.31 74 GLY C N 1
ATOM 5779 C CA . GLY C 1 74 ? 26.666 53.558 23.047 1.00 20.43 74 GLY C CA 1
ATOM 5780 C C . GLY C 1 74 ? 27.590 52.919 22.003 1.00 21.44 74 GLY C C 1
ATOM 5781 O O . GLY C 1 74 ? 28.129 51.845 22.259 1.00 20.40 74 GLY C O 1
ATOM 5782 N N . GLY C 1 75 ? 27.740 53.554 20.836 1.00 19.27 75 GLY C N 1
ATOM 5783 C CA . GLY C 1 75 ? 28.629 53.049 19.796 1.00 22.42 75 GLY C CA 1
ATOM 5784 C C . GLY C 1 75 ? 30.062 53.521 20.082 1.00 19.89 75 GLY C C 1
ATOM 5785 O O . GLY C 1 75 ? 30.293 54.125 21.121 1.00 20.33 75 GLY C O 1
ATOM 5786 N N . ARG C 1 76 ? 31.012 53.286 19.179 1.00 20.91 76 ARG C N 1
ATOM 5787 C CA . ARG C 1 76 ? 32.400 53.724 19.439 1.00 20.44 76 ARG C CA 1
ATOM 5788 C C . ARG C 1 76 ? 32.514 55.234 19.627 1.00 19.66 76 ARG C C 1
ATOM 5789 O O . ARG C 1 76 ? 33.177 55.691 20.555 1.00 21.94 76 ARG C O 1
ATOM 5797 N N . GLN C 1 77 ? 31.864 55.988 18.747 1.00 18.36 77 GLN C N 1
ATOM 5798 C CA . GLN C 1 77 ? 31.882 57.447 18.765 1.00 19.41 77 GLN C CA 1
ATOM 5799 C C . GLN C 1 77 ? 30.673 58.066 19.465 1.00 19.75 77 GLN C C 1
ATOM 5800 O O . GLN C 1 77 ? 30.306 59.208 19.206 1.00 19.40 77 GLN C O 1
ATOM 5806 N N . SER C 1 78 ? 30.102 57.305 20.385 1.00 19.59 78 SER C N 1
ATOM 5807 C CA . SER C 1 78 ? 28.947 57.713 21.160 1.00 19.78 78 SER C CA 1
ATOM 5808 C C . SER C 1 78 ? 29.142 59.055 21.860 1.00 22.40 78 SER C C 1
ATOM 5809 O O . SER C 1 78 ? 30.198 59.311 22.461 1.00 20.67 78 SER C O 1
ATOM 5812 N N . ASN C 1 79 ? 28.126 59.921 21.786 1.00 19.80 79 ASN C N 1
ATOM 5813 C CA . ASN C 1 79 ? 28.206 61.208 22.472 1.00 19.24 79 ASN C CA 1
ATOM 5814 C C . ASN C 1 79 ? 27.776 60.967 23.909 1.00 18.97 79 ASN C C 1
ATOM 5815 O O . ASN C 1 79 ? 28.384 61.487 24.824 1.00 19.48 79 ASN C O 1
ATOM 5820 N N . GLN C 1 80 ? 26.714 60.173 24.097 1.00 19.08 80 GLN C N 1
ATOM 5821 C CA . GLN C 1 80 ? 26.211 59.810 25.418 1.00 17.21 80 GLN C CA 1
ATOM 5822 C C . GLN C 1 80 ? 27.312 59.351 26.404 1.00 18.32 80 GLN C C 1
ATOM 5823 O O . GLN C 1 80 ? 27.391 59.822 27.527 1.00 17.89 80 GLN C O 1
ATOM 5829 N N . THR C 1 81 ? 28.127 58.388 26.001 1.00 19.35 81 THR C N 1
ATOM 5830 C CA . THR C 1 81 ? 29.170 57.899 26.906 1.00 19.39 81 THR C CA 1
ATOM 5831 C C . THR C 1 81 ? 30.192 58.986 27.307 1.00 17.56 81 THR C C 1
ATOM 5832 O O . THR C 1 81 ? 30.617 59.036 28.444 1.00 19.13 81 THR C O 1
ATOM 5836 N N . ARG C 1 82 ? 30.534 59.885 26.391 1.00 18.83 82 ARG C N 1
ATOM 5837 C CA . ARG C 1 82 ? 31.482 60.965 26.697 1.00 17.69 82 ARG C CA 1
ATOM 5838 C C . ARG C 1 82 ? 30.838 61.929 27.726 1.00 19.32 82 ARG C C 1
ATOM 5839 O O . ARG C 1 82 ? 31.503 62.415 28.656 1.00 16.97 82 ARG C O 1
ATOM 5847 N N . MET C 1 83 ? 29.528 62.176 27.608 1.00 17.97 83 MET C N 1
ATOM 5848 C CA . MET C 1 83 ? 28.876 63.058 28.574 1.00 16.16 83 MET C CA 1
ATOM 5849 C C . MET C 1 83 ? 28.707 62.359 29.922 1.00 14.40 83 MET C C 1
ATOM 5850 O O . MET C 1 83 ? 28.784 63.003 30.961 1.00 16.69 83 MET C O 1
ATOM 5855 N N . VAL C 1 84 ? 28.506 61.044 29.917 1.00 15.02 84 VAL C N 1
ATOM 5856 C CA . VAL C 1 84 ? 28.393 60.318 31.174 1.00 16.45 84 VAL C CA 1
ATOM 5857 C C . VAL C 1 84 ? 29.803 60.302 31.847 1.00 16.76 84 VAL C C 1
ATOM 5858 O O . VAL C 1 84 ? 29.937 60.467 33.069 1.00 16.96 84 VAL C O 1
ATOM 5862 N N . ALA C 1 85 ? 30.862 60.149 31.068 1.00 16.29 85 ALA C N 1
ATOM 5863 C CA . ALA C 1 85 ? 32.207 60.199 31.704 1.00 16.88 85 ALA C CA 1
ATOM 5864 C C . ALA C 1 85 ? 32.401 61.571 32.397 1.00 18.72 85 ALA C C 1
ATOM 5865 O O . ALA C 1 85 ? 32.880 61.664 33.536 1.00 17.36 85 ALA C O 1
ATOM 5867 N N . ALA C 1 86 ? 32.013 62.650 31.716 1.00 19.25 86 ALA C N 1
ATOM 5868 C CA . ALA C 1 86 ? 32.152 63.971 32.315 1.00 20.11 86 ALA C CA 1
ATOM 5869 C C . ALA C 1 86 ? 31.241 64.154 33.547 1.00 20.20 86 ALA C C 1
ATOM 5870 O O . ALA C 1 86 ? 31.597 64.860 34.502 1.00 18.80 86 ALA C O 1
ATOM 5872 N N . LEU C 1 87 ? 30.082 63.505 33.539 1.00 21.21 87 LEU C N 1
ATOM 5873 C CA . LEU C 1 87 ? 29.147 63.609 34.671 1.00 20.49 87 LEU C CA 1
ATOM 5874 C C . LEU C 1 87 ? 29.782 62.877 35.864 1.00 22.59 87 LEU C C 1
ATOM 5875 O O . LEU C 1 87 ? 29.773 63.359 37.008 1.00 21.42 87 LEU C O 1
ATOM 5880 N N . ALA C 1 88 ? 30.335 61.703 35.586 1.00 22.44 88 ALA C N 1
ATOM 5881 C CA . ALA C 1 88 ? 30.968 60.898 36.625 1.00 23.88 88 ALA C CA 1
ATOM 5882 C C . ALA C 1 88 ? 32.106 61.700 37.272 1.00 24.10 88 ALA C C 1
ATOM 5883 O O . ALA C 1 88 ? 32.240 61.709 38.492 1.00 21.76 88 ALA C O 1
ATOM 5885 N N . ALA C 1 89 ? 32.901 62.386 36.454 1.00 23.05 89 ALA C N 1
ATOM 5886 C CA . ALA C 1 89 ? 34.005 63.193 36.976 1.00 25.02 89 ALA C CA 1
ATOM 5887 C C . ALA C 1 89 ? 33.445 64.319 37.849 1.00 26.18 89 ALA C C 1
ATOM 5888 O O . ALA C 1 89 ? 33.903 64.540 38.957 1.00 25.66 89 ALA C O 1
ATOM 5890 N N . LYS C 1 90 ? 32.446 65.019 37.331 1.00 28.98 90 LYS C N 1
ATOM 5891 C CA . LYS C 1 90 ? 31.796 66.105 38.052 1.00 30.21 90 LYS C CA 1
ATOM 5892 C C . LYS C 1 90 ? 31.187 65.601 39.379 1.00 30.48 90 LYS C C 1
ATOM 5893 O O . LYS C 1 90 ? 31.273 66.282 40.395 1.00 30.84 90 LYS C O 1
ATOM 5899 N N . LEU C 1 91 ? 30.595 64.409 39.377 1.00 28.88 91 LEU C N 1
ATOM 5900 C CA . LEU C 1 91 ? 29.980 63.884 40.597 1.00 29.99 91 LEU C CA 1
ATOM 5901 C C . LEU C 1 91 ? 30.966 63.188 41.526 1.00 31.01 91 LEU C C 1
ATOM 5902 O O . LEU C 1 91 ? 30.618 62.860 42.657 1.00 34.41 91 LEU C O 1
ATOM 5907 N N . GLY C 1 92 ? 32.191 62.957 41.057 1.00 30.33 92 GLY C N 1
ATOM 5908 C CA . GLY C 1 92 ? 33.181 62.293 41.890 1.00 27.54 92 GLY C CA 1
ATOM 5909 C C . GLY C 1 92 ? 32.929 60.800 42.034 1.00 27.46 92 GLY C C 1
ATOM 5910 O O . GLY C 1 92 ? 33.180 60.213 43.093 1.00 25.90 92 GLY C O 1
ATOM 5911 N N . LYS C 1 93 ? 32.405 60.203 40.966 1.00 25.99 93 LYS C N 1
ATOM 5912 C CA . LYS C 1 93 ? 32.093 58.781 40.891 1.00 26.09 93 LYS C CA 1
ATOM 5913 C C . LYS C 1 93 ? 32.929 58.112 39.803 1.00 25.61 93 LYS C C 1
ATOM 5914 O O . LYS C 1 93 ? 33.463 58.776 38.920 1.00 25.64 93 LYS C O 1
ATOM 5920 N N . LYS C 1 94 ? 33.034 56.789 39.875 1.00 25.64 94 LYS C N 1
ATOM 5921 C CA . LYS C 1 94 ? 33.767 56.014 38.880 1.00 24.89 94 LYS C CA 1
ATOM 5922 C C . LYS C 1 94 ? 32.839 55.780 37.694 1.00 24.78 94 LYS C C 1
ATOM 5923 O O . LYS C 1 94 ? 31.601 55.858 37.812 1.00 21.59 94 LYS C O 1
ATOM 5929 N N . CYS C 1 95 ? 33.422 55.460 36.552 1.00 23.58 95 CYS C N 1
ATOM 5930 C CA . CYS C 1 95 ? 32.618 55.281 35.348 1.00 24.40 95 CYS C CA 1
ATOM 5931 C C . CYS C 1 95 ? 32.953 54.071 34.483 1.00 24.58 95 CYS C C 1
ATOM 5932 O O . CYS C 1 95 ? 34.134 53.790 34.196 1.00 22.38 95 CYS C O 1
ATOM 5935 N N . VAL C 1 96 ? 31.916 53.353 34.061 1.00 21.54 96 VAL C N 1
ATOM 5936 C CA . VAL C 1 96 ? 32.115 52.212 33.190 1.00 21.91 96 VAL C CA 1
ATOM 5937 C C . VAL C 1 96 ? 31.332 52.435 31.907 1.00 22.87 96 VAL C C 1
ATOM 5938 O O . VAL C 1 96 ? 30.094 52.598 31.915 1.00 21.25 96 VAL C O 1
ATOM 5942 N N . LEU C 1 97 ? 32.056 52.460 30.797 1.00 20.66 97 LEU C N 1
ATOM 5943 C CA . LEU C 1 97 ? 31.436 52.695 29.498 1.00 22.11 97 LEU C CA 1
ATOM 5944 C C . LEU C 1 97 ? 31.579 51.548 28.488 1.00 23.03 97 LEU C C 1
ATOM 5945 O O . LEU C 1 97 ? 32.696 51.105 28.161 1.00 20.34 97 LEU C O 1
ATOM 5950 N N . ILE C 1 98 ? 30.436 51.072 27.991 1.00 22.98 98 ILE C N 1
ATOM 5951 C CA . ILE C 1 98 ? 30.406 50.014 26.989 1.00 23.89 98 ILE C CA 1
ATOM 5952 C C . ILE C 1 98 ? 30.304 50.679 25.627 1.00 26.21 98 ILE C C 1
ATOM 5953 O O . ILE C 1 98 ? 29.324 51.379 25.366 1.00 25.43 98 ILE C O 1
ATOM 5958 N N . GLN C 1 99 ? 31.313 50.484 24.769 1.00 24.06 99 GLN C N 1
ATOM 5959 C CA . GLN C 1 99 ? 31.300 51.074 23.432 1.00 23.31 99 GLN C CA 1
ATOM 5960 C C . GLN C 1 99 ? 31.165 49.922 22.429 1.00 23.71 99 GLN C C 1
ATOM 5961 O O . GLN C 1 99 ? 32.177 49.305 22.039 1.00 21.57 99 GLN C O 1
ATOM 5967 N N . GLU C 1 100 ? 29.927 49.641 22.010 1.00 22.46 100 GLU C N 1
ATOM 5968 C CA . GLU C 1 100 ? 29.637 48.562 21.063 1.00 22.88 100 GLU C CA 1
ATOM 5969 C C . GLU C 1 100 ? 29.989 48.953 19.630 1.00 23.00 100 GLU C C 1
ATOM 5970 O O . GLU C 1 100 ? 30.121 50.129 19.312 1.00 21.85 100 GLU C O 1
ATOM 5976 N N . ASP C 1 101 ? 30.127 47.947 18.772 1.00 23.40 101 ASP C N 1
ATOM 5977 C CA . ASP C 1 101 ? 30.456 48.140 17.366 1.00 24.99 101 ASP C CA 1
ATOM 5978 C C . ASP C 1 101 ? 29.169 48.451 16.588 1.00 25.68 101 ASP C C 1
ATOM 5979 O O . ASP C 1 101 ? 28.651 47.603 15.877 1.00 25.73 101 ASP C O 1
ATOM 5984 N N . TRP C 1 102 ? 28.665 49.676 16.724 1.00 25.38 102 TRP C N 1
ATOM 5985 C CA . TRP C 1 102 ? 27.423 50.075 16.066 1.00 24.83 102 TRP C CA 1
ATOM 5986 C C . TRP C 1 102 ? 27.541 50.477 14.618 1.00 25.43 102 TRP C C 1
ATOM 5987 O O . TRP C 1 102 ? 26.538 50.478 13.910 1.00 23.16 102 TRP C O 1
ATOM 5998 N N . VAL C 1 103 ? 28.760 50.795 14.174 1.00 24.62 103 VAL C N 1
ATOM 5999 C CA . VAL C 1 103 ? 28.975 51.309 12.820 1.00 25.85 103 VAL C CA 1
ATOM 6000 C C . VAL C 1 103 ? 30.060 50.627 11.972 1.00 28.60 103 VAL C C 1
ATOM 6001 O O . VAL C 1 103 ? 31.118 50.263 12.484 1.00 27.64 103 VAL C O 1
ATOM 6005 N N . PRO C 1 104 ? 29.793 50.452 10.662 1.00 29.60 104 PRO C N 1
ATOM 6006 C CA . PRO C 1 104 ? 30.706 49.849 9.690 1.00 30.75 104 PRO C CA 1
ATOM 6007 C C . PRO C 1 104 ? 31.798 50.902 9.500 1.00 32.19 104 PRO C C 1
ATOM 6008 O O . PRO C 1 104 ? 31.552 51.936 8.872 1.00 33.37 104 PRO C O 1
ATOM 6012 N N . ILE C 1 105 ? 32.995 50.661 10.021 1.00 31.33 105 ILE C N 1
ATOM 6013 C CA . ILE C 1 105 ? 34.056 51.652 9.905 1.00 30.16 105 ILE C CA 1
ATOM 6014 C C . ILE C 1 105 ? 34.725 51.767 8.532 1.00 32.88 105 ILE C C 1
ATOM 6015 O O . ILE C 1 105 ? 35.265 50.788 8.009 1.00 31.92 105 ILE C O 1
ATOM 6020 N N . PRO C 1 106 ? 34.696 52.976 7.927 1.00 33.03 106 PRO C N 1
ATOM 6021 C CA . PRO C 1 106 ? 35.313 53.184 6.621 1.00 33.88 106 PRO C CA 1
ATOM 6022 C C . PRO C 1 106 ? 36.804 52.858 6.687 1.00 34.71 106 PRO C C 1
ATOM 6023 O O . PRO C 1 106 ? 37.470 53.101 7.701 1.00 32.39 106 PRO C O 1
ATOM 6027 N N . GLU C 1 107 ? 37.301 52.293 5.596 1.00 34.77 107 GLU C N 1
ATOM 6028 C CA . GLU C 1 107 ? 38.696 51.896 5.465 1.00 36.05 107 GLU C CA 1
ATOM 6029 C C . GLU C 1 107 ? 39.679 53.009 5.817 1.00 34.12 107 GLU C C 1
ATOM 6030 O O . GLU C 1 107 ? 40.652 52.785 6.545 1.00 34.55 107 GLU C O 1
ATOM 6036 N N . ALA C 1 108 ? 39.429 54.202 5.288 1.00 31.50 108 ALA C N 1
ATOM 6037 C CA . ALA C 1 108 ? 40.295 55.338 5.534 1.00 29.85 108 ALA C CA 1
ATOM 6038 C C . ALA C 1 108 ? 40.307 55.772 7.004 1.00 28.68 108 ALA C C 1
ATOM 6039 O O . ALA C 1 108 ? 41.163 56.560 7.386 1.00 28.83 108 ALA C O 1
ATOM 6041 N N . GLU C 1 109 ? 39.374 55.261 7.816 1.00 26.97 109 GLU C N 1
ATOM 6042 C CA . GLU C 1 109 ? 39.291 55.614 9.251 1.00 27.07 109 GLU C CA 1
ATOM 6043 C C . GLU C 1 109 ? 39.620 54.468 10.233 1.00 27.74 109 GLU C C 1
ATOM 6044 O O . GLU C 1 109 ? 39.534 54.660 11.449 1.00 25.91 109 GLU C O 1
ATOM 6050 N N . LYS C 1 110 ? 40.005 53.294 9.732 1.00 29.71 110 LYS C N 1
ATOM 6051 C CA . LYS C 1 110 ? 40.266 52.146 10.617 1.00 32.08 110 LYS C CA 1
ATOM 6052 C C . LYS C 1 110 ? 41.274 52.331 11.759 1.00 31.32 110 LYS C C 1
ATOM 6053 O O . LYS C 1 110 ? 41.104 51.730 12.819 1.00 32.53 110 LYS C O 1
ATOM 6059 N N . ASP C 1 111 ? 42.315 53.140 11.563 1.00 29.57 111 ASP C N 1
ATOM 6060 C CA . ASP C 1 111 ? 43.289 53.339 12.633 1.00 30.62 111 ASP C CA 1
ATOM 6061 C C . ASP C 1 111 ? 43.027 54.617 13.424 1.00 29.14 111 ASP C C 1
ATOM 6062 O O . ASP C 1 111 ? 43.815 54.996 14.293 1.00 27.38 111 ASP C O 1
ATOM 6067 N N . VAL C 1 112 ? 41.900 55.262 13.145 1.00 26.02 112 VAL C N 1
ATOM 6068 C CA . VAL C 1 112 ? 41.549 56.489 13.833 1.00 23.63 112 VAL C CA 1
ATOM 6069 C C . VAL C 1 112 ? 40.198 56.424 14.549 1.00 23.47 112 VAL C C 1
ATOM 6070 O O . VAL C 1 112 ? 40.066 56.937 15.653 1.00 21.13 112 VAL C O 1
ATOM 6074 N N . TYR C 1 113 ? 39.215 55.767 13.934 1.00 24.11 113 TYR C N 1
ATOM 6075 C CA . TYR C 1 113 ? 37.851 55.665 14.491 1.00 23.16 113 TYR C CA 1
ATOM 6076 C C . TYR C 1 113 ? 37.756 55.305 15.974 1.00 23.47 113 TYR C C 1
ATOM 6077 O O . TYR C 1 113 ? 36.992 55.925 16.706 1.00 23.66 113 TYR C O 1
ATOM 6086 N N . ASN C 1 114 ? 38.496 54.292 16.425 1.00 22.81 114 ASN C N 1
ATOM 6087 C CA . ASN C 1 114 ? 38.440 53.905 17.832 1.00 21.75 114 ASN C CA 1
ATOM 6088 C C . ASN C 1 114 ? 39.435 54.622 18.762 1.00 23.36 114 ASN C C 1
ATOM 6089 O O . ASN C 1 114 ? 39.580 54.244 19.932 1.00 21.90 114 ASN C O 1
ATOM 6094 N N . ARG C 1 115 ? 40.096 55.660 18.258 1.00 22.36 115 ARG C N 1
ATOM 6095 C CA . ARG C 1 115 ? 41.097 56.366 19.043 1.00 23.97 115 ARG C CA 1
ATOM 6096 C C . ARG C 1 115 ? 40.888 57.853 19.222 1.00 22.55 115 ARG C C 1
ATOM 6097 O O . ARG C 1 115 ? 41.234 58.399 20.273 1.00 22.51 115 ARG C O 1
ATOM 6105 N N . VAL C 1 116 ? 40.348 58.523 18.209 1.00 20.30 116 VAL C N 1
ATOM 6106 C CA . VAL C 1 116 ? 40.160 59.962 18.342 1.00 18.52 116 VAL C CA 1
ATOM 6107 C C . VAL C 1 116 ? 38.710 60.311 18.723 1.00 18.46 116 VAL C C 1
ATOM 6108 O O . VAL C 1 116 ? 37.936 59.442 19.140 1.00 17.54 116 VAL C O 1
ATOM 6112 N N . GLY C 1 117 ? 38.361 61.587 18.605 1.00 19.07 117 GLY C N 1
ATOM 6113 C CA . GLY C 1 117 ? 36.990 61.986 18.884 1.00 20.47 117 GLY C CA 1
ATOM 6114 C C . GLY C 1 117 ? 36.402 61.769 20.261 1.00 18.35 117 GLY C C 1
ATOM 6115 O O . GLY C 1 117 ? 37.042 62.017 21.273 1.00 15.42 117 GLY C O 1
ATOM 6116 N N . ASN C 1 118 ? 35.146 61.329 20.321 1.00 18.22 118 ASN C N 1
ATOM 6117 C CA . ASN C 1 118 ? 34.521 61.156 21.615 1.00 16.09 118 ASN C CA 1
ATOM 6118 C C . ASN C 1 118 ? 35.164 60.137 22.555 1.00 14.69 118 ASN C C 1
ATOM 6119 O O . ASN C 1 118 ? 35.260 60.372 23.772 1.00 12.61 118 ASN C O 1
ATOM 6124 N N . ILE C 1 119 ? 35.557 58.993 22.017 1.00 15.41 119 ILE C N 1
ATOM 6125 C CA . ILE C 1 119 ? 36.119 57.937 22.863 1.00 17.15 119 ILE C CA 1
ATOM 6126 C C . ILE C 1 119 ? 37.474 58.375 23.500 1.00 17.02 119 ILE C C 1
ATOM 6127 O O . ILE C 1 119 ? 37.815 57.976 24.615 1.00 15.57 119 ILE C O 1
ATOM 6132 N N . GLU C 1 120 ? 38.201 59.234 22.801 1.00 17.86 120 GLU C N 1
ATOM 6133 C CA . GLU C 1 120 ? 39.476 59.743 23.313 1.00 21.16 120 GLU C CA 1
ATOM 6134 C C . GLU C 1 120 ? 39.126 60.567 24.554 1.00 19.13 120 GLU C C 1
ATOM 6135 O O . GLU C 1 120 ? 39.767 60.446 25.596 1.00 16.97 120 GLU C O 1
ATOM 6141 N N . LEU C 1 121 ? 38.073 61.381 24.443 1.00 18.02 121 LEU C N 1
ATOM 6142 C CA . LEU C 1 121 ? 37.691 62.240 25.577 1.00 19.33 121 LEU C CA 1
ATOM 6143 C C . LEU C 1 121 ? 37.332 61.466 26.841 1.00 18.24 121 LEU C C 1
ATOM 6144 O O . LEU C 1 121 ? 37.732 61.877 27.953 1.00 18.56 121 LEU C O 1
ATOM 6149 N N . SER C 1 122 ? 36.600 60.362 26.696 1.00 16.92 122 SER C N 1
ATOM 6150 C CA . SER C 1 122 ? 36.231 59.551 27.859 1.00 16.34 122 SER C CA 1
ATOM 6151 C C . SER C 1 122 ? 37.511 58.956 28.512 1.00 18.24 122 SER C C 1
ATOM 6152 O O . SER C 1 122 ? 37.611 58.860 29.731 1.00 18.08 122 SER C O 1
ATOM 6155 N N . ARG C 1 123 ? 38.483 58.547 27.706 1.00 18.15 123 ARG C N 1
ATOM 6156 C CA . ARG C 1 123 ? 39.743 58.033 28.281 1.00 18.87 123 ARG C CA 1
ATOM 6157 C C . ARG C 1 123 ? 40.450 59.111 29.092 1.00 14.74 123 ARG C C 1
ATOM 6158 O O . ARG C 1 123 ? 40.874 58.889 30.221 1.00 19.04 123 ARG C O 1
ATOM 6166 N N . ILE C 1 124 ? 40.552 60.297 28.524 1.00 17.26 124 ILE C N 1
ATOM 6167 C CA . ILE C 1 124 ? 41.176 61.411 29.209 1.00 16.44 124 ILE C CA 1
ATOM 6168 C C . ILE C 1 124 ? 40.477 61.701 30.549 1.00 18.60 124 ILE C C 1
ATOM 6169 O O . ILE C 1 124 ? 41.136 62.007 31.538 1.00 16.37 124 ILE C O 1
ATOM 6174 N N . MET C 1 125 ? 39.145 61.568 30.595 1.00 16.89 125 MET C N 1
ATOM 6175 C CA . MET C 1 125 ? 38.402 61.817 31.826 1.00 19.55 125 MET C CA 1
ATOM 6176 C C . MET C 1 125 ? 38.442 60.639 32.807 1.00 20.82 125 MET C C 1
ATOM 6177 O O . MET C 1 125 ? 37.703 60.616 33.788 1.00 21.26 125 MET C O 1
ATOM 6182 N N . GLY C 1 126 ? 39.298 59.658 32.518 1.00 22.18 126 GLY C N 1
ATOM 6183 C CA . GLY C 1 126 ? 39.480 58.507 33.398 1.00 21.01 126 GLY C CA 1
ATOM 6184 C C . GLY C 1 126 ? 38.441 57.398 33.470 1.00 21.06 126 GLY C C 1
ATOM 6185 O O . GLY C 1 126 ? 38.429 56.626 34.432 1.00 22.80 126 GLY C O 1
ATOM 6186 N N . ALA C 1 127 ? 37.563 57.304 32.480 1.00 21.58 127 ALA C N 1
ATOM 6187 C CA . ALA C 1 127 ? 36.554 56.256 32.480 1.00 22.16 127 ALA C CA 1
ATOM 6188 C C . ALA C 1 127 ? 37.153 54.904 32.115 1.00 22.55 127 ALA C C 1
ATOM 6189 O O . ALA C 1 127 ? 38.192 54.830 31.446 1.00 22.04 127 ALA C O 1
ATOM 6191 N N . ASP C 1 128 ? 36.480 53.850 32.575 1.00 21.76 128 ASP C N 1
ATOM 6192 C CA . ASP C 1 128 ? 36.823 52.465 32.272 1.00 22.17 128 ASP C CA 1
ATOM 6193 C C . ASP C 1 128 ? 36.121 52.255 30.920 1.00 23.14 128 ASP C C 1
ATOM 6194 O O . ASP C 1 128 ? 34.897 51.979 30.857 1.00 22.62 128 ASP C O 1
ATOM 6199 N N . VAL C 1 129 ? 36.873 52.437 29.837 1.00 21.76 129 VAL C N 1
ATOM 6200 C CA . VAL C 1 129 ? 36.315 52.312 28.495 1.00 22.30 129 VAL C CA 1
ATOM 6201 C C . VAL C 1 129 ? 36.498 50.907 27.926 1.00 25.27 129 VAL C C 1
ATOM 6202 O O . VAL C 1 129 ? 37.640 50.434 27.755 1.00 22.47 129 VAL C O 1
ATOM 6206 N N . ARG C 1 130 ? 35.373 50.255 27.625 1.00 21.90 130 ARG C N 1
ATOM 6207 C CA . ARG C 1 130 ? 35.392 48.900 27.080 1.00 25.96 130 ARG C CA 1
ATOM 6208 C C . ARG C 1 130 ? 34.895 48.836 25.645 1.00 27.83 130 ARG C C 1
ATOM 6209 O O . ARG C 1 130 ? 33.767 49.245 25.339 1.00 26.79 130 ARG C O 1
ATOM 6217 N N . VAL C 1 131 ? 35.753 48.317 24.767 1.00 26.67 131 VAL C N 1
ATOM 6218 C CA . VAL C 1 131 ? 35.453 48.191 23.355 1.00 27.44 131 VAL C CA 1
ATOM 6219 C C . VAL C 1 131 ? 35.002 46.764 23.051 1.00 28.42 131 VAL C C 1
ATOM 6220 O O . VAL C 1 131 ? 35.789 45.826 23.156 1.00 28.86 131 VAL C O 1
ATOM 6224 N N . ILE C 1 132 ? 33.728 46.599 22.690 1.00 29.15 132 ILE C N 1
ATOM 6225 C CA . ILE C 1 132 ? 33.187 45.275 22.394 1.00 29.04 132 ILE C CA 1
ATOM 6226 C C . ILE C 1 132 ? 32.584 45.146 20.994 1.00 28.82 132 ILE C C 1
ATOM 6227 O O . ILE C 1 132 ? 32.379 46.141 20.304 1.00 28.93 132 ILE C O 1
ATOM 6232 N N . GLU C 1 133 ? 32.308 43.912 20.579 1.00 30.17 133 GLU C N 1
ATOM 6233 C CA . GLU C 1 133 ? 31.810 43.640 19.231 1.00 32.02 133 GLU C CA 1
ATOM 6234 C C . GLU C 1 133 ? 30.302 43.615 18.926 1.00 31.37 133 GLU C C 1
ATOM 6235 O O . GLU C 1 133 ? 29.930 43.482 17.759 1.00 29.86 133 GLU C O 1
ATOM 6241 N N . ASP C 1 134 ? 29.447 43.746 19.936 1.00 30.11 134 ASP C N 1
ATOM 6242 C CA . ASP C 1 134 ? 27.987 43.720 19.693 1.00 32.33 134 ASP C CA 1
ATOM 6243 C C . ASP C 1 134 ? 27.507 44.826 18.741 1.00 31.72 134 ASP C C 1
ATOM 6244 O O . ASP C 1 134 ? 28.043 45.945 18.743 1.00 32.00 134 ASP C O 1
ATOM 6249 N N . GLY C 1 135 ? 26.483 44.504 17.944 1.00 31.20 135 GLY C N 1
ATOM 6250 C CA . GLY C 1 135 ? 25.932 45.441 16.977 1.00 30.00 135 GLY C CA 1
ATOM 6251 C C . GLY C 1 135 ? 24.948 46.507 17.464 1.00 29.27 135 GLY C C 1
ATOM 6252 O O . GLY C 1 135 ? 24.650 46.591 18.644 1.00 28.38 135 GLY C O 1
ATOM 6253 N N . PHE C 1 136 ? 24.443 47.299 16.512 1.00 27.95 136 PHE C N 1
ATOM 6254 C CA . PHE C 1 136 ? 23.521 48.418 16.741 1.00 28.03 136 PHE C CA 1
ATOM 6255 C C . PHE C 1 136 ? 22.089 48.025 17.097 1.00 27.24 136 PHE C C 1
ATOM 6256 O O . PHE C 1 136 ? 21.512 47.173 16.446 1.00 27.50 136 PHE C O 1
ATOM 6264 N N . ASP C 1 137 ? 21.532 48.673 18.118 1.00 29.91 137 ASP C N 1
ATOM 6265 C CA . ASP C 1 137 ? 20.146 48.453 18.563 1.00 30.00 137 ASP C CA 1
ATOM 6266 C C . ASP C 1 137 ? 19.798 49.539 19.584 1.00 30.58 137 ASP C C 1
ATOM 6267 O O . ASP C 1 137 ? 20.566 49.775 20.532 1.00 31.01 137 ASP C O 1
ATOM 6272 N N . ILE C 1 138 ? 18.643 50.194 19.417 1.00 27.88 138 ILE C N 1
ATOM 6273 C CA . ILE C 1 138 ? 18.257 51.249 20.352 1.00 26.45 138 ILE C CA 1
ATOM 6274 C C . ILE C 1 138 ? 17.643 50.712 21.637 1.00 25.91 138 ILE C C 1
ATOM 6275 O O . ILE C 1 138 ? 17.438 51.465 22.591 1.00 25.09 138 ILE C O 1
ATOM 6280 N N . GLY C 1 139 ? 17.375 49.404 21.672 1.00 26.78 139 GLY C N 1
ATOM 6281 C CA . GLY C 1 139 ? 16.789 48.785 22.856 1.00 26.61 139 GLY C CA 1
ATOM 6282 C C . GLY C 1 139 ? 17.773 48.304 23.919 1.00 29.27 139 GLY C C 1
ATOM 6283 O O . GLY C 1 139 ? 18.988 48.285 23.691 1.00 29.57 139 GLY C O 1
ATOM 6284 N N . MET C 1 140 ? 17.254 47.899 25.078 1.00 27.92 140 MET C N 1
ATOM 6285 C CA . MET C 1 140 ? 18.102 47.435 26.171 1.00 29.65 140 MET C CA 1
ATOM 6286 C C . MET C 1 140 ? 19.066 46.359 25.688 1.00 30.75 140 MET C C 1
ATOM 6287 O O . MET C 1 140 ? 18.671 45.449 24.963 1.00 29.49 140 MET C O 1
ATOM 6292 N N . ARG C 1 141 ? 20.333 46.476 26.100 1.00 30.92 141 ARG C N 1
ATOM 6293 C CA . ARG C 1 141 ? 21.381 45.550 25.667 1.00 30.67 141 ARG C CA 1
ATOM 6294 C C . ARG C 1 141 ? 21.899 44.577 26.731 1.00 31.17 141 ARG C C 1
ATOM 6295 O O . ARG C 1 141 ? 21.934 44.872 27.924 1.00 33.28 141 ARG C O 1
ATOM 6303 N N . LYS C 1 142 ? 22.326 43.411 26.275 1.00 33.52 142 LYS C N 1
ATOM 6304 C CA . LYS C 1 142 ? 22.867 42.391 27.160 1.00 34.21 142 LYS C CA 1
ATOM 6305 C C . LYS C 1 142 ? 24.209 42.810 27.777 1.00 32.71 142 LYS C C 1
ATOM 6306 O O . LYS C 1 142 ? 24.465 42.534 28.953 1.00 30.88 142 LYS C O 1
ATOM 6312 N N . SER C 1 143 ? 25.057 43.477 26.989 1.00 31.58 143 SER C N 1
ATOM 6313 C CA . SER C 1 143 ? 26.372 43.891 27.480 1.00 29.74 143 SER C CA 1
ATOM 6314 C C . SER C 1 143 ? 26.234 44.794 28.683 1.00 30.07 143 SER C C 1
ATOM 6315 O O . SER C 1 143 ? 27.006 44.718 29.648 1.00 28.07 143 SER C O 1
ATOM 6318 N N . PHE C 1 144 ? 25.213 45.631 28.616 1.00 29.46 144 PHE C N 1
ATOM 6319 C CA . PHE C 1 144 ? 24.876 46.577 29.657 1.00 30.85 144 PHE C CA 1
ATOM 6320 C C . PHE C 1 144 ? 24.425 45.794 30.904 1.00 32.37 144 PHE C C 1
ATOM 6321 O O . PHE C 1 144 ? 24.903 46.045 32.028 1.00 33.82 144 PHE C O 1
ATOM 6329 N N . ALA C 1 145 ? 23.513 44.847 30.707 1.00 32.52 145 ALA C N 1
ATOM 6330 C CA . ALA C 1 145 ? 23.018 44.033 31.807 1.00 31.78 145 ALA C CA 1
ATOM 6331 C C . ALA C 1 145 ? 24.200 43.319 32.464 1.00 32.45 145 ALA C C 1
ATOM 6332 O O . ALA C 1 145 ? 24.304 43.287 33.686 1.00 33.37 145 ALA C O 1
ATOM 6334 N N . ASN C 1 146 ? 25.095 42.761 31.651 1.00 33.73 146 ASN C N 1
ATOM 6335 C CA . ASN C 1 146 ? 26.283 42.064 32.165 1.00 34.12 146 ASN C CA 1
ATOM 6336 C C . ASN C 1 146 ? 27.217 42.985 32.964 1.00 33.97 146 ASN C C 1
ATOM 6337 O O . ASN C 1 146 ? 27.699 42.621 34.037 1.00 34.63 146 ASN C O 1
ATOM 6342 N N . ALA C 1 147 ? 27.479 44.174 32.436 1.00 33.52 147 ALA C N 1
ATOM 6343 C CA . ALA C 1 147 ? 28.374 45.114 33.099 1.00 33.85 147 ALA C CA 1
ATOM 6344 C C . ALA C 1 147 ? 27.842 45.497 34.476 1.00 34.57 147 ALA C C 1
ATOM 6345 O O . ALA C 1 147 ? 28.615 45.750 35.404 1.00 35.60 147 ALA C O 1
ATOM 6347 N N . LEU C 1 148 ? 26.521 45.532 34.621 1.00 33.84 148 LEU C N 1
ATOM 6348 C CA . LEU C 1 148 ? 25.937 45.888 35.911 1.00 34.08 148 LEU C CA 1
ATOM 6349 C C . LEU C 1 148 ? 26.103 44.739 36.908 1.00 34.25 148 LEU C C 1
ATOM 6350 O O . LEU C 1 148 ? 26.436 44.958 38.075 1.00 34.95 148 LEU C O 1
ATOM 6355 N N . GLN C 1 149 ? 25.887 43.516 36.436 1.00 34.32 149 GLN C N 1
ATOM 6356 C CA . GLN C 1 149 ? 26.014 42.335 37.289 1.00 35.42 149 GLN C CA 1
ATOM 6357 C C . GLN C 1 149 ? 27.465 42.149 37.766 1.00 34.29 149 GLN C C 1
ATOM 6358 O O . GLN C 1 149 ? 27.707 41.756 38.908 1.00 34.23 149 GLN C O 1
ATOM 6364 N N . GLU C 1 150 ? 28.423 42.440 36.892 1.00 34.56 150 GLU C N 1
ATOM 6365 C CA . GLU C 1 150 ? 29.839 42.335 37.240 1.00 35.28 150 GLU C CA 1
ATOM 6366 C C . GLU C 1 150 ? 30.212 43.316 38.356 1.00 34.89 150 GLU C C 1
ATOM 6367 O O . GLU C 1 150 ? 30.875 42.939 39.319 1.00 35.55 150 GLU C O 1
ATOM 6373 N N . LEU C 1 151 ? 29.789 44.574 38.228 1.00 32.86 151 LEU C N 1
ATOM 6374 C CA . LEU C 1 151 ? 30.084 45.574 39.248 1.00 31.77 151 LEU C CA 1
ATOM 6375 C C . LEU C 1 151 ? 29.486 45.208 40.609 1.00 33.24 151 LEU C C 1
ATOM 6376 O O . LEU C 1 151 ? 30.178 45.244 41.631 1.00 33.44 151 LEU C O 1
ATOM 6381 N N . GLU C 1 152 ? 28.206 44.846 40.630 1.00 33.30 152 GLU C N 1
ATOM 6382 C CA . GLU C 1 152 ? 27.557 44.464 41.880 1.00 35.11 152 GLU C CA 1
ATOM 6383 C C . GLU C 1 152 ? 28.224 43.234 42.503 1.00 35.06 152 GLU C C 1
ATOM 6384 O O . GLU C 1 152 ? 28.352 43.149 43.720 1.00 34.76 152 GLU C O 1
ATOM 6390 N N . ASP C 1 153 ? 28.615 42.274 41.667 1.00 36.10 153 ASP C N 1
ATOM 6391 C CA . ASP C 1 153 ? 29.272 41.062 42.161 1.00 37.89 153 ASP C CA 1
ATOM 6392 C C . ASP C 1 153 ? 30.688 41.314 42.682 1.00 37.69 153 ASP C C 1
ATOM 6393 O O . ASP C 1 153 ? 31.287 40.428 43.295 1.00 37.74 153 ASP C O 1
ATOM 6398 N N . ALA C 1 154 ? 31.213 42.516 42.441 1.00 36.14 154 ALA C N 1
ATOM 6399 C CA . ALA C 1 154 ? 32.546 42.897 42.905 1.00 34.34 154 ALA C CA 1
ATOM 6400 C C . ALA C 1 154 ? 32.393 43.746 44.159 1.00 33.67 154 ALA C C 1
ATOM 6401 O O . ALA C 1 154 ? 33.382 44.217 44.727 1.00 31.72 154 ALA C O 1
ATOM 6403 N N . GLY C 1 155 ? 31.137 43.942 44.564 1.00 33.15 155 GLY C N 1
ATOM 6404 C CA . GLY C 1 155 ? 30.817 44.694 45.768 1.00 32.02 155 GLY C CA 1
ATOM 6405 C C . GLY C 1 155 ? 30.488 46.165 45.588 1.00 31.22 155 GLY C C 1
ATOM 6406 O O . GLY C 1 155 ? 30.368 46.899 46.555 1.00 29.28 155 GLY C O 1
ATOM 6407 N N . HIS C 1 156 ? 30.331 46.594 44.346 1.00 33.10 156 HIS C N 1
ATOM 6408 C CA . HIS C 1 156 ? 30.045 47.997 44.062 1.00 32.79 156 HIS C CA 1
ATOM 6409 C C . HIS C 1 156 ? 28.547 48.243 43.841 1.00 33.01 156 HIS C C 1
ATOM 6410 O O . HIS C 1 156 ? 27.754 47.303 43.909 1.00 33.39 156 HIS C O 1
ATOM 6417 N N . LYS C 1 157 ? 28.173 49.500 43.602 1.00 31.59 157 LYS C N 1
ATOM 6418 C CA . LYS C 1 157 ? 26.771 49.876 43.382 1.00 31.14 157 LYS C CA 1
ATOM 6419 C C . LYS C 1 157 ? 26.629 50.659 42.078 1.00 27.72 157 LYS C C 1
ATOM 6420 O O . LYS C 1 157 ? 26.688 51.880 42.068 1.00 26.71 157 LYS C O 1
ATOM 6426 N N . PRO C 1 158 ? 26.422 49.958 40.963 1.00 26.04 158 PRO C N 1
ATOM 6427 C CA . PRO C 1 158 ? 26.288 50.654 39.686 1.00 27.26 158 PRO C CA 1
ATOM 6428 C C . PRO C 1 158 ? 24.945 51.348 39.494 1.00 27.86 158 PRO C C 1
ATOM 6429 O O . PRO C 1 158 ? 23.923 50.865 39.975 1.00 26.47 158 PRO C O 1
ATOM 6433 N N . TYR C 1 159 ? 24.966 52.492 38.814 1.00 27.34 159 TYR C N 1
ATOM 6434 C CA . TYR C 1 159 ? 23.743 53.213 38.507 1.00 27.57 159 TYR C CA 1
ATOM 6435 C C . TYR C 1 159 ? 23.611 53.072 36.999 1.00 28.30 159 TYR C C 1
ATOM 6436 O O . TYR C 1 159 ? 24.482 53.504 36.247 1.00 27.85 159 TYR C O 1
ATOM 6445 N N . PRO C 1 160 ? 22.511 52.464 36.535 1.00 29.20 160 PRO C N 1
ATOM 6446 C CA . PRO C 1 160 ? 22.244 52.236 35.116 1.00 28.41 160 PRO C CA 1
ATOM 6447 C C . PRO C 1 160 ? 21.683 53.399 34.323 1.00 28.65 160 PRO C C 1
ATOM 6448 O O . PRO C 1 160 ? 20.667 54.010 34.697 1.00 27.67 160 PRO C O 1
ATOM 6452 N N . ILE C 1 161 ? 22.356 53.677 33.211 1.00 26.61 161 ILE C N 1
ATOM 6453 C CA . ILE C 1 161 ? 21.953 54.733 32.291 1.00 26.20 161 ILE C CA 1
ATOM 6454 C C . ILE C 1 161 ? 22.036 54.107 30.896 1.00 26.49 161 ILE C C 1
ATOM 6455 O O . ILE C 1 161 ? 23.127 53.958 30.319 1.00 26.25 161 ILE C O 1
ATOM 6460 N N . PRO C 1 162 ? 20.874 53.702 30.350 1.00 25.98 162 PRO C N 1
ATOM 6461 C CA . PRO C 1 162 ? 20.704 53.071 29.036 1.00 25.00 162 PRO C CA 1
ATOM 6462 C C . PRO C 1 162 ? 21.073 53.990 27.887 1.00 23.09 162 PRO C C 1
ATOM 6463 O O . PRO C 1 162 ? 21.195 55.200 28.063 1.00 24.26 162 PRO C O 1
ATOM 6467 N N . ALA C 1 163 ? 21.220 53.416 26.702 1.00 20.40 163 ALA C N 1
ATOM 6468 C CA . ALA C 1 163 ? 21.598 54.187 25.533 1.00 22.15 163 ALA C CA 1
ATOM 6469 C C . ALA C 1 163 ? 20.771 55.464 25.358 1.00 24.74 163 ALA C C 1
ATOM 6470 O O . ALA C 1 163 ? 19.532 55.436 25.298 1.00 24.95 163 ALA C O 1
ATOM 6472 N N . GLY C 1 164 ? 21.487 56.583 25.302 1.00 24.71 164 GLY C N 1
ATOM 6473 C CA . GLY C 1 164 ? 20.888 57.895 25.158 1.00 25.35 164 GLY C CA 1
ATOM 6474 C C . GLY C 1 164 ? 20.009 58.365 26.311 1.00 25.56 164 GLY C C 1
ATOM 6475 O O . GLY C 1 164 ? 19.393 59.433 26.187 1.00 24.50 164 GLY C O 1
ATOM 6476 N N . CYS C 1 165 ? 19.972 57.600 27.412 1.00 25.65 165 CYS C N 1
ATOM 6477 C CA . CYS C 1 165 ? 19.135 57.889 28.599 1.00 25.97 165 CYS C CA 1
ATOM 6478 C C . CYS C 1 165 ? 17.659 57.697 28.252 1.00 26.16 165 CYS C C 1
ATOM 6479 O O . CYS C 1 165 ? 16.790 57.829 29.119 1.00 24.72 165 CYS C O 1
ATOM 6482 N N . SER C 1 166 ? 17.392 57.388 26.992 1.00 26.68 166 SER C N 1
ATOM 6483 C CA . SER C 1 166 ? 16.025 57.296 26.495 1.00 26.92 166 SER C CA 1
ATOM 6484 C C . SER C 1 166 ? 15.012 56.439 27.210 1.00 28.57 166 SER C C 1
ATOM 6485 O O . SER C 1 166 ? 13.900 56.906 27.503 1.00 28.42 166 SER C O 1
ATOM 6488 N N . GLU C 1 167 ? 15.376 55.194 27.492 1.00 29.46 167 GLU C N 1
ATOM 6489 C CA . GLU C 1 167 ? 14.466 54.306 28.165 1.00 30.19 167 GLU C CA 1
ATOM 6490 C C . GLU C 1 167 ? 14.540 54.416 29.658 1.00 29.98 167 GLU C C 1
ATOM 6491 O O . GLU C 1 167 ? 13.919 53.628 30.362 1.00 29.87 167 GLU C O 1
ATOM 6497 N N . HIS C 1 168 ? 15.312 55.373 30.159 1.00 28.88 168 HIS C N 1
ATOM 6498 C CA . HIS C 1 168 ? 15.361 55.567 31.602 1.00 28.06 168 HIS C CA 1
ATOM 6499 C C . HIS C 1 168 ? 14.004 56.157 32.004 1.00 28.50 168 HIS C C 1
ATOM 6500 O O . HIS C 1 168 ? 13.415 56.925 31.248 1.00 26.22 168 HIS C O 1
ATOM 6507 N N . LYS C 1 169 ? 13.553 55.835 33.206 1.00 28.62 169 LYS C N 1
ATOM 6508 C CA . LYS C 1 169 ? 12.267 56.306 33.726 1.00 31.12 169 LYS C CA 1
ATOM 6509 C C . LYS C 1 169 ? 12.033 57.802 33.501 1.00 29.65 169 LYS C C 1
ATOM 6510 O O . LYS C 1 169 ? 10.949 58.224 33.092 1.00 28.34 169 LYS C O 1
ATOM 6516 N N . TYR C 1 170 ? 13.058 58.601 33.747 1.00 26.51 170 TYR C N 1
ATOM 6517 C CA . TYR C 1 170 ? 12.927 60.041 33.597 1.00 25.37 170 TYR C CA 1
ATOM 6518 C C . TYR C 1 170 ? 13.561 60.599 32.342 1.00 24.40 170 TYR C C 1
ATOM 6519 O O . TYR C 1 170 ? 13.719 61.812 32.216 1.00 26.00 170 TYR C O 1
ATOM 6528 N N . GLY C 1 171 ? 13.917 59.717 31.425 1.00 23.76 171 GLY C N 1
ATOM 6529 C CA . GLY C 1 171 ? 14.576 60.123 30.196 1.00 23.84 171 GLY C CA 1
ATOM 6530 C C . GLY C 1 171 ? 13.845 61.073 29.281 1.00 23.66 171 GLY C C 1
ATOM 6531 O O . GLY C 1 171 ? 14.470 61.671 28.406 1.00 21.91 171 GLY C O 1
ATOM 6532 N N . GLY C 1 172 ? 12.528 61.222 29.455 1.00 24.70 172 GLY C N 1
ATOM 6533 C CA . GLY C 1 172 ? 11.803 62.126 28.576 1.00 19.48 172 GLY C CA 1
ATOM 6534 C C . GLY C 1 172 ? 11.572 63.491 29.179 1.00 19.68 172 GLY C C 1
ATOM 6535 O O . GLY C 1 172 ? 11.234 64.432 28.475 1.00 20.60 172 GLY C O 1
ATOM 6536 N N . LEU C 1 173 ? 11.789 63.617 30.478 1.00 20.12 173 LEU C N 1
ATOM 6537 C CA . LEU C 1 173 ? 11.522 64.882 31.177 1.00 21.39 173 LEU C CA 1
ATOM 6538 C C . LEU C 1 173 ? 12.328 66.109 30.763 1.00 22.31 173 LEU C C 1
ATOM 6539 O O . LEU C 1 173 ? 11.779 67.202 30.605 1.00 21.02 173 LEU C O 1
ATOM 6544 N N . GLY C 1 174 ? 13.643 65.959 30.588 1.00 22.89 174 GLY C N 1
ATOM 6545 C CA . GLY C 1 174 ? 14.403 67.120 30.205 1.00 16.25 174 GLY C CA 1
ATOM 6546 C C . GLY C 1 174 ? 13.884 67.830 28.974 1.00 16.97 174 GLY C C 1
ATOM 6547 O O . GLY C 1 174 ? 13.916 69.074 28.899 1.00 19.97 174 GLY C O 1
ATOM 6548 N N . PHE C 1 175 ? 13.420 67.086 27.989 1.00 14.01 175 PHE C N 1
ATOM 6549 C CA . PHE C 1 175 ? 12.949 67.753 26.803 1.00 17.71 175 PHE C CA 1
ATOM 6550 C C . PHE C 1 175 ? 11.488 68.283 26.876 1.00 18.38 175 PHE C C 1
ATOM 6551 O O . PHE C 1 175 ? 11.039 68.968 25.969 1.00 16.93 175 PHE C O 1
ATOM 6559 N N . VAL C 1 176 ? 10.796 67.988 27.971 1.00 18.49 176 VAL C N 1
ATOM 6560 C CA . VAL C 1 176 ? 9.458 68.567 28.182 1.00 21.28 176 VAL C CA 1
ATOM 6561 C C . VAL C 1 176 ? 9.867 69.970 28.599 1.00 20.22 176 VAL C C 1
ATOM 6562 O O . VAL C 1 176 ? 9.303 70.962 28.154 1.00 19.76 176 VAL C O 1
ATOM 6566 N N . GLY C 1 177 ? 10.917 70.042 29.415 1.00 19.42 177 GLY C N 1
ATOM 6567 C CA . GLY C 1 177 ? 11.426 71.331 29.850 1.00 20.77 177 GLY C CA 1
ATOM 6568 C C . GLY C 1 177 ? 11.867 72.162 28.640 1.00 21.52 177 GLY C C 1
ATOM 6569 O O . GLY C 1 177 ? 11.749 73.395 28.629 1.00 20.99 177 GLY C O 1
ATOM 6570 N N . PHE C 1 178 ? 12.406 71.485 27.627 1.00 21.10 178 PHE C N 1
ATOM 6571 C CA . PHE C 1 178 ? 12.831 72.152 26.384 1.00 21.74 178 PHE C CA 1
ATOM 6572 C C . PHE C 1 178 ? 11.597 72.862 25.742 1.00 22.28 178 PHE C C 1
ATOM 6573 O O . PHE C 1 178 ? 11.676 74.009 25.276 1.00 23.81 178 PHE C O 1
ATOM 6581 N N . ALA C 1 179 ? 10.466 72.158 25.712 1.00 20.66 179 ALA C N 1
ATOM 6582 C CA . ALA C 1 179 ? 9.223 72.722 25.164 1.00 20.27 179 ALA C CA 1
ATOM 6583 C C . ALA C 1 179 ? 8.891 73.979 25.961 1.00 18.62 179 ALA C C 1
ATOM 6584 O O . ALA C 1 179 ? 8.634 75.023 25.392 1.00 20.32 179 ALA C O 1
ATOM 6586 N N . ASP C 1 180 ? 8.945 73.899 27.282 1.00 18.57 180 ASP C N 1
ATOM 6587 C CA . ASP C 1 180 ? 8.649 75.083 28.061 1.00 22.97 180 ASP C CA 1
ATOM 6588 C C . ASP C 1 180 ? 9.543 76.269 27.706 1.00 23.61 180 ASP C C 1
ATOM 6589 O O . ASP C 1 180 ? 9.073 77.405 27.645 1.00 24.30 180 ASP C O 1
ATOM 6594 N N . GLU C 1 181 ? 10.836 76.016 27.473 1.00 23.40 181 GLU C N 1
ATOM 6595 C CA . GLU C 1 181 ? 11.761 77.083 27.126 1.00 21.24 181 GLU C CA 1
ATOM 6596 C C . GLU C 1 181 ? 11.363 77.709 25.803 1.00 18.92 181 GLU C C 1
ATOM 6597 O O . GLU C 1 181 ? 11.405 78.924 25.648 1.00 19.71 181 GLU C O 1
ATOM 6603 N N . VAL C 1 182 ? 11.007 76.863 24.846 1.00 18.71 182 VAL C N 1
ATOM 6604 C CA . VAL C 1 182 ? 10.641 77.323 23.513 1.00 22.82 182 VAL C CA 1
ATOM 6605 C C . VAL C 1 182 ? 9.451 78.273 23.559 1.00 25.67 182 VAL C C 1
ATOM 6606 O O . VAL C 1 182 ? 9.464 79.306 22.895 1.00 26.14 182 VAL C O 1
ATOM 6610 N N . ILE C 1 183 ? 8.429 77.921 24.337 1.00 26.34 183 ILE C N 1
ATOM 6611 C CA . ILE C 1 183 ? 7.259 78.795 24.475 1.00 26.84 183 ILE C CA 1
ATOM 6612 C C . ILE C 1 183 ? 7.707 80.126 25.082 1.00 27.92 183 ILE C C 1
ATOM 6613 O O . ILE C 1 183 ? 7.246 81.187 24.661 1.00 27.70 183 ILE C O 1
ATOM 6618 N N . ASN C 1 184 ? 8.631 80.086 26.043 1.00 28.49 184 ASN C N 1
ATOM 6619 C CA . ASN C 1 184 ? 9.105 81.324 26.667 1.00 30.31 184 ASN C CA 1
ATOM 6620 C C . ASN C 1 184 ? 9.973 82.156 25.738 1.00 30.68 184 ASN C C 1
ATOM 6621 O O . ASN C 1 184 ? 9.855 83.382 25.708 1.00 28.85 184 ASN C O 1
ATOM 6626 N N . GLN C 1 185 ? 10.871 81.498 25.004 1.00 30.01 185 GLN C N 1
ATOM 6627 C CA . GLN C 1 185 ? 11.737 82.221 24.088 1.00 29.23 185 GLN C CA 1
ATOM 6628 C C . GLN C 1 185 ? 10.940 82.879 22.964 1.00 29.33 185 GLN C C 1
ATOM 6629 O O . GLN C 1 185 ? 11.296 83.966 22.508 1.00 28.69 185 GLN C O 1
ATOM 6635 N N . GLU C 1 186 ? 9.864 82.231 22.522 1.00 28.58 186 GLU C N 1
ATOM 6636 C CA . GLU C 1 186 ? 9.009 82.832 21.500 1.00 29.70 186 GLU C CA 1
ATOM 6637 C C . GLU C 1 186 ? 8.564 84.203 22.010 1.00 29.88 186 GLU C C 1
ATOM 6638 O O . GLU C 1 186 ? 8.541 85.183 21.270 1.00 30.01 186 GLU C O 1
ATOM 6644 N N . VAL C 1 187 ? 8.229 84.260 23.290 1.00 29.71 187 VAL C N 1
ATOM 6645 C CA . VAL C 1 187 ? 7.793 85.498 23.897 1.00 32.43 187 VAL C CA 1
ATOM 6646 C C . VAL C 1 187 ? 8.917 86.516 23.892 1.00 34.01 187 VAL C C 1
ATOM 6647 O O . VAL C 1 187 ? 8.703 87.668 23.517 1.00 33.95 187 VAL C O 1
ATOM 6651 N N . GLU C 1 188 ? 10.129 86.116 24.277 1.00 33.19 188 GLU C N 1
ATOM 6652 C CA . GLU C 1 188 ? 11.200 87.097 24.261 1.00 34.60 188 GLU C CA 1
ATOM 6653 C C . GLU C 1 188 ? 11.590 87.520 22.851 1.00 33.26 188 GLU C C 1
ATOM 6654 O O . GLU C 1 188 ? 12.057 88.642 22.657 1.00 31.31 188 GLU C O 1
ATOM 6660 N N . LEU C 1 189 ? 11.379 86.648 21.868 1.00 32.24 189 LEU C N 1
ATOM 6661 C CA . LEU C 1 189 ? 11.716 86.976 20.481 1.00 33.98 189 LEU C CA 1
ATOM 6662 C C . LEU C 1 189 ? 10.598 87.744 19.772 1.00 35.00 189 LEU C C 1
ATOM 6663 O O . LEU C 1 189 ? 10.846 88.480 18.827 1.00 36.51 189 LEU C O 1
ATOM 6668 N N . GLY C 1 190 ? 9.367 87.547 20.215 1.00 34.70 190 GLY C N 1
ATOM 6669 C CA . GLY C 1 190 ? 8.259 88.227 19.578 1.00 36.02 190 GLY C CA 1
ATOM 6670 C C . GLY C 1 190 ? 7.856 87.534 18.292 1.00 35.64 190 GLY C C 1
ATOM 6671 O O . GLY C 1 190 ? 7.340 88.162 17.377 1.00 36.45 190 GLY C O 1
ATOM 6672 N N . ILE C 1 191 ? 8.108 86.233 18.210 1.00 35.80 191 ILE C N 1
ATOM 6673 C CA . ILE C 1 191 ? 7.737 85.471 17.023 1.00 34.40 191 ILE C CA 1
ATOM 6674 C C . ILE C 1 191 ? 7.224 84.126 17.488 1.00 32.52 191 ILE C C 1
ATOM 6675 O O . ILE C 1 191 ? 7.321 83.794 18.651 1.00 33.09 191 ILE C O 1
ATOM 6680 N N . LYS C 1 192 ? 6.676 83.351 16.573 1.00 32.41 192 LYS C N 1
ATOM 6681 C CA . LYS C 1 192 ? 6.147 82.043 16.922 1.00 32.38 192 LYS C CA 1
ATOM 6682 C C . LYS C 1 192 ? 6.738 81.040 15.949 1.00 29.69 192 LYS C C 1
ATOM 6683 O O . LYS C 1 192 ? 6.749 81.305 14.751 1.00 30.23 192 LYS C O 1
ATOM 6689 N N . PHE C 1 193 ? 7.239 79.905 16.446 1.00 29.80 193 PHE C N 1
ATOM 6690 C CA . PHE C 1 193 ? 7.822 78.883 15.559 1.00 27.93 193 PHE C CA 1
ATOM 6691 C C . PHE C 1 193 ? 6.705 77.991 15.040 1.00 28.65 193 PHE C C 1
ATOM 6692 O O . PHE C 1 193 ? 5.913 77.468 15.825 1.00 28.35 193 PHE C O 1
ATOM 6700 N N . ASP C 1 194 ? 6.638 77.836 13.718 1.00 28.13 194 ASP C N 1
ATOM 6701 C CA . ASP C 1 194 ? 5.589 77.033 13.070 1.00 28.74 194 ASP C CA 1
ATOM 6702 C C . ASP C 1 194 ? 5.814 75.530 13.188 1.00 28.79 194 ASP C C 1
ATOM 6703 O O . ASP C 1 194 ? 4.852 74.749 13.326 1.00 24.70 194 ASP C O 1
ATOM 6708 N N . LYS C 1 195 ? 7.087 75.130 13.134 1.00 23.31 195 LYS C N 1
ATOM 6709 C CA . LYS C 1 195 ? 7.471 73.729 13.242 1.00 24.60 195 LYS C CA 1
ATOM 6710 C C . LYS C 1 195 ? 8.847 73.638 13.953 1.00 22.79 195 LYS C C 1
ATOM 6711 O O . LYS C 1 195 ? 9.590 74.616 14.019 1.00 18.85 195 LYS C O 1
ATOM 6717 N N . ILE C 1 196 ? 9.141 72.462 14.492 1.00 22.79 196 ILE C N 1
ATOM 6718 C CA . ILE C 1 196 ? 10.410 72.175 15.183 1.00 22.29 196 ILE C CA 1
ATOM 6719 C C . ILE C 1 196 ? 10.907 70.922 14.440 1.00 23.70 196 ILE C C 1
ATOM 6720 O O . ILE C 1 196 ? 10.128 69.986 14.257 1.00 23.43 196 ILE C O 1
ATOM 6725 N N . VAL C 1 197 ? 12.166 70.937 13.982 1.00 21.72 197 VAL C N 1
ATOM 6726 C CA . VAL C 1 197 ? 12.790 69.830 13.254 1.00 21.13 197 VAL C CA 1
ATOM 6727 C C . VAL C 1 197 ? 13.916 69.292 14.144 1.00 22.34 197 VAL C C 1
ATOM 6728 O O . VAL C 1 197 ? 14.765 70.074 14.594 1.00 21.50 197 VAL C O 1
ATOM 6732 N N . VAL C 1 198 ? 13.944 67.977 14.365 1.00 21.79 198 VAL C N 1
ATOM 6733 C CA . VAL C 1 198 ? 14.912 67.372 15.281 1.00 23.24 198 VAL C CA 1
ATOM 6734 C C . VAL C 1 198 ? 15.281 65.921 14.942 1.00 23.43 198 VAL C C 1
ATOM 6735 O O . VAL C 1 198 ? 14.429 65.114 14.560 1.00 21.21 198 VAL C O 1
ATOM 6739 N N . CYS C 1 199 ? 16.572 65.599 15.063 1.00 20.21 199 CYS C N 1
ATOM 6740 C CA . CYS C 1 199 ? 17.063 64.255 14.779 1.00 18.22 199 CYS C CA 1
ATOM 6741 C C . CYS C 1 199 ? 16.476 63.302 15.797 1.00 17.39 199 CYS C C 1
ATOM 6742 O O . CYS C 1 199 ? 16.247 63.681 16.947 1.00 21.64 199 CYS C O 1
ATOM 6745 N N . CYS C 1 200 ? 16.277 62.048 15.409 1.00 20.17 200 CYS C N 1
ATOM 6746 C CA . CYS C 1 200 ? 15.681 61.064 16.314 1.00 19.97 200 CYS C CA 1
ATOM 6747 C C . CYS C 1 200 ? 16.279 59.665 16.158 1.00 20.52 200 CYS C C 1
ATOM 6748 O O . CYS C 1 200 ? 16.311 59.120 15.057 1.00 20.51 200 CYS C O 1
ATOM 6751 N N . VAL C 1 201 ? 16.762 59.085 17.256 1.00 21.84 201 VAL C N 1
ATOM 6752 C CA . VAL C 1 201 ? 17.330 57.729 17.228 1.00 20.90 201 VAL C CA 1
ATOM 6753 C C . VAL C 1 201 ? 16.914 56.874 18.449 1.00 20.99 201 VAL C C 1
ATOM 6754 O O . VAL C 1 201 ? 16.128 55.958 18.297 1.00 24.09 201 VAL C O 1
ATOM 6758 N N . THR C 1 202 ? 17.421 57.143 19.654 1.00 22.69 202 THR C N 1
ATOM 6759 C CA . THR C 1 202 ? 16.982 56.318 20.778 1.00 20.58 202 THR C CA 1
ATOM 6760 C C . THR C 1 202 ? 15.609 56.811 21.252 1.00 22.57 202 THR C C 1
ATOM 6761 O O . THR C 1 202 ? 14.917 56.115 21.978 1.00 21.28 202 THR C O 1
ATOM 6765 N N . GLY C 1 203 ? 15.229 58.018 20.827 1.00 24.56 203 GLY C N 1
ATOM 6766 C CA . GLY C 1 203 ? 13.900 58.520 21.128 1.00 25.41 203 GLY C CA 1
ATOM 6767 C C . GLY C 1 203 ? 13.445 59.529 22.163 1.00 25.62 203 GLY C C 1
ATOM 6768 O O . GLY C 1 203 ? 12.488 60.235 21.869 1.00 26.73 203 GLY C O 1
ATOM 6769 N N . SER C 1 204 ? 14.077 59.647 23.329 1.00 25.06 204 SER C N 1
ATOM 6770 C CA . SER C 1 204 ? 13.552 60.569 24.331 1.00 22.97 204 SER C CA 1
ATOM 6771 C C . SER C 1 204 ? 13.659 62.064 24.058 1.00 23.35 204 SER C C 1
ATOM 6772 O O . SER C 1 204 ? 12.935 62.847 24.675 1.00 22.93 204 SER C O 1
ATOM 6775 N N . THR C 1 205 ? 14.545 62.490 23.156 1.00 21.45 205 THR C N 1
ATOM 6776 C CA . THR C 1 205 ? 14.599 63.925 22.847 1.00 19.62 205 THR C CA 1
ATOM 6777 C C . THR C 1 205 ? 13.224 64.263 22.192 1.00 21.57 205 THR C C 1
ATOM 6778 O O . THR C 1 205 ? 12.481 65.097 22.695 1.00 19.26 205 THR C O 1
ATOM 6782 N N . THR C 1 206 ? 12.909 63.590 21.092 1.00 20.60 206 THR C N 1
ATOM 6783 C CA . THR C 1 206 ? 11.653 63.802 20.365 1.00 24.69 206 THR C CA 1
ATOM 6784 C C . THR C 1 206 ? 10.425 63.612 21.259 1.00 23.57 206 THR C C 1
ATOM 6785 O O . THR C 1 206 ? 9.535 64.459 21.269 1.00 26.36 206 THR C O 1
ATOM 6789 N N . ALA C 1 207 ? 10.414 62.528 22.031 1.00 23.41 207 ALA C N 1
ATOM 6790 C CA . ALA C 1 207 ? 9.303 62.221 22.940 1.00 24.10 207 ALA C CA 1
ATOM 6791 C C . ALA C 1 207 ? 9.094 63.303 24.005 1.00 26.22 207 ALA C C 1
ATOM 6792 O O . ALA C 1 207 ? 7.948 63.670 24.340 1.00 24.54 207 ALA C O 1
ATOM 6794 N N . GLY C 1 208 ? 10.190 63.821 24.546 1.00 21.19 208 GLY C N 1
ATOM 6795 C CA . GLY C 1 208 ? 10.064 64.864 25.531 1.00 21.22 208 GLY C CA 1
ATOM 6796 C C . GLY C 1 208 ? 9.470 66.096 24.871 1.00 22.93 208 GLY C C 1
ATOM 6797 O O . GLY C 1 208 ? 8.615 66.766 25.453 1.00 21.75 208 GLY C O 1
ATOM 6798 N N . ILE C 1 209 ? 9.909 66.395 23.649 1.00 21.55 209 ILE C N 1
ATOM 6799 C CA . ILE C 1 209 ? 9.396 67.553 22.939 1.00 21.00 209 ILE C CA 1
ATOM 6800 C C . ILE C 1 209 ? 7.893 67.332 22.555 1.00 24.05 209 ILE C C 1
ATOM 6801 O O . ILE C 1 209 ? 7.107 68.259 22.580 1.00 22.81 209 ILE C O 1
ATOM 6806 N N . LEU C 1 210 ? 7.523 66.112 22.199 1.00 23.99 210 LEU C N 1
ATOM 6807 C CA . LEU C 1 210 ? 6.135 65.802 21.864 1.00 26.35 210 LEU C CA 1
ATOM 6808 C C . LEU C 1 210 ? 5.217 66.022 23.072 1.00 27.10 210 LEU C C 1
ATOM 6809 O O . LEU C 1 210 ? 4.253 66.807 23.003 1.00 28.26 210 LEU C O 1
ATOM 6814 N N . ALA C 1 211 ? 5.524 65.353 24.182 1.00 26.26 211 ALA C N 1
ATOM 6815 C CA . ALA C 1 211 ? 4.698 65.488 25.374 1.00 26.31 211 ALA C CA 1
ATOM 6816 C C . ALA C 1 211 ? 4.697 66.926 25.817 1.00 27.38 211 ALA C C 1
ATOM 6817 O O . ALA C 1 211 ? 3.659 67.454 26.227 1.00 26.58 211 ALA C O 1
ATOM 6819 N N . GLY C 1 212 ? 5.865 67.565 25.717 1.00 25.19 212 GLY C N 1
ATOM 6820 C CA . GLY C 1 212 ? 5.999 68.953 26.129 1.00 24.51 212 GLY C CA 1
ATOM 6821 C C . GLY C 1 212 ? 5.177 69.959 25.328 1.00 25.63 212 GLY C C 1
ATOM 6822 O O . GLY C 1 212 ? 4.626 70.914 25.891 1.00 27.03 212 GLY C O 1
ATOM 6823 N N . MET C 1 213 ? 5.130 69.783 24.016 1.00 24.48 213 MET C N 1
ATOM 6824 C CA . MET C 1 213 ? 4.367 70.679 23.163 1.00 24.27 213 MET C CA 1
ATOM 6825 C C . MET C 1 213 ? 2.850 70.360 23.287 1.00 25.98 213 MET C C 1
ATOM 6826 O O . MET C 1 213 ? 1.996 71.203 23.009 1.00 25.82 213 MET C O 1
ATOM 6831 N N . ALA C 1 214 ? 2.525 69.153 23.730 1.00 26.25 214 ALA C N 1
ATOM 6832 C CA . ALA C 1 214 ? 1.126 68.758 23.887 1.00 28.14 214 ALA C CA 1
ATOM 6833 C C . ALA C 1 214 ? 0.495 69.533 25.048 1.00 29.16 214 ALA C C 1
ATOM 6834 O O . ALA C 1 214 ? -0.732 69.648 25.145 1.00 30.47 214 ALA C O 1
ATOM 6836 N N . GLN C 1 215 ? 1.322 70.102 25.916 1.00 30.19 215 GLN C N 1
ATOM 6837 C CA . GLN C 1 215 ? 0.806 70.896 27.033 1.00 30.78 215 GLN C CA 1
ATOM 6838 C C . GLN C 1 215 ? 0.171 72.159 26.490 1.00 31.45 215 GLN C C 1
ATOM 6839 O O . GLN C 1 215 ? -0.613 72.813 27.175 1.00 32.02 215 GLN C O 1
ATOM 6845 N N . TYR C 1 216 ? 0.539 72.499 25.259 1.00 31.02 216 TYR C N 1
ATOM 6846 C CA . TYR C 1 216 ? 0.077 73.711 24.605 1.00 28.51 216 TYR C CA 1
ATOM 6847 C C . TYR C 1 216 ? -0.772 73.413 23.385 1.00 26.98 216 TYR C C 1
ATOM 6848 O O . TYR C 1 216 ? -1.063 74.320 22.607 1.00 27.68 216 TYR C O 1
ATOM 6857 N N . GLY C 1 217 ? -1.115 72.141 23.194 1.00 27.29 217 GLY C N 1
ATOM 6858 C CA . GLY C 1 217 ? -1.912 71.745 22.047 1.00 27.61 217 GLY C CA 1
ATOM 6859 C C . GLY C 1 217 ? -1.118 71.891 20.760 1.00 30.03 217 GLY C C 1
ATOM 6860 O O . GLY C 1 217 ? -1.690 72.036 19.669 1.00 25.81 217 GLY C O 1
ATOM 6861 N N . ARG C 1 218 ? 0.210 71.810 20.875 1.00 29.47 218 ARG C N 1
ATOM 6862 C CA . ARG C 1 218 ? 1.066 71.995 19.708 1.00 29.98 218 ARG C CA 1
ATOM 6863 C C . ARG C 1 218 ? 1.971 70.841 19.292 1.00 29.78 218 ARG C C 1
ATOM 6864 O O . ARG C 1 218 ? 2.956 71.064 18.588 1.00 29.80 218 ARG C O 1
ATOM 6872 N N . GLN C 1 219 ? 1.638 69.614 19.696 1.00 30.14 219 GLN C N 1
ATOM 6873 C CA . GLN C 1 219 ? 2.467 68.458 19.351 1.00 29.46 219 GLN C CA 1
ATOM 6874 C C . GLN C 1 219 ? 2.664 68.238 17.855 1.00 30.97 219 GLN C C 1
ATOM 6875 O O . GLN C 1 219 ? 3.715 67.707 17.424 1.00 31.12 219 GLN C O 1
ATOM 6881 N N . ASP C 1 220 ? 1.676 68.639 17.055 1.00 28.92 220 ASP C N 1
ATOM 6882 C CA . ASP C 1 220 ? 1.765 68.482 15.608 1.00 29.04 220 ASP C CA 1
ATOM 6883 C C . ASP C 1 220 ? 2.826 69.404 15.000 1.00 27.34 220 ASP C C 1
ATOM 6884 O O . ASP C 1 220 ? 3.105 69.333 13.797 1.00 26.84 220 ASP C O 1
ATOM 6889 N N . ASP C 1 221 ? 3.384 70.293 15.815 1.00 28.03 221 ASP C N 1
ATOM 6890 C CA . ASP C 1 221 ? 4.442 71.201 15.359 1.00 26.56 221 ASP C CA 1
ATOM 6891 C C . ASP C 1 221 ? 5.743 70.421 15.138 1.00 26.71 221 ASP C C 1
ATOM 6892 O O . ASP C 1 221 ? 6.627 70.863 14.392 1.00 25.64 221 ASP C O 1
ATOM 6897 N N . VAL C 1 222 ? 5.845 69.274 15.805 1.00 25.05 222 VAL C N 1
ATOM 6898 C CA . VAL C 1 222 ? 7.043 68.430 15.762 1.00 25.67 222 VAL C CA 1
ATOM 6899 C C . VAL C 1 222 ? 7.299 67.584 14.515 1.00 25.43 222 VAL C C 1
ATOM 6900 O O . VAL C 1 222 ? 6.451 66.814 14.082 1.00 25.80 222 VAL C O 1
ATOM 6904 N N . ILE C 1 223 ? 8.499 67.725 13.962 1.00 24.34 223 ILE C N 1
ATOM 6905 C CA . ILE C 1 223 ? 8.916 66.961 12.789 1.00 23.40 223 ILE C CA 1
ATOM 6906 C C . ILE C 1 223 ? 10.285 66.328 13.136 1.00 25.00 223 ILE C C 1
ATOM 6907 O O . ILE C 1 223 ? 11.276 67.048 13.270 1.00 21.34 223 ILE C O 1
ATOM 6912 N N . ALA C 1 224 ? 10.316 65.003 13.300 1.00 24.83 224 ALA C N 1
ATOM 6913 C CA . ALA C 1 224 ? 11.541 64.278 13.596 1.00 23.76 224 ALA C CA 1
ATOM 6914 C C . ALA C 1 224 ? 12.128 63.712 12.299 1.00 25.57 224 ALA C C 1
ATOM 6915 O O . ALA C 1 224 ? 11.388 63.349 11.377 1.00 23.46 224 ALA C O 1
ATOM 6917 N N . ILE C 1 225 ? 13.464 63.670 12.232 1.00 22.09 225 ILE C N 1
ATOM 6918 C CA . ILE C 1 225 ? 14.193 63.138 11.089 1.00 19.79 225 ILE C CA 1
ATOM 6919 C C . ILE C 1 225 ? 14.892 61.880 11.624 1.00 20.14 225 ILE C C 1
ATOM 6920 O O . ILE C 1 225 ? 15.718 61.963 12.534 1.00 21.98 225 ILE C O 1
ATOM 6925 N N . ASP C 1 226 ? 14.572 60.712 11.090 1.00 18.39 226 ASP C N 1
ATOM 6926 C CA . ASP C 1 226 ? 15.203 59.496 11.572 1.00 20.09 226 ASP C CA 1
ATOM 6927 C C . ASP C 1 226 ? 16.698 59.415 11.152 1.00 18.14 226 ASP C C 1
ATOM 6928 O O . ASP C 1 226 ? 17.056 59.827 10.053 1.00 16.20 226 ASP C O 1
ATOM 6933 N N . ALA C 1 227 ? 17.545 58.882 12.027 1.00 21.69 227 ALA C N 1
ATOM 6934 C CA . ALA C 1 227 ? 18.971 58.707 11.685 1.00 22.52 227 ALA C CA 1
ATOM 6935 C C . ALA C 1 227 ? 19.366 57.293 12.084 1.00 24.46 227 ALA C C 1
ATOM 6936 O O . ALA C 1 227 ? 20.531 56.903 11.964 1.00 23.01 227 ALA C O 1
ATOM 6938 N N . SER C 1 228 ? 18.386 56.520 12.554 1.00 23.78 228 SER C N 1
ATOM 6939 C CA . SER C 1 228 ? 18.655 55.150 13.002 1.00 25.62 228 SER C CA 1
ATOM 6940 C C . SER C 1 228 ? 18.661 54.131 11.867 1.00 27.02 228 SER C C 1
ATOM 6941 O O . SER C 1 228 ? 19.359 53.121 11.937 1.00 28.50 228 SER C O 1
ATOM 6944 N N . PHE C 1 229 ? 17.872 54.404 10.835 1.00 29.31 229 PHE C N 1
ATOM 6945 C CA . PHE C 1 229 ? 17.688 53.494 9.708 1.00 29.95 229 PHE C CA 1
ATOM 6946 C C . PHE C 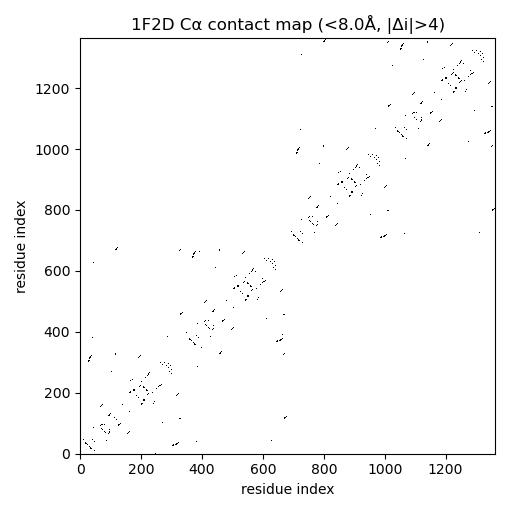1 229 ? 16.936 52.236 10.188 1.00 29.09 229 PHE C C 1
ATOM 6947 O O . PHE C 1 229 ? 16.879 51.233 9.479 1.00 29.69 229 PHE C O 1
ATOM 6955 N N . THR C 1 230 ? 16.400 52.282 11.408 1.00 29.44 230 THR C N 1
ATOM 6956 C CA . THR C 1 230 ? 15.586 51.176 11.937 1.00 30.73 230 THR C CA 1
ATOM 6957 C C . THR C 1 230 ? 14.230 51.825 12.296 1.00 31.25 230 THR C C 1
ATOM 6958 O O . THR C 1 230 ? 13.673 51.634 13.377 1.00 29.80 230 THR C O 1
ATOM 6962 N N . SER C 1 231 ? 13.768 52.631 11.341 1.00 32.37 231 SER C N 1
ATOM 6963 C CA . SER C 1 231 ? 12.523 53.402 11.352 1.00 35.44 231 SER C CA 1
ATOM 6964 C C . SER C 1 231 ? 11.397 52.924 12.277 1.00 35.24 231 SER C C 1
ATOM 6965 O O . SER C 1 231 ? 10.952 53.642 13.180 1.00 35.24 231 SER C O 1
ATOM 6968 N N . GLU C 1 232 ? 10.929 51.713 12.014 1.00 36.43 232 GLU C N 1
ATOM 6969 C CA . GLU C 1 232 ? 9.845 51.107 12.768 1.00 38.15 232 GLU C CA 1
ATOM 6970 C C . GLU C 1 232 ? 10.068 51.010 14.272 1.00 36.92 232 GLU C C 1
ATOM 6971 O O . GLU C 1 232 ? 9.188 51.379 15.064 1.00 35.35 232 GLU C O 1
ATOM 6977 N N . LYS C 1 233 ? 11.228 50.504 14.680 1.00 34.54 233 LYS C N 1
ATOM 6978 C CA . LYS C 1 233 ? 11.488 50.372 16.112 1.00 35.21 233 LYS C CA 1
ATOM 6979 C C . LYS C 1 233 ? 11.655 51.746 16.759 1.00 32.53 233 LYS C C 1
ATOM 6980 O O . LYS C 1 233 ? 11.247 51.958 17.896 1.00 33.41 233 LYS C O 1
ATOM 6986 N N . THR C 1 234 ? 12.231 52.681 16.016 1.00 30.43 234 THR C N 1
ATOM 6987 C CA . THR C 1 234 ? 12.436 54.031 16.512 1.00 28.76 234 THR C CA 1
ATOM 6988 C C . THR C 1 234 ? 11.082 54.704 16.773 1.00 27.72 234 THR C C 1
ATOM 6989 O O . THR C 1 234 ? 10.863 55.282 17.841 1.00 26.72 234 THR C O 1
ATOM 6993 N N . LYS C 1 235 ? 10.164 54.625 15.816 1.00 27.76 235 LYS C N 1
ATOM 6994 C CA . LYS C 1 235 ? 8.854 55.234 16.045 1.00 27.70 235 LYS C CA 1
ATOM 6995 C C . LYS C 1 235 ? 8.156 54.605 17.242 1.00 25.94 235 LYS C C 1
ATOM 6996 O O . LYS C 1 235 ? 7.638 55.303 18.098 1.00 27.52 235 LYS C O 1
ATOM 7002 N N . GLU C 1 236 ? 8.163 53.287 17.331 1.00 27.60 236 GLU C N 1
ATOM 7003 C CA . GLU C 1 236 ? 7.484 52.656 18.444 1.00 29.21 236 GLU C CA 1
ATOM 7004 C C . GLU C 1 236 ? 8.099 52.952 19.801 1.00 29.10 236 GLU C C 1
ATOM 7005 O O . GLU C 1 236 ? 7.373 53.111 20.796 1.00 25.98 236 GLU C O 1
ATOM 7011 N N . GLN C 1 237 ? 9.432 53.036 19.866 1.00 25.22 237 GLN C N 1
ATOM 7012 C CA . GLN C 1 237 ? 10.063 53.313 21.147 1.00 21.13 237 GLN C CA 1
ATOM 7013 C C . GLN C 1 237 ? 9.783 54.761 21.483 1.00 19.10 237 GLN C C 1
ATOM 7014 O O . GLN C 1 237 ? 9.483 55.093 22.623 1.00 16.91 237 GLN C O 1
ATOM 7020 N N . THR C 1 238 ? 9.848 55.628 20.477 1.00 18.92 238 THR C N 1
ATOM 7021 C CA . THR C 1 238 ? 9.612 57.042 20.730 1.00 21.47 238 THR C CA 1
ATOM 7022 C C . THR C 1 238 ? 8.159 57.268 21.224 1.00 24.07 238 THR C C 1
ATOM 7023 O O . THR C 1 238 ? 7.918 58.059 22.132 1.00 23.34 238 THR C O 1
ATOM 7027 N N . LEU C 1 239 ? 7.206 56.571 20.615 1.00 23.52 239 LEU C N 1
ATOM 7028 C CA . LEU C 1 239 ? 5.778 56.701 21.000 1.00 26.48 239 LEU C CA 1
ATOM 7029 C C . LEU C 1 239 ? 5.561 56.244 22.452 1.00 25.28 239 LEU C C 1
ATOM 7030 O O . LEU C 1 239 ? 4.845 56.893 23.228 1.00 26.42 239 LEU C O 1
ATOM 7035 N N . ARG C 1 240 ? 6.218 55.139 22.815 1.00 28.20 240 ARG C N 1
ATOM 7036 C CA . ARG C 1 240 ? 6.125 54.551 24.157 1.00 28.05 240 ARG C CA 1
ATOM 7037 C C . ARG C 1 240 ? 6.651 55.456 25.240 1.00 27.36 240 ARG C C 1
ATOM 7038 O O . ARG C 1 240 ? 6.081 55.537 26.337 1.00 27.56 240 ARG C O 1
ATOM 7046 N N . ILE C 1 241 ? 7.750 56.136 24.937 1.00 24.90 241 ILE C N 1
ATOM 7047 C CA . ILE C 1 241 ? 8.365 57.059 25.877 1.00 22.91 241 ILE C CA 1
ATOM 7048 C C . ILE C 1 241 ? 7.505 58.315 25.924 1.00 22.92 241 ILE C C 1
ATOM 7049 O O . ILE C 1 241 ? 7.311 58.904 26.987 1.00 25.06 241 ILE C O 1
ATOM 7054 N N . ALA C 1 242 ? 7.005 58.742 24.770 1.00 22.91 242 ALA C N 1
ATOM 7055 C CA . ALA C 1 242 ? 6.155 59.936 24.747 1.00 24.87 242 ALA C CA 1
ATOM 7056 C C . ALA C 1 242 ? 4.929 59.715 25.645 1.00 24.15 242 ALA C C 1
ATOM 7057 O O . ALA C 1 242 ? 4.610 60.554 26.466 1.00 24.03 242 ALA C O 1
ATOM 7059 N N . ASN C 1 243 ? 4.254 58.584 25.499 1.00 27.16 243 ASN C N 1
ATOM 7060 C CA . ASN C 1 243 ? 3.085 58.314 26.352 1.00 29.38 243 ASN C CA 1
ATOM 7061 C C . ASN C 1 243 ? 3.426 58.222 27.848 1.00 30.12 243 ASN C C 1
ATOM 7062 O O . ASN C 1 243 ? 2.767 58.861 28.678 1.00 30.48 243 ASN C O 1
ATOM 7067 N N . ASN C 1 244 ? 4.463 57.463 28.209 1.00 31.48 244 ASN C N 1
ATOM 7068 C CA . ASN C 1 244 ? 4.866 57.360 29.621 1.00 30.32 244 ASN C CA 1
ATOM 7069 C C . ASN C 1 244 ? 5.200 58.732 30.199 1.00 29.67 244 ASN C C 1
ATOM 7070 O O . ASN C 1 244 ? 4.847 59.055 31.335 1.00 28.85 244 ASN C O 1
ATOM 7075 N N . THR C 1 245 ? 5.936 59.522 29.423 1.00 28.82 245 THR C N 1
ATOM 7076 C CA . THR C 1 245 ? 6.335 60.858 29.859 1.00 27.02 245 THR C CA 1
ATOM 7077 C C . THR C 1 245 ? 5.109 61.802 29.967 1.00 28.41 245 THR C C 1
ATOM 7078 O O . THR C 1 245 ? 5.041 62.636 30.872 1.00 28.63 245 THR C O 1
ATOM 7082 N N . ALA C 1 246 ? 4.159 61.679 29.044 1.00 26.79 246 ALA C N 1
ATOM 7083 C CA . ALA C 1 246 ? 2.939 62.508 29.089 1.00 30.06 246 ALA C CA 1
ATOM 7084 C C . ALA C 1 246 ? 2.210 62.292 30.429 1.00 29.57 246 ALA C C 1
ATOM 7085 O O . ALA C 1 246 ? 1.756 63.244 31.078 1.00 32.23 246 ALA C O 1
ATOM 7087 N N . LYS C 1 247 ? 2.108 61.031 30.833 1.00 30.32 247 LYS C N 1
ATOM 7088 C CA . LYS C 1 247 ? 1.446 60.677 32.085 1.00 30.69 247 LYS C CA 1
ATOM 7089 C C . LYS C 1 247 ? 2.142 61.248 33.295 1.00 30.36 247 LYS C C 1
ATOM 7090 O O . LYS C 1 247 ? 1.483 61.683 34.233 1.00 29.99 247 LYS C O 1
ATOM 7096 N N . LEU C 1 248 ? 3.485 61.243 33.284 1.00 28.26 248 LEU C N 1
ATOM 7097 C CA . LEU C 1 248 ? 4.257 61.757 34.409 1.00 24.55 248 LEU C CA 1
ATOM 7098 C C . LEU C 1 248 ? 3.971 63.212 34.686 1.00 23.39 248 LEU C C 1
ATOM 7099 O O . LEU C 1 248 ? 3.905 63.625 35.842 1.00 23.51 248 LEU C O 1
ATOM 7104 N N . ILE C 1 249 ? 3.846 64.002 33.621 1.00 22.38 249 ILE C N 1
ATOM 7105 C CA . ILE C 1 249 ? 3.619 65.428 33.787 1.00 23.79 249 ILE C CA 1
ATOM 7106 C C . ILE C 1 249 ? 2.131 65.859 33.785 1.00 25.73 249 ILE C C 1
ATOM 7107 O O . ILE C 1 249 ? 1.833 67.043 33.861 1.00 25.63 249 ILE C O 1
ATOM 7112 N N . GLY C 1 250 ? 1.218 64.902 33.695 1.00 28.03 250 GLY C N 1
ATOM 7113 C CA . GLY C 1 250 ? -0.201 65.248 33.712 1.00 31.16 250 GLY C CA 1
ATOM 7114 C C . GLY C 1 250 ? -0.891 65.492 32.385 1.00 32.41 250 GLY C C 1
ATOM 7115 O O . GLY C 1 250 ? -2.076 65.830 32.380 1.00 36.31 250 GLY C O 1
ATOM 7116 N N . VAL C 1 251 ? -0.188 65.333 31.266 1.00 32.54 251 VAL C N 1
ATOM 7117 C CA . VAL C 1 251 ? -0.792 65.548 29.953 1.00 32.08 251 VAL C CA 1
ATOM 7118 C C . VAL C 1 251 ? -1.671 64.343 29.632 1.00 32.87 251 VAL C C 1
ATOM 7119 O O . VAL C 1 251 ? -1.216 63.211 29.758 1.00 33.02 251 VAL C O 1
ATOM 7123 N N . GLU C 1 252 ? -2.930 64.592 29.244 1.00 32.63 252 GLU C N 1
ATOM 7124 C CA . GLU C 1 252 ? -3.913 63.548 28.918 1.00 33.17 252 GLU C CA 1
ATOM 7125 C C . GLU C 1 252 ? -3.811 62.995 27.481 1.00 34.75 252 GLU C C 1
ATOM 7126 O O . GLU C 1 252 ? -4.223 61.872 27.202 1.00 36.35 252 GLU C O 1
ATOM 7132 N N . HIS C 1 253 ? -3.273 63.785 26.561 1.00 36.53 253 HIS C N 1
ATOM 7133 C CA . HIS C 1 253 ? -3.143 63.354 25.170 1.00 36.83 253 HIS C CA 1
ATOM 7134 C C . HIS C 1 253 ? -2.465 61.992 25.004 1.00 37.95 253 HIS C C 1
ATOM 7135 O O . HIS C 1 253 ? -1.490 61.675 25.687 1.00 40.93 253 HIS C O 1
ATOM 7142 N N . GLU C 1 254 ? -2.998 61.176 24.102 1.00 38.01 254 GLU C N 1
ATOM 7143 C CA . GLU C 1 254 ? -2.437 59.861 23.831 1.00 36.80 254 GLU C CA 1
ATOM 7144 C C . GLU C 1 254 ? -1.762 59.885 22.467 1.00 37.11 254 GLU C C 1
ATOM 7145 O O . GLU C 1 254 ? -2.384 60.243 21.460 1.00 35.65 254 GLU C O 1
ATOM 7151 N N . PHE C 1 255 ? -0.487 59.504 22.430 1.00 34.07 255 PHE C N 1
ATOM 7152 C CA . PHE C 1 255 ? 0.251 59.489 21.177 1.00 32.45 255 PHE C CA 1
ATOM 7153 C C . PHE C 1 255 ? 0.123 58.157 20.465 1.00 32.48 255 PHE C C 1
ATOM 7154 O O . PHE C 1 255 ? 0.492 57.112 20.998 1.00 34.82 255 PHE C O 1
ATOM 7162 N N . LYS C 1 256 ? -0.399 58.212 19.248 1.00 32.10 256 LYS C N 1
ATOM 7163 C CA . LYS C 1 256 ? -0.614 57.028 18.435 1.00 32.71 256 LYS C CA 1
ATOM 7164 C C . LYS C 1 256 ? 0.289 57.067 17.230 1.00 31.28 256 LYS C C 1
ATOM 7165 O O . LYS C 1 256 ? 0.491 56.059 16.556 1.00 31.11 256 LYS C O 1
ATOM 7171 N N . ASP C 1 257 ? 0.827 58.247 16.951 1.00 31.83 257 ASP C N 1
ATOM 7172 C CA . ASP C 1 257 ? 1.724 58.404 15.815 1.00 31.99 257 ASP C CA 1
ATOM 7173 C C . ASP C 1 257 ? 2.365 59.799 15.866 1.00 29.51 257 ASP C C 1
ATOM 7174 O O . ASP C 1 257 ? 1.972 60.647 16.668 1.00 28.85 257 ASP C O 1
ATOM 7179 N N . PHE C 1 258 ? 3.401 60.005 15.057 1.00 29.30 258 PHE C N 1
ATOM 7180 C CA . PHE C 1 258 ? 4.059 61.298 14.987 1.00 26.46 258 PHE C CA 1
ATOM 7181 C C . PHE C 1 258 ? 4.838 61.372 13.674 1.00 26.20 258 PHE C C 1
ATOM 7182 O O . PHE C 1 258 ? 5.060 60.353 13.009 1.00 25.44 258 PHE C O 1
ATOM 7190 N N . THR C 1 259 ? 5.192 62.587 13.274 1.00 24.75 259 THR C N 1
ATOM 7191 C CA . THR C 1 259 ? 5.904 62.797 12.033 1.00 27.09 259 THR C CA 1
ATOM 7192 C C . THR C 1 259 ? 7.383 62.403 12.147 1.00 27.44 259 THR C C 1
ATOM 7193 O O . THR C 1 259 ? 8.156 63.046 12.872 1.00 26.73 259 THR C O 1
ATOM 7197 N N . LEU C 1 260 ? 7.745 61.347 11.418 1.00 26.47 260 LEU C N 1
ATOM 7198 C CA . LEU C 1 260 ? 9.109 60.820 11.371 1.00 27.22 260 LEU C CA 1
ATOM 7199 C C . LEU C 1 260 ? 9.540 60.596 9.928 1.00 27.08 260 LEU C C 1
ATOM 7200 O O . LEU C 1 260 ? 9.268 59.532 9.376 1.00 29.67 260 LEU C O 1
ATOM 7205 N N . ASP C 1 261 ? 10.191 61.591 9.317 1.00 26.16 261 ASP C N 1
ATOM 7206 C CA . ASP C 1 261 ? 10.674 61.491 7.925 1.00 25.55 261 ASP C CA 1
ATOM 7207 C C . ASP C 1 261 ? 11.834 60.472 7.916 1.00 26.44 261 ASP C C 1
ATOM 7208 O O . ASP C 1 261 ? 12.786 60.603 8.681 1.00 22.77 261 ASP C O 1
ATOM 7213 N N . THR C 1 262 ? 11.760 59.469 7.050 1.00 25.85 262 THR C N 1
ATOM 7214 C CA . THR C 1 262 ? 12.773 58.423 7.025 1.00 26.22 262 THR C CA 1
ATOM 7215 C C . THR C 1 262 ? 13.623 58.397 5.761 1.00 24.00 262 THR C C 1
ATOM 7216 O O . THR C 1 262 ? 14.316 57.427 5.507 1.00 25.92 262 THR C O 1
ATOM 7220 N N . ARG C 1 263 ? 13.575 59.464 4.981 1.00 23.15 263 ARG C N 1
ATOM 7221 C CA . ARG C 1 263 ? 14.287 59.520 3.710 1.00 22.01 263 ARG C CA 1
ATOM 7222 C C . ARG C 1 263 ? 15.809 59.779 3.760 1.00 21.73 263 ARG C C 1
ATOM 7223 O O . ARG C 1 263 ? 16.458 59.721 2.717 1.00 21.55 263 ARG C O 1
ATOM 7231 N N . PHE C 1 264 ? 16.373 60.049 4.937 1.00 23.45 264 PHE C N 1
ATOM 7232 C CA . PHE C 1 264 ? 17.798 60.416 4.999 1.00 24.66 264 PHE C CA 1
ATOM 7233 C C . PHE C 1 264 ? 18.749 59.585 5.861 1.00 24.01 264 PHE C C 1
ATOM 7234 O O . PHE C 1 264 ? 19.951 59.846 5.890 1.00 25.34 264 PHE C O 1
ATOM 7242 N N . ALA C 1 265 ? 18.218 58.580 6.539 1.00 23.46 265 ALA C N 1
ATOM 7243 C CA . ALA C 1 265 ? 19.011 57.706 7.388 1.00 24.48 265 ALA C CA 1
ATOM 7244 C C . ALA C 1 265 ? 19.983 56.766 6.660 1.00 24.55 265 ALA C C 1
ATOM 7245 O O . ALA C 1 265 ? 20.984 56.341 7.244 1.00 25.39 265 ALA C O 1
ATOM 7247 N N . TYR C 1 266 ? 19.691 56.442 5.405 1.00 23.17 266 TYR C N 1
ATOM 7248 C CA . TYR C 1 266 ? 20.512 55.516 4.647 1.00 23.36 266 TYR C CA 1
ATOM 7249 C C . TYR C 1 266 ? 21.981 55.996 4.548 1.00 23.54 266 TYR C C 1
ATOM 7250 O O . TYR C 1 266 ? 22.257 57.197 4.619 1.00 22.85 266 TYR C O 1
ATOM 7259 N N . PRO C 1 267 ? 22.934 55.067 4.349 1.00 23.89 267 PRO C N 1
ATOM 7260 C CA . PRO C 1 267 ? 22.799 53.615 4.201 1.00 23.16 267 PRO C CA 1
ATOM 7261 C C . PRO C 1 267 ? 22.684 52.820 5.498 1.00 22.90 267 PRO C C 1
ATOM 7262 O O . PRO C 1 267 ? 22.447 51.609 5.468 1.00 25.18 267 PRO C O 1
ATOM 7266 N N . CYS C 1 268 ? 22.871 53.491 6.631 1.00 22.91 268 CYS C N 1
ATOM 7267 C CA . CYS C 1 268 ? 22.777 52.865 7.947 1.00 22.30 268 CYS C CA 1
ATOM 7268 C C . CYS C 1 268 ? 23.158 53.850 9.043 1.00 21.36 268 CYS C C 1
ATOM 7269 O O . CYS C 1 268 ? 23.675 54.928 8.756 1.00 22.10 268 CYS C O 1
ATOM 7272 N N . TYR C 1 269 ? 22.851 53.499 10.290 1.00 18.61 269 TYR C N 1
ATOM 7273 C CA . TYR C 1 269 ? 23.192 54.350 11.417 1.00 21.16 269 TYR C CA 1
ATOM 7274 C C . TYR C 1 269 ? 24.729 54.538 11.411 1.00 22.65 269 TYR C C 1
ATOM 7275 O O . TYR C 1 269 ? 25.461 53.574 11.210 1.00 22.15 269 TYR C O 1
ATOM 7284 N N . GLY C 1 270 ? 25.201 55.764 11.599 1.00 20.80 270 GLY C N 1
ATOM 7285 C CA . GLY C 1 270 ? 26.642 55.976 11.689 1.00 24.16 270 GLY C CA 1
ATOM 7286 C C . GLY C 1 270 ? 27.383 56.260 10.403 1.00 23.51 270 GLY C C 1
ATOM 7287 O O . GLY C 1 270 ? 28.524 56.712 10.437 1.00 24.19 270 GLY C O 1
ATOM 7288 N N . VAL C 1 271 ? 26.741 56.006 9.269 1.00 23.31 271 VAL C N 1
ATOM 7289 C CA . VAL C 1 271 ? 27.381 56.238 7.990 1.00 23.76 271 VAL C CA 1
ATOM 7290 C C . VAL C 1 271 ? 26.638 57.304 7.243 1.00 22.61 271 VAL C C 1
ATOM 7291 O O . VAL C 1 271 ? 25.440 57.209 7.049 1.00 25.31 271 VAL C O 1
ATOM 7295 N N . PRO C 1 272 ? 27.343 58.346 6.812 1.00 24.45 272 PRO C N 1
ATOM 7296 C CA . PRO C 1 272 ? 26.687 59.427 6.069 1.00 21.94 272 PRO C CA 1
ATOM 7297 C C . PRO C 1 272 ? 26.491 59.027 4.605 1.00 24.46 272 PRO C C 1
ATOM 7298 O O . PRO C 1 272 ? 27.224 58.181 4.093 1.00 22.47 272 PRO C O 1
ATOM 7302 N N . ASN C 1 273 ? 25.470 59.592 3.952 1.00 23.16 273 ASN C N 1
ATOM 7303 C CA . ASN C 1 273 ? 25.284 59.351 2.526 1.00 21.82 273 ASN C CA 1
ATOM 7304 C C . ASN C 1 273 ? 25.824 60.633 1.912 1.00 20.57 273 ASN C C 1
ATOM 7305 O O . ASN C 1 273 ? 26.122 61.576 2.650 1.00 20.45 273 ASN C O 1
ATOM 7310 N N . GLU C 1 274 ? 25.978 60.683 0.591 1.00 21.86 274 GLU C N 1
ATOM 7311 C CA . GLU C 1 274 ? 26.502 61.877 -0.061 1.00 22.79 274 GLU C CA 1
ATOM 7312 C C . GLU C 1 274 ? 25.700 63.117 0.330 1.00 21.99 274 GLU C C 1
ATOM 7313 O O . GLU C 1 274 ? 26.259 64.185 0.487 1.00 19.40 274 GLU C O 1
ATOM 7319 N N . GLY C 1 275 ? 24.372 62.985 0.423 1.00 21.00 275 GLY C N 1
ATOM 7320 C CA . GLY C 1 275 ? 23.545 64.122 0.786 1.00 18.99 275 GLY C CA 1
ATOM 7321 C C . GLY C 1 275 ? 23.846 64.616 2.188 1.00 17.86 275 GLY C C 1
ATOM 7322 O O . GLY C 1 275 ? 23.774 65.805 2.462 1.00 19.15 275 GLY C O 1
ATOM 7323 N N . THR C 1 276 ? 24.138 63.699 3.094 1.00 18.35 276 THR C N 1
ATOM 7324 C CA . THR C 1 276 ? 24.521 64.079 4.451 1.00 21.09 276 THR C CA 1
ATOM 7325 C C . THR C 1 276 ? 25.774 64.989 4.395 1.00 21.19 276 THR C C 1
ATOM 7326 O O . THR C 1 276 ? 25.806 66.093 4.976 1.00 21.47 276 THR C O 1
ATOM 7330 N N . ILE C 1 277 ? 26.800 64.530 3.686 1.00 21.60 277 ILE C N 1
ATOM 7331 C CA . ILE C 1 277 ? 28.023 65.312 3.542 1.00 20.02 277 ILE C CA 1
ATOM 7332 C C . ILE C 1 277 ? 27.717 66.703 2.950 1.00 20.29 277 ILE C C 1
ATOM 7333 O O . ILE C 1 277 ? 28.192 67.731 3.446 1.00 17.95 277 ILE C O 1
ATOM 7338 N N . GLU C 1 278 ? 26.916 66.748 1.889 1.00 20.58 278 GLU C N 1
ATOM 7339 C CA . GLU C 1 278 ? 26.587 68.048 1.301 1.00 21.67 278 GLU C CA 1
ATOM 7340 C C . GLU C 1 278 ? 25.855 68.948 2.280 1.00 19.64 278 GLU C C 1
ATOM 7341 O O . GLU C 1 278 ? 26.006 70.166 2.233 1.00 21.22 278 GLU C O 1
ATOM 7347 N N . ALA C 1 279 ? 25.036 68.363 3.152 1.00 20.39 279 ALA C N 1
ATOM 7348 C CA . ALA C 1 279 ? 24.274 69.180 4.107 1.00 21.69 279 ALA C CA 1
ATOM 7349 C C . ALA C 1 279 ? 25.243 69.772 5.150 1.00 19.50 279 ALA C C 1
ATOM 7350 O O . ALA C 1 279 ? 25.185 70.956 5.500 1.00 19.13 279 ALA C O 1
ATOM 7352 N N . ILE C 1 280 ? 26.135 68.927 5.650 1.00 20.72 280 ILE C N 1
ATOM 7353 C CA . ILE C 1 280 ? 27.131 69.377 6.620 1.00 17.30 280 ILE C CA 1
ATOM 7354 C C . ILE C 1 280 ? 27.900 70.525 6.003 1.00 17.60 280 ILE C C 1
ATOM 7355 O O . ILE C 1 280 ? 28.072 71.563 6.634 1.00 16.01 280 ILE C O 1
ATOM 7360 N N . ARG C 1 281 ? 28.327 70.364 4.755 1.00 16.59 281 ARG C N 1
ATOM 7361 C CA . ARG C 1 281 ? 29.095 71.435 4.108 1.00 20.45 281 ARG C CA 1
ATOM 7362 C C . ARG C 1 281 ? 28.287 72.698 3.858 1.00 20.75 281 ARG C C 1
ATOM 7363 O O . ARG C 1 281 ? 28.791 73.810 4.017 1.00 19.39 281 ARG C O 1
ATOM 7371 N N . THR C 1 282 ? 27.016 72.535 3.465 1.00 21.26 282 THR C N 1
ATOM 7372 C CA . THR C 1 282 ? 26.174 73.700 3.205 1.00 17.78 282 THR C CA 1
ATOM 7373 C C . THR C 1 282 ? 26.016 74.524 4.466 1.00 15.98 282 THR C C 1
ATOM 7374 O O . THR C 1 282 ? 26.248 75.719 4.450 1.00 18.36 282 THR C O 1
ATOM 7378 N N . CYS C 1 283 ? 25.604 73.892 5.560 1.00 18.34 283 CYS C N 1
ATOM 7379 C CA . CYS C 1 283 ? 25.443 74.602 6.838 1.00 18.20 283 CYS C CA 1
ATOM 7380 C C . CYS C 1 283 ? 26.793 75.227 7.312 1.00 19.14 283 CYS C C 1
ATOM 7381 O O . CYS C 1 283 ? 26.855 76.374 7.805 1.00 16.29 283 CYS C O 1
ATOM 7384 N N . ALA C 1 284 ? 27.877 74.475 7.166 1.00 18.76 284 ALA C N 1
ATOM 7385 C CA . ALA C 1 284 ? 29.189 75.004 7.595 1.00 18.16 284 ALA C CA 1
ATOM 7386 C C . ALA C 1 284 ? 29.585 76.233 6.791 1.00 18.57 284 ALA C C 1
ATOM 7387 O O . ALA C 1 284 ? 29.944 77.260 7.364 1.00 18.48 284 ALA C O 1
ATOM 7389 N N . GLU C 1 285 ? 29.506 76.118 5.461 1.00 18.47 285 GLU C N 1
ATOM 7390 C CA . GLU C 1 285 ? 29.851 77.199 4.558 1.00 20.15 285 GLU C CA 1
ATOM 7391 C C . GLU C 1 285 ? 28.980 78.431 4.704 1.00 20.02 285 GLU C C 1
ATOM 7392 O O . GLU C 1 285 ? 29.444 79.542 4.505 1.00 18.83 285 GLU C O 1
ATOM 7398 N N . GLN C 1 286 ? 27.710 78.231 5.028 1.00 20.25 286 GLN C N 1
ATOM 7399 C CA . GLN C 1 286 ? 26.788 79.353 5.155 1.00 20.40 286 GLN C CA 1
ATOM 7400 C C . GLN C 1 286 ? 26.750 80.005 6.549 1.00 20.14 286 GLN C C 1
ATOM 7401 O O . GLN C 1 286 ? 26.604 81.213 6.664 1.00 18.60 286 GLN C O 1
ATOM 7407 N N . GLU C 1 287 ? 26.906 79.211 7.601 1.00 20.33 287 GLU C N 1
ATOM 7408 C CA . GLU C 1 287 ? 26.817 79.754 8.966 1.00 21.07 287 GLU C CA 1
ATOM 7409 C C . GLU C 1 287 ? 27.995 79.501 9.915 1.00 21.16 287 GLU C C 1
ATOM 7410 O O . GLU C 1 287 ? 27.962 79.947 11.058 1.00 21.74 287 GLU C O 1
ATOM 7416 N N . GLY C 1 288 ? 29.022 78.791 9.465 1.00 22.63 288 GLY C N 1
ATOM 7417 C CA . GLY C 1 288 ? 30.123 78.502 10.374 1.00 21.49 288 GLY C CA 1
ATOM 7418 C C . GLY C 1 288 ? 29.628 77.614 11.508 1.00 20.48 288 GLY C C 1
ATOM 7419 O O . GLY C 1 288 ? 30.230 77.573 12.597 1.00 19.61 288 GLY C O 1
ATOM 7420 N N . VAL C 1 289 ? 28.521 76.906 11.266 1.00 16.08 289 VAL C N 1
ATOM 7421 C CA . VAL C 1 289 ? 27.948 76.008 12.283 1.00 14.97 289 VAL C CA 1
ATOM 7422 C C . VAL C 1 289 ? 28.271 74.587 11.870 1.00 15.78 289 VAL C C 1
ATOM 7423 O O . VAL C 1 289 ? 28.004 74.191 10.726 1.00 20.49 289 VAL C O 1
ATOM 7427 N N . LEU C 1 290 ? 28.816 73.800 12.793 1.00 16.86 290 LEU C N 1
ATOM 7428 C CA . LEU C 1 290 ? 29.216 72.414 12.485 1.00 17.47 290 LEU C CA 1
ATOM 7429 C C . LEU C 1 290 ? 28.229 71.313 12.864 1.00 17.17 290 LEU C C 1
ATOM 7430 O O . LEU C 1 290 ? 27.787 71.267 13.992 1.00 16.69 290 LEU C O 1
ATOM 7435 N N . THR C 1 291 ? 27.979 70.375 11.944 1.00 16.64 291 THR C N 1
ATOM 7436 C CA . THR C 1 291 ? 27.116 69.233 12.233 1.00 16.83 291 THR C CA 1
ATOM 7437 C C . THR C 1 291 ? 27.902 67.971 11.890 1.00 18.22 291 THR C C 1
ATOM 7438 O O . THR C 1 291 ? 28.856 68.023 11.111 1.00 21.66 291 THR C O 1
ATOM 7442 N N . ASP C 1 292 ? 27.495 66.839 12.455 1.00 18.50 292 ASP C N 1
ATOM 7443 C CA . ASP C 1 292 ? 28.217 65.589 12.288 1.00 19.67 292 ASP C CA 1
ATOM 7444 C C . ASP C 1 292 ? 27.622 64.609 11.302 1.00 21.89 292 ASP C C 1
ATOM 7445 O O . ASP C 1 292 ? 26.425 64.683 10.979 1.00 19.18 292 ASP C O 1
ATOM 7450 N N . PRO C 1 293 ? 28.448 63.634 10.846 1.00 20.73 293 PRO C N 1
ATOM 7451 C CA . PRO C 1 293 ? 27.977 62.630 9.879 1.00 22.39 293 PRO C CA 1
ATOM 7452 C C . PRO C 1 293 ? 26.976 61.597 10.410 1.00 21.70 293 PRO C C 1
ATOM 7453 O O . PRO C 1 293 ? 26.283 60.957 9.632 1.00 21.74 293 PRO C O 1
ATOM 7457 N N . VAL C 1 294 ? 26.886 61.442 11.723 1.00 21.40 294 VAL C N 1
ATOM 7458 C CA . VAL C 1 294 ? 25.980 60.454 12.309 1.00 21.85 294 VAL C CA 1
ATOM 7459 C C . VAL C 1 294 ? 24.551 60.944 12.606 1.00 23.21 294 VAL C C 1
ATOM 7460 O O . VAL C 1 294 ? 23.556 60.288 12.234 1.00 21.43 294 VAL C O 1
ATOM 7464 N N . TYR C 1 295 ? 24.461 62.096 13.263 1.00 20.81 295 TYR C N 1
ATOM 7465 C CA . TYR C 1 295 ? 23.186 62.633 13.709 1.00 21.33 295 TYR C CA 1
ATOM 7466 C C . TYR C 1 295 ? 22.707 63.911 13.061 1.00 22.29 295 TYR C C 1
ATOM 7467 O O . TYR C 1 295 ? 21.823 63.879 12.210 1.00 23.79 295 TYR C O 1
ATOM 7476 N N . GLU C 1 296 ? 23.288 65.034 13.485 1.00 20.99 296 GLU C N 1
ATOM 7477 C CA . GLU C 1 296 ? 22.865 66.346 13.021 1.00 20.87 296 GLU C CA 1
ATOM 7478 C C . GLU C 1 296 ? 23.027 66.630 11.546 1.00 22.16 296 GLU C C 1
ATOM 7479 O O . GLU C 1 296 ? 22.282 67.440 10.984 1.00 22.18 296 GLU C O 1
ATOM 7485 N N . GLY C 1 297 ? 23.983 65.968 10.902 1.00 19.82 297 GLY C N 1
ATOM 7486 C CA . GLY C 1 297 ? 24.149 66.174 9.482 1.00 19.02 297 GLY C CA 1
ATOM 7487 C C . GLY C 1 297 ? 22.923 65.612 8.769 1.00 18.41 297 GLY C C 1
ATOM 7488 O O . GLY C 1 297 ? 22.543 66.108 7.720 1.00 15.90 297 GLY C O 1
ATOM 7489 N N . LYS C 1 298 ? 22.307 64.585 9.354 1.00 20.59 298 LYS C N 1
ATOM 7490 C CA . LYS C 1 298 ? 21.117 63.980 8.761 1.00 22.08 298 LYS C CA 1
ATOM 7491 C C . LYS C 1 298 ? 19.834 64.764 9.038 1.00 22.17 298 LYS C C 1
ATOM 7492 O O . LYS C 1 298 ? 19.000 64.883 8.147 1.00 23.90 298 LYS C O 1
ATOM 7498 N N . SER C 1 299 ? 19.663 65.313 10.240 1.00 23.11 299 SER C N 1
ATOM 7499 C CA . SER C 1 299 ? 18.447 66.098 10.486 1.00 23.02 299 SER C CA 1
ATOM 7500 C C . SER C 1 299 ? 18.589 67.394 9.709 1.00 23.37 299 SER C C 1
ATOM 7501 O O . SER C 1 299 ? 17.591 67.970 9.251 1.00 18.66 299 SER C O 1
ATOM 7504 N N . MET C 1 300 ? 19.834 67.860 9.537 1.00 19.13 300 MET C N 1
ATOM 7505 C CA . MET C 1 300 ? 20.063 69.070 8.767 1.00 17.98 300 MET C CA 1
ATOM 7506 C C . MET C 1 300 ? 19.792 68.741 7.278 1.00 19.75 300 MET C C 1
ATOM 7507 O O . MET C 1 300 ? 19.285 69.570 6.528 1.00 16.64 300 MET C O 1
ATOM 7512 N N . GLN C 1 301 ? 20.127 67.524 6.865 1.00 20.52 301 GLN C N 1
ATOM 7513 C CA . GLN C 1 301 ? 19.879 67.099 5.487 1.00 22.95 301 GLN C CA 1
ATOM 7514 C C . GLN C 1 301 ? 18.345 67.068 5.240 1.00 24.72 301 GLN C C 1
ATOM 7515 O O . GLN C 1 301 ? 17.874 67.470 4.172 1.00 24.57 301 GLN C O 1
ATOM 7521 N N . GLY C 1 302 ? 17.590 66.586 6.232 1.00 24.06 302 GLY C N 1
ATOM 7522 C CA . GLY C 1 302 ? 16.139 66.533 6.134 1.00 24.66 302 GLY C CA 1
ATOM 7523 C C . GLY C 1 302 ? 15.519 67.924 6.064 1.00 25.19 302 GLY C C 1
ATOM 7524 O O . GLY C 1 302 ? 14.583 68.154 5.280 1.00 23.21 302 GLY C O 1
ATOM 7525 N N . LEU C 1 303 ? 16.045 68.842 6.879 1.00 22.48 303 LEU C N 1
ATOM 7526 C CA . LEU C 1 303 ? 15.591 70.235 6.947 1.00 24.51 303 LEU C CA 1
ATOM 7527 C C . LEU C 1 303 ? 15.705 70.886 5.569 1.00 25.63 303 LEU C C 1
ATOM 7528 O O . LEU C 1 303 ? 14.744 71.479 5.069 1.00 23.62 303 LEU C O 1
ATOM 7533 N N . ILE C 1 304 ? 16.899 70.804 4.981 1.00 22.40 304 ILE C N 1
ATOM 7534 C CA . ILE C 1 304 ? 17.152 71.384 3.665 1.00 22.59 304 ILE C CA 1
ATOM 7535 C C . ILE C 1 304 ? 16.190 70.828 2.604 1.00 22.86 304 ILE C C 1
ATOM 7536 O O . ILE C 1 304 ? 15.652 71.580 1.790 1.00 21.43 304 ILE C O 1
ATOM 7541 N N . ALA C 1 305 ? 15.991 69.514 2.616 1.00 24.07 305 ALA C N 1
ATOM 7542 C CA . ALA C 1 305 ? 15.099 68.841 1.661 1.00 26.46 305 ALA C CA 1
ATOM 7543 C C . ALA C 1 305 ? 13.634 69.291 1.788 1.00 27.21 305 ALA C C 1
ATOM 7544 O O . ALA C 1 305 ? 12.983 69.569 0.776 1.00 28.81 305 ALA C O 1
ATOM 7546 N N . LEU C 1 306 ? 13.129 69.339 3.020 1.00 26.45 306 LEU C N 1
ATOM 7547 C CA . LEU C 1 306 ? 11.752 69.773 3.322 1.00 26.65 306 LEU C CA 1
ATOM 7548 C C . LEU C 1 306 ? 11.521 71.232 2.873 1.00 27.99 306 LEU C C 1
ATOM 7549 O O . LEU C 1 306 ? 10.481 71.580 2.291 1.00 25.97 306 LEU C O 1
ATOM 7554 N N . ILE C 1 307 ? 12.495 72.088 3.167 1.00 26.09 307 ILE C N 1
ATOM 7555 C CA . ILE C 1 307 ? 12.415 73.496 2.795 1.00 26.40 307 ILE C CA 1
ATOM 7556 C C . ILE C 1 307 ? 12.387 73.654 1.285 1.00 29.32 307 ILE C C 1
ATOM 7557 O O . ILE C 1 307 ? 11.584 74.438 0.748 1.00 27.73 307 ILE C O 1
ATOM 7562 N N . LYS C 1 308 ? 13.282 72.927 0.611 1.00 29.20 308 LYS C N 1
ATOM 7563 C CA . LYS C 1 308 ? 13.373 72.982 -0.840 1.00 31.14 308 LYS C CA 1
ATOM 7564 C C . LYS C 1 308 ? 12.086 72.564 -1.542 1.00 31.56 308 LYS C C 1
ATOM 7565 O O . LYS C 1 308 ? 11.727 73.167 -2.555 1.00 33.70 308 LYS C O 1
ATOM 7571 N N . GLU C 1 309 ? 11.399 71.556 -1.013 1.00 29.87 309 GLU C N 1
ATOM 7572 C CA . GLU C 1 309 ? 10.153 71.067 -1.616 1.00 31.26 309 GLU C CA 1
ATOM 7573 C C . GLU C 1 309 ? 8.874 71.805 -1.186 1.00 30.28 309 GLU C C 1
ATOM 7574 O O . GLU C 1 309 ? 7.760 71.333 -1.408 1.00 31.71 309 GLU C O 1
ATOM 7580 N N . ASP C 1 310 ? 9.038 72.964 -0.571 1.00 28.93 310 ASP C N 1
ATOM 7581 C CA . ASP C 1 310 ? 7.916 73.768 -0.120 1.00 29.65 310 ASP C CA 1
ATOM 7582 C C . ASP C 1 310 ? 6.996 73.056 0.851 1.00 29.74 310 ASP C C 1
ATOM 7583 O O . ASP C 1 310 ? 5.778 73.200 0.784 1.00 29.27 310 ASP C O 1
ATOM 7588 N N . TYR C 1 311 ? 7.581 72.294 1.761 1.00 29.10 311 TYR C N 1
ATOM 7589 C CA . TYR C 1 311 ? 6.811 71.568 2.756 1.00 28.39 311 TYR C CA 1
ATOM 7590 C C . TYR C 1 311 ? 6.202 72.517 3.770 1.00 29.65 311 TYR C C 1
ATOM 7591 O O . TYR C 1 311 ? 5.113 72.263 4.305 1.00 28.15 311 TYR C O 1
ATOM 7600 N N . PHE C 1 312 ? 6.915 73.616 4.019 1.00 27.37 312 PHE C N 1
ATOM 7601 C CA . PHE C 1 312 ? 6.505 74.624 4.984 1.00 28.27 312 PHE C CA 1
ATOM 7602 C C . PHE C 1 312 ? 5.782 75.783 4.326 1.00 29.39 312 PHE C C 1
ATOM 7603 O O . PHE C 1 312 ? 6.036 76.121 3.172 1.00 26.34 312 PHE C O 1
ATOM 7611 N N . LYS C 1 313 ? 4.898 76.411 5.089 1.00 32.01 313 LYS C N 1
ATOM 7612 C CA . LYS C 1 313 ? 4.177 77.547 4.569 1.00 34.78 313 LYS C CA 1
ATOM 7613 C C . LYS C 1 313 ? 5.139 78.721 4.377 1.00 33.98 313 LYS C C 1
ATOM 7614 O O . LYS C 1 313 ? 6.142 78.849 5.087 1.00 33.92 313 LYS C O 1
ATOM 7620 N N . PRO C 1 314 ? 4.864 79.569 3.376 1.00 32.85 314 PRO C N 1
ATOM 7621 C CA . PRO C 1 314 ? 5.680 80.743 3.061 1.00 31.49 314 PRO C CA 1
ATOM 7622 C C . PRO C 1 314 ? 5.963 81.632 4.277 1.00 29.91 314 PRO C C 1
ATOM 7623 O O . PRO C 1 314 ? 5.039 82.049 4.984 1.00 27.50 314 PRO C O 1
ATOM 7627 N N . GLY C 1 315 ? 7.246 81.897 4.530 1.00 25.10 315 GLY C N 1
ATOM 7628 C CA . GLY C 1 315 ? 7.622 82.759 5.642 1.00 23.39 315 GLY C CA 1
ATOM 7629 C C . GLY C 1 315 ? 7.590 82.102 6.995 1.00 21.05 315 GLY C C 1
ATOM 7630 O O . GLY C 1 315 ? 7.711 82.775 8.020 1.00 24.08 315 GLY C O 1
ATOM 7631 N N . ALA C 1 316 ? 7.403 80.790 7.010 1.00 20.41 316 ALA C N 1
ATOM 7632 C CA . ALA C 1 316 ? 7.375 80.018 8.252 1.00 21.59 316 ALA C CA 1
ATOM 7633 C C . ALA C 1 316 ? 8.665 80.143 9.065 1.00 24.56 316 ALA C C 1
ATOM 7634 O O . ALA C 1 316 ? 9.773 80.213 8.492 1.00 23.30 316 ALA C O 1
ATOM 7636 N N . ASN C 1 317 ? 8.521 80.142 10.392 1.00 24.34 317 ASN C N 1
ATOM 7637 C CA . ASN C 1 317 ? 9.674 80.196 11.298 1.00 26.14 317 ASN C CA 1
ATOM 7638 C C . ASN C 1 317 ? 9.863 78.748 11.741 1.00 26.72 317 ASN C C 1
ATOM 7639 O O . ASN C 1 317 ? 8.977 78.142 12.359 1.00 25.76 317 ASN C O 1
ATOM 7644 N N . VAL C 1 318 ? 11.017 78.186 11.402 1.00 25.18 318 VAL C N 1
ATOM 7645 C CA . VAL C 1 318 ? 11.280 76.793 11.701 1.00 22.33 318 VAL C CA 1
ATOM 7646 C C . VAL C 1 318 ? 12.429 76.683 12.670 1.00 23.44 318 VAL C C 1
ATOM 7647 O O . VAL C 1 318 ? 13.521 77.236 12.437 1.00 22.73 318 VAL C O 1
ATOM 7651 N N . LEU C 1 319 ? 12.189 75.967 13.762 1.00 22.21 319 LEU C N 1
ATOM 7652 C CA . LEU C 1 319 ? 13.222 75.813 14.770 1.00 22.18 319 LEU C CA 1
ATOM 7653 C C . LEU C 1 319 ? 13.973 74.502 14.653 1.00 21.33 319 LEU C C 1
ATOM 7654 O O . LEU C 1 319 ? 13.492 73.450 15.064 1.00 21.09 319 LEU C O 1
ATOM 7659 N N . TYR C 1 320 ? 15.163 74.573 14.066 1.00 21.03 320 TYR C N 1
ATOM 7660 C CA . TYR C 1 320 ? 16.000 73.394 13.962 1.00 18.47 320 TYR C CA 1
ATOM 7661 C C . TYR C 1 320 ? 16.563 73.200 15.374 1.00 16.92 320 TYR C C 1
ATOM 7662 O O . TYR C 1 320 ? 16.823 74.170 16.072 1.00 19.76 320 TYR C O 1
ATOM 7671 N N . VAL C 1 321 ? 16.730 71.961 15.815 1.00 16.58 321 VAL C N 1
ATOM 7672 C CA . VAL C 1 321 ? 17.311 71.730 17.125 1.00 14.27 321 VAL C CA 1
ATOM 7673 C C . VAL C 1 321 ? 18.695 71.062 16.908 1.00 15.11 321 VAL C C 1
ATOM 7674 O O . VAL C 1 321 ? 18.809 69.944 16.398 1.00 15.93 321 VAL C O 1
ATOM 7678 N N . HIS C 1 322 ? 19.734 71.756 17.307 1.00 15.46 322 HIS C N 1
ATOM 7679 C CA . HIS C 1 322 ? 21.088 71.206 17.144 1.00 13.24 322 HIS C CA 1
ATOM 7680 C C . HIS C 1 322 ? 21.412 70.473 18.417 1.00 11.99 322 HIS C C 1
ATOM 7681 O O . HIS C 1 322 ? 21.641 71.075 19.448 1.00 13.21 322 HIS C O 1
ATOM 7688 N N . LEU C 1 323 ? 21.395 69.153 18.354 1.00 12.40 323 LEU C N 1
ATOM 7689 C CA . LEU C 1 323 ? 21.630 68.384 19.540 1.00 14.62 323 LEU C CA 1
ATOM 7690 C C . LEU C 1 323 ? 23.109 68.190 19.964 1.00 16.30 323 LEU C C 1
ATOM 7691 O O . LEU C 1 323 ? 23.319 67.626 21.022 1.00 15.36 323 LEU C O 1
ATOM 7696 N N . GLY C 1 324 ? 24.080 68.670 19.164 1.00 17.63 324 GLY C N 1
ATOM 7697 C CA . GLY C 1 324 ? 25.519 68.497 19.471 1.00 16.87 324 GLY C CA 1
ATOM 7698 C C . GLY C 1 324 ? 26.180 67.506 18.497 1.00 17.94 324 GLY C C 1
ATOM 7699 O O . GLY C 1 324 ? 25.846 67.538 17.313 1.00 17.69 324 GLY C O 1
ATOM 7700 N N . GLY C 1 325 ? 27.097 66.646 18.976 1.00 16.13 325 GLY C N 1
ATOM 7701 C CA . GLY C 1 325 ? 27.724 65.625 18.135 1.00 15.50 325 GLY C CA 1
ATOM 7702 C C . GLY C 1 325 ? 28.994 65.948 17.337 1.00 18.27 325 GLY C C 1
ATOM 7703 O O . GLY C 1 325 ? 29.637 65.058 16.806 1.00 16.42 325 GLY C O 1
ATOM 7704 N N . ALA C 1 326 ? 29.353 67.218 17.253 1.00 16.30 326 ALA C N 1
ATOM 7705 C CA . ALA C 1 326 ? 30.499 67.622 16.479 1.00 17.90 326 ALA C CA 1
ATOM 7706 C C . ALA C 1 326 ? 31.881 67.062 16.928 1.00 18.39 326 ALA C C 1
ATOM 7707 O O . ALA C 1 326 ? 32.796 67.022 16.129 1.00 18.28 326 ALA C O 1
ATOM 7709 N N . PRO C 1 327 ? 32.044 66.639 18.194 1.00 19.00 327 PRO C N 1
ATOM 7710 C CA . PRO C 1 327 ? 33.369 66.094 18.581 1.00 20.52 327 PRO C CA 1
ATOM 7711 C C . PRO C 1 327 ? 33.710 64.782 17.844 1.00 21.40 327 PRO C C 1
ATOM 7712 O O . PRO C 1 327 ? 34.866 64.326 17.851 1.00 18.62 327 PRO C O 1
ATOM 7716 N N . ALA C 1 328 ? 32.706 64.189 17.186 1.00 18.30 328 ALA C N 1
ATOM 7717 C CA . ALA C 1 328 ? 32.909 62.934 16.430 1.00 15.70 328 ALA C CA 1
ATOM 7718 C C . ALA C 1 328 ? 33.507 63.158 15.022 1.00 13.51 328 ALA C C 1
ATOM 7719 O O . ALA C 1 328 ? 33.865 62.202 14.324 1.00 14.85 328 ALA C O 1
ATOM 7721 N N . LEU C 1 329 ? 33.596 64.414 14.597 1.00 12.23 329 LEU C N 1
ATOM 7722 C CA . LEU C 1 329 ? 34.069 64.724 13.268 1.00 14.26 329 LEU C CA 1
ATOM 7723 C C . LEU C 1 329 ? 35.496 64.223 12.951 1.00 16.61 329 LEU C C 1
ATOM 7724 O O . LEU C 1 329 ? 35.789 63.853 11.806 1.00 15.43 329 LEU C O 1
ATOM 7729 N N . SER C 1 330 ? 36.354 64.150 13.961 1.00 14.86 330 SER C N 1
ATOM 7730 C CA . SER C 1 330 ? 37.732 63.683 13.711 1.00 17.74 330 SER C CA 1
ATOM 7731 C C . SER C 1 330 ? 37.779 62.198 13.298 1.00 18.32 330 SER C C 1
ATOM 7732 O O . SER C 1 330 ? 38.800 61.708 12.792 1.00 18.20 330 SER C O 1
ATOM 7735 N N . ALA C 1 331 ? 36.672 61.479 13.491 1.00 15.89 331 ALA C N 1
ATOM 7736 C CA . ALA C 1 331 ? 36.642 60.095 13.077 1.00 15.05 331 ALA C CA 1
ATOM 7737 C C . ALA C 1 331 ? 36.107 59.967 11.667 1.00 15.48 331 ALA C C 1
ATOM 7738 O O . ALA C 1 331 ? 35.915 58.852 11.189 1.00 16.62 331 ALA C O 1
ATOM 7740 N N . TYR C 1 332 ? 35.900 61.093 10.986 1.00 15.23 332 TYR C N 1
ATOM 7741 C CA . TYR C 1 332 ? 35.364 61.076 9.622 1.00 16.87 332 TYR C CA 1
ATOM 7742 C C . TYR C 1 332 ? 36.067 62.064 8.700 1.00 18.08 332 TYR C C 1
ATOM 7743 O O . TYR C 1 332 ? 35.428 62.577 7.784 1.00 16.57 332 TYR C O 1
ATOM 7752 N N . SER C 1 333 ? 37.371 62.328 8.897 1.00 17.75 333 SER C N 1
ATOM 7753 C CA . SER C 1 333 ? 38.042 63.319 8.059 1.00 15.02 333 SER C CA 1
ATOM 7754 C C . SER C 1 333 ? 38.184 62.942 6.589 1.00 17.07 333 SER C C 1
ATOM 7755 O O . SER C 1 333 ? 38.310 63.818 5.721 1.00 15.99 333 SER C O 1
ATOM 7758 N N . SER C 1 334 ? 38.167 61.649 6.295 1.00 15.94 334 SER C N 1
ATOM 7759 C CA . SER C 1 334 ? 38.256 61.199 4.919 1.00 19.15 334 SER C CA 1
ATOM 7760 C C . SER C 1 334 ? 37.051 61.652 4.058 1.00 20.52 334 SER C C 1
ATOM 7761 O O . SER C 1 334 ? 37.115 61.626 2.820 1.00 17.95 334 SER C O 1
ATOM 7764 N N . PHE C 1 335 ? 35.958 62.058 4.705 1.00 20.65 335 PHE C N 1
ATOM 7765 C CA . PHE C 1 335 ? 34.774 62.507 3.964 1.00 19.90 335 PHE C CA 1
ATOM 7766 C C . PHE C 1 335 ? 34.825 63.981 3.590 1.00 20.12 335 PHE C C 1
ATOM 7767 O O . PHE C 1 335 ? 33.977 64.452 2.827 1.00 20.87 335 PHE C O 1
ATOM 7775 N N . PHE C 1 336 ? 35.812 64.721 4.092 1.00 20.00 336 PHE C N 1
ATOM 7776 C CA . PHE C 1 336 ? 35.866 66.147 3.787 1.00 19.21 336 PHE C CA 1
ATOM 7777 C C . PHE C 1 336 ? 37.171 66.709 3.161 1.00 23.14 336 PHE C C 1
ATOM 7778 O O . PHE C 1 336 ? 37.945 67.440 3.801 1.00 21.53 336 PHE C O 1
ATOM 7786 N N . PRO C 1 337 ? 37.420 66.379 1.895 1.00 23.44 337 PRO C N 1
ATOM 7787 C CA . PRO C 1 337 ? 38.639 66.909 1.288 1.00 26.37 337 PRO C CA 1
ATOM 7788 C C . PRO C 1 337 ? 38.506 68.430 1.156 1.00 29.01 337 PRO C C 1
ATOM 7789 O O . PRO C 1 337 ? 37.386 68.969 1.078 1.00 27.25 337 PRO C O 1
ATOM 7793 N N . THR C 1 338 ? 39.650 69.115 1.140 1.00 28.38 338 THR C N 1
ATOM 7794 C CA . THR C 1 338 ? 39.682 70.557 0.977 1.00 29.56 338 THR C CA 1
ATOM 7795 C C . THR C 1 338 ? 38.855 70.901 -0.280 1.00 31.74 338 THR C C 1
ATOM 7796 O O . THR C 1 338 ? 38.985 70.238 -1.320 1.00 29.67 338 THR C O 1
ATOM 7800 N N . LYS C 1 339 ? 38.004 71.916 -0.174 1.00 31.71 339 LYS C N 1
ATOM 7801 C CA . LYS C 1 339 ? 37.201 72.376 -1.306 1.00 33.91 339 LYS C CA 1
ATOM 7802 C C . LYS C 1 339 ? 38.149 73.045 -2.297 1.00 33.68 339 LYS C C 1
ATOM 7803 O O . LYS C 1 339 ? 38.929 73.917 -1.913 1.00 33.81 339 LYS C O 1
ATOM 7809 N N . THR C 1 340 ? 38.091 72.653 -3.566 1.00 34.22 340 THR C N 1
ATOM 7810 C CA . THR C 1 340 ? 38.990 73.244 -4.563 1.00 36.81 340 THR C CA 1
ATOM 7811 C C . THR C 1 340 ? 38.638 74.696 -4.871 1.00 38.58 340 THR C C 1
ATOM 7812 O O . THR C 1 340 ? 37.552 74.978 -5.382 1.00 39.19 340 THR C O 1
ATOM 7816 N N . ALA C 1 341 ? 39.553 75.617 -4.570 1.00 39.38 341 ALA C N 1
ATOM 7817 C CA . ALA C 1 341 ? 39.301 77.033 -4.821 1.00 41.65 341 ALA C CA 1
ATOM 7818 C C . ALA C 1 341 ? 39.572 77.368 -6.284 1.00 42.82 341 ALA C C 1
ATOM 7819 O O . ALA C 1 341 ? 39.330 78.532 -6.683 1.00 44.05 341 ALA C O 1
ATOM 7822 N N . ALA D 1 1 ? 37.489 107.554 28.886 1.00 51.91 1 ALA D N 1
ATOM 7823 C CA . ALA D 1 1 ? 37.350 106.638 27.718 1.00 51.38 1 ALA D CA 1
ATOM 7824 C C . ALA D 1 1 ? 37.834 105.227 28.072 1.00 50.76 1 ALA D C 1
ATOM 7825 O O . ALA D 1 1 ? 38.608 105.032 29.014 1.00 52.32 1 ALA D O 1
ATOM 7827 N N . GLY D 1 2 ? 37.356 104.252 27.310 1.00 48.22 2 GLY D N 1
ATOM 7828 C CA . GLY D 1 2 ? 37.732 102.871 27.525 1.00 44.03 2 GLY D CA 1
ATOM 7829 C C . GLY D 1 2 ? 37.590 102.158 26.201 1.00 41.94 2 GLY D C 1
ATOM 7830 O O . GLY D 1 2 ? 37.912 102.737 25.164 1.00 42.69 2 GLY D O 1
ATOM 7831 N N . VAL D 1 3 ? 37.087 100.927 26.221 1.00 38.46 3 VAL D N 1
ATOM 7832 C CA . VAL D 1 3 ? 36.934 100.148 24.998 1.00 36.40 3 VAL D CA 1
ATOM 7833 C C . VAL D 1 3 ? 35.647 100.473 24.241 1.00 35.21 3 VAL D C 1
ATOM 7834 O O . VAL D 1 3 ? 35.536 100.184 23.050 1.00 35.51 3 VAL D O 1
ATOM 7838 N N . ALA D 1 4 ? 34.685 101.079 24.924 1.00 32.73 4 ALA D N 1
ATOM 7839 C CA . ALA D 1 4 ? 33.407 101.421 24.303 1.00 33.25 4 ALA D CA 1
ATOM 7840 C C . ALA D 1 4 ? 33.530 102.335 23.078 1.00 33.17 4 ALA D C 1
ATOM 7841 O O . ALA D 1 4 ? 32.606 102.419 22.266 1.00 32.53 4 ALA D O 1
ATOM 7843 N N . LYS D 1 5 ? 34.660 103.016 22.939 1.00 32.33 5 LYS D N 1
ATOM 7844 C CA . LYS D 1 5 ? 34.831 103.917 21.806 1.00 34.83 5 LYS D CA 1
ATOM 7845 C C . LYS D 1 5 ? 35.050 103.183 20.479 1.00 35.00 5 LYS D C 1
ATOM 7846 O O . LYS D 1 5 ? 34.930 103.784 19.404 1.00 36.46 5 LYS D O 1
ATOM 7852 N N . PHE D 1 6 ? 35.362 101.890 20.552 1.00 33.81 6 PHE D N 1
ATOM 7853 C CA . PHE D 1 6 ? 35.622 101.088 19.350 1.00 32.20 6 PHE D CA 1
ATOM 7854 C C . PHE D 1 6 ? 34.453 100.222 18.892 1.00 31.55 6 PHE D C 1
ATOM 7855 O O . PHE D 1 6 ? 33.687 99.700 19.690 1.00 31.64 6 PHE D O 1
ATOM 7863 N N . ALA D 1 7 ? 34.324 100.077 17.583 1.00 32.08 7 ALA D N 1
ATOM 7864 C CA . ALA D 1 7 ? 33.256 99.281 16.998 1.00 31.52 7 ALA D CA 1
ATOM 7865 C C . ALA D 1 7 ? 33.465 97.799 17.315 1.00 32.36 7 ALA D C 1
ATOM 7866 O O . ALA D 1 7 ? 34.591 97.296 17.282 1.00 29.54 7 ALA D O 1
ATOM 7868 N N . LYS D 1 8 ? 32.360 97.119 17.597 1.00 32.08 8 LYS D N 1
ATOM 7869 C CA . LYS D 1 8 ? 32.358 95.708 17.940 1.00 33.69 8 LYS D CA 1
ATOM 7870 C C . LYS D 1 8 ? 31.259 94.963 17.180 1.00 33.67 8 LYS D C 1
ATOM 7871 O O . LYS D 1 8 ? 30.116 95.395 17.125 1.00 35.30 8 LYS D O 1
ATOM 7877 N N . TYR D 1 9 ? 31.623 93.838 16.587 1.00 32.87 9 TYR D N 1
ATOM 7878 C CA . TYR D 1 9 ? 30.678 93.023 15.844 1.00 32.25 9 TYR D CA 1
ATOM 7879 C C . TYR D 1 9 ? 30.507 91.722 16.637 1.00 32.23 9 TYR D C 1
ATOM 7880 O O . TYR D 1 9 ? 31.454 90.956 16.792 1.00 29.80 9 TYR D O 1
ATOM 7889 N N . PRO D 1 10 ? 29.297 91.465 17.153 1.00 33.00 10 PRO D N 1
ATOM 7890 C CA . PRO D 1 10 ? 28.995 90.264 17.943 1.00 32.84 10 PRO D CA 1
ATOM 7891 C C . PRO D 1 10 ? 29.199 88.924 17.261 1.00 31.17 10 PRO D C 1
ATOM 7892 O O . PRO D 1 10 ? 28.656 88.675 16.186 1.00 32.95 10 PRO D O 1
ATOM 7896 N N . LEU D 1 11 ? 29.977 88.056 17.906 1.00 29.06 11 LEU D N 1
ATOM 7897 C CA . LEU D 1 11 ? 30.245 86.712 17.398 1.00 26.49 11 LEU D CA 1
ATOM 7898 C C . LEU D 1 11 ? 30.051 85.712 18.537 1.00 26.34 11 LEU D C 1
ATOM 7899 O O . LEU D 1 11 ? 30.234 84.511 18.361 1.00 29.04 11 LEU D O 1
ATOM 7904 N N . THR D 1 12 ? 29.709 86.215 19.717 1.00 25.18 12 THR D N 1
ATOM 7905 C CA . THR D 1 12 ? 29.511 85.363 20.879 1.00 24.54 12 THR D CA 1
ATOM 7906 C C . THR D 1 12 ? 28.078 85.506 21.418 1.00 25.89 12 THR D C 1
ATOM 7907 O O . THR D 1 12 ? 27.337 86.388 20.979 1.00 24.00 12 THR D O 1
ATOM 7911 N N . PHE D 1 13 ? 27.697 84.635 22.351 1.00 24.59 13 PHE D N 1
ATOM 7912 C CA . PHE D 1 13 ? 26.352 84.674 22.936 1.00 26.79 13 PHE D CA 1
ATOM 7913 C C . PHE D 1 13 ? 26.197 85.826 23.913 1.00 26.67 13 PHE D C 1
ATOM 7914 O O . PHE D 1 13 ? 25.084 86.217 24.262 1.00 26.55 13 PHE D O 1
ATOM 7922 N N . GLY D 1 14 ? 27.331 86.353 24.347 1.00 25.74 14 GLY D N 1
ATOM 7923 C CA . GLY D 1 14 ? 27.362 87.428 25.317 1.00 27.94 14 GLY D CA 1
ATOM 7924 C C . GLY D 1 14 ? 28.511 87.138 26.262 1.00 27.45 14 GLY D C 1
ATOM 7925 O O . GLY D 1 14 ? 29.415 86.388 25.890 1.00 27.99 14 GLY D O 1
ATOM 7926 N N . PRO D 1 15 ? 28.511 87.693 27.486 1.00 28.18 15 PRO D N 1
ATOM 7927 C CA . PRO D 1 15 ? 29.602 87.446 28.444 1.00 25.39 15 PRO D CA 1
ATOM 7928 C C . PRO D 1 15 ? 29.819 85.947 28.658 1.00 23.69 15 PRO D C 1
ATOM 7929 O O . PRO D 1 15 ? 28.867 85.199 28.828 1.00 20.20 15 PRO D O 1
ATOM 7933 N N . SER D 1 16 ? 31.070 85.508 28.679 1.00 19.72 16 SER D N 1
ATOM 7934 C CA . SER D 1 16 ? 31.298 84.088 28.842 1.00 19.88 16 SER D CA 1
ATOM 7935 C C . SER D 1 16 ? 31.036 83.686 30.277 1.00 19.08 16 SER D C 1
ATOM 7936 O O . SER D 1 16 ? 31.316 84.424 31.231 1.00 20.32 16 SER D O 1
ATOM 7939 N N . PRO D 1 17 ? 30.491 82.499 30.458 1.00 19.85 17 PRO D N 1
ATOM 7940 C CA . PRO D 1 17 ? 30.212 82.054 31.817 1.00 21.39 17 PRO D CA 1
ATOM 7941 C C . PRO D 1 17 ? 31.447 81.724 32.654 1.00 24.10 17 PRO D C 1
ATOM 7942 O O . PRO D 1 17 ? 32.575 81.616 32.142 1.00 23.15 17 PRO D O 1
ATOM 7946 N N . ILE D 1 18 ? 31.233 81.602 33.959 1.00 23.56 18 ILE D N 1
ATOM 7947 C CA . ILE D 1 18 ? 32.311 81.253 34.857 1.00 24.41 18 ILE D CA 1
ATOM 7948 C C . ILE D 1 18 ? 31.935 79.966 35.597 1.00 24.16 18 ILE D C 1
ATOM 7949 O O . ILE D 1 18 ? 30.891 79.898 36.225 1.00 25.11 18 ILE D O 1
ATOM 7954 N N . SER D 1 19 ? 32.792 78.948 35.503 1.00 23.93 19 SER D N 1
ATOM 7955 C CA . SER D 1 19 ? 32.567 77.672 36.186 1.00 22.26 19 SER D CA 1
ATOM 7956 C C . SER D 1 19 ? 33.303 77.624 37.533 1.00 22.74 19 SER D C 1
ATOM 7957 O O . SER D 1 19 ? 34.413 78.128 37.673 1.00 22.56 19 SER D O 1
ATOM 7960 N N . ASN D 1 20 ? 32.680 76.984 38.513 1.00 22.68 20 ASN D N 1
ATOM 7961 C CA . ASN D 1 20 ? 33.264 76.818 39.843 1.00 22.95 20 ASN D CA 1
ATOM 7962 C C . ASN D 1 20 ? 33.877 75.418 39.846 1.00 23.48 20 ASN D C 1
ATOM 7963 O O . ASN D 1 20 ? 33.145 74.436 39.897 1.00 23.00 20 ASN D O 1
ATOM 7968 N N . LEU D 1 21 ? 35.212 75.330 39.771 1.00 24.43 21 LEU D N 1
ATOM 7969 C CA . LEU D 1 21 ? 35.891 74.035 39.763 1.00 24.44 21 LEU D CA 1
ATOM 7970 C C . LEU D 1 21 ? 36.195 73.632 41.207 1.00 26.34 21 LEU D C 1
ATOM 7971 O O . LEU D 1 21 ? 37.367 73.496 41.629 1.00 24.23 21 LEU D O 1
ATOM 7976 N N . ASN D 1 22 ? 35.117 73.443 41.953 1.00 26.12 22 ASN D N 1
ATOM 7977 C CA . ASN D 1 22 ? 35.195 73.094 43.362 1.00 28.97 22 ASN D CA 1
ATOM 7978 C C . ASN D 1 22 ? 35.815 71.728 43.631 1.00 28.45 22 ASN D C 1
ATOM 7979 O O . ASN D 1 22 ? 36.482 71.542 44.645 1.00 27.78 22 ASN D O 1
ATOM 7984 N N . ARG D 1 23 ? 35.609 70.760 42.744 1.00 28.58 23 ARG D N 1
ATOM 7985 C CA . ARG D 1 23 ? 36.217 69.457 42.978 1.00 28.46 23 ARG D CA 1
ATOM 7986 C C . ARG D 1 23 ? 37.743 69.479 42.740 1.00 28.28 23 ARG D C 1
ATOM 7987 O O . ARG D 1 23 ? 38.492 68.933 43.542 1.00 24.34 23 ARG D O 1
ATOM 7995 N N . LEU D 1 24 ? 38.206 70.112 41.658 1.00 25.80 24 LEU D N 1
ATOM 7996 C CA . LEU D 1 24 ? 39.647 70.195 41.390 1.00 24.44 24 LEU D CA 1
ATOM 7997 C C . LEU D 1 24 ? 40.312 70.912 42.562 1.00 25.00 24 LEU D C 1
ATOM 7998 O O . LEU D 1 24 ? 41.408 70.542 42.998 1.00 22.75 24 LEU D O 1
ATOM 8003 N N . SER D 1 25 ? 39.636 71.941 43.071 1.00 25.53 25 SER D N 1
ATOM 8004 C CA . SER D 1 25 ? 40.134 72.711 44.217 1.00 25.31 25 SER D CA 1
ATOM 8005 C C . SER D 1 25 ? 40.319 71.824 45.460 1.00 25.90 25 SER D C 1
ATOM 8006 O O . SER D 1 25 ? 41.352 71.902 46.130 1.00 27.92 25 SER D O 1
ATOM 8009 N N . GLN D 1 26 ? 39.330 70.991 45.772 1.00 28.13 26 GLN D N 1
ATOM 8010 C CA . GLN D 1 26 ? 39.430 70.087 46.924 1.00 28.84 26 GLN D CA 1
ATOM 8011 C C . GLN D 1 26 ? 40.583 69.113 46.689 1.00 29.02 26 GLN D C 1
ATOM 8012 O O . GLN D 1 26 ? 41.402 68.872 47.573 1.00 28.77 26 GLN D O 1
ATOM 8018 N N . HIS D 1 27 ? 40.636 68.554 45.485 1.00 27.42 27 HIS D N 1
ATOM 8019 C CA . HIS D 1 27 ? 41.660 67.584 45.115 1.00 28.44 27 HIS D CA 1
ATOM 8020 C C . HIS D 1 27 ? 43.076 68.101 45.246 1.00 27.51 27 HIS D C 1
ATOM 8021 O O . HIS D 1 27 ? 43.980 67.355 45.588 1.00 28.78 27 HIS D O 1
ATOM 8028 N N . LEU D 1 28 ? 43.276 69.378 44.954 1.00 28.30 28 LEU D N 1
ATOM 8029 C CA . LEU D 1 28 ? 44.602 69.957 45.052 1.00 27.75 28 LEU D CA 1
ATOM 8030 C C . LEU D 1 28 ? 44.923 70.488 46.460 1.00 28.87 28 LEU D C 1
ATOM 8031 O O . LEU D 1 28 ? 45.704 71.428 46.612 1.00 29.06 28 LEU D O 1
ATOM 8036 N N . GLY D 1 29 ? 44.305 69.888 47.476 1.00 29.07 29 GLY D N 1
ATOM 8037 C CA . GLY D 1 29 ? 44.571 70.284 48.852 1.00 32.63 29 GLY D CA 1
ATOM 8038 C C . GLY D 1 29 ? 43.762 71.407 49.476 1.00 33.82 29 GLY D C 1
ATOM 8039 O O . GLY D 1 29 ? 44.078 71.846 50.586 1.00 34.61 29 GLY D O 1
ATOM 8040 N N . SER D 1 30 ? 42.733 71.879 48.780 1.00 33.66 30 SER D N 1
ATOM 8041 C CA . SER D 1 30 ? 41.889 72.955 49.280 1.00 34.46 30 SER D CA 1
ATOM 8042 C C . SER D 1 30 ? 42.698 74.177 49.671 1.00 34.83 30 SER D C 1
ATOM 8043 O O . SER D 1 30 ? 42.416 74.824 50.677 1.00 36.32 30 SER D O 1
ATOM 8046 N N . LYS D 1 31 ? 43.697 74.494 48.863 1.00 33.52 31 LYS D N 1
ATOM 8047 C CA . LYS D 1 31 ? 44.568 75.634 49.111 1.00 33.54 31 LYS D CA 1
ATOM 8048 C C . LYS D 1 31 ? 44.030 76.921 48.482 1.00 33.61 31 LYS D C 1
ATOM 8049 O O . LYS D 1 31 ? 44.323 78.028 48.945 1.00 34.08 31 LYS D O 1
ATOM 8055 N N . VAL D 1 32 ? 43.249 76.765 47.419 1.00 30.45 32 VAL D N 1
ATOM 8056 C CA . VAL D 1 32 ? 42.665 77.894 46.726 1.00 30.47 32 VAL D CA 1
ATOM 8057 C C . VAL D 1 32 ? 41.277 77.527 46.197 1.00 30.12 32 VAL D C 1
ATOM 8058 O O . VAL D 1 32 ? 40.837 76.380 46.295 1.00 31.68 32 VAL D O 1
ATOM 8062 N N . ASN D 1 33 ? 40.574 78.510 45.663 1.00 28.60 33 ASN D N 1
ATOM 8063 C CA . ASN D 1 33 ? 39.275 78.244 45.093 1.00 27.36 33 ASN D CA 1
ATOM 8064 C C . ASN D 1 33 ? 39.434 78.584 43.613 1.00 26.89 33 ASN D C 1
ATOM 8065 O O . ASN D 1 33 ? 39.443 79.741 43.229 1.00 25.79 33 ASN D O 1
ATOM 8070 N N . VAL D 1 34 ? 39.606 77.551 42.795 1.00 25.20 34 VAL D N 1
ATOM 8071 C CA . VAL D 1 34 ? 39.771 77.733 41.368 1.00 21.57 34 VAL D CA 1
ATOM 8072 C C . VAL D 1 34 ? 38.427 77.937 40.660 1.00 21.60 34 VAL D C 1
ATOM 8073 O O . VAL D 1 34 ? 37.469 77.221 40.916 1.00 18.18 34 VAL D O 1
ATOM 8077 N N . TYR D 1 35 ? 38.379 78.939 39.787 1.00 21.40 35 TYR D N 1
ATOM 8078 C CA . TYR D 1 35 ? 37.196 79.223 38.965 1.00 22.60 35 TYR D CA 1
ATOM 8079 C C . TYR D 1 35 ? 37.737 79.243 37.535 1.00 22.92 35 TYR D C 1
ATOM 8080 O O . TYR D 1 35 ? 38.950 79.420 37.332 1.00 24.47 35 TYR D O 1
ATOM 8089 N N . ALA D 1 36 ? 36.869 79.036 36.557 1.00 21.00 36 ALA D N 1
ATOM 8090 C CA . ALA D 1 36 ? 37.299 79.060 35.158 1.00 19.98 36 ALA D CA 1
ATOM 8091 C C . ALA D 1 36 ? 36.361 79.878 34.280 1.00 20.22 36 ALA D C 1
ATOM 8092 O O . ALA D 1 36 ? 35.149 79.574 34.173 1.00 17.83 36 ALA D O 1
ATOM 8094 N N . LYS D 1 37 ? 36.899 80.929 33.660 1.00 19.49 37 LYS D N 1
ATOM 8095 C CA . LYS D 1 37 ? 36.071 81.730 32.757 1.00 19.53 37 LYS D CA 1
ATOM 8096 C C . LYS D 1 37 ? 36.134 80.977 31.425 1.00 20.64 37 LYS D C 1
ATOM 8097 O O . LYS D 1 37 ? 37.226 80.731 30.869 1.00 18.25 37 LYS D O 1
ATOM 8103 N N . ARG D 1 38 ? 34.946 80.635 30.919 1.00 15.88 38 ARG D N 1
ATOM 8104 C CA . ARG D 1 38 ? 34.817 79.801 29.741 1.00 18.09 38 ARG D CA 1
ATOM 8105 C C . ARG D 1 38 ? 34.786 80.437 28.371 1.00 17.96 38 ARG D C 1
ATOM 8106 O O . ARG D 1 38 ? 33.749 80.506 27.718 1.00 17.82 38 ARG D O 1
ATOM 8114 N N . GLU D 1 39 ? 35.958 80.866 27.918 1.00 16.66 39 GLU D N 1
ATOM 8115 C CA . GLU D 1 39 ? 36.070 81.460 26.605 1.00 14.98 39 GLU D CA 1
ATOM 8116 C C . GLU D 1 39 ? 35.861 80.313 25.632 1.00 13.92 39 GLU D C 1
ATOM 8117 O O . GLU D 1 39 ? 35.550 80.542 24.471 1.00 16.81 39 GLU D O 1
ATOM 8123 N N . ASP D 1 40 ? 36.047 79.074 26.100 1.00 14.37 40 ASP D N 1
ATOM 8124 C CA . ASP D 1 40 ? 35.864 77.924 25.227 1.00 15.80 40 ASP D CA 1
ATOM 8125 C C . ASP D 1 40 ? 34.398 77.588 24.952 1.00 15.11 40 ASP D C 1
ATOM 8126 O O . ASP D 1 40 ? 34.124 76.729 24.121 1.00 16.67 40 ASP D O 1
ATOM 8131 N N . CYS D 1 41 ? 33.474 78.251 25.641 1.00 16.11 41 CYS D N 1
ATOM 8132 C CA . CYS D 1 41 ? 32.021 78.003 25.429 1.00 17.76 41 CYS D CA 1
ATOM 8133 C C . CYS D 1 41 ? 31.297 79.307 25.079 1.00 19.42 41 CYS D C 1
ATOM 8134 O O . CYS D 1 41 ? 30.119 79.494 25.397 1.00 23.18 41 CYS D O 1
ATOM 8137 N N . ASN D 1 42 ? 31.992 80.199 24.398 1.00 21.82 42 ASN D N 1
ATOM 8138 C CA . ASN D 1 42 ? 31.445 81.514 24.079 1.00 19.98 42 ASN D CA 1
ATOM 8139 C C . ASN D 1 42 ? 30.640 81.706 22.793 1.00 19.80 42 ASN D C 1
ATOM 8140 O O . ASN D 1 42 ? 30.044 82.763 22.607 1.00 23.43 42 ASN D O 1
ATOM 8145 N N . SER D 1 43 ? 30.584 80.710 21.921 1.00 19.05 43 SER D N 1
ATOM 8146 C CA . SER D 1 43 ? 29.924 80.911 20.629 1.00 19.41 43 SER D CA 1
ATOM 8147 C C . SER D 1 43 ? 29.416 79.680 19.913 1.00 19.71 43 SER D C 1
ATOM 8148 O O . SER D 1 43 ? 29.792 78.558 20.238 1.00 21.19 43 SER D O 1
ATOM 8151 N N . GLY D 1 44 ? 28.525 79.892 18.945 1.00 22.26 44 GLY D N 1
ATOM 8152 C CA . GLY D 1 44 ? 27.976 78.790 18.171 1.00 18.75 44 GLY D CA 1
ATOM 8153 C C . GLY D 1 44 ? 28.773 78.620 16.898 1.00 21.18 44 GLY D C 1
ATOM 8154 O O . GLY D 1 44 ? 28.454 77.772 16.078 1.00 20.06 44 GLY D O 1
ATOM 8155 N N . LEU D 1 45 ? 29.830 79.428 16.750 1.00 21.08 45 LEU D N 1
ATOM 8156 C CA . LEU D 1 45 ? 30.700 79.368 15.587 1.00 22.63 45 LEU D CA 1
ATOM 8157 C C . LEU D 1 45 ? 31.877 78.390 15.747 1.00 22.25 45 LEU D C 1
ATOM 8158 O O . LEU D 1 45 ? 32.912 78.737 16.328 1.00 24.65 45 LEU D O 1
ATOM 8163 N N . ALA D 1 46 ? 31.701 77.163 15.257 1.00 21.58 46 ALA D N 1
ATOM 8164 C CA . ALA D 1 46 ? 32.757 76.133 15.290 1.00 20.96 46 ALA D CA 1
ATOM 8165 C C . ALA D 1 46 ? 33.559 76.008 16.597 1.00 21.36 46 ALA D C 1
ATOM 8166 O O . ALA D 1 46 ? 34.829 76.056 16.578 1.00 17.47 46 ALA D O 1
ATOM 8168 N N . PHE D 1 47 ? 32.822 75.840 17.707 1.00 18.34 47 PHE D N 1
ATOM 8169 C CA . PHE D 1 47 ? 33.385 75.680 19.042 1.00 17.56 47 PHE D CA 1
ATOM 8170 C C . PHE D 1 47 ? 33.900 76.944 19.766 1.00 18.21 47 PHE D C 1
ATOM 8171 O O . PHE D 1 47 ? 34.159 76.922 20.976 1.00 20.27 47 PHE D O 1
ATOM 8179 N N . GLY D 1 48 ? 34.078 78.033 19.036 1.00 17.27 48 GLY D N 1
ATOM 8180 C CA . GLY D 1 48 ? 34.535 79.268 19.637 1.00 19.47 48 GLY D CA 1
ATOM 8181 C C . GLY D 1 48 ? 35.931 79.247 20.239 1.00 22.83 48 GLY D C 1
ATOM 8182 O O . GLY D 1 48 ? 36.765 78.401 19.905 1.00 20.11 48 GLY D O 1
ATOM 8183 N N . GLY D 1 49 ? 36.166 80.181 21.148 1.00 21.99 49 GLY D N 1
ATOM 8184 C CA . GLY D 1 49 ? 37.458 80.260 21.784 1.00 21.95 49 GLY D CA 1
ATOM 8185 C C . GLY D 1 49 ? 37.869 81.706 21.870 1.00 21.06 49 GLY D C 1
ATOM 8186 O O . GLY D 1 49 ? 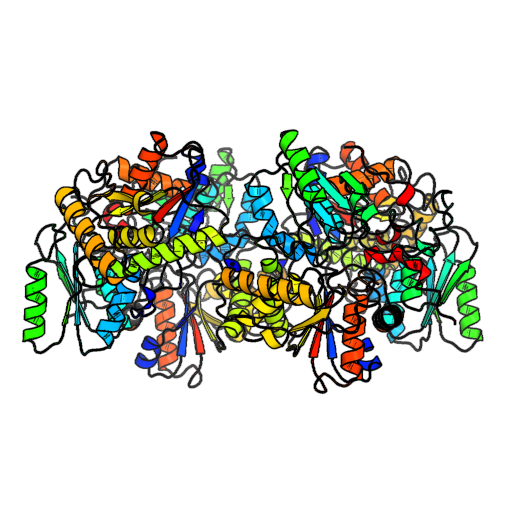37.186 82.584 21.320 1.00 20.32 49 GLY D O 1
ATOM 8187 N N . ASN D 1 50 ? 39.008 81.940 22.521 1.00 20.30 50 ASN D N 1
ATOM 8188 C CA . ASN D 1 50 ? 39.510 83.284 22.729 1.00 18.77 50 ASN D CA 1
ATOM 8189 C C . ASN D 1 50 ? 39.710 84.096 21.447 1.00 18.41 50 ASN D C 1
ATOM 8190 O O . ASN D 1 50 ? 39.530 85.310 21.464 1.00 17.41 50 ASN D O 1
ATOM 8195 N N . LYS D 1 51 ? 40.047 83.446 20.330 1.00 17.25 51 LYS D N 1
ATOM 8196 C CA . LYS D 1 51 ? 40.313 84.212 19.089 1.00 16.56 51 LYS D CA 1
ATOM 8197 C C . LYS D 1 51 ? 39.091 84.972 18.581 1.00 18.72 51 LYS D C 1
ATOM 8198 O O . LYS D 1 51 ? 39.214 86.035 17.933 1.00 16.23 51 LYS D O 1
ATOM 8204 N N . LEU D 1 52 ? 37.920 84.418 18.874 1.00 17.25 52 LEU D N 1
ATOM 8205 C CA . LEU D 1 52 ? 36.665 85.047 18.492 1.00 20.15 52 LEU D CA 1
ATOM 8206 C C . LEU D 1 52 ? 36.495 86.338 19.281 1.00 18.48 52 LEU D C 1
ATOM 8207 O O . LEU D 1 52 ? 36.055 87.348 18.725 1.00 20.37 52 LEU D O 1
ATOM 8212 N N . ARG D 1 53 ? 36.830 86.333 20.569 1.00 17.62 53 ARG D N 1
ATOM 8213 C CA . ARG D 1 53 ? 36.680 87.573 21.323 1.00 19.87 53 ARG D CA 1
ATOM 8214 C C . ARG D 1 53 ? 37.604 88.636 20.725 1.00 20.92 53 ARG D C 1
ATOM 8215 O O . ARG D 1 53 ? 37.233 89.800 20.639 1.00 23.61 53 ARG D O 1
ATOM 8223 N N . LYS D 1 54 ? 38.808 88.240 20.310 1.00 21.88 54 LYS D N 1
ATOM 8224 C CA . LYS D 1 54 ? 39.732 89.188 19.698 1.00 22.01 54 LYS D CA 1
ATOM 8225 C C . LYS D 1 54 ? 39.136 89.690 18.384 1.00 21.75 54 LYS D C 1
ATOM 8226 O O . LYS D 1 54 ? 39.175 90.885 18.080 1.00 21.23 54 LYS D O 1
ATOM 8232 N N . LEU D 1 55 ? 38.601 88.765 17.596 1.00 20.95 55 LEU D N 1
ATOM 8233 C CA . LEU D 1 55 ? 38.028 89.116 16.298 1.00 23.04 55 LEU D CA 1
ATOM 8234 C C . LEU D 1 55 ? 36.809 90.033 16.305 1.00 24.00 55 LEU D C 1
ATOM 8235 O O . LEU D 1 55 ? 36.530 90.670 15.299 1.00 26.37 55 LEU D O 1
ATOM 8240 N N . GLU D 1 56 ? 36.090 90.130 17.425 1.00 25.61 56 GLU D N 1
ATOM 8241 C CA . GLU D 1 56 ? 34.902 91.000 17.471 1.00 24.62 56 GLU D CA 1
ATOM 8242 C C . GLU D 1 56 ? 35.271 92.472 17.230 1.00 25.59 56 GLU D C 1
ATOM 8243 O O . GLU D 1 56 ? 34.477 93.242 16.683 1.00 24.11 56 GLU D O 1
ATOM 8249 N N . TYR D 1 57 ? 36.483 92.856 17.612 1.00 26.37 57 TYR D N 1
ATOM 8250 C CA . TYR D 1 57 ? 36.927 94.224 17.393 1.00 27.33 57 TYR D CA 1
ATOM 8251 C C . TYR D 1 57 ? 37.649 94.429 16.070 1.00 27.80 57 TYR D C 1
ATOM 8252 O O . TYR D 1 57 ? 37.972 95.562 15.706 1.00 29.97 57 TYR D O 1
ATOM 8261 N N . ILE D 1 58 ? 37.860 93.340 15.331 1.00 27.94 58 ILE D N 1
ATOM 8262 C CA . ILE D 1 58 ? 38.535 93.410 14.045 1.00 27.16 58 ILE D CA 1
ATOM 8263 C C . ILE D 1 58 ? 37.532 93.376 12.899 1.00 28.59 58 ILE D C 1
ATOM 8264 O O . ILE D 1 58 ? 37.691 94.082 11.902 1.00 29.95 58 ILE D O 1
ATOM 8269 N N . VAL D 1 59 ? 36.487 92.571 13.051 1.00 28.27 59 VAL D N 1
ATOM 8270 C CA . VAL D 1 59 ? 35.461 92.443 12.024 1.00 28.44 59 VAL D CA 1
ATOM 8271 C C . VAL D 1 59 ? 34.885 93.757 11.466 1.00 29.71 59 VAL D C 1
ATOM 8272 O O . VAL D 1 59 ? 34.663 93.865 10.263 1.00 29.58 59 VAL D O 1
ATOM 8276 N N . PRO D 1 60 ? 34.641 94.772 12.318 1.00 30.62 60 PRO D N 1
ATOM 8277 C CA . PRO D 1 60 ? 34.086 96.019 11.765 1.00 31.15 60 PRO D CA 1
ATOM 8278 C C . PRO D 1 60 ? 34.861 96.559 10.552 1.00 33.24 60 PRO D C 1
ATOM 8279 O O . PRO D 1 60 ? 34.262 96.964 9.554 1.00 34.33 60 PRO D O 1
ATOM 8283 N N . ASP D 1 61 ? 36.187 96.539 10.640 1.00 33.89 61 ASP D N 1
ATOM 8284 C CA . ASP D 1 61 ? 37.055 97.005 9.568 1.00 36.02 61 ASP D CA 1
ATOM 8285 C C . ASP D 1 61 ? 36.828 96.166 8.304 1.00 37.39 61 ASP D C 1
ATOM 8286 O O . ASP D 1 61 ? 36.634 96.703 7.206 1.00 36.63 61 ASP D O 1
ATOM 8291 N N . ILE D 1 62 ? 36.836 94.848 8.466 1.00 36.57 62 ILE D N 1
ATOM 8292 C CA . ILE D 1 62 ? 36.636 93.934 7.355 1.00 37.48 62 ILE D CA 1
ATOM 8293 C C . ILE D 1 62 ? 35.350 94.242 6.587 1.00 39.22 62 ILE D C 1
ATOM 8294 O O . ILE D 1 62 ? 35.373 94.394 5.358 1.00 37.88 62 ILE D O 1
ATOM 8299 N N . VAL D 1 63 ? 34.234 94.335 7.313 1.00 39.08 63 VAL D N 1
ATOM 8300 C CA . VAL D 1 63 ? 32.939 94.588 6.690 1.00 41.22 63 VAL D CA 1
ATOM 8301 C C . VAL D 1 63 ? 32.821 95.998 6.114 1.00 43.32 63 VAL D C 1
ATOM 8302 O O . VAL D 1 63 ? 32.234 96.197 5.048 1.00 45.77 63 VAL D O 1
ATOM 8306 N N . GLU D 1 64 ? 33.380 96.971 6.819 1.00 44.11 64 GLU D N 1
ATOM 8307 C CA . GLU D 1 64 ? 33.322 98.355 6.381 1.00 45.01 64 GLU D CA 1
ATOM 8308 C C . GLU D 1 64 ? 34.119 98.572 5.107 1.00 43.98 64 GLU D C 1
ATOM 8309 O O . GLU D 1 64 ? 33.780 99.429 4.295 1.00 44.46 64 GLU D O 1
ATOM 8315 N N . GLY D 1 65 ? 35.174 97.788 4.925 1.00 43.16 65 GLY D N 1
ATOM 8316 C CA . GLY D 1 65 ? 36.003 97.951 3.747 1.00 42.44 65 GLY D CA 1
ATOM 8317 C C . GLY D 1 65 ? 35.670 97.041 2.584 1.00 42.16 65 GLY D C 1
ATOM 8318 O O . GLY D 1 65 ? 36.387 97.027 1.590 1.00 40.91 65 GLY D O 1
ATOM 8319 N N . ASP D 1 66 ? 34.586 96.283 2.689 1.00 42.87 66 ASP D N 1
ATOM 8320 C CA . ASP D 1 66 ? 34.214 95.381 1.604 1.00 44.59 66 ASP D CA 1
ATOM 8321 C C . ASP D 1 66 ? 35.382 94.481 1.155 1.00 42.28 66 ASP D C 1
ATOM 8322 O O . ASP D 1 66 ? 35.770 94.490 -0.003 1.00 42.48 66 ASP D O 1
ATOM 8327 N N . TYR D 1 67 ? 35.967 93.715 2.069 1.00 40.35 67 TYR D N 1
ATOM 8328 C CA . TYR D 1 67 ? 37.063 92.828 1.668 1.00 35.41 67 TYR D CA 1
ATOM 8329 C C . TYR D 1 67 ? 36.483 91.548 1.105 1.00 32.96 67 TYR D C 1
ATOM 8330 O O . TYR D 1 67 ? 35.407 91.112 1.519 1.00 33.27 67 TYR D O 1
ATOM 8339 N N . THR D 1 68 ? 37.184 90.950 0.149 1.00 29.80 68 THR D N 1
ATOM 8340 C CA . THR D 1 68 ? 36.709 89.737 -0.487 1.00 27.95 68 THR D CA 1
ATOM 8341 C C . THR D 1 68 ? 37.165 88.437 0.199 1.00 28.73 68 THR D C 1
ATOM 8342 O O . THR D 1 68 ? 36.433 87.448 0.209 1.00 27.48 68 THR D O 1
ATOM 8346 N N . HIS D 1 69 ? 38.379 88.448 0.752 1.00 27.60 69 HIS D N 1
ATOM 8347 C CA . HIS D 1 69 ? 38.965 87.277 1.408 1.00 26.57 69 HIS D CA 1
ATOM 8348 C C . HIS D 1 69 ? 39.543 87.571 2.788 1.00 26.57 69 HIS D C 1
ATOM 8349 O O . HIS D 1 69 ? 40.111 88.641 3.006 1.00 26.44 69 HIS D O 1
ATOM 8356 N N . LEU D 1 70 ? 39.415 86.617 3.706 1.00 24.17 70 LEU D N 1
ATOM 8357 C CA . LEU D 1 70 ? 40.020 86.760 5.029 1.00 23.30 70 LEU D CA 1
ATOM 8358 C C . LEU D 1 70 ? 41.267 85.866 4.919 1.00 23.09 70 LEU D C 1
ATOM 8359 O O . LEU D 1 70 ? 41.145 84.682 4.593 1.00 22.58 70 LEU D O 1
ATOM 8364 N N . VAL D 1 71 ? 42.451 86.417 5.172 1.00 22.44 71 VAL D N 1
ATOM 8365 C CA . VAL D 1 71 ? 43.678 85.633 5.081 1.00 24.27 71 VAL D CA 1
ATOM 8366 C C . VAL D 1 71 ? 44.368 85.510 6.442 1.00 24.37 71 VAL D C 1
ATOM 8367 O O . VAL D 1 71 ? 44.596 86.514 7.124 1.00 25.62 71 VAL D O 1
ATOM 8371 N N . SER D 1 72 ? 44.697 84.278 6.838 1.00 23.99 72 SER D N 1
ATOM 8372 C CA . SER D 1 72 ? 45.349 84.069 8.117 1.00 21.60 72 SER D CA 1
ATOM 8373 C C . SER D 1 72 ? 46.408 82.963 8.106 1.00 21.44 72 SER D C 1
ATOM 8374 O O . SER D 1 72 ? 46.614 82.250 7.101 1.00 20.04 72 SER D O 1
ATOM 8377 N N . ILE D 1 73 ? 47.054 82.783 9.247 1.00 19.42 73 ILE D N 1
ATOM 8378 C CA . ILE D 1 73 ? 48.142 81.832 9.316 1.00 21.84 73 ILE D CA 1
ATOM 8379 C C . ILE D 1 73 ? 48.248 81.204 10.699 1.00 20.96 73 ILE D C 1
ATOM 8380 O O . ILE D 1 73 ? 47.729 81.736 11.660 1.00 23.60 73 ILE D O 1
ATOM 8385 N N . GLY D 1 74 ? 48.908 80.057 10.787 1.00 23.83 74 GLY D N 1
ATOM 8386 C CA . GLY D 1 74 ? 49.094 79.418 12.079 1.00 21.41 74 GLY D CA 1
ATOM 8387 C C . GLY D 1 74 ? 49.720 78.064 11.867 1.00 20.29 74 GLY D C 1
ATOM 8388 O O . GLY D 1 74 ? 50.043 77.707 10.742 1.00 21.03 74 GLY D O 1
ATOM 8389 N N . GLY D 1 75 ? 49.908 77.316 12.942 1.00 19.56 75 GLY D N 1
ATOM 8390 C CA . GLY D 1 75 ? 50.459 75.986 12.815 1.00 18.42 75 GLY D CA 1
ATOM 8391 C C . GLY D 1 75 ? 49.412 75.068 12.221 1.00 20.59 75 GLY D C 1
ATOM 8392 O O . GLY D 1 75 ? 48.301 75.509 11.912 1.00 20.32 75 GLY D O 1
ATOM 8393 N N . ARG D 1 76 ? 49.750 73.793 12.069 1.00 18.72 76 ARG D N 1
ATOM 8394 C CA . ARG D 1 76 ? 48.834 72.843 11.477 1.00 18.84 76 ARG D CA 1
ATOM 8395 C C . ARG D 1 76 ? 47.518 72.704 12.267 1.00 20.38 76 ARG D C 1
ATOM 8396 O O . ARG D 1 76 ? 46.457 72.647 11.649 1.00 18.32 76 ARG D O 1
ATOM 8404 N N . GLN D 1 77 ? 47.598 72.679 13.607 1.00 17.60 77 GLN D N 1
ATOM 8405 C CA . GLN D 1 77 ? 46.430 72.570 14.481 1.00 16.04 77 GLN D CA 1
ATOM 8406 C C . GLN D 1 77 ? 45.990 73.894 15.126 1.00 16.89 77 GLN D C 1
ATOM 8407 O O . GLN D 1 77 ? 45.381 73.922 16.191 1.00 18.52 77 GLN D O 1
ATOM 8413 N N . SER D 1 78 ? 46.271 74.982 14.428 1.00 15.32 78 SER D N 1
ATOM 8414 C CA . SER D 1 78 ? 45.909 76.324 14.837 1.00 14.19 78 SER D CA 1
ATOM 8415 C C . SER D 1 78 ? 44.398 76.438 15.160 1.00 15.75 78 SER D C 1
ATOM 8416 O O . SER D 1 78 ? 43.577 75.960 14.387 1.00 11.66 78 SER D O 1
ATOM 8419 N N . ASN D 1 79 ? 44.052 77.092 16.264 1.00 13.77 79 ASN D N 1
ATOM 8420 C CA . ASN D 1 79 ? 42.626 77.299 16.579 1.00 16.71 79 ASN D CA 1
ATOM 8421 C C . ASN D 1 79 ? 42.125 78.505 15.786 1.00 17.52 79 ASN D C 1
ATOM 8422 O O . ASN D 1 79 ? 41.008 78.516 15.264 1.00 19.05 79 ASN D O 1
ATOM 8427 N N . GLN D 1 80 ? 42.987 79.504 15.673 1.00 18.16 80 GLN D N 1
ATOM 8428 C CA . GLN D 1 80 ? 42.685 80.724 14.956 1.00 18.97 80 GLN D CA 1
ATOM 8429 C C . GLN D 1 80 ? 42.294 80.517 13.503 1.00 20.33 80 GLN D C 1
ATOM 8430 O O . GLN D 1 80 ? 41.289 81.097 13.036 1.00 19.93 80 GLN D O 1
ATOM 8436 N N . THR D 1 81 ? 43.068 79.718 12.768 1.00 17.26 81 THR D N 1
ATOM 8437 C CA . THR D 1 81 ? 42.711 79.533 11.374 1.00 16.34 81 THR D CA 1
ATOM 8438 C C . THR D 1 81 ? 41.284 78.912 11.291 1.00 18.34 81 THR D C 1
ATOM 8439 O O . THR D 1 81 ? 40.510 79.299 10.425 1.00 18.08 81 THR D O 1
ATOM 8443 N N . ARG D 1 82 ? 40.939 78.016 12.220 1.00 16.20 82 ARG D N 1
ATOM 8444 C CA . ARG D 1 82 ? 39.613 77.358 12.219 1.00 17.75 82 ARG D CA 1
ATOM 8445 C C . ARG D 1 82 ? 38.496 78.348 12.539 1.00 19.22 82 ARG D C 1
ATOM 8446 O O . ARG D 1 82 ? 37.385 78.231 12.004 1.00 18.15 82 ARG D O 1
ATOM 8454 N N . MET D 1 83 ? 38.783 79.327 13.400 1.00 20.02 83 MET D N 1
ATOM 8455 C CA . MET D 1 83 ? 37.792 80.345 13.730 1.00 19.83 83 MET D CA 1
ATOM 8456 C C . MET D 1 83 ? 37.673 81.374 12.624 1.00 21.00 83 MET D C 1
ATOM 8457 O O . MET D 1 83 ? 36.584 81.915 12.376 1.00 20.79 83 MET D O 1
ATOM 8462 N N . VAL D 1 84 ? 38.769 81.630 11.924 1.00 17.93 84 VAL D N 1
ATOM 8463 C CA . VAL D 1 84 ? 38.709 82.578 10.825 1.00 19.28 84 VAL D CA 1
ATOM 8464 C C . VAL D 1 84 ? 37.868 81.981 9.703 1.00 20.58 84 VAL D C 1
ATOM 8465 O O . VAL D 1 84 ? 37.155 82.712 8.997 1.00 19.81 84 VAL D O 1
ATOM 8469 N N . ALA D 1 85 ? 37.945 80.659 9.541 1.00 20.14 85 ALA D N 1
ATOM 8470 C CA . ALA D 1 85 ? 37.156 79.999 8.512 1.00 20.93 85 ALA D CA 1
ATOM 8471 C C . ALA D 1 85 ? 35.649 80.145 8.852 1.00 21.89 85 ALA D C 1
ATOM 8472 O O . ALA D 1 85 ? 34.826 80.382 7.950 1.00 19.27 85 ALA D O 1
ATOM 8474 N N . ALA D 1 86 ? 35.308 79.998 10.137 1.00 21.17 86 ALA D N 1
ATOM 8475 C CA . ALA D 1 86 ? 33.915 80.156 10.611 1.00 20.50 86 ALA D CA 1
ATOM 8476 C C . ALA D 1 86 ? 33.433 81.586 10.388 1.00 22.25 86 ALA D C 1
ATOM 8477 O O . ALA D 1 86 ? 32.310 81.804 9.909 1.00 22.92 86 ALA D O 1
ATOM 8479 N N . LEU D 1 87 ? 34.266 82.562 10.754 1.00 21.48 87 LEU D N 1
ATOM 8480 C CA . LEU D 1 87 ? 33.931 83.963 10.549 1.00 22.16 87 LEU D CA 1
ATOM 8481 C C . LEU D 1 87 ? 33.683 84.259 9.061 1.00 23.54 87 LEU D C 1
ATOM 8482 O O . LEU D 1 87 ? 32.656 84.869 8.699 1.00 22.34 87 LEU D O 1
ATOM 8487 N N . ALA D 1 88 ? 34.604 83.834 8.193 1.00 18.93 88 ALA D N 1
ATOM 8488 C CA . ALA D 1 88 ? 34.434 84.059 6.748 1.00 19.79 88 ALA D CA 1
ATOM 8489 C C . ALA D 1 88 ? 33.056 83.531 6.290 1.00 20.34 88 ALA D C 1
ATOM 8490 O O . ALA D 1 88 ? 32.348 84.180 5.523 1.00 19.24 88 ALA D O 1
ATOM 8492 N N . ALA D 1 89 ? 32.695 82.350 6.773 1.00 22.26 89 ALA D N 1
ATOM 8493 C CA . ALA D 1 89 ? 31.421 81.734 6.435 1.00 24.83 89 ALA D CA 1
ATOM 8494 C C . ALA D 1 89 ? 30.247 82.604 6.863 1.00 26.27 89 ALA D C 1
ATOM 8495 O O . ALA D 1 89 ? 29.291 82.809 6.105 1.00 26.38 89 ALA D O 1
ATOM 8497 N N . LYS D 1 90 ? 30.333 83.085 8.095 1.00 26.66 90 LYS D N 1
ATOM 8498 C CA . LYS D 1 90 ? 29.324 83.930 8.703 1.00 27.75 90 LYS D CA 1
ATOM 8499 C C . LYS D 1 90 ? 29.164 85.260 7.959 1.00 27.67 90 LYS D C 1
ATOM 8500 O O . LYS D 1 90 ? 28.055 85.789 7.837 1.00 25.56 90 LYS D O 1
ATOM 8506 N N . LEU D 1 91 ? 30.269 85.798 7.461 1.00 25.08 91 LEU D N 1
ATOM 8507 C CA . LEU D 1 91 ? 30.233 87.069 6.761 1.00 25.73 91 LEU D CA 1
ATOM 8508 C C . LEU D 1 91 ? 30.026 86.932 5.257 1.00 26.21 91 LEU D C 1
ATOM 8509 O O . LEU D 1 91 ? 29.960 87.935 4.555 1.00 26.87 91 LEU D O 1
ATOM 8514 N N . GLY D 1 92 ? 29.908 85.704 4.768 1.00 26.29 92 GLY D N 1
ATOM 8515 C CA . GLY D 1 92 ? 29.750 85.495 3.339 1.00 27.44 92 GLY D CA 1
ATOM 8516 C C . GLY D 1 92 ? 30.999 85.889 2.559 1.00 28.71 92 GLY D C 1
ATOM 8517 O O . GLY D 1 92 ? 30.884 86.448 1.475 1.00 30.12 92 GLY D O 1
ATOM 8518 N N . LYS D 1 93 ? 32.189 85.617 3.104 1.00 28.35 93 LYS D N 1
ATOM 8519 C CA . LYS D 1 93 ? 33.459 85.955 2.434 1.00 26.78 93 LYS D CA 1
ATOM 8520 C C . LYS D 1 93 ? 34.315 84.720 2.172 1.00 26.78 93 LYS D C 1
ATOM 8521 O O . LYS D 1 93 ? 34.056 83.657 2.726 1.00 26.53 93 LYS D O 1
ATOM 8527 N N . LYS D 1 94 ? 35.323 84.866 1.313 1.00 27.33 94 LYS D N 1
ATOM 8528 C CA . LYS D 1 94 ? 36.250 83.770 0.987 1.00 26.68 94 LYS D CA 1
ATOM 8529 C C . LYS D 1 94 ? 37.358 83.727 2.032 1.00 23.13 94 LYS D C 1
ATOM 8530 O O . LYS D 1 94 ? 37.562 84.685 2.774 1.00 22.24 94 LYS D O 1
ATOM 8536 N N . CYS D 1 95 ? 38.084 82.622 2.074 1.00 22.77 95 CYS D N 1
ATOM 8537 C CA . CYS D 1 95 ? 39.109 82.435 3.092 1.00 22.95 95 CYS D CA 1
ATOM 8538 C C . CYS D 1 95 ? 40.347 81.631 2.658 1.00 21.18 95 CYS D C 1
ATOM 8539 O O . CYS D 1 95 ? 40.221 80.572 2.061 1.00 22.92 95 CYS D O 1
ATOM 8542 N N . VAL D 1 96 ? 41.537 82.146 2.957 1.00 22.39 96 VAL D N 1
ATOM 8543 C CA . VAL D 1 96 ? 42.798 81.444 2.635 1.00 21.41 96 VAL D CA 1
ATOM 8544 C C . VAL D 1 96 ? 43.589 81.306 3.936 1.00 18.99 96 VAL D C 1
ATOM 8545 O O . VAL D 1 96 ? 43.848 82.286 4.622 1.00 19.33 96 VAL D O 1
ATOM 8549 N N . LEU D 1 97 ? 43.937 80.069 4.281 1.00 18.90 97 LEU D N 1
ATOM 8550 C CA . LEU D 1 97 ? 44.639 79.782 5.526 1.00 17.04 97 LEU D CA 1
ATOM 8551 C C . LEU D 1 97 ? 45.991 79.100 5.274 1.00 17.05 97 LEU D C 1
ATOM 8552 O O . LEU D 1 97 ? 46.058 78.075 4.598 1.00 18.59 97 LEU D O 1
ATOM 8557 N N . ILE D 1 98 ? 47.055 79.686 5.809 1.00 17.93 98 ILE D N 1
ATOM 8558 C CA . ILE D 1 98 ? 48.423 79.153 5.662 1.00 17.60 98 ILE D CA 1
ATOM 8559 C C . ILE D 1 98 ? 48.730 78.364 6.933 1.00 18.40 98 ILE D C 1
ATOM 8560 O O . ILE D 1 98 ? 48.722 78.927 8.021 1.00 17.73 98 ILE D O 1
ATOM 8565 N N . GLN D 1 99 ? 48.927 77.054 6.802 1.00 19.08 99 GLN D N 1
ATOM 8566 C CA . GLN D 1 99 ? 49.230 76.222 7.952 1.00 19.62 99 GLN D CA 1
ATOM 8567 C C . GLN D 1 99 ? 50.717 75.807 7.855 1.00 23.48 99 GLN D C 1
ATOM 8568 O O . GLN D 1 99 ? 51.081 74.884 7.118 1.00 24.57 99 GLN D O 1
ATOM 8574 N N . GLU D 1 100 ? 51.564 76.488 8.610 1.00 24.97 100 GLU D N 1
ATOM 8575 C CA . GLU D 1 100 ? 53.000 76.204 8.597 1.00 25.72 100 GLU D CA 1
ATOM 8576 C C . GLU D 1 100 ? 53.376 75.084 9.556 1.00 25.43 100 GLU D C 1
ATOM 8577 O O . GLU D 1 100 ? 52.614 74.743 10.457 1.00 22.90 100 GLU D O 1
ATOM 8583 N N . ASP D 1 101 ? 54.576 74.541 9.370 1.00 24.88 101 ASP D N 1
ATOM 8584 C CA . ASP D 1 101 ? 55.090 73.453 10.184 1.00 24.53 101 ASP D CA 1
ATOM 8585 C C . ASP D 1 101 ? 55.709 74.026 11.450 1.00 26.10 101 ASP D C 1
ATOM 8586 O O . ASP D 1 101 ? 56.935 74.133 11.565 1.00 25.27 101 ASP D O 1
ATOM 8591 N N . TRP D 1 102 ? 54.863 74.385 12.419 1.00 24.77 102 TRP D N 1
ATOM 8592 C CA . TRP D 1 102 ? 55.353 74.999 13.646 1.00 23.07 102 TRP D CA 1
ATOM 8593 C C . TRP D 1 102 ? 55.684 74.055 14.766 1.00 22.56 102 TRP D C 1
ATOM 8594 O O . TRP D 1 102 ? 56.298 74.452 15.742 1.00 22.73 102 TRP D O 1
ATOM 8605 N N . VAL D 1 103 ? 55.298 72.798 14.621 1.00 23.45 103 VAL D N 1
ATOM 8606 C CA . VAL D 1 103 ? 55.531 71.814 15.665 1.00 22.90 103 VAL D CA 1
ATOM 8607 C C . VAL D 1 103 ? 56.135 70.517 15.137 1.00 24.51 103 VAL D C 1
ATOM 8608 O O . VAL D 1 103 ? 55.676 69.977 14.137 1.00 24.31 103 VAL D O 1
ATOM 8612 N N . PRO D 1 104 ? 57.187 70.003 15.803 1.00 25.29 104 PRO D N 1
ATOM 8613 C CA . PRO D 1 104 ? 57.771 68.746 15.326 1.00 23.91 104 PRO D CA 1
ATOM 8614 C C . PRO D 1 104 ? 56.717 67.702 15.638 1.00 22.86 104 PRO D C 1
ATOM 8615 O O . PRO D 1 104 ? 56.477 67.360 16.806 1.00 19.46 104 PRO D O 1
ATOM 8619 N N . ILE D 1 105 ? 56.082 67.204 14.588 1.00 22.93 105 ILE D N 1
ATOM 8620 C CA . ILE D 1 105 ? 54.994 66.245 14.728 1.00 23.30 105 ILE D CA 1
ATOM 8621 C C . ILE D 1 105 ? 55.390 64.921 15.351 1.00 24.19 105 ILE D C 1
ATOM 8622 O O . ILE D 1 105 ? 56.286 64.253 14.855 1.00 23.83 105 ILE D O 1
ATOM 8627 N N . PRO D 1 106 ? 54.744 64.542 16.471 1.00 23.80 106 PRO D N 1
ATOM 8628 C CA . PRO D 1 106 ? 55.064 63.274 17.118 1.00 24.94 106 PRO D CA 1
ATOM 8629 C C . PRO D 1 106 ? 54.921 62.180 16.077 1.00 27.93 106 PRO D C 1
ATOM 8630 O O . PRO D 1 106 ? 53.936 62.141 15.316 1.00 27.58 106 PRO D O 1
ATOM 8634 N N . GLU D 1 107 ? 55.923 61.312 16.024 1.00 27.80 107 GLU D N 1
ATOM 8635 C CA . GLU D 1 107 ? 55.940 60.207 15.075 1.00 29.29 107 GLU D CA 1
ATOM 8636 C C . GLU D 1 107 ? 54.620 59.420 15.010 1.00 26.96 107 GLU D C 1
ATOM 8637 O O . GLU D 1 107 ? 54.148 59.077 13.929 1.00 25.12 107 GLU D O 1
ATOM 8643 N N . ALA D 1 108 ? 54.057 59.121 16.175 1.00 27.82 108 ALA D N 1
ATOM 8644 C CA . ALA D 1 108 ? 52.814 58.362 16.287 1.00 26.25 108 ALA D CA 1
ATOM 8645 C C . ALA D 1 108 ? 51.585 59.090 15.721 1.00 24.70 108 ALA D C 1
ATOM 8646 O O . ALA D 1 108 ? 50.555 58.473 15.476 1.00 22.73 108 ALA D O 1
ATOM 8648 N N . GLU D 1 109 ? 51.724 60.394 15.498 1.00 24.70 109 GLU D N 1
ATOM 8649 C CA . GLU D 1 109 ? 50.640 61.228 14.995 1.00 23.71 109 GLU D CA 1
ATOM 8650 C C . GLU D 1 109 ? 50.864 61.688 13.561 1.00 24.32 109 GLU D C 1
ATOM 8651 O O . GLU D 1 109 ? 50.029 62.403 13.008 1.00 21.56 109 GLU D O 1
ATOM 8657 N N . LYS D 1 110 ? 51.991 61.296 12.954 1.00 25.11 110 LYS D N 1
ATOM 8658 C CA . LYS D 1 110 ? 52.294 61.746 11.594 1.00 25.02 110 LYS D CA 1
ATOM 8659 C C . LYS D 1 110 ? 51.161 61.604 10.545 1.00 23.76 110 LYS D C 1
ATOM 8660 O O . LYS D 1 110 ? 51.009 62.469 9.683 1.00 21.64 110 LYS D O 1
ATOM 8666 N N . ASP D 1 111 ? 50.378 60.533 10.605 1.00 23.21 111 ASP D N 1
ATOM 8667 C CA . ASP D 1 111 ? 49.302 60.363 9.626 1.00 26.27 111 ASP D CA 1
ATOM 8668 C C . ASP D 1 111 ? 47.953 61.009 9.979 1.00 26.70 111 ASP D C 1
ATOM 8669 O O . ASP D 1 111 ? 47.014 60.980 9.167 1.00 26.18 111 ASP D O 1
ATOM 8674 N N . VAL D 1 112 ? 47.861 61.617 11.158 1.00 24.78 112 VAL D N 1
ATOM 8675 C CA . VAL D 1 112 ? 46.611 62.249 11.603 1.00 24.62 112 VAL D CA 1
ATOM 8676 C C . VAL D 1 112 ? 46.725 63.751 11.879 1.00 21.48 112 VAL D C 1
ATOM 8677 O O . VAL D 1 112 ? 45.739 64.496 11.788 1.00 18.19 112 VAL D O 1
ATOM 8681 N N . TYR D 1 113 ? 47.935 64.190 12.220 1.00 18.71 113 TYR D N 1
ATOM 8682 C CA . TYR D 1 113 ? 48.193 65.580 12.583 1.00 19.39 113 TYR D CA 1
ATOM 8683 C C . TYR D 1 113 ? 47.754 66.628 11.588 1.00 16.24 113 TYR D C 1
ATOM 8684 O O . TYR D 1 113 ? 47.309 67.690 11.983 1.00 17.66 113 TYR D O 1
ATOM 8693 N N . ASN D 1 114 ? 47.899 66.361 10.301 1.00 16.24 114 ASN D N 1
ATOM 8694 C CA . ASN D 1 114 ? 47.512 67.357 9.305 1.00 17.87 114 ASN D CA 1
ATOM 8695 C C . ASN D 1 114 ? 46.152 67.054 8.692 1.00 18.80 114 ASN D C 1
ATOM 8696 O O . ASN D 1 114 ? 45.848 67.580 7.616 1.00 17.88 114 ASN D O 1
ATOM 8701 N N . ARG D 1 115 ? 45.356 66.243 9.399 1.00 18.63 115 ARG D N 1
ATOM 8702 C CA . ARG D 1 115 ? 44.047 65.780 8.911 1.00 22.38 115 ARG D CA 1
ATOM 8703 C C . ARG D 1 115 ? 42.829 65.972 9.823 1.00 21.96 115 ARG D C 1
ATOM 8704 O O . ARG D 1 115 ? 41.747 66.323 9.345 1.00 24.21 115 ARG D O 1
ATOM 8712 N N . VAL D 1 116 ? 42.985 65.682 11.116 1.00 20.04 116 VAL D N 1
ATOM 8713 C CA . VAL D 1 116 ? 41.866 65.784 12.056 1.00 21.62 116 VAL D CA 1
ATOM 8714 C C . VAL D 1 116 ? 41.895 67.078 12.838 1.00 20.66 116 VAL D C 1
ATOM 8715 O O . VAL D 1 116 ? 42.594 68.033 12.459 1.00 19.83 116 VAL D O 1
ATOM 8719 N N . GLY D 1 117 ? 41.116 67.113 13.919 1.00 20.45 117 GLY D N 1
ATOM 8720 C CA . GLY D 1 117 ? 41.101 68.291 14.770 1.00 19.62 117 GLY D CA 1
ATOM 8721 C C . GLY D 1 117 ? 40.753 69.586 14.063 1.00 18.98 117 GLY D C 1
ATOM 8722 O O . GLY D 1 117 ? 39.878 69.592 13.203 1.00 17.30 117 GLY D O 1
ATOM 8723 N N . ASN D 1 118 ? 41.447 70.680 14.384 1.00 17.30 118 ASN D N 1
ATOM 8724 C CA . ASN D 1 118 ? 41.103 71.970 13.777 1.00 17.55 118 ASN D CA 1
ATOM 8725 C C . ASN D 1 118 ? 41.180 72.123 12.257 1.00 19.76 118 ASN D C 1
ATOM 8726 O O . ASN D 1 118 ? 40.280 72.714 11.652 1.00 16.58 118 ASN D O 1
ATOM 8731 N N . ILE D 1 119 ? 42.242 71.615 11.634 1.00 18.07 119 ILE D N 1
ATOM 8732 C CA . ILE D 1 119 ? 42.377 71.773 10.192 1.00 17.18 119 ILE D CA 1
ATOM 8733 C C . ILE D 1 119 ? 41.214 71.111 9.406 1.00 17.34 119 ILE D C 1
ATOM 8734 O O . ILE D 1 119 ? 40.829 71.597 8.350 1.00 16.89 119 ILE D O 1
ATOM 8739 N N . GLU D 1 120 ? 40.653 70.029 9.921 1.00 17.12 120 GLU D N 1
ATOM 8740 C CA . GLU D 1 120 ? 39.512 69.377 9.255 1.00 18.59 120 GLU D CA 1
ATOM 8741 C C . GLU D 1 120 ? 38.263 70.289 9.269 1.00 18.93 120 GLU D C 1
ATOM 8742 O O . GLU D 1 120 ? 37.514 70.384 8.264 1.00 18.93 120 GLU D O 1
ATOM 8748 N N . LEU D 1 121 ? 38.042 70.955 10.396 1.00 15.74 121 LEU D N 1
ATOM 8749 C CA . LEU D 1 121 ? 36.882 71.841 10.529 1.00 18.90 121 LEU D CA 1
ATOM 8750 C C . LEU D 1 121 ? 36.969 72.992 9.540 1.00 19.15 121 LEU D C 1
ATOM 8751 O O . LEU D 1 121 ? 35.956 73.390 8.970 1.00 16.34 121 LEU D O 1
ATOM 8756 N N . SER D 1 122 ? 38.175 73.533 9.324 1.00 17.76 122 SER D N 1
ATOM 8757 C CA . SER D 1 122 ? 38.377 74.625 8.362 1.00 15.65 122 SER D CA 1
ATOM 8758 C C . SER D 1 122 ? 38.028 74.139 6.967 1.00 17.04 122 SER D C 1
ATOM 8759 O O . SER D 1 122 ? 37.435 74.862 6.180 1.00 17.19 122 SER D O 1
ATOM 8762 N N . ARG D 1 123 ? 38.430 72.913 6.650 1.00 18.30 123 ARG D N 1
ATOM 8763 C CA . ARG D 1 123 ? 38.143 72.345 5.343 1.00 20.10 123 ARG D CA 1
ATOM 8764 C C . ARG D 1 123 ? 36.616 72.166 5.168 1.00 20.92 123 ARG D C 1
ATOM 8765 O O . ARG D 1 123 ? 36.051 72.465 4.119 1.00 22.05 123 ARG D O 1
ATOM 8773 N N . ILE D 1 124 ? 35.966 71.689 6.210 1.00 21.17 124 ILE D N 1
ATOM 8774 C CA . ILE D 1 124 ? 34.515 71.490 6.172 1.00 21.43 124 ILE D CA 1
ATOM 8775 C C . ILE D 1 124 ? 33.830 72.829 5.913 1.00 22.10 124 ILE D C 1
ATOM 8776 O O . ILE D 1 124 ? 32.839 72.889 5.184 1.00 25.55 124 ILE D O 1
ATOM 8781 N N . MET D 1 125 ? 34.361 73.910 6.482 1.00 20.54 125 MET D N 1
ATOM 8782 C CA . MET D 1 125 ? 33.757 75.206 6.260 1.00 18.49 125 MET D CA 1
ATOM 8783 C C . MET D 1 125 ? 34.132 75.883 4.956 1.00 17.43 125 MET D C 1
ATOM 8784 O O . MET D 1 125 ? 33.902 77.073 4.804 1.00 17.03 125 MET D O 1
ATOM 8789 N N . GLY D 1 126 ? 34.698 75.122 4.016 1.00 18.19 126 GLY D N 1
ATOM 8790 C CA . GLY D 1 126 ? 35.052 75.656 2.700 1.00 16.81 126 GLY D CA 1
ATOM 8791 C C . GLY D 1 126 ? 36.302 76.507 2.532 1.00 19.09 126 GLY D C 1
ATOM 8792 O O . GLY D 1 126 ? 36.531 77.091 1.471 1.00 19.74 126 GLY D O 1
ATOM 8793 N N . ALA D 1 127 ? 37.137 76.589 3.550 1.00 19.58 127 ALA D N 1
ATOM 8794 C CA . ALA D 1 127 ? 38.336 77.425 3.421 1.00 20.62 127 ALA D CA 1
ATOM 8795 C C . ALA D 1 127 ? 39.371 76.877 2.427 1.00 20.74 127 ALA D C 1
ATOM 8796 O O . ALA D 1 127 ? 39.469 75.675 2.219 1.00 22.86 127 ALA D O 1
ATOM 8798 N N . ASP D 1 128 ? 40.141 77.768 1.812 1.00 21.68 128 ASP D N 1
ATOM 8799 C CA . ASP D 1 128 ? 41.198 77.348 0.885 1.00 22.52 128 ASP D CA 1
ATOM 8800 C C . ASP D 1 128 ? 42.365 77.070 1.832 1.00 20.64 128 ASP D C 1
ATOM 8801 O O . ASP D 1 128 ? 43.064 77.983 2.242 1.00 19.40 128 ASP D O 1
ATOM 8806 N N . VAL D 1 129 ? 42.535 75.810 2.216 1.00 21.92 129 VAL D N 1
ATOM 8807 C CA . VAL D 1 129 ? 43.572 75.434 3.179 1.00 23.90 129 VAL D CA 1
ATOM 8808 C C . VAL D 1 129 ? 44.909 75.003 2.564 1.00 25.45 129 VAL D C 1
ATOM 8809 O O . VAL D 1 129 ? 44.952 74.067 1.767 1.00 26.27 129 VAL D O 1
ATOM 8813 N N . ARG D 1 130 ? 45.989 75.676 2.956 1.00 25.93 130 ARG D N 1
ATOM 8814 C CA . ARG D 1 130 ? 47.323 75.344 2.438 1.00 27.91 130 ARG D CA 1
ATOM 8815 C C . ARG D 1 130 ? 48.326 74.899 3.480 1.00 26.30 130 ARG D C 1
ATOM 8816 O O . ARG D 1 130 ? 48.657 75.644 4.405 1.00 23.78 130 ARG D O 1
ATOM 8824 N N . VAL D 1 131 ? 48.813 73.675 3.310 1.00 25.10 131 VAL D N 1
ATOM 8825 C CA . VAL D 1 131 ? 49.791 73.118 4.224 1.00 26.45 131 VAL D CA 1
ATOM 8826 C C . VAL D 1 131 ? 51.224 73.402 3.717 1.00 26.42 131 VAL D C 1
ATOM 8827 O O . VAL D 1 131 ? 51.642 72.854 2.702 1.00 25.04 131 VAL D O 1
ATOM 8831 N N . ILE D 1 132 ? 51.956 74.256 4.429 1.00 28.86 132 ILE D N 1
ATOM 8832 C CA . ILE D 1 132 ? 53.330 74.649 4.052 1.00 35.00 132 ILE D CA 1
ATOM 8833 C C . ILE D 1 132 ? 54.438 74.126 4.992 1.00 37.89 132 ILE D C 1
ATOM 8834 O O . ILE D 1 132 ? 54.161 73.628 6.072 1.00 36.82 132 ILE D O 1
ATOM 8839 N N . GLU D 1 133 ? 55.699 74.291 4.596 1.00 47.02 133 GLU D N 1
ATOM 8840 C CA . GLU D 1 133 ? 56.825 73.806 5.407 1.00 52.17 133 GLU D CA 1
ATOM 8841 C C . GLU D 1 133 ? 57.682 74.842 6.165 1.00 56.55 133 GLU D C 1
ATOM 8842 O O . GLU D 1 133 ? 58.895 74.634 6.333 1.00 55.90 133 GLU D O 1
ATOM 8848 N N . ASP D 1 134 ? 57.062 75.927 6.648 1.00 60.01 134 ASP D N 1
ATOM 8849 C CA . ASP D 1 134 ? 57.780 76.992 7.382 1.00 63.21 134 ASP D CA 1
ATOM 8850 C C . ASP D 1 134 ? 57.805 76.771 8.913 1.00 64.48 134 ASP D C 1
ATOM 8851 O O . ASP D 1 134 ? 56.894 76.155 9.471 1.00 65.27 134 ASP D O 1
ATOM 8856 N N . GLY D 1 135 ? 58.831 77.305 9.582 1.00 65.40 135 GLY D N 1
ATOM 8857 C CA . GLY D 1 135 ? 58.984 77.129 11.025 1.00 66.56 135 GLY D CA 1
ATOM 8858 C C . GLY D 1 135 ? 58.330 78.118 11.980 1.00 67.74 135 GLY D C 1
ATOM 8859 O O . GLY D 1 135 ? 57.966 79.231 11.590 1.00 67.46 135 GLY D O 1
ATOM 8860 N N . PHE D 1 136 ? 58.209 77.712 13.248 1.00 68.62 136 PHE D N 1
ATOM 8861 C CA . PHE D 1 136 ? 57.573 78.526 14.296 1.00 69.63 136 PHE D CA 1
ATOM 8862 C C . PHE D 1 136 ? 58.080 79.957 14.472 1.00 69.95 136 PHE D C 1
ATOM 8863 O O . PHE D 1 136 ? 59.261 80.251 14.276 1.00 70.19 136 PHE D O 1
ATOM 8871 N N . ASP D 1 137 ? 57.158 80.835 14.859 1.00 70.22 137 ASP D N 1
ATOM 8872 C CA . ASP D 1 137 ? 57.454 82.240 15.099 1.00 70.77 137 ASP D CA 1
ATOM 8873 C C . ASP D 1 137 ? 56.144 82.968 15.379 1.00 71.02 137 ASP D C 1
ATOM 8874 O O . ASP D 1 137 ? 55.147 82.760 14.685 1.00 70.82 137 ASP D O 1
ATOM 8879 N N . ILE D 1 138 ? 56.149 83.808 16.413 1.00 71.60 138 ILE D N 1
ATOM 8880 C CA . ILE D 1 138 ? 54.959 84.560 16.804 1.00 72.01 138 ILE D CA 1
ATOM 8881 C C . ILE D 1 138 ? 54.859 85.897 16.066 1.00 72.44 138 ILE D C 1
ATOM 8882 O O . ILE D 1 138 ? 53.834 86.580 16.139 1.00 72.71 138 ILE D O 1
ATOM 8887 N N . GLY D 1 139 ? 55.929 86.261 15.360 1.00 72.55 139 GLY D N 1
ATOM 8888 C CA . GLY D 1 139 ? 55.944 87.507 14.611 1.00 72.40 139 GLY D CA 1
ATOM 8889 C C . GLY D 1 139 ? 55.467 87.319 13.178 1.00 72.28 139 GLY D C 1
ATOM 8890 O O . GLY D 1 139 ? 55.114 86.207 12.777 1.00 72.14 139 GLY D O 1
ATOM 8891 N N . MET D 1 140 ? 55.469 88.405 12.405 1.00 71.86 140 MET D N 1
ATOM 8892 C CA . MET D 1 140 ? 55.021 88.384 11.012 1.00 71.09 140 MET D CA 1
ATOM 8893 C C . MET D 1 140 ? 55.759 87.348 10.167 1.00 70.30 140 MET D C 1
ATOM 8894 O O . MET D 1 140 ? 56.911 87.014 10.447 1.00 70.73 140 MET D O 1
ATOM 8899 N N . ARG D 1 141 ? 55.088 86.853 9.126 1.00 68.78 141 ARG D N 1
ATOM 8900 C CA . ARG D 1 141 ? 55.650 85.829 8.245 1.00 67.08 141 ARG D CA 1
ATOM 8901 C C . ARG D 1 141 ? 55.671 86.231 6.765 1.00 65.21 141 ARG D C 1
ATOM 8902 O O . ARG D 1 141 ? 54.891 87.083 6.331 1.00 64.51 141 ARG D O 1
ATOM 8910 N N . LYS D 1 142 ? 56.556 85.593 5.994 1.00 63.30 142 LYS D N 1
ATOM 8911 C CA . LYS D 1 142 ? 56.695 85.885 4.565 1.00 60.20 142 LYS D CA 1
ATOM 8912 C C . LYS D 1 142 ? 55.828 85.044 3.619 1.00 57.18 142 LYS D C 1
ATOM 8913 O O . LYS D 1 142 ? 55.468 85.503 2.534 1.00 56.37 142 LYS D O 1
ATOM 8919 N N . SER D 1 143 ? 55.514 83.810 4.000 1.00 53.59 143 SER D N 1
ATOM 8920 C CA . SER D 1 143 ? 54.656 82.985 3.155 1.00 49.72 143 SER D CA 1
ATOM 8921 C C . SER D 1 143 ? 53.254 83.600 3.245 1.00 46.29 143 SER D C 1
ATOM 8922 O O . SER D 1 143 ? 52.382 83.349 2.410 1.00 45.03 143 SER D O 1
ATOM 8925 N N . PHE D 1 144 ? 53.067 84.420 4.274 1.00 42.66 144 PHE D N 1
ATOM 8926 C CA . PHE D 1 144 ? 51.817 85.124 4.520 1.00 40.78 144 PHE D CA 1
ATOM 8927 C C . PHE D 1 144 ? 51.766 86.248 3.487 1.00 41.18 144 PHE D C 1
ATOM 8928 O O . PHE D 1 144 ? 50.802 86.369 2.724 1.00 39.38 144 PHE D O 1
ATOM 8936 N N . ALA D 1 145 ? 52.824 87.057 3.466 1.00 40.97 145 ALA D N 1
ATOM 8937 C CA . ALA D 1 145 ? 52.924 88.173 2.528 1.00 41.45 145 ALA D CA 1
ATOM 8938 C C . ALA D 1 145 ? 52.761 87.644 1.116 1.00 40.99 145 ALA D C 1
ATOM 8939 O O . ALA D 1 145 ? 52.096 88.260 0.281 1.00 39.97 145 ALA D O 1
ATOM 8941 N N . ASN D 1 146 ? 53.362 86.483 0.865 1.00 41.36 146 ASN D N 1
ATOM 8942 C CA . ASN D 1 146 ? 53.297 85.838 -0.443 1.00 41.18 146 ASN D CA 1
ATOM 8943 C C . ASN D 1 146 ? 51.848 85.511 -0.826 1.00 40.94 146 ASN D C 1
ATOM 8944 O O . ASN D 1 146 ? 51.471 85.635 -1.987 1.00 40.65 146 ASN D O 1
ATOM 8949 N N . ALA D 1 147 ? 51.030 85.112 0.148 1.00 39.59 147 ALA D N 1
ATOM 8950 C CA . ALA D 1 147 ? 49.627 84.772 -0.125 1.00 39.33 147 ALA D CA 1
ATOM 8951 C C . ALA D 1 147 ? 48.778 86.021 -0.350 1.00 39.42 147 ALA D C 1
ATOM 8952 O O . ALA D 1 147 ? 47.821 86.013 -1.128 1.00 40.28 147 ALA D O 1
ATOM 8954 N N . LEU D 1 148 ? 49.114 87.096 0.345 1.00 38.77 148 LEU D N 1
ATOM 8955 C CA . LEU D 1 148 ? 48.366 88.338 0.191 1.00 39.30 148 LEU D CA 1
ATOM 8956 C C . LEU D 1 148 ? 48.655 88.974 -1.164 1.00 39.86 148 LEU D C 1
ATOM 8957 O O . LEU D 1 148 ? 47.734 89.385 -1.875 1.00 38.72 148 LEU D O 1
ATOM 8962 N N . GLN D 1 149 ? 49.934 89.047 -1.522 1.00 41.34 149 GLN D N 1
ATOM 8963 C CA . GLN D 1 149 ? 50.337 89.646 -2.792 1.00 44.50 149 GLN D CA 1
ATOM 8964 C C . GLN D 1 149 ? 49.686 88.856 -3.916 1.00 44.92 149 GLN D C 1
ATOM 8965 O O . GLN D 1 149 ? 49.294 89.412 -4.936 1.00 45.81 149 GLN D O 1
ATOM 8971 N N . GLU D 1 150 ? 49.567 87.551 -3.712 1.00 45.31 150 GLU D N 1
ATOM 8972 C CA . GLU D 1 150 ? 48.956 86.654 -4.683 1.00 46.81 150 GLU D CA 1
ATOM 8973 C C . GLU D 1 150 ? 47.501 87.021 -4.965 1.00 46.75 150 GLU D C 1
ATOM 8974 O O . GLU D 1 150 ? 47.079 87.080 -6.120 1.00 46.35 150 GLU D O 1
ATOM 8980 N N . LEU D 1 151 ? 46.731 87.254 -3.907 1.00 45.54 151 LEU D N 1
ATOM 8981 C CA . LEU D 1 151 ? 45.329 87.611 -4.074 1.00 46.05 151 LEU D CA 1
ATOM 8982 C C . LEU D 1 151 ? 45.199 89.059 -4.545 1.00 46.48 151 LEU D C 1
ATOM 8983 O O . LEU D 1 151 ? 44.273 89.415 -5.281 1.00 47.02 151 LEU D O 1
ATOM 8988 N N . GLU D 1 152 ? 46.142 89.884 -4.108 1.00 46.33 152 GLU D N 1
ATOM 8989 C CA . GLU D 1 152 ? 46.190 91.291 -4.466 1.00 47.64 152 GLU D CA 1
ATOM 8990 C C . GLU D 1 152 ? 46.399 91.382 -5.983 1.00 47.59 152 GLU D C 1
ATOM 8991 O O . GLU D 1 152 ? 45.640 92.056 -6.679 1.00 45.48 152 GLU D O 1
ATOM 8997 N N . ASP D 1 153 ? 47.429 90.692 -6.481 1.00 46.82 153 ASP D N 1
ATOM 8998 C CA . ASP D 1 153 ? 47.738 90.675 -7.910 1.00 47.09 153 ASP D CA 1
ATOM 8999 C C . ASP D 1 153 ? 46.586 90.107 -8.740 1.00 46.52 153 ASP D C 1
ATOM 9000 O O . ASP D 1 153 ? 46.316 90.580 -9.840 1.00 47.67 153 ASP D O 1
ATOM 9005 N N . ALA D 1 154 ? 45.906 89.096 -8.217 1.00 45.25 154 ALA D N 1
ATOM 9006 C CA . ALA D 1 154 ? 44.785 88.504 -8.934 1.00 44.18 154 ALA D CA 1
ATOM 9007 C C . ALA D 1 154 ? 43.571 89.439 -8.935 1.00 43.22 154 ALA D C 1
ATOM 9008 O O . ALA D 1 154 ? 42.507 89.077 -9.428 1.00 43.35 154 ALA D O 1
ATOM 9010 N N . GLY D 1 155 ? 43.731 90.631 -8.361 1.00 42.59 155 GLY D N 1
ATOM 9011 C CA . GLY D 1 155 ? 42.644 91.602 -8.331 1.00 42.14 155 GLY D CA 1
ATOM 9012 C C . GLY D 1 155 ? 41.639 91.526 -7.184 1.00 42.44 155 GLY D C 1
ATOM 9013 O O . GLY D 1 155 ? 40.590 92.168 -7.225 1.00 39.83 155 GLY D O 1
ATOM 9014 N N . HIS D 1 156 ? 41.946 90.750 -6.153 1.00 41.98 156 HIS D N 1
ATOM 9015 C CA . HIS D 1 156 ? 41.031 90.635 -5.028 1.00 40.80 156 HIS D CA 1
ATOM 9016 C C . HIS D 1 156 ? 41.407 91.600 -3.915 1.00 39.46 156 HIS D C 1
ATOM 9017 O O . HIS D 1 156 ? 42.412 92.300 -4.011 1.00 39.75 156 HIS D O 1
ATOM 9024 N N . LYS D 1 157 ? 40.595 91.645 -2.866 1.00 37.48 157 LYS D N 1
ATOM 9025 C CA . LYS D 1 157 ? 40.877 92.525 -1.748 1.00 35.40 157 LYS D CA 1
ATOM 9026 C C . LYS D 1 157 ? 40.943 91.684 -0.469 1.00 33.96 157 LYS D C 1
ATOM 9027 O O . LYS D 1 157 ? 39.963 91.563 0.278 1.00 30.57 157 LYS D O 1
ATOM 9033 N N . PRO D 1 158 ? 42.112 91.084 -0.210 1.00 31.56 158 PRO D N 1
ATOM 9034 C CA . PRO D 1 158 ? 42.331 90.241 0.968 1.00 30.21 158 PRO D CA 1
ATOM 9035 C C . PRO D 1 158 ? 42.530 91.035 2.235 1.00 28.01 158 PRO D C 1
ATOM 9036 O O . PRO D 1 158 ? 43.139 92.098 2.220 1.00 27.55 158 PRO D O 1
ATOM 9040 N N . TYR D 1 159 ? 42.006 90.522 3.339 1.00 27.57 159 TYR D N 1
ATOM 9041 C CA . TYR D 1 159 ? 42.166 91.184 4.624 1.00 27.53 159 TYR D CA 1
ATOM 9042 C C . TYR D 1 159 ? 43.151 90.361 5.456 1.00 27.20 159 TYR D C 1
ATOM 9043 O O . TYR D 1 159 ? 42.914 89.195 5.765 1.00 25.20 159 TYR D O 1
ATOM 9052 N N . PRO D 1 160 ? 44.282 90.965 5.824 1.00 27.31 160 PRO D N 1
ATOM 9053 C CA . PRO D 1 160 ? 45.274 90.235 6.616 1.00 25.57 160 PRO D CA 1
ATOM 9054 C C . PRO D 1 160 ? 44.971 90.141 8.120 1.00 24.24 160 PRO D C 1
ATOM 9055 O O . PRO D 1 160 ? 44.665 91.135 8.766 1.00 25.68 160 PRO D O 1
ATOM 9059 N N . ILE D 1 161 ? 45.041 88.927 8.644 1.00 22.14 161 ILE D N 1
ATOM 9060 C CA . ILE D 1 161 ? 44.827 88.647 10.060 1.00 21.33 161 ILE D CA 1
ATOM 9061 C C . ILE D 1 161 ? 46.101 87.920 10.455 1.00 21.78 161 ILE D C 1
ATOM 9062 O O . ILE D 1 161 ? 46.263 86.715 10.213 1.00 21.91 161 ILE D O 1
ATOM 9067 N N . PRO D 1 162 ? 47.032 88.640 11.081 1.00 21.59 162 PRO D N 1
ATOM 9068 C CA . PRO D 1 162 ? 48.287 88.001 11.465 1.00 23.06 162 PRO D CA 1
ATOM 9069 C C . PRO D 1 162 ? 48.148 86.924 12.562 1.00 25.06 162 PRO D C 1
ATOM 9070 O O . PRO D 1 162 ? 47.085 86.797 13.168 1.00 25.36 162 PRO D O 1
ATOM 9074 N N . ALA D 1 163 ? 49.211 86.156 12.814 1.00 23.97 163 ALA D N 1
ATOM 9075 C CA . ALA D 1 163 ? 49.180 85.067 13.802 1.00 25.56 163 ALA D CA 1
ATOM 9076 C C . ALA D 1 163 ? 48.600 85.445 15.162 1.00 26.84 163 ALA D C 1
ATOM 9077 O O . ALA D 1 163 ? 49.038 86.413 15.808 1.00 27.50 163 ALA D O 1
ATOM 9079 N N . GLY D 1 164 ? 47.604 84.666 15.581 1.00 26.54 164 GLY D N 1
ATOM 9080 C CA . GLY D 1 164 ? 46.949 84.884 16.860 1.00 25.37 164 GLY D CA 1
ATOM 9081 C C . GLY D 1 164 ? 46.213 86.205 17.007 1.00 25.59 164 GLY D C 1
ATOM 9082 O O . GLY D 1 164 ? 45.647 86.479 18.069 1.00 23.43 164 GLY D O 1
ATOM 9083 N N . CYS D 1 165 ? 46.191 86.999 15.937 1.00 25.18 165 CYS D N 1
ATOM 9084 C CA . CYS D 1 165 ? 45.580 88.332 15.930 1.00 27.47 165 CYS D CA 1
ATOM 9085 C C . CYS D 1 165 ? 46.378 89.277 16.814 1.00 28.40 165 CYS D C 1
ATOM 9086 O O . CYS D 1 165 ? 46.010 90.439 16.933 1.00 29.45 165 CYS D O 1
ATOM 9089 N N . SER D 1 166 ? 47.476 88.801 17.406 1.00 29.12 166 SER D N 1
ATOM 9090 C CA . SER D 1 166 ? 48.239 89.619 18.343 1.00 29.50 166 SER D CA 1
ATOM 9091 C C . SER D 1 166 ? 48.919 90.903 17.889 1.00 31.21 166 SER D C 1
ATOM 9092 O O . SER D 1 166 ? 48.996 91.866 18.655 1.00 32.10 166 SER D O 1
ATOM 9095 N N . GLU D 1 167 ? 49.408 90.949 16.660 1.00 32.68 167 GLU D N 1
ATOM 9096 C CA . GLU D 1 167 ? 50.064 92.169 16.208 1.00 32.18 167 GLU D CA 1
ATOM 9097 C C . GLU D 1 167 ? 49.132 93.017 15.386 1.00 30.86 167 GLU D C 1
ATOM 9098 O O . GLU D 1 167 ? 49.536 94.020 14.806 1.00 29.08 167 GLU D O 1
ATOM 9104 N N . HIS D 1 168 ? 47.873 92.613 15.326 1.00 27.93 168 HIS D N 1
ATOM 9105 C CA . HIS D 1 168 ? 46.932 93.429 14.606 1.00 28.56 168 HIS D CA 1
ATOM 9106 C C . HIS D 1 168 ? 46.738 94.633 15.525 1.00 28.37 168 HIS D C 1
ATOM 9107 O O . HIS D 1 168 ? 46.841 94.516 16.745 1.00 28.03 168 HIS D O 1
ATOM 9114 N N . LYS D 1 169 ? 46.477 95.784 14.931 1.00 28.99 169 LYS D N 1
ATOM 9115 C CA . LYS D 1 169 ? 46.264 97.010 15.678 1.00 31.01 169 LYS D CA 1
ATOM 9116 C C . LYS D 1 169 ? 45.274 96.856 16.834 1.00 29.96 169 LYS D C 1
ATOM 9117 O O . LYS D 1 169 ? 45.527 97.331 17.940 1.00 29.40 169 LYS D O 1
ATOM 9123 N N . TYR D 1 170 ? 44.141 96.205 16.555 1.00 29.43 170 TYR D N 1
ATOM 9124 C CA . TYR D 1 170 ? 43.081 95.996 17.539 1.00 28.54 170 TYR D CA 1
ATOM 9125 C C . TYR D 1 170 ? 43.115 94.617 18.194 1.00 28.28 170 TYR D C 1
ATOM 9126 O O . TYR D 1 170 ? 42.124 94.187 18.782 1.00 28.14 170 TYR D O 1
ATOM 9135 N N . GLY D 1 171 ? 44.249 93.935 18.086 1.00 26.41 171 GLY D N 1
ATOM 9136 C CA . GLY D 1 171 ? 44.377 92.597 18.636 1.00 24.90 171 GLY D CA 1
ATOM 9137 C C . GLY D 1 171 ? 44.269 92.478 20.136 1.00 24.65 171 GLY D C 1
ATOM 9138 O O . GLY D 1 171 ? 44.071 91.370 20.664 1.00 24.09 171 GLY D O 1
ATOM 9139 N N . GLY D 1 172 ? 44.388 93.607 20.829 1.00 24.27 172 GLY D N 1
ATOM 9140 C CA . GLY D 1 172 ? 44.304 93.580 22.276 1.00 24.58 172 GLY D CA 1
ATOM 9141 C C . GLY D 1 172 ? 42.994 94.068 22.861 1.00 26.04 172 GLY D C 1
ATOM 9142 O O . GLY D 1 172 ? 42.765 93.884 24.061 1.00 24.51 172 GLY D O 1
ATOM 9143 N N . LEU D 1 173 ? 42.137 94.679 22.038 1.00 24.70 173 LEU D N 1
ATOM 9144 C CA . LEU D 1 173 ? 40.859 95.221 22.517 1.00 25.92 173 LEU D CA 1
ATOM 9145 C C . LEU D 1 173 ? 39.852 94.202 23.072 1.00 25.36 173 LEU D C 1
ATOM 9146 O O . LEU D 1 173 ? 39.167 94.466 24.072 1.00 27.44 173 LEU D O 1
ATOM 9151 N N . GLY D 1 174 ? 39.737 93.055 22.420 1.00 25.17 174 GLY D N 1
ATOM 9152 C CA . GLY D 1 174 ? 38.780 92.068 22.888 1.00 22.48 174 GLY D CA 1
ATOM 9153 C C . GLY D 1 174 ? 38.983 91.709 24.352 1.00 22.08 174 GLY D C 1
ATOM 9154 O O . GLY D 1 174 ? 38.026 91.663 25.124 1.00 19.40 174 GLY D O 1
ATOM 9155 N N . PHE D 1 175 ? 40.222 91.448 24.759 1.00 18.04 175 PHE D N 1
ATOM 9156 C CA . PHE D 1 175 ? 40.415 91.101 26.152 1.00 20.27 175 PHE D CA 1
ATOM 9157 C C . PHE D 1 175 ? 40.441 92.255 27.142 1.00 20.97 175 PHE D C 1
ATOM 9158 O O . PHE D 1 175 ? 40.475 92.044 28.345 1.00 22.54 175 PHE D O 1
ATOM 9166 N N . VAL D 1 176 ? 40.401 93.484 26.640 1.00 21.73 176 VAL D N 1
ATOM 9167 C CA . VAL D 1 176 ? 40.289 94.624 27.542 1.00 19.36 176 VAL D CA 1
ATOM 9168 C C . VAL D 1 176 ? 38.804 94.494 27.965 1.00 20.59 176 VAL D C 1
ATOM 9169 O O . VAL D 1 176 ? 38.442 94.639 29.140 1.00 20.20 176 VAL D O 1
ATOM 9173 N N . GLY D 1 177 ? 37.959 94.163 26.993 1.00 19.24 177 GLY D N 1
ATOM 9174 C CA . GLY D 1 177 ? 36.535 93.992 27.260 1.00 18.91 177 GLY D CA 1
ATOM 9175 C C . GLY D 1 177 ? 36.331 92.815 28.206 1.00 22.86 177 GLY D C 1
ATOM 9176 O O . GLY D 1 177 ? 35.389 92.811 28.996 1.00 24.18 177 GLY D O 1
ATOM 9177 N N . PHE D 1 178 ? 37.203 91.806 28.108 1.00 21.09 178 PHE D N 1
ATOM 9178 C CA . PHE D 1 178 ? 37.134 90.643 28.976 1.00 21.36 178 PHE D CA 1
ATOM 9179 C C . PHE D 1 178 ? 37.332 91.119 30.423 1.00 21.35 178 PHE D C 1
ATOM 9180 O O . PHE D 1 178 ? 36.671 90.638 31.326 1.00 22.20 178 PHE D O 1
ATOM 9188 N N . ALA D 1 179 ? 38.244 92.061 30.639 1.00 23.01 179 ALA D N 1
ATOM 9189 C CA . ALA D 1 179 ? 38.475 92.570 31.991 1.00 24.82 179 ALA D CA 1
ATOM 9190 C C . ALA D 1 179 ? 37.201 93.208 32.553 1.00 24.71 179 ALA D C 1
ATOM 9191 O O . ALA D 1 179 ? 36.852 92.983 33.729 1.00 27.00 179 ALA D O 1
ATOM 9193 N N . ASP D 1 180 ? 36.521 94.003 31.724 1.00 25.69 180 ASP D N 1
ATOM 9194 C CA . ASP D 1 180 ? 35.276 94.656 32.106 1.00 26.55 180 ASP D CA 1
ATOM 9195 C C . ASP D 1 180 ? 34.221 93.627 32.478 1.00 26.64 180 ASP D C 1
ATOM 9196 O O . ASP D 1 180 ? 33.440 93.854 33.408 1.00 25.63 180 ASP D O 1
ATOM 9201 N N . GLU D 1 181 ? 34.161 92.516 31.742 1.00 25.62 181 GLU D N 1
ATOM 9202 C CA . GLU D 1 181 ? 33.196 91.457 32.053 1.00 25.45 181 GLU D CA 1
ATOM 9203 C C . GLU D 1 181 ? 33.481 90.849 33.432 1.00 23.33 181 GLU D C 1
ATOM 9204 O O . GLU D 1 181 ? 32.569 90.557 34.191 1.00 21.15 181 GLU D O 1
ATOM 9210 N N . VAL D 1 182 ? 34.752 90.627 33.723 1.00 22.20 182 VAL D N 1
ATOM 9211 C CA . VAL D 1 182 ? 35.129 90.058 35.011 1.00 23.46 182 VAL D CA 1
ATOM 9212 C C . VAL D 1 182 ? 34.717 90.941 36.195 1.00 23.81 182 VAL D C 1
ATOM 9213 O O . VAL D 1 182 ? 34.257 90.444 37.220 1.00 23.33 182 VAL D O 1
ATOM 9217 N N . ILE D 1 183 ? 34.857 92.253 36.044 1.00 24.13 183 ILE D N 1
ATOM 9218 C CA . ILE D 1 183 ? 34.496 93.168 37.118 1.00 26.50 183 ILE D CA 1
ATOM 9219 C C . ILE D 1 183 ? 32.986 93.078 37.373 1.00 26.09 183 ILE D C 1
ATOM 9220 O O . ILE D 1 183 ? 32.533 93.050 38.519 1.00 24.94 183 ILE D O 1
ATOM 9225 N N . ASN D 1 184 ? 32.210 92.983 36.304 1.00 25.80 184 ASN D N 1
ATOM 9226 C CA . ASN D 1 184 ? 30.766 92.899 36.446 1.00 27.97 184 ASN D CA 1
ATOM 9227 C C . ASN D 1 184 ? 30.315 91.549 37.032 1.00 28.24 184 ASN D C 1
ATOM 9228 O O . ASN D 1 184 ? 29.419 91.495 37.889 1.00 26.15 184 ASN D O 1
ATOM 9233 N N . GLN D 1 185 ? 30.924 90.460 36.570 1.00 26.13 185 GLN D N 1
ATOM 9234 C CA . GLN D 1 185 ? 30.563 89.146 37.067 1.00 25.78 185 GLN D CA 1
ATOM 9235 C C . GLN D 1 185 ? 31.007 88.966 38.508 1.00 25.52 185 GLN D C 1
ATOM 9236 O O . GLN D 1 185 ? 30.395 88.195 39.243 1.00 25.97 185 GLN D O 1
ATOM 9242 N N . GLU D 1 186 ? 32.069 89.662 38.907 1.00 25.73 186 GLU D N 1
ATOM 9243 C CA . GLU D 1 186 ? 32.538 89.593 40.286 1.00 26.48 186 GLU D CA 1
ATOM 9244 C C . GLU D 1 186 ? 31.407 90.084 41.192 1.00 28.08 186 GLU D C 1
ATOM 9245 O O . GLU D 1 186 ? 31.168 89.523 42.263 1.00 26.91 186 GLU D O 1
ATOM 9251 N N . VAL D 1 187 ? 30.710 91.127 40.746 1.00 28.49 187 VAL D N 1
ATOM 9252 C CA . VAL D 1 187 ? 29.591 91.694 41.504 1.00 29.34 187 VAL D CA 1
ATOM 9253 C C . VAL D 1 187 ? 28.371 90.782 41.433 1.00 28.84 187 VAL D C 1
ATOM 9254 O O . VAL D 1 187 ? 27.773 90.470 42.458 1.00 30.92 187 VAL D O 1
ATOM 9258 N N . GLU D 1 188 ? 27.991 90.316 40.250 1.00 27.81 188 GLU D N 1
ATOM 9259 C CA . GLU D 1 188 ? 26.807 89.463 40.226 1.00 29.16 188 GLU D CA 1
ATOM 9260 C C . GLU D 1 188 ? 26.948 88.068 40.846 1.00 27.37 188 GLU D C 1
ATOM 9261 O O . GLU D 1 188 ? 25.950 87.500 41.298 1.00 24.67 188 GLU D O 1
ATOM 9267 N N . LEU D 1 189 ? 28.165 87.529 40.893 1.00 23.78 189 LEU D N 1
ATOM 9268 C CA . LEU D 1 189 ? 28.395 86.214 41.494 1.00 26.73 189 LEU D CA 1
ATOM 9269 C C . LEU D 1 189 ? 28.740 86.362 42.977 1.00 26.45 189 LEU D C 1
ATOM 9270 O O . LEU D 1 189 ? 28.561 85.443 43.771 1.00 26.00 189 LEU D O 1
ATOM 9275 N N . GLY D 1 190 ? 29.251 87.528 43.346 1.00 25.54 190 GLY D N 1
ATOM 9276 C CA . GLY D 1 190 ? 29.618 87.728 44.726 1.00 24.83 190 GLY D CA 1
ATOM 9277 C C . GLY D 1 190 ? 30.980 87.139 45.060 1.00 24.16 190 GLY D C 1
ATOM 9278 O O . GLY D 1 190 ? 31.209 86.767 46.197 1.00 23.70 190 GLY D O 1
ATOM 9279 N N . ILE D 1 191 ? 31.880 87.061 44.085 1.00 23.76 191 ILE D N 1
ATOM 9280 C CA . ILE D 1 191 ? 33.222 86.518 44.304 1.00 23.45 191 ILE D CA 1
ATOM 9281 C C . ILE D 1 191 ? 34.240 87.485 43.738 1.00 25.50 191 ILE D C 1
ATOM 9282 O O . ILE D 1 191 ? 34.094 87.964 42.616 1.00 27.85 191 ILE D O 1
ATOM 9287 N N . LYS D 1 192 ? 35.286 87.773 44.498 1.00 26.05 192 LYS D N 1
ATOM 9288 C CA . LYS D 1 192 ? 36.316 88.691 44.020 1.00 26.77 192 LYS D CA 1
ATOM 9289 C C . LYS D 1 192 ? 37.556 87.843 43.732 1.00 24.95 192 LYS D C 1
ATOM 9290 O O . LYS D 1 192 ? 38.080 87.190 44.627 1.00 22.99 192 LYS D O 1
ATOM 9296 N N . PHE D 1 193 ? 38.007 87.832 42.479 1.00 24.74 193 PHE D N 1
ATOM 9297 C CA . PHE D 1 193 ? 39.171 87.034 42.095 1.00 24.02 193 PHE D CA 1
ATOM 9298 C C . PHE D 1 193 ? 40.498 87.734 42.445 1.00 24.88 193 PHE D C 1
ATOM 9299 O O . PHE D 1 193 ? 40.719 88.884 42.097 1.00 26.72 193 PHE D O 1
ATOM 9307 N N . ASP D 1 194 ? 41.370 87.027 43.153 1.00 25.33 194 ASP D N 1
ATOM 9308 C CA . ASP D 1 194 ? 42.656 87.575 43.566 1.00 27.06 194 ASP D CA 1
ATOM 9309 C C . ASP D 1 194 ? 43.687 87.541 42.474 1.00 27.00 194 ASP D C 1
ATOM 9310 O O . ASP D 1 194 ? 44.530 88.431 42.376 1.00 27.08 194 ASP D O 1
ATOM 9315 N N . LYS D 1 195 ? 43.613 86.516 41.635 1.00 28.30 195 LYS D N 1
ATOM 9316 C CA . LYS D 1 195 ? 44.561 86.382 40.541 1.00 27.16 195 LYS D CA 1
ATOM 9317 C C . LYS D 1 195 ? 43.869 85.853 39.296 1.00 26.40 195 LYS D C 1
ATOM 9318 O O . LYS D 1 195 ? 42.790 85.288 39.374 1.00 23.77 195 LYS D O 1
ATOM 9324 N N . ILE D 1 196 ? 44.501 86.059 38.147 1.00 25.70 196 ILE D N 1
ATOM 9325 C CA . ILE D 1 196 ? 43.978 85.576 36.871 1.00 24.63 196 ILE D CA 1
ATOM 9326 C C . ILE D 1 196 ? 45.149 84.876 36.189 1.00 23.88 196 ILE D C 1
ATOM 9327 O O . ILE D 1 196 ? 46.181 85.497 35.955 1.00 25.03 196 ILE D O 1
ATOM 9332 N N . VAL D 1 197 ? 44.971 83.585 35.900 1.00 23.23 197 VAL D N 1
ATOM 9333 C CA . VAL D 1 197 ? 45.981 82.735 35.273 1.00 20.67 197 VAL D CA 1
ATOM 9334 C C . VAL D 1 197 ? 45.560 82.434 33.837 1.00 21.74 197 VAL D C 1
ATOM 9335 O O . VAL D 1 197 ? 44.499 81.843 33.584 1.00 20.47 197 VAL D O 1
ATOM 9339 N N . VAL D 1 198 ? 46.414 82.825 32.899 1.00 23.58 198 VAL D N 1
ATOM 9340 C CA . VAL D 1 198 ? 46.116 82.665 31.492 1.00 22.85 198 VAL D CA 1
ATOM 9341 C C . VAL D 1 198 ? 47.344 82.194 30.722 1.00 23.88 198 VAL D C 1
ATOM 9342 O O . VAL D 1 198 ? 48.490 82.517 31.076 1.00 25.04 198 VAL D O 1
ATOM 9346 N N . CYS D 1 199 ? 47.106 81.412 29.677 1.00 23.06 199 CYS D N 1
ATOM 9347 C CA . CYS D 1 199 ? 48.188 80.921 28.839 1.00 21.56 199 CYS D CA 1
ATOM 9348 C C . CYS D 1 199 ? 48.668 82.063 27.942 1.00 22.13 199 CYS D C 1
ATOM 9349 O O . CYS D 1 199 ? 47.878 82.907 27.532 1.00 21.34 199 CYS D O 1
ATOM 9352 N N . CYS D 1 200 ? 49.962 82.095 27.632 1.00 23.62 200 CYS D N 1
ATOM 9353 C CA . CYS D 1 200 ? 50.505 83.144 26.784 1.00 23.57 200 CYS D CA 1
ATOM 9354 C C . CYS D 1 200 ? 51.460 82.607 25.724 1.00 25.42 200 CYS D C 1
ATOM 9355 O O . CYS D 1 200 ? 52.415 81.904 26.046 1.00 24.83 200 CYS D O 1
ATOM 9358 N N . VAL D 1 201 ? 51.178 82.936 24.461 1.00 25.64 201 VAL D N 1
ATOM 9359 C CA . VAL D 1 201 ? 52.011 82.544 23.322 1.00 24.52 201 VAL D CA 1
ATOM 9360 C C . VAL D 1 201 ? 52.233 83.735 22.368 1.00 25.45 201 VAL D C 1
ATOM 9361 O O . VAL D 1 201 ? 53.351 84.258 22.326 1.00 25.99 201 VAL D O 1
ATOM 9365 N N . THR D 1 202 ? 51.229 84.173 21.599 1.00 23.86 202 THR D N 1
ATOM 9366 C CA . THR D 1 202 ? 51.476 85.335 20.728 1.00 25.25 202 THR D CA 1
ATOM 9367 C C . THR D 1 202 ? 51.289 86.638 21.529 1.00 27.33 202 THR D C 1
ATOM 9368 O O . THR D 1 202 ? 51.695 87.717 21.086 1.00 26.44 202 THR D O 1
ATOM 9372 N N . GLY D 1 203 ? 50.653 86.519 22.700 1.00 28.04 203 GLY D N 1
ATOM 9373 C CA . GLY D 1 203 ? 50.492 87.651 23.591 1.00 27.63 203 GLY D CA 1
ATOM 9374 C C . GLY D 1 203 ? 49.295 88.581 23.746 1.00 27.47 203 GLY D C 1
ATOM 9375 O O . GLY D 1 203 ? 49.082 89.042 24.865 1.00 28.22 203 GLY D O 1
ATOM 9376 N N . SER D 1 204 ? 48.507 88.865 22.709 1.00 24.62 204 SER D N 1
ATOM 9377 C CA . SER D 1 204 ? 47.440 89.841 22.908 1.00 26.91 204 SER D CA 1
ATOM 9378 C C . SER D 1 204 ? 46.322 89.482 23.877 1.00 23.39 204 SER D C 1
ATOM 9379 O O . SER D 1 204 ? 45.588 90.366 24.296 1.00 25.87 204 SER D O 1
ATOM 9382 N N . THR D 1 205 ? 46.187 88.211 24.254 1.00 25.47 205 THR D N 1
ATOM 9383 C CA . THR D 1 205 ? 45.148 87.847 25.230 1.00 23.78 205 THR D CA 1
ATOM 9384 C C . THR D 1 205 ? 45.637 88.406 26.564 1.00 25.22 205 THR D C 1
ATOM 9385 O O . THR D 1 205 ? 44.925 89.166 27.221 1.00 25.34 205 THR D O 1
ATOM 9389 N N . THR D 1 206 ? 46.876 88.069 26.930 1.00 25.89 206 THR D N 1
ATOM 9390 C CA . THR D 1 206 ? 47.487 88.560 28.165 1.00 24.58 206 THR D CA 1
ATOM 9391 C C . THR D 1 206 ? 47.582 90.095 28.129 1.00 24.45 206 THR D C 1
ATOM 9392 O O . THR D 1 206 ? 47.308 90.764 29.129 1.00 25.08 206 THR D O 1
ATOM 9396 N N . ALA D 1 207 ? 47.984 90.647 26.980 1.00 24.19 207 ALA D N 1
ATOM 9397 C CA . ALA D 1 207 ? 48.134 92.097 26.827 1.00 23.40 207 ALA D CA 1
ATOM 9398 C C . ALA D 1 207 ? 46.813 92.827 27.059 1.00 25.36 207 ALA D C 1
ATOM 9399 O O . ALA D 1 207 ? 46.778 93.851 27.744 1.00 25.29 207 ALA D O 1
ATOM 9401 N N . GLY D 1 208 ? 45.738 92.301 26.472 1.00 24.29 208 GLY D N 1
ATOM 9402 C CA . GLY D 1 208 ? 44.429 92.894 26.652 1.00 23.63 208 GLY D CA 1
ATOM 9403 C C . GLY D 1 208 ? 43.967 92.784 28.097 1.00 24.90 208 GLY D C 1
ATOM 9404 O O . GLY D 1 208 ? 43.314 93.693 28.610 1.00 23.83 208 GLY D O 1
ATOM 9405 N N . ILE D 1 209 ? 44.289 91.672 28.760 1.00 24.46 209 ILE D N 1
ATOM 9406 C CA . ILE D 1 209 ? 43.881 91.515 30.152 1.00 22.71 209 ILE D CA 1
ATOM 9407 C C . ILE D 1 209 ? 44.656 92.493 31.037 1.00 23.75 209 ILE D C 1
ATOM 9408 O O . ILE D 1 209 ? 44.057 93.179 31.862 1.00 24.60 209 ILE D O 1
ATOM 9413 N N . LEU D 1 210 ? 45.976 92.576 30.848 1.00 25.69 210 LEU D N 1
ATOM 9414 C CA . LEU D 1 210 ? 46.817 93.505 31.606 1.00 26.63 210 LEU D CA 1
ATOM 9415 C C . LEU D 1 210 ? 46.290 94.944 31.473 1.00 28.18 210 LEU D C 1
ATOM 9416 O O . LEU D 1 210 ? 46.129 95.646 32.478 1.00 26.60 210 LEU D O 1
ATOM 9421 N N . ALA D 1 211 ? 46.002 95.362 30.234 1.00 28.20 211 ALA D N 1
ATOM 9422 C CA . ALA D 1 211 ? 45.493 96.708 29.959 1.00 27.62 211 ALA D CA 1
ATOM 9423 C C . ALA D 1 211 ? 44.079 96.896 30.526 1.00 27.47 211 ALA D C 1
ATOM 9424 O O . ALA D 1 211 ? 43.777 97.915 31.143 1.00 26.72 211 ALA D O 1
ATOM 9426 N N . GLY D 1 212 ? 43.214 95.913 30.318 1.00 26.63 212 GLY D N 1
ATOM 9427 C CA . GLY D 1 212 ? 41.859 96.018 30.829 1.00 26.62 212 GLY D CA 1
ATOM 9428 C C . GLY D 1 212 ? 41.812 96.103 32.352 1.00 28.82 212 GLY D C 1
ATOM 9429 O O . GLY D 1 212 ? 41.052 96.905 32.918 1.00 28.44 212 GLY D O 1
ATOM 9430 N N . MET D 1 213 ? 42.616 95.281 33.021 1.00 28.33 213 MET D N 1
ATOM 9431 C CA . MET D 1 213 ? 42.657 95.278 34.482 1.00 30.37 213 MET D CA 1
ATOM 9432 C C . MET D 1 213 ? 43.325 96.551 35.007 1.00 31.02 213 MET D C 1
ATOM 9433 O O . MET D 1 213 ? 43.094 96.947 36.151 1.00 31.30 213 MET D O 1
ATOM 9438 N N . ALA D 1 214 ? 44.144 97.196 34.177 1.00 30.90 214 ALA D N 1
ATOM 9439 C CA . ALA D 1 214 ? 44.795 98.433 34.607 1.00 31.47 214 ALA D CA 1
ATOM 9440 C C . ALA D 1 214 ? 43.748 99.520 34.771 1.00 30.52 214 ALA D C 1
ATOM 9441 O O . ALA D 1 214 ? 43.909 100.428 35.580 1.00 31.97 214 ALA D O 1
ATOM 9443 N N . GLN D 1 215 ? 42.660 99.423 34.024 1.00 32.32 215 GLN D N 1
ATOM 9444 C CA . GLN D 1 215 ? 41.602 100.418 34.151 1.00 32.70 215 GLN D CA 1
ATOM 9445 C C . GLN D 1 215 ? 41.166 100.452 35.609 1.00 33.90 215 GLN D C 1
ATOM 9446 O O . GLN D 1 215 ? 40.727 101.486 36.102 1.00 35.06 215 GLN D O 1
ATOM 9452 N N . TYR D 1 216 ? 41.296 99.316 36.291 1.00 34.07 216 TYR D N 1
ATOM 9453 C CA . TYR D 1 216 ? 40.900 99.198 37.689 1.00 33.13 216 TYR D CA 1
ATOM 9454 C C . TYR D 1 216 ? 42.115 99.050 38.614 1.00 32.63 216 TYR D C 1
ATOM 9455 O O . TYR D 1 216 ? 41.995 98.642 39.764 1.00 34.64 216 TYR D O 1
ATOM 9464 N N . GLY D 1 217 ? 43.289 99.385 38.109 1.00 33.90 217 GLY D N 1
ATOM 9465 C CA . GLY D 1 217 ? 44.493 99.277 38.923 1.00 33.66 217 GLY D CA 1
ATOM 9466 C C . GLY D 1 217 ? 44.787 97.863 39.396 1.00 33.62 217 GLY D C 1
ATOM 9467 O O . GLY D 1 217 ? 45.437 97.663 40.420 1.00 34.04 217 GLY D O 1
ATOM 9468 N N . ARG D 1 218 ? 44.322 96.871 38.647 1.00 33.43 218 ARG D N 1
ATOM 9469 C CA . ARG D 1 218 ? 44.559 95.479 39.012 1.00 33.35 218 ARG D CA 1
ATOM 9470 C C . ARG D 1 218 ? 45.449 94.701 38.038 1.00 32.84 218 ARG D C 1
ATOM 9471 O O . ARG D 1 218 ? 45.366 93.483 37.985 1.00 31.90 218 ARG D O 1
ATOM 9479 N N . GLN D 1 219 ? 46.302 95.383 37.279 1.00 33.21 219 GLN D N 1
ATOM 9480 C CA . GLN D 1 219 ? 47.155 94.668 36.336 1.00 34.19 219 GLN D CA 1
ATOM 9481 C C . GLN D 1 219 ? 48.024 93.591 36.996 1.00 33.79 219 GLN D C 1
ATOM 9482 O O . GLN D 1 219 ? 48.360 92.598 36.358 1.00 33.04 219 GLN D O 1
ATOM 9488 N N . ASP D 1 220 ? 48.366 93.767 38.271 1.00 32.99 220 ASP D N 1
ATOM 9489 C CA . ASP D 1 220 ? 49.208 92.794 38.975 1.00 31.61 220 ASP D CA 1
ATOM 9490 C C . ASP D 1 220 ? 48.483 91.491 39.329 1.00 29.30 220 ASP D C 1
ATOM 9491 O O . ASP D 1 220 ? 49.089 90.551 39.843 1.00 26.70 220 ASP D O 1
ATOM 9496 N N . ASP D 1 221 ? 47.185 91.441 39.069 1.00 27.94 221 ASP D N 1
ATOM 9497 C CA . ASP D 1 221 ? 46.401 90.244 39.329 1.00 26.52 221 ASP D CA 1
ATOM 9498 C C . ASP D 1 221 ? 46.764 89.195 38.275 1.00 25.75 221 ASP D C 1
ATOM 9499 O O . ASP D 1 221 ? 46.604 87.994 38.488 1.00 23.07 221 ASP D O 1
ATOM 9504 N N . VAL D 1 222 ? 47.235 89.667 37.125 1.00 25.47 222 VAL D N 1
ATOM 9505 C CA . VAL D 1 222 ? 47.560 88.777 36.004 1.00 25.73 222 VAL D CA 1
ATOM 9506 C C . VAL D 1 222 ? 48.816 87.914 36.098 1.00 25.41 222 VAL D C 1
ATOM 9507 O O . VAL D 1 222 ? 49.908 88.415 36.275 1.00 26.50 222 VAL D O 1
ATOM 9511 N N . ILE D 1 223 ? 48.625 86.602 35.964 1.00 24.76 223 ILE D N 1
ATOM 9512 C CA . ILE D 1 223 ? 49.707 85.623 35.981 1.00 24.20 223 ILE D CA 1
ATOM 9513 C C . ILE D 1 223 ? 49.643 84.902 34.630 1.00 26.04 223 ILE D C 1
ATOM 9514 O O . ILE D 1 223 ? 48.641 84.231 34.320 1.00 25.74 223 ILE D O 1
ATOM 9519 N N . ALA D 1 224 ? 50.693 85.056 33.828 1.00 24.20 224 ALA D N 1
ATOM 9520 C CA . ALA D 1 224 ? 50.742 84.405 32.530 1.00 23.76 224 ALA D CA 1
ATOM 9521 C C . ALA D 1 224 ? 51.684 83.217 32.566 1.00 23.69 224 ALA D C 1
ATOM 9522 O O . ALA D 1 224 ? 52.749 83.273 33.191 1.00 24.80 224 ALA D O 1
ATOM 9524 N N . ILE D 1 225 ? 51.275 82.138 31.901 1.00 22.39 225 ILE D N 1
ATOM 9525 C CA . ILE D 1 225 ? 52.048 80.916 31.828 1.00 21.75 225 ILE D CA 1
ATOM 9526 C C . ILE D 1 225 ? 52.466 80.778 30.378 1.00 22.44 225 ILE D C 1
ATOM 9527 O O . ILE D 1 225 ? 51.611 80.705 29.477 1.00 20.42 225 ILE D O 1
ATOM 9532 N N . ASP D 1 226 ? 53.784 80.763 30.148 1.00 21.58 226 ASP D N 1
ATOM 9533 C CA . ASP D 1 226 ? 54.314 80.660 28.799 1.00 22.02 226 ASP D CA 1
ATOM 953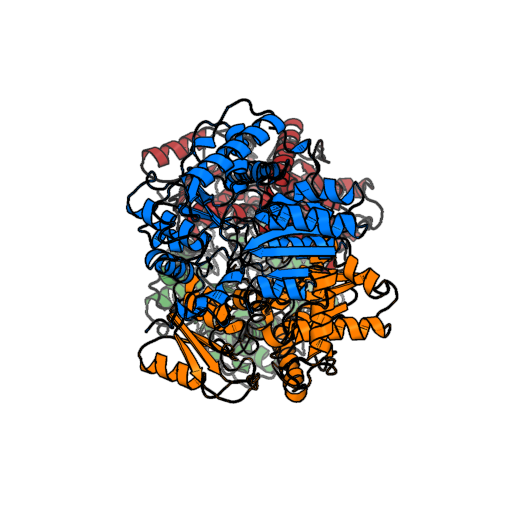4 C C . ASP D 1 226 ? 54.124 79.276 28.200 1.00 21.18 226 ASP D C 1
ATOM 9535 O O . ASP D 1 226 ? 54.273 78.258 28.892 1.00 21.56 226 ASP D O 1
ATOM 9540 N N . ALA D 1 227 ? 53.794 79.244 26.913 1.00 22.28 227 ALA D N 1
ATOM 9541 C CA . ALA D 1 227 ? 53.623 77.984 26.195 1.00 21.95 227 ALA D CA 1
ATOM 9542 C C . ALA D 1 227 ? 54.373 78.053 24.873 1.00 21.43 227 ALA D C 1
ATOM 9543 O O . ALA D 1 227 ? 54.340 77.113 24.075 1.00 22.20 227 ALA D O 1
ATOM 9545 N N . SER D 1 228 ? 55.062 79.173 24.649 1.00 23.20 228 SER D N 1
ATOM 9546 C CA . SER D 1 228 ? 55.834 79.381 23.422 1.00 22.47 228 SER D CA 1
ATOM 9547 C C . SER D 1 228 ? 57.241 78.778 23.454 1.00 22.43 228 SER D C 1
ATOM 9548 O O . SER D 1 228 ? 57.789 78.432 22.417 1.00 21.45 228 SER D O 1
ATOM 9551 N N . PHE D 1 229 ? 57.806 78.664 24.650 1.00 25.59 229 PHE D N 1
ATOM 9552 C CA . PHE D 1 229 ? 59.177 78.193 24.862 1.00 26.70 229 PHE D CA 1
ATOM 9553 C C . PHE D 1 229 ? 60.179 79.150 24.210 1.00 29.43 229 PHE D C 1
ATOM 9554 O O . PHE D 1 229 ? 61.231 78.726 23.733 1.00 27.48 229 PHE D O 1
ATOM 9562 N N . THR D 1 230 ? 59.821 80.436 24.166 1.00 30.16 230 THR D N 1
ATOM 9563 C CA . THR D 1 230 ? 60.688 81.492 23.645 1.00 32.52 230 THR D CA 1
ATOM 9564 C C . THR D 1 230 ? 60.496 82.680 24.587 1.00 33.37 230 THR D C 1
ATOM 9565 O O . THR D 1 230 ? 60.156 83.770 24.158 1.00 33.38 230 THR D O 1
ATOM 9569 N N . SER D 1 231 ? 60.706 82.432 25.878 1.00 36.14 231 SER D N 1
ATOM 9570 C CA . SER D 1 231 ? 60.555 83.422 26.959 1.00 39.23 231 SER D CA 1
ATOM 9571 C C . SER D 1 231 ? 60.769 84.890 26.611 1.00 39.55 231 SER D C 1
ATOM 9572 O O . SER D 1 231 ? 59.823 85.677 26.568 1.00 38.83 231 SER D O 1
ATOM 9575 N N . GLU D 1 232 ? 62.031 85.246 26.392 1.00 40.81 232 GLU D N 1
ATOM 9576 C CA . GLU D 1 232 ? 62.444 86.611 26.074 1.00 41.74 232 GLU D CA 1
ATOM 9577 C C . GLU D 1 232 ? 61.637 87.353 25.019 1.00 41.23 232 GLU D C 1
ATOM 9578 O O . GLU D 1 232 ? 61.109 88.434 25.292 1.00 41.86 232 GLU D O 1
ATOM 9584 N N . LYS D 1 233 ? 61.545 86.797 23.818 1.00 39.47 233 LYS D N 1
ATOM 9585 C CA . LYS D 1 233 ? 60.813 87.462 22.752 1.00 40.24 233 LYS D CA 1
ATOM 9586 C C . LYS D 1 233 ? 59.318 87.566 23.046 1.00 38.70 233 LYS D C 1
ATOM 9587 O O . LYS D 1 233 ? 58.657 88.504 22.606 1.00 39.43 233 LYS D O 1
ATOM 9593 N N . THR D 1 234 ? 58.785 86.597 23.779 1.00 37.44 234 THR D N 1
ATOM 9594 C CA . THR D 1 234 ? 57.361 86.588 24.086 1.00 34.94 234 THR D CA 1
ATOM 9595 C C . THR D 1 234 ? 57.035 87.676 25.098 1.00 35.46 234 THR D C 1
ATOM 9596 O O . THR D 1 234 ? 56.022 88.367 24.975 1.00 34.59 234 THR D O 1
ATOM 9600 N N . LYS D 1 235 ? 57.895 87.851 26.095 1.00 35.57 235 LYS D N 1
ATOM 9601 C CA . LYS D 1 235 ? 57.627 88.891 27.075 1.00 36.52 235 LYS D CA 1
ATOM 9602 C C . LYS D 1 235 ? 57.679 90.255 26.403 1.00 36.91 235 LYS D C 1
ATOM 9603 O O . LYS D 1 235 ? 56.765 91.062 26.559 1.00 37.79 235 LYS D O 1
ATOM 9609 N N . GLU D 1 236 ? 58.738 90.505 25.639 1.00 38.03 236 GLU D N 1
ATOM 9610 C CA . GLU D 1 236 ? 58.892 91.783 24.949 1.00 38.62 236 GLU D CA 1
ATOM 9611 C C . GLU D 1 236 ? 57.691 92.086 24.052 1.00 36.71 236 GLU D C 1
ATOM 9612 O O . GLU D 1 236 ? 57.139 93.187 24.102 1.00 37.83 236 GLU D O 1
ATOM 9618 N N . GLN D 1 237 ? 57.277 91.118 23.241 1.00 33.83 237 GLN D N 1
ATOM 9619 C CA . GLN D 1 237 ? 56.136 91.314 22.349 1.00 32.63 237 GLN D CA 1
ATOM 9620 C C . GLN D 1 237 ? 54.823 91.584 23.105 1.00 29.99 237 GLN D C 1
ATOM 9621 O O . GLN D 1 237 ? 54.026 92.427 22.693 1.00 28.38 237 GLN D O 1
ATOM 9627 N N . THR D 1 238 ? 54.599 90.866 24.205 1.00 29.42 238 THR D N 1
ATOM 9628 C CA . THR D 1 238 ? 53.379 91.039 25.006 1.00 29.11 238 THR D CA 1
ATOM 9629 C C . THR D 1 238 ? 53.381 92.436 25.653 1.00 29.74 238 THR D C 1
ATOM 9630 O O . THR D 1 238 ? 52.378 93.135 25.645 1.00 29.59 238 THR D O 1
ATOM 9634 N N . LEU D 1 239 ? 54.529 92.821 26.204 1.00 31.25 239 LEU D N 1
ATOM 9635 C CA . LEU D 1 239 ? 54.714 94.113 26.859 1.00 32.96 239 LEU D CA 1
ATOM 9636 C C . LEU D 1 239 ? 54.376 95.230 25.886 1.00 33.62 239 LEU D C 1
ATOM 9637 O O . LEU D 1 239 ? 53.686 96.190 26.229 1.00 34.89 239 LEU D O 1
ATOM 9642 N N . ARG D 1 240 ? 54.864 95.085 24.665 1.00 32.82 240 ARG D N 1
ATOM 9643 C CA . ARG D 1 240 ? 54.631 96.055 23.615 1.00 34.35 240 ARG D CA 1
ATOM 9644 C C . ARG D 1 240 ? 53.144 96.194 23.260 1.00 34.26 240 ARG D C 1
ATOM 9645 O O . ARG D 1 240 ? 52.633 97.300 23.094 1.00 34.00 240 ARG D O 1
ATOM 9653 N N . ILE D 1 241 ? 52.457 95.066 23.137 1.00 33.39 241 ILE D N 1
ATOM 9654 C CA . ILE D 1 241 ? 51.035 95.061 22.816 1.00 33.03 241 ILE D CA 1
ATOM 9655 C C . ILE D 1 241 ? 50.226 95.682 23.966 1.00 32.18 241 ILE D C 1
ATOM 9656 O O . ILE D 1 241 ? 49.268 96.421 23.739 1.00 33.93 241 ILE D O 1
ATOM 9661 N N . ALA D 1 242 ? 50.618 95.391 25.200 1.00 32.00 242 ALA D N 1
ATOM 9662 C CA . ALA D 1 242 ? 49.915 95.944 26.352 1.00 31.72 242 ALA D CA 1
ATOM 9663 C C . ALA D 1 242 ? 49.954 97.468 26.279 1.00 31.86 242 ALA D C 1
ATOM 9664 O O . ALA D 1 242 ? 48.926 98.131 26.406 1.00 30.62 242 ALA D O 1
ATOM 9666 N N . ASN D 1 243 ? 51.155 98.002 26.071 1.00 31.99 243 ASN D N 1
ATOM 9667 C CA . ASN D 1 243 ? 51.369 99.433 25.963 1.00 32.45 243 ASN D CA 1
ATOM 9668 C C . ASN D 1 243 ? 50.573 100.053 24.817 1.00 32.54 243 ASN D C 1
ATOM 9669 O O . ASN D 1 243 ? 49.928 101.093 24.999 1.00 32.24 243 ASN D O 1
ATOM 9674 N N . ASN D 1 244 ? 50.590 99.418 23.644 1.00 32.18 244 ASN D N 1
ATOM 9675 C CA . ASN D 1 244 ? 49.821 99.946 22.515 1.00 32.38 244 ASN D CA 1
ATOM 9676 C C . ASN D 1 244 ? 48.322 99.912 22.804 1.00 33.35 244 ASN D C 1
ATOM 9677 O O . ASN D 1 244 ? 47.600 100.874 22.526 1.00 34.64 244 ASN D O 1
ATOM 9682 N N . THR D 1 245 ? 47.845 98.800 23.353 1.00 33.68 245 THR D N 1
ATOM 9683 C CA . THR D 1 245 ? 46.421 98.672 23.642 1.00 33.15 245 THR D CA 1
ATOM 9684 C C . THR D 1 245 ? 45.963 99.661 24.716 1.00 34.17 245 THR D C 1
ATOM 9685 O O . THR D 1 245 ? 44.896 100.269 24.590 1.00 35.47 245 THR D O 1
ATOM 9689 N N . ALA D 1 246 ? 46.765 99.825 25.764 1.00 33.09 246 ALA D N 1
ATOM 9690 C CA . ALA D 1 246 ? 46.414 100.755 26.830 1.00 34.53 246 ALA D CA 1
ATOM 9691 C C . ALA D 1 246 ? 46.259 102.163 26.248 1.00 35.09 246 ALA D C 1
ATOM 9692 O O . ALA D 1 246 ? 45.343 102.906 26.604 1.00 35.37 246 ALA D O 1
ATOM 9694 N N . LYS D 1 247 ? 47.160 102.521 25.348 1.00 36.56 247 LYS D N 1
ATOM 9695 C CA . LYS D 1 247 ? 47.103 103.823 24.701 1.00 36.94 247 LYS D CA 1
ATOM 9696 C C . LYS D 1 247 ? 45.774 104.004 23.990 1.00 35.57 247 LYS D C 1
ATOM 9697 O O . LYS D 1 247 ? 45.167 105.065 24.065 1.00 34.13 247 LYS D O 1
ATOM 9703 N N . LEU D 1 248 ? 45.330 102.961 23.295 1.00 34.28 248 LEU D N 1
ATOM 9704 C CA . LEU D 1 248 ? 44.069 102.999 22.569 1.00 33.74 248 LEU D CA 1
ATOM 9705 C C . LEU D 1 248 ? 42.862 103.246 23.445 1.00 33.65 248 LEU D C 1
ATOM 9706 O O . LEU D 1 248 ? 41.953 103.968 23.046 1.00 34.26 248 LEU D O 1
ATOM 9711 N N . ILE D 1 249 ? 42.842 102.650 24.635 1.00 33.82 249 ILE D N 1
ATOM 9712 C CA . ILE D 1 249 ? 41.680 102.801 25.510 1.00 36.15 249 ILE D CA 1
ATOM 9713 C C . ILE D 1 249 ? 41.755 103.937 26.517 1.00 37.01 249 ILE D C 1
ATOM 9714 O O . ILE D 1 249 ? 40.801 104.184 27.249 1.00 37.30 249 ILE D O 1
ATOM 9719 N N . GLY D 1 250 ? 42.889 104.627 26.548 1.00 38.11 250 GLY D N 1
ATOM 9720 C CA . GLY D 1 250 ? 43.042 105.746 27.458 1.00 40.49 250 GLY D CA 1
ATOM 9721 C C . GLY D 1 250 ? 43.673 105.439 28.799 1.00 41.84 250 GLY D C 1
ATOM 9722 O O . GLY D 1 250 ? 43.597 106.256 29.716 1.00 43.07 250 GLY D O 1
ATOM 9723 N N . VAL D 1 251 ? 44.285 104.269 28.932 1.00 42.54 251 VAL D N 1
ATOM 9724 C CA . VAL D 1 251 ? 44.934 103.910 30.185 1.00 43.19 251 VAL D CA 1
ATOM 9725 C C . VAL D 1 251 ? 46.344 104.470 30.181 1.00 44.23 251 VAL D C 1
ATOM 9726 O O . VAL D 1 251 ? 47.132 104.185 29.280 1.00 42.64 251 VAL D O 1
ATOM 9730 N N . GLU D 1 252 ? 46.656 105.264 31.199 1.00 45.23 252 GLU D N 1
ATOM 9731 C CA . GLU D 1 252 ? 47.964 105.895 31.313 1.00 48.28 252 GLU D CA 1
ATOM 9732 C C . GLU D 1 252 ? 49.109 104.966 31.713 1.00 48.26 252 GLU D C 1
ATOM 9733 O O . GLU D 1 252 ? 50.253 105.147 31.294 1.00 50.08 252 GLU D O 1
ATOM 9739 N N . HIS D 1 253 ? 48.798 103.967 32.519 1.00 47.25 253 HIS D N 1
ATOM 9740 C CA . HIS D 1 253 ? 49.800 103.032 33.008 1.00 46.43 253 HIS D CA 1
ATOM 9741 C C . HIS D 1 253 ? 50.803 102.473 31.994 1.00 46.66 253 HIS D C 1
ATOM 9742 O O . HIS D 1 253 ? 50.419 101.955 30.943 1.00 46.70 253 HIS D O 1
ATOM 9749 N N . GLU D 1 254 ? 52.090 102.563 32.320 1.00 46.04 254 GLU D N 1
ATOM 9750 C CA . GLU D 1 254 ? 53.136 102.041 31.440 1.00 46.61 254 GLU D CA 1
ATOM 9751 C C . GLU D 1 254 ? 53.592 100.684 31.945 1.00 45.07 254 GLU D C 1
ATOM 9752 O O . GLU D 1 254 ? 53.902 100.526 33.127 1.00 45.15 254 GLU D O 1
ATOM 9758 N N . PHE D 1 255 ? 53.628 99.703 31.054 1.00 42.79 255 PHE D N 1
ATOM 9759 C CA . PHE D 1 255 ? 54.056 98.365 31.435 1.00 40.35 255 PHE D CA 1
ATOM 9760 C C . PHE D 1 255 ? 55.539 98.155 31.164 1.00 40.69 255 PHE D C 1
ATOM 9761 O O . PHE D 1 255 ? 55.990 98.268 30.030 1.00 41.66 255 PHE D O 1
ATOM 9769 N N . LYS D 1 256 ? 56.290 97.841 32.210 1.00 41.51 256 LYS D N 1
ATOM 9770 C CA . LYS D 1 256 ? 57.726 97.605 32.082 1.00 41.38 256 LYS D CA 1
ATOM 9771 C C . LYS D 1 256 ? 58.023 96.122 32.176 1.00 39.46 256 LYS D C 1
ATOM 9772 O O . LYS D 1 256 ? 59.069 95.652 31.725 1.00 38.87 256 LYS D O 1
ATOM 9778 N N . ASP D 1 257 ? 57.099 95.385 32.779 1.00 37.83 257 ASP D N 1
ATOM 9779 C CA . ASP D 1 257 ? 57.260 93.942 32.932 1.00 37.83 257 ASP D CA 1
ATOM 9780 C C . ASP D 1 257 ? 55.946 93.344 33.413 1.00 35.15 257 ASP D C 1
ATOM 9781 O O . ASP D 1 257 ? 55.029 94.078 33.786 1.00 35.15 257 ASP D O 1
ATOM 9786 N N . PHE D 1 258 ? 55.838 92.019 33.361 1.00 33.63 258 PHE D N 1
ATOM 9787 C CA . PHE D 1 258 ? 54.637 91.347 33.851 1.00 32.44 258 PHE D CA 1
ATOM 9788 C C . PHE D 1 258 ? 55.019 89.955 34.320 1.00 30.87 258 PHE D C 1
ATOM 9789 O O . PHE D 1 258 ? 56.137 89.516 34.078 1.00 31.38 258 PHE D O 1
ATOM 9797 N N . THR D 1 259 ? 54.121 89.275 35.022 1.00 29.19 259 THR D N 1
ATOM 9798 C CA . THR D 1 259 ? 54.443 87.945 35.526 1.00 29.26 259 THR D CA 1
ATOM 9799 C C . THR D 1 259 ? 54.274 86.874 34.451 1.00 29.23 259 THR D C 1
ATOM 9800 O O . THR D 1 259 ? 53.153 86.552 34.065 1.00 27.54 259 THR D O 1
ATOM 9804 N N . LEU D 1 260 ? 55.395 86.329 33.982 1.00 29.06 260 LEU D N 1
ATOM 9805 C CA . LEU D 1 260 ? 55.381 85.281 32.958 1.00 29.45 260 LEU D CA 1
ATOM 9806 C C . LEU D 1 260 ? 56.183 84.089 33.434 1.00 29.42 260 LEU D C 1
ATOM 9807 O O . LEU D 1 260 ? 57.415 84.120 33.411 1.00 30.57 260 LEU D O 1
ATOM 9812 N N . ASP D 1 261 ? 55.494 83.045 33.879 1.00 27.77 261 ASP D N 1
ATOM 9813 C CA . ASP D 1 261 ? 56.167 81.839 34.357 1.00 27.11 261 ASP D CA 1
ATOM 9814 C C . ASP D 1 261 ? 56.602 81.078 33.101 1.00 28.91 261 ASP D C 1
ATOM 9815 O O . ASP D 1 261 ? 55.781 80.767 32.224 1.00 27.25 261 ASP D O 1
ATOM 9820 N N . THR D 1 262 ? 57.895 80.772 33.020 1.00 26.30 262 THR D N 1
ATOM 9821 C CA . THR D 1 262 ? 58.466 80.103 31.862 1.00 25.92 262 THR D CA 1
ATOM 9822 C C . THR D 1 262 ? 58.797 78.622 32.012 1.00 24.23 262 THR D C 1
ATOM 9823 O O . THR D 1 262 ? 59.234 77.993 31.059 1.00 27.57 262 THR D O 1
ATOM 9827 N N . ARG D 1 263 ? 58.551 78.055 33.181 1.00 25.76 263 ARG D N 1
ATOM 9828 C CA . ARG D 1 263 ? 58.921 76.670 33.472 1.00 25.68 263 ARG D CA 1
ATOM 9829 C C . ARG D 1 263 ? 58.114 75.484 32.939 1.00 26.27 263 ARG D C 1
ATOM 9830 O O . ARG D 1 263 ? 58.397 74.345 33.308 1.00 25.04 263 ARG D O 1
ATOM 9838 N N . PHE D 1 264 ? 57.121 75.711 32.090 1.00 26.44 264 PHE D N 1
ATOM 9839 C CA . PHE D 1 264 ? 56.309 74.583 31.654 1.00 25.01 264 PHE D CA 1
ATOM 9840 C C . PHE D 1 264 ? 56.108 74.458 30.167 1.00 24.45 264 PHE D C 1
ATOM 9841 O O . PHE D 1 264 ? 55.455 73.527 29.695 1.00 24.59 264 PHE D O 1
ATOM 9849 N N . ALA D 1 265 ? 56.709 75.374 29.430 1.00 23.30 265 ALA D N 1
ATOM 9850 C CA . ALA D 1 265 ? 56.580 75.387 27.988 1.00 22.67 265 ALA D CA 1
ATOM 9851 C C . ALA D 1 265 ? 57.434 74.332 27.276 1.00 24.12 265 ALA D C 1
ATOM 9852 O O . ALA D 1 265 ? 57.154 73.967 26.130 1.00 23.91 265 ALA D O 1
ATOM 9854 N N . TYR D 1 266 ? 58.468 73.826 27.948 1.00 24.95 266 TYR D N 1
ATOM 9855 C CA . TYR D 1 266 ? 59.353 72.836 27.321 1.00 24.97 266 TYR D CA 1
ATOM 9856 C C . TYR D 1 266 ? 58.543 71.606 26.940 1.00 25.05 266 TYR D C 1
ATOM 9857 O O . TYR D 1 266 ? 57.506 71.344 27.556 1.00 27.00 266 TYR D O 1
ATOM 9866 N N . PRO D 1 267 ? 59.039 70.785 25.984 1.00 24.31 267 PRO D N 1
ATOM 9867 C CA . PRO D 1 267 ? 60.292 70.871 25.208 1.00 23.82 267 PRO D CA 1
ATOM 9868 C C . PRO D 1 267 ? 60.325 71.876 24.057 1.00 24.75 267 PRO D C 1
ATOM 9869 O O . PRO D 1 267 ? 61.393 72.187 23.515 1.00 25.65 267 PRO D O 1
ATOM 9873 N N . CYS D 1 268 ? 59.152 72.355 23.659 1.00 19.99 268 CYS D N 1
ATOM 9874 C CA . CYS D 1 268 ? 59.028 73.339 22.598 1.00 19.44 268 CYS D CA 1
ATOM 9875 C C . CYS D 1 268 ? 57.522 73.605 22.411 1.00 20.94 268 CYS D C 1
ATOM 9876 O O . CYS D 1 268 ? 56.703 72.907 22.977 1.00 18.45 268 CYS D O 1
ATOM 9879 N N . TYR D 1 269 ? 57.200 74.634 21.655 1.00 20.72 269 TYR D N 1
ATOM 9880 C CA . TYR D 1 269 ? 55.831 74.979 21.352 1.00 21.75 269 TYR D CA 1
ATOM 9881 C C . TYR D 1 269 ? 55.182 73.815 20.645 1.00 20.56 269 TYR D C 1
ATOM 9882 O O . TYR D 1 269 ? 55.755 73.237 19.713 1.00 18.86 269 TYR D O 1
ATOM 9891 N N . GLY D 1 270 ? 53.971 73.488 21.077 1.00 21.58 270 GLY D N 1
ATOM 9892 C CA . GLY D 1 270 ? 53.217 72.428 20.440 1.00 18.62 270 GLY D CA 1
ATOM 9893 C C . GLY D 1 270 ? 53.399 71.011 20.923 1.00 19.13 270 GLY D C 1
ATOM 9894 O O . GLY D 1 270 ? 52.652 70.140 20.495 1.00 18.61 270 GLY D O 1
ATOM 9895 N N . VAL D 1 271 ? 54.381 70.765 21.798 1.00 17.52 271 VAL D N 1
ATOM 9896 C CA . VAL D 1 271 ? 54.637 69.418 22.317 1.00 18.32 271 VAL D CA 1
ATOM 9897 C C . VAL D 1 271 ? 54.412 69.428 23.814 1.00 18.58 271 VAL D C 1
ATOM 9898 O O . VAL D 1 271 ? 54.940 70.282 24.536 1.00 20.92 271 VAL D O 1
ATOM 9902 N N . PRO D 1 272 ? 53.593 68.493 24.306 1.00 19.42 272 PRO D N 1
ATOM 9903 C CA . PRO D 1 272 ? 53.360 68.490 25.743 1.00 21.27 272 PRO D CA 1
ATOM 9904 C C . PRO D 1 272 ? 54.462 67.747 26.459 1.00 21.61 272 PRO D C 1
ATOM 9905 O O . PRO D 1 272 ? 55.002 66.809 25.912 1.00 21.02 272 PRO D O 1
ATOM 9909 N N . ASN D 1 273 ? 54.787 68.172 27.671 1.00 20.93 273 ASN D N 1
ATOM 9910 C CA . ASN D 1 273 ? 55.773 67.432 28.441 1.00 23.95 273 ASN D CA 1
ATOM 9911 C C . ASN D 1 273 ? 54.958 66.521 29.368 1.00 23.93 273 ASN D C 1
ATOM 9912 O O . ASN D 1 273 ? 53.704 66.579 29.401 1.00 22.61 273 ASN D O 1
ATOM 9917 N N . GLU D 1 274 ? 55.633 65.641 30.082 1.00 22.70 274 GLU D N 1
ATOM 9918 C CA . GLU D 1 274 ? 54.918 64.739 30.965 1.00 23.51 274 GLU D CA 1
ATOM 9919 C C . GLU D 1 274 ? 54.016 65.431 31.981 1.00 22.76 274 GLU D C 1
ATOM 9920 O O . GLU D 1 274 ? 52.915 64.939 32.266 1.00 20.99 274 GLU D O 1
ATOM 9926 N N . GLY D 1 275 ? 54.449 66.576 32.506 1.00 21.53 275 GLY D N 1
ATOM 9927 C CA . GLY D 1 275 ? 53.607 67.292 33.453 1.00 21.28 275 GLY D CA 1
ATOM 9928 C C . GLY D 1 275 ? 52.332 67.835 32.794 1.00 21.46 275 GLY D C 1
ATOM 9929 O O . GLY D 1 275 ? 51.288 67.941 33.443 1.00 22.32 275 GLY D O 1
ATOM 9930 N N . THR D 1 276 ? 52.425 68.186 31.516 1.00 20.15 276 THR D N 1
ATOM 9931 C CA . THR D 1 276 ? 51.288 68.706 30.752 1.00 20.48 276 THR D CA 1
ATOM 9932 C C . THR D 1 276 ? 50.182 67.652 30.658 1.00 20.83 276 THR D C 1
ATOM 9933 O O . THR D 1 276 ? 49.008 67.933 30.917 1.00 21.90 276 THR D O 1
ATOM 9937 N N . ILE D 1 277 ? 50.566 66.448 30.259 1.00 20.67 277 ILE D N 1
ATOM 9938 C CA . ILE D 1 277 ? 49.641 65.337 30.133 1.00 21.89 277 ILE D CA 1
ATOM 9939 C C . ILE D 1 277 ? 49.008 65.078 31.494 1.00 23.57 277 ILE D C 1
ATOM 9940 O O . ILE D 1 277 ? 47.779 64.841 31.605 1.00 20.57 277 ILE D O 1
ATOM 9945 N N . GLU D 1 278 ? 49.830 65.123 32.539 1.00 20.69 278 GLU D N 1
ATOM 9946 C CA . GLU D 1 278 ? 49.304 64.930 33.896 1.00 21.88 278 GLU D CA 1
ATOM 9947 C C . GLU D 1 278 ? 48.230 65.961 34.263 1.00 20.72 278 GLU D C 1
ATOM 9948 O O . GLU D 1 278 ? 47.210 65.635 34.873 1.00 19.76 278 GLU D O 1
ATOM 9954 N N . ALA D 1 279 ? 48.492 67.216 33.926 1.00 19.15 279 ALA D N 1
ATOM 9955 C CA . ALA D 1 279 ? 47.564 68.280 34.239 1.00 21.76 279 ALA D CA 1
ATOM 9956 C C . ALA D 1 279 ? 46.228 68.117 33.505 1.00 20.60 279 ALA D C 1
ATOM 9957 O O . ALA D 1 279 ? 45.177 68.377 34.075 1.00 18.59 279 ALA D O 1
ATOM 9959 N N . ILE D 1 280 ? 46.285 67.694 32.245 1.00 20.45 280 ILE D N 1
ATOM 9960 C CA . ILE D 1 280 ? 45.079 67.527 31.438 1.00 18.39 280 ILE D CA 1
ATOM 9961 C C . ILE D 1 280 ? 44.231 66.444 32.051 1.00 19.90 280 ILE D C 1
ATOM 9962 O O . ILE D 1 280 ? 42.996 66.572 32.179 1.00 17.31 280 ILE D O 1
ATOM 9967 N N . ARG D 1 281 ? 44.900 65.358 32.412 1.00 20.54 281 ARG D N 1
ATOM 9968 C CA . ARG D 1 281 ? 44.252 64.216 33.049 1.00 21.68 281 ARG D CA 1
ATOM 9969 C C . ARG D 1 281 ? 43.570 64.615 34.353 1.00 22.06 281 ARG D C 1
ATOM 9970 O O . ARG D 1 281 ? 42.416 64.259 34.603 1.00 20.92 281 ARG D O 1
ATOM 9978 N N . THR D 1 282 ? 44.307 65.335 35.192 1.00 20.28 282 THR D N 1
ATOM 9979 C CA . THR D 1 282 ? 43.776 65.751 36.478 1.00 19.76 282 THR D CA 1
ATOM 9980 C C . THR D 1 282 ? 42.529 66.605 36.333 1.00 20.17 282 THR D C 1
ATOM 9981 O O . THR D 1 282 ? 41.507 66.304 36.951 1.00 18.72 282 THR D O 1
ATOM 9985 N N . CYS D 1 283 ? 42.617 67.658 35.515 1.00 20.26 283 CYS D N 1
ATOM 9986 C CA . CYS D 1 283 ? 41.481 68.537 35.304 1.00 19.69 283 CYS D CA 1
ATOM 9987 C C . CYS D 1 283 ? 40.271 67.792 34.715 1.00 18.90 283 CYS D C 1
ATOM 9988 O O . CYS D 1 283 ? 39.116 68.002 35.141 1.00 21.29 283 CYS D O 1
ATOM 9991 N N . ALA D 1 284 ? 40.518 66.903 33.760 1.00 17.38 284 ALA D N 1
ATOM 9992 C CA . ALA D 1 284 ? 39.433 66.141 33.155 1.00 19.95 284 ALA D CA 1
ATOM 9993 C C . ALA D 1 284 ? 38.756 65.195 34.156 1.00 19.72 284 ALA D C 1
ATOM 9994 O O . ALA D 1 284 ? 37.508 65.089 34.205 1.00 19.15 284 ALA D O 1
ATOM 9996 N N . GLU D 1 285 ? 39.571 64.520 34.958 1.00 19.04 285 GLU D N 1
ATOM 9997 C CA . GLU D 1 285 ? 39.074 63.571 35.956 1.00 20.76 285 GLU D CA 1
ATOM 9998 C C . GLU D 1 285 ? 38.297 64.193 37.106 1.00 20.25 285 GLU D C 1
ATOM 9999 O O . GLU D 1 285 ? 37.384 63.579 37.647 1.00 18.85 285 GLU D O 1
ATOM 10005 N N . GLN D 1 286 ? 38.660 65.410 37.469 1.00 19.56 286 GLN D N 1
ATOM 10006 C CA . GLN D 1 286 ? 38.013 66.092 38.575 1.00 21.54 286 GLN D CA 1
ATOM 10007 C C . GLN D 1 286 ? 36.785 66.929 38.205 1.00 22.24 286 GLN D C 1
ATOM 10008 O O . GLN D 1 286 ? 35.859 67.032 39.007 1.00 20.06 286 GLN D O 1
ATOM 10014 N N . GLU D 1 287 ? 36.787 67.511 37.006 1.00 19.16 287 GLU D N 1
ATOM 10015 C CA . GLU D 1 287 ? 35.692 68.398 36.578 1.00 22.43 287 GLU D CA 1
ATOM 10016 C C . GLU D 1 287 ? 34.987 68.108 35.249 1.00 20.33 287 GLU D C 1
ATOM 10017 O O . GLU D 1 287 ? 33.979 68.744 34.932 1.00 22.16 287 GLU D O 1
ATOM 10023 N N . GLY D 1 288 ? 35.523 67.188 34.459 1.00 21.15 288 GLY D N 1
ATOM 10024 C CA . GLY D 1 288 ? 34.935 66.893 33.168 1.00 16.99 288 GLY D CA 1
ATOM 10025 C C . GLY D 1 288 ? 35.213 68.040 32.226 1.00 18.39 288 GLY D C 1
ATOM 10026 O O . GLY D 1 288 ? 34.488 68.245 31.260 1.00 18.16 288 GLY D O 1
ATOM 10027 N N . VAL D 1 289 ? 36.272 68.800 32.506 1.00 18.61 289 VAL D N 1
ATOM 10028 C CA . VAL D 1 289 ? 36.658 69.948 31.671 1.00 17.10 289 VAL D CA 1
ATOM 10029 C C . VAL D 1 289 ? 37.922 69.568 30.874 1.00 17.39 289 VAL D C 1
ATOM 10030 O O . VAL D 1 289 ? 38.901 69.077 31.436 1.00 15.50 289 VAL D O 1
ATOM 10034 N N . LEU D 1 290 ? 37.890 69.794 29.562 1.00 17.01 290 LEU D N 1
ATOM 10035 C CA . LEU D 1 290 ? 38.983 69.407 28.691 1.00 17.85 290 LEU D CA 1
ATOM 10036 C C . LEU D 1 290 ? 39.958 70.524 28.321 1.00 18.72 290 LEU D C 1
ATOM 10037 O O . LEU D 1 290 ? 39.542 71.613 27.918 1.00 18.58 290 LEU D O 1
ATOM 10042 N N . THR D 1 291 ? 41.261 70.250 28.468 1.00 19.42 291 THR D N 1
ATOM 10043 C CA . THR D 1 291 ? 42.286 71.204 28.095 1.00 17.08 291 THR D CA 1
ATOM 10044 C C . THR D 1 291 ? 43.204 70.482 27.101 1.00 16.95 291 THR D C 1
ATOM 10045 O O . THR D 1 291 ? 43.237 69.263 27.068 1.00 19.57 291 THR D O 1
ATOM 10049 N N . ASP D 1 292 ? 43.954 71.234 26.307 1.00 15.03 292 ASP D N 1
ATOM 10050 C CA . ASP D 1 292 ? 44.756 70.642 25.235 1.00 16.58 292 ASP D CA 1
ATOM 10051 C C . ASP D 1 292 ? 46.267 70.646 25.504 1.00 15.36 292 ASP D C 1
ATOM 10052 O O . ASP D 1 292 ? 46.729 71.412 26.346 1.00 14.90 292 ASP D O 1
ATOM 10057 N N . PRO D 1 293 ? 47.036 69.832 24.737 1.00 18.89 293 PRO D N 1
ATOM 10058 C CA . PRO D 1 293 ? 48.508 69.659 24.821 1.00 19.17 293 PRO D CA 1
ATOM 10059 C C . PRO D 1 293 ? 49.384 70.822 24.383 1.00 19.68 293 PRO D C 1
ATOM 10060 O O . PRO D 1 293 ? 50.574 70.869 24.703 1.00 22.72 293 PRO D O 1
ATOM 10064 N N . VAL D 1 294 ? 48.815 71.754 23.638 1.00 17.73 294 VAL D N 1
ATOM 10065 C CA . VAL D 1 294 ? 49.578 72.885 23.157 1.00 17.53 294 VAL D CA 1
ATOM 10066 C C . VAL D 1 294 ? 49.532 74.092 24.063 1.00 19.16 294 VAL D C 1
ATOM 10067 O O . VAL D 1 294 ? 50.591 74.636 24.419 1.00 15.74 294 VAL D O 1
ATOM 10071 N N . TYR D 1 295 ? 48.308 74.472 24.459 1.00 14.25 295 TYR D N 1
ATOM 10072 C CA . TYR D 1 295 ? 48.054 75.676 25.253 1.00 17.90 295 TYR D CA 1
ATOM 10073 C C . TYR D 1 295 ? 47.556 75.535 26.680 1.00 19.09 295 TYR D C 1
ATOM 10074 O O . TYR D 1 295 ? 48.321 75.705 27.639 1.00 19.55 295 TYR D O 1
ATOM 10083 N N . GLU D 1 296 ? 46.250 75.273 26.810 1.00 17.93 296 GLU D N 1
ATOM 10084 C CA . GLU D 1 296 ? 45.587 75.193 28.110 1.00 19.17 296 GLU D CA 1
ATOM 10085 C C . GLU D 1 296 ? 46.112 74.097 29.003 1.00 17.67 296 GLU D C 1
ATOM 10086 O O . GLU D 1 296 ? 46.103 74.235 30.213 1.00 19.73 296 GLU D O 1
ATOM 10092 N N . GLY D 1 297 ? 46.523 72.985 28.420 1.00 18.05 297 GLY D N 1
ATOM 10093 C CA . GLY D 1 297 ? 47.077 71.948 29.261 1.00 19.61 297 GLY D CA 1
ATOM 10094 C C . GLY D 1 297 ? 48.336 72.506 29.941 1.00 19.17 297 GLY D C 1
ATOM 10095 O O . GLY D 1 297 ? 48.653 72.141 31.077 1.00 20.54 297 GLY D O 1
ATOM 10096 N N . LYS D 1 298 ? 49.050 73.408 29.270 1.00 20.45 298 LYS D N 1
ATOM 10097 C CA . LYS D 1 298 ? 50.260 73.959 29.896 1.00 19.77 298 LYS D CA 1
ATOM 10098 C C . LYS D 1 298 ? 49.907 75.070 30.894 1.00 21.97 298 LYS D C 1
ATOM 10099 O O . LYS D 1 298 ? 50.561 75.194 31.922 1.00 21.47 298 LYS D O 1
ATOM 10105 N N . SER D 1 299 ? 48.861 75.862 30.629 1.00 20.76 299 SER D N 1
ATOM 10106 C CA . SER D 1 299 ? 48.476 76.883 31.604 1.00 21.21 299 SER D CA 1
ATOM 10107 C C . SER D 1 299 ? 47.849 76.174 32.820 1.00 20.51 299 SER D C 1
ATOM 10108 O O . SER D 1 299 ? 47.935 76.666 33.942 1.00 19.91 299 SER D O 1
ATOM 10111 N N . MET D 1 300 ? 47.235 75.009 32.608 1.00 20.96 300 MET D N 1
ATOM 10112 C CA . MET D 1 300 ? 46.646 74.261 33.730 1.00 21.63 300 MET D CA 1
ATOM 10113 C C . MET D 1 300 ? 47.801 73.624 34.540 1.00 22.83 300 MET D C 1
ATOM 10114 O O . MET D 1 300 ? 47.771 73.587 35.770 1.00 22.75 300 MET D O 1
ATOM 10119 N N . GLN D 1 301 ? 48.823 73.141 33.838 1.00 22.73 301 GLN D N 1
ATOM 10120 C CA . GLN D 1 301 ? 49.994 72.547 34.490 1.00 22.37 301 GLN D CA 1
ATOM 10121 C C . GLN D 1 301 ? 50.587 73.617 35.419 1.00 22.37 301 GLN D C 1
ATOM 10122 O O . GLN D 1 301 ? 50.853 73.360 36.595 1.00 22.35 301 GLN D O 1
ATOM 10128 N N . GLY D 1 302 ? 50.747 74.826 34.893 1.00 22.22 302 GLY D N 1
ATOM 10129 C CA . GLY D 1 302 ? 51.318 75.914 35.672 1.00 23.17 302 GLY D CA 1
ATOM 10130 C C . GLY D 1 302 ? 50.478 76.292 36.869 1.00 23.95 302 GLY D C 1
ATOM 10131 O O . GLY D 1 302 ? 51.011 76.580 37.935 1.00 24.23 302 GLY D O 1
ATOM 10132 N N . LEU D 1 303 ? 49.156 76.293 36.695 1.00 23.39 303 LEU D N 1
ATOM 10133 C CA . LEU D 1 303 ? 48.239 76.619 37.771 1.00 22.34 303 LEU D CA 1
ATOM 10134 C C . LEU D 1 303 ? 48.483 75.614 38.895 1.00 22.66 303 LEU D C 1
ATOM 10135 O O . LEU D 1 303 ? 48.668 75.981 40.057 1.00 22.99 303 LEU D O 1
ATOM 10140 N N . ILE D 1 304 ? 48.442 74.341 38.529 1.00 19.40 304 ILE D N 1
ATOM 10141 C CA . ILE D 1 304 ? 48.625 73.239 39.462 1.00 21.29 304 ILE D CA 1
ATOM 10142 C C . ILE D 1 304 ? 49.951 73.330 40.238 1.00 23.84 304 ILE D C 1
ATOM 10143 O O . ILE D 1 304 ? 49.960 73.227 41.465 1.00 25.62 304 ILE D O 1
ATOM 10148 N N . ALA D 1 305 ? 51.057 73.530 39.532 1.00 23.37 305 ALA D N 1
ATOM 10149 C CA . ALA D 1 305 ? 52.365 73.637 40.179 1.00 27.27 305 ALA D CA 1
ATOM 10150 C C . ALA D 1 305 ? 52.434 74.838 41.146 1.00 29.68 305 ALA D C 1
ATOM 10151 O O . ALA D 1 305 ? 52.994 74.733 42.246 1.00 30.45 305 ALA D O 1
ATOM 10153 N N . LEU D 1 306 ? 51.853 75.968 40.736 1.00 31.24 306 LEU D N 1
ATOM 10154 C CA . LEU D 1 306 ? 51.804 77.170 41.563 1.00 32.82 306 LEU D CA 1
ATOM 10155 C C . LEU D 1 306 ? 51.012 76.882 42.841 1.00 33.42 306 LEU D C 1
ATOM 10156 O O . LEU D 1 306 ? 51.446 77.220 43.946 1.00 32.96 306 LEU D O 1
ATOM 10161 N N . ILE D 1 307 ? 49.844 76.263 42.694 1.00 32.42 307 ILE D N 1
ATOM 10162 C CA . ILE D 1 307 ? 49.042 75.928 43.860 1.00 32.04 307 ILE D CA 1
ATOM 10163 C C . ILE D 1 307 ? 49.831 74.998 44.773 1.00 33.70 307 ILE D C 1
ATOM 10164 O O . ILE D 1 307 ? 49.898 75.222 45.978 1.00 32.79 307 ILE D O 1
ATOM 10169 N N . LYS D 1 308 ? 50.430 73.958 44.197 1.00 34.53 308 LYS D N 1
ATOM 10170 C CA . LYS D 1 308 ? 51.200 72.998 44.989 1.00 37.10 308 LYS D CA 1
ATOM 10171 C C . LYS D 1 308 ? 52.281 73.657 45.846 1.00 38.10 308 LYS D C 1
ATOM 10172 O O . LYS D 1 308 ? 52.413 73.344 47.028 1.00 38.79 308 LYS D O 1
ATOM 10178 N N . GLU D 1 309 ? 53.044 74.571 45.256 1.00 38.53 309 GLU D N 1
ATOM 10179 C CA . GLU D 1 309 ? 54.111 75.251 45.985 1.00 39.38 309 GLU D CA 1
ATOM 10180 C C . GLU D 1 309 ? 53.626 76.465 46.784 1.00 38.78 309 GLU D C 1
ATOM 10181 O O . GLU D 1 309 ? 54.404 77.355 47.126 1.00 39.76 309 GLU D O 1
ATOM 10187 N N . ASP D 1 310 ? 52.334 76.483 47.085 1.00 37.30 310 ASP D N 1
ATOM 10188 C CA . ASP D 1 310 ? 51.735 77.564 47.852 1.00 36.80 310 ASP D CA 1
ATOM 10189 C C . ASP D 1 310 ? 52.117 78.945 47.349 1.00 36.32 310 ASP D C 1
ATOM 10190 O O . ASP D 1 310 ? 52.543 79.788 48.131 1.00 35.93 310 ASP D O 1
ATOM 10195 N N . TYR D 1 311 ? 51.980 79.177 46.048 1.00 34.90 311 TYR D N 1
ATOM 10196 C CA . TYR D 1 311 ? 52.286 80.480 45.464 1.00 32.96 311 TYR D CA 1
ATOM 10197 C C . TYR D 1 311 ? 51.185 81.462 45.890 1.00 33.15 311 TYR D C 1
ATOM 10198 O O . TYR D 1 311 ? 51.430 82.654 46.094 1.00 33.38 311 TYR D O 1
ATOM 10207 N N . PHE D 1 312 ? 49.975 80.939 46.048 1.00 32.21 312 PHE D N 1
ATOM 10208 C CA . PHE D 1 312 ? 48.819 81.739 46.416 1.00 33.90 312 PHE D CA 1
ATOM 10209 C C . PHE D 1 312 ? 48.550 81.814 47.911 1.00 35.82 312 PHE D C 1
ATOM 10210 O O . PHE D 1 312 ? 48.926 80.921 48.670 1.00 37.77 312 PHE D O 1
ATOM 10218 N N . LYS D 1 313 ? 47.881 82.882 48.336 1.00 37.62 313 LYS D N 1
ATOM 10219 C CA . LYS D 1 313 ? 47.538 83.011 49.742 1.00 38.34 313 LYS D CA 1
ATOM 10220 C C . LYS D 1 313 ? 46.432 81.980 49.948 1.00 38.03 313 LYS D C 1
ATOM 10221 O O . LYS D 1 313 ? 45.698 81.664 49.013 1.00 36.43 313 LYS D O 1
ATOM 10227 N N . PRO D 1 314 ? 46.317 81.417 51.163 1.00 37.93 314 PRO D N 1
ATOM 10228 C CA . PRO D 1 314 ? 45.273 80.424 51.420 1.00 37.33 314 PRO D CA 1
ATOM 10229 C C . PRO D 1 314 ? 43.923 81.053 51.186 1.00 37.07 314 PRO D C 1
ATOM 10230 O O . PRO D 1 314 ? 43.722 82.224 51.509 1.00 37.16 314 PRO D O 1
ATOM 10234 N N . GLY D 1 315 ? 43.001 80.270 50.634 1.00 35.69 315 GLY D N 1
ATOM 10235 C CA . GLY D 1 315 ? 41.670 80.768 50.366 1.00 33.53 315 GLY D CA 1
ATOM 10236 C C . GLY D 1 315 ? 41.589 81.601 49.100 1.00 32.57 315 GLY D C 1
ATOM 10237 O O . GLY D 1 315 ? 40.494 81.935 48.648 1.00 32.18 315 GLY D O 1
ATOM 10238 N N . ALA D 1 316 ? 42.734 81.941 48.518 1.00 30.74 316 ALA D N 1
ATOM 10239 C CA . ALA D 1 316 ? 42.727 82.757 47.295 1.00 30.47 316 ALA D CA 1
ATOM 10240 C C . ALA D 1 316 ? 41.685 82.290 46.263 1.00 28.52 316 ALA D C 1
ATOM 10241 O O . ALA D 1 316 ? 41.462 81.090 46.103 1.00 28.17 316 ALA D O 1
ATOM 10243 N N . ASN D 1 317 ? 41.032 83.238 45.589 1.00 27.71 317 ASN D N 1
ATOM 10244 C CA . ASN D 1 317 ? 40.057 82.903 44.542 1.00 28.51 317 ASN D CA 1
ATOM 10245 C C . ASN D 1 317 ? 40.839 83.162 43.265 1.00 27.19 317 ASN D C 1
ATOM 10246 O O . ASN D 1 317 ? 41.178 84.306 42.949 1.00 25.57 317 ASN D O 1
ATOM 10251 N N . VAL D 1 318 ? 41.116 82.099 42.518 1.00 26.61 318 VAL D N 1
ATOM 10252 C CA . VAL D 1 318 ? 41.932 82.242 41.322 1.00 24.04 318 VAL D CA 1
ATOM 10253 C C . VAL D 1 318 ? 41.146 82.012 40.048 1.00 23.10 318 VAL D C 1
ATOM 10254 O O . VAL D 1 318 ? 40.586 80.952 39.877 1.00 22.17 318 VAL D O 1
ATOM 10258 N N . LEU D 1 319 ? 41.123 82.994 39.146 1.00 22.29 319 LEU D N 1
ATOM 10259 C CA . LEU D 1 319 ? 40.385 82.815 37.902 1.00 22.16 319 LEU D CA 1
ATOM 10260 C C . LEU D 1 319 ? 41.255 82.296 36.762 1.00 20.42 319 LEU D C 1
ATOM 10261 O O . LEU D 1 319 ? 42.017 83.041 36.153 1.00 22.52 319 LEU D O 1
ATOM 10266 N N . TYR D 1 320 ? 41.144 80.998 36.504 1.00 20.80 320 TYR D N 1
ATOM 10267 C CA . TYR D 1 320 ? 41.849 80.359 35.398 1.00 17.68 320 TYR D CA 1
ATOM 10268 C C . TYR D 1 320 ? 41.044 80.785 34.167 1.00 19.78 320 TYR D C 1
ATOM 10269 O O . TYR D 1 320 ? 39.798 80.843 34.208 1.00 20.10 320 TYR D O 1
ATOM 10278 N N . VAL D 1 321 ? 41.739 81.091 33.077 1.00 18.86 321 VAL D N 1
ATOM 10279 C CA . VAL D 1 321 ? 41.068 81.485 31.863 1.00 18.47 321 VAL D CA 1
ATOM 10280 C C . VAL D 1 321 ? 41.207 80.371 30.831 1.00 18.58 321 VAL D C 1
ATOM 10281 O O . VAL D 1 321 ? 42.311 80.056 30.366 1.00 17.11 321 VAL D O 1
ATOM 10285 N N . HIS D 1 322 ? 40.082 79.733 30.527 1.00 17.40 322 HIS D N 1
ATOM 10286 C CA . HIS D 1 322 ? 40.078 78.665 29.547 1.00 17.39 322 HIS D CA 1
ATOM 10287 C C . HIS D 1 322 ? 39.832 79.298 28.176 1.00 19.60 322 HIS D C 1
ATOM 10288 O O . HIS D 1 322 ? 38.696 79.621 27.802 1.00 18.95 322 HIS D O 1
ATOM 10295 N N . LEU D 1 323 ? 40.913 79.464 27.425 1.00 19.53 323 LEU D N 1
ATOM 10296 C CA . LEU D 1 323 ? 40.864 80.096 26.109 1.00 17.60 323 LEU D CA 1
ATOM 10297 C C . LEU D 1 323 ? 40.359 79.187 24.993 1.00 14.84 323 LEU D C 1
ATOM 10298 O O . LEU D 1 323 ? 40.172 79.636 23.891 1.00 18.09 323 LEU D O 1
ATOM 10303 N N . GLY D 1 324 ? 40.166 77.911 25.269 1.00 15.76 324 GLY D N 1
ATOM 10304 C CA . GLY D 1 324 ? 39.680 76.992 24.248 1.00 16.50 324 GLY D CA 1
ATOM 10305 C C . GLY D 1 324 ? 40.694 75.942 23.839 1.00 17.05 324 GLY D C 1
ATOM 10306 O O . GLY D 1 324 ? 41.419 75.414 24.683 1.00 18.47 324 GLY D O 1
ATOM 10307 N N . GLY D 1 325 ? 40.719 75.609 22.547 1.00 16.81 325 GLY D N 1
ATOM 10308 C CA . GLY D 1 325 ? 41.680 74.644 22.038 1.00 17.00 325 GLY D CA 1
ATOM 10309 C C . GLY D 1 325 ? 41.423 73.151 22.091 1.00 18.25 325 GLY D C 1
ATOM 10310 O O . GLY D 1 325 ? 42.177 72.395 21.470 1.00 16.87 325 GLY D O 1
ATOM 10311 N N . ALA D 1 326 ? 40.368 72.698 22.775 1.00 17.09 326 ALA D N 1
ATOM 10312 C CA . ALA D 1 326 ? 40.131 71.249 22.863 1.00 17.29 326 ALA D CA 1
ATOM 10313 C C . ALA D 1 326 ? 39.954 70.522 21.541 1.00 16.08 326 ALA D C 1
ATOM 10314 O O . ALA D 1 326 ? 40.148 69.324 21.484 1.00 15.03 326 ALA D O 1
ATOM 10316 N N . PRO D 1 327 ? 39.580 71.225 20.452 1.00 18.73 327 PRO D N 1
ATOM 10317 C CA . PRO D 1 327 ? 39.425 70.459 19.211 1.00 20.22 327 PRO D CA 1
ATOM 10318 C C . PRO D 1 327 ? 40.729 69.852 18.651 1.00 21.75 327 PRO D C 1
ATOM 10319 O O . PRO D 1 327 ? 40.687 68.984 17.787 1.00 21.98 327 PRO D O 1
ATOM 10323 N N . ALA D 1 328 ? 41.878 70.307 19.148 1.00 21.98 328 ALA D N 1
ATOM 10324 C CA . ALA D 1 328 ? 43.162 69.776 18.681 1.00 20.86 328 ALA D CA 1
ATOM 10325 C C . ALA D 1 328 ? 43.477 68.423 19.329 1.00 20.57 328 ALA D C 1
ATOM 10326 O O . ALA D 1 328 ? 44.314 67.703 18.833 1.00 20.22 328 ALA D O 1
ATOM 10328 N N . LEU D 1 329 ? 42.770 68.054 20.406 1.00 19.66 329 LEU D N 1
ATOM 10329 C CA . LEU D 1 329 ? 43.060 66.797 21.099 1.00 17.64 329 LEU D CA 1
ATOM 10330 C C . LEU D 1 329 ? 43.085 65.551 20.229 1.00 18.19 329 LEU D C 1
ATOM 10331 O O . LEU D 1 329 ? 43.836 64.628 20.522 1.00 19.70 329 LEU D O 1
ATOM 10336 N N . SER D 1 330 ? 42.274 65.501 19.173 1.00 16.13 330 SER D N 1
ATOM 10337 C CA . SER D 1 330 ? 42.284 64.324 18.302 1.00 16.20 330 SER D CA 1
ATOM 10338 C C . SER D 1 330 ? 43.611 64.139 17.549 1.00 16.28 330 SER D C 1
ATOM 10339 O O . SER D 1 330 ? 43.846 63.091 16.953 1.00 17.48 330 SER D O 1
ATOM 10342 N N . ALA D 1 331 ? 44.469 65.149 17.581 1.00 18.73 331 ALA D N 1
ATOM 10343 C CA . ALA D 1 331 ? 45.778 65.064 16.905 1.00 18.44 331 ALA D CA 1
ATOM 10344 C C . ALA D 1 331 ? 46.868 64.630 17.879 1.00 20.39 331 ALA D C 1
ATOM 10345 O O . ALA D 1 331 ? 48.058 64.572 17.520 1.00 21.51 331 ALA D O 1
ATOM 10347 N N . TYR D 1 332 ? 46.461 64.324 19.111 1.00 20.89 332 TYR D N 1
ATOM 10348 C CA . TYR D 1 332 ? 47.380 63.895 20.156 1.00 19.18 332 TYR D CA 1
ATOM 10349 C C . TYR D 1 332 ? 46.882 62.688 20.953 1.00 19.40 332 TYR D C 1
ATOM 10350 O O . TYR D 1 332 ? 47.306 62.495 22.096 1.00 21.15 332 TYR D O 1
ATOM 10359 N N . SER D 1 333 ? 46.008 61.862 20.385 1.00 20.76 333 SER D N 1
ATOM 10360 C CA . SER D 1 333 ? 45.489 60.739 21.176 1.00 21.13 333 SER D CA 1
ATOM 10361 C C . SER D 1 333 ? 46.539 59.739 21.689 1.00 23.20 333 SER D C 1
ATOM 10362 O O . SER D 1 333 ? 46.306 59.061 22.704 1.00 20.28 333 SER D O 1
ATOM 10365 N N . SER D 1 334 ? 47.689 59.649 21.014 1.00 22.84 334 SER D N 1
ATOM 10366 C CA . SER D 1 334 ? 48.712 58.693 21.458 1.00 23.48 334 SER D CA 1
ATOM 10367 C C . SER D 1 334 ? 49.228 59.035 22.856 1.00 24.21 334 SER D C 1
ATOM 10368 O O . SER D 1 334 ? 49.714 58.154 23.581 1.00 25.58 334 SER D O 1
ATOM 10371 N N . PHE D 1 335 ? 49.115 60.299 23.253 1.00 23.45 335 PHE D N 1
ATOM 10372 C CA . PHE D 1 335 ? 49.570 60.707 24.590 1.00 25.51 335 PHE D CA 1
ATOM 10373 C C . PHE D 1 335 ? 48.602 60.359 25.745 1.00 25.54 335 PHE D C 1
ATOM 10374 O O . PHE D 1 335 ? 48.952 60.536 26.912 1.00 25.43 335 PHE D O 1
ATOM 10382 N N . PHE D 1 336 ? 47.407 59.850 25.434 1.00 24.22 336 PHE D N 1
ATOM 10383 C CA . PHE D 1 336 ? 46.429 59.527 26.478 1.00 25.44 336 PHE D CA 1
ATOM 10384 C C . PHE D 1 336 ? 45.894 58.078 26.566 1.00 28.16 336 PHE D C 1
ATOM 10385 O O . PHE D 1 336 ? 44.713 57.833 26.348 1.00 27.53 336 PHE D O 1
ATOM 10393 N N . PRO D 1 337 ? 46.751 57.102 26.890 1.00 33.31 337 PRO D N 1
ATOM 10394 C CA . PRO D 1 337 ? 46.261 55.714 26.988 1.00 36.11 337 PRO D CA 1
ATOM 10395 C C . PRO D 1 337 ? 45.075 55.568 27.957 1.00 40.56 337 PRO D C 1
ATOM 10396 O O . PRO D 1 337 ? 44.822 56.450 28.777 1.00 41.22 337 PRO D O 1
ATOM 10400 N N . THR D 1 338 ? 44.350 54.456 27.864 1.00 44.24 338 THR D N 1
ATOM 10401 C CA . THR D 1 338 ? 43.228 54.228 28.765 1.00 47.95 338 THR D CA 1
ATOM 10402 C C . THR D 1 338 ? 43.770 54.071 30.184 1.00 50.76 338 THR D C 1
ATOM 10403 O O . THR D 1 338 ? 44.873 53.543 30.387 1.00 50.86 338 THR D O 1
ATOM 10407 N N . LYS D 1 339 ? 42.992 54.550 31.153 1.00 53.05 339 LYS D N 1
ATOM 10408 C CA . LYS D 1 339 ? 43.342 54.485 32.571 1.00 56.85 339 LYS D CA 1
ATOM 10409 C C . LYS D 1 339 ? 43.043 53.071 33.078 1.00 58.67 339 LYS D C 1
ATOM 10410 O O . LYS D 1 339 ? 41.925 52.572 32.921 1.00 58.55 339 LYS D O 1
ATOM 10416 N N . THR D 1 340 ? 44.040 52.435 33.686 1.00 61.08 340 THR D N 1
ATOM 10417 C CA . THR D 1 340 ? 43.892 51.074 34.206 1.00 63.02 340 THR D CA 1
ATOM 10418 C C . THR D 1 340 ? 42.881 50.981 35.356 1.00 64.90 340 THR D C 1
ATOM 10419 O O . THR D 1 340 ? 42.961 51.736 36.328 1.00 65.48 340 THR D O 1
ATOM 10423 N N . ALA D 1 341 ? 41.937 50.049 35.241 1.00 66.26 341 ALA D N 1
ATOM 10424 C CA . ALA D 1 341 ? 40.917 49.860 36.268 1.00 67.29 341 ALA D CA 1
ATOM 10425 C C . ALA D 1 341 ? 41.389 48.947 37.408 1.00 67.93 341 ALA D C 1
ATOM 10426 O O . ALA D 1 341 ? 41.349 49.402 38.573 1.00 67.87 341 ALA D O 1
#

Solvent-accessible surface area: 45697 Å² total; per-residue (Å²): 83,21,15,95,140,29,65,113,76,92,6,33,86,30,88,1,40,36,22,58,6,81,62,0,8,119,99,6,48,81,73,6,64,0,21,2,0,6,0,29,26,4,6,7,11,4,43,2,0,7,30,0,22,3,0,6,21,0,0,32,46,0,79,147,34,91,56,48,16,0,0,0,4,2,3,16,11,8,16,7,2,0,1,0,1,0,0,1,7,62,28,41,53,134,7,6,0,5,0,0,45,15,10,90,45,26,148,65,4,135,104,6,5,44,76,0,2,1,2,4,7,1,38,0,7,10,0,26,15,76,68,39,127,47,37,48,32,4,19,124,46,152,14,10,61,72,6,48,97,90,5,105,100,67,66,65,113,16,10,54,0,8,8,3,0,0,48,21,130,49,0,1,0,2,0,0,14,0,0,42,28,0,36,68,16,14,84,27,64,53,49,102,1,53,60,1,0,0,3,6,10,16,5,0,9,1,0,0,0,4,0,0,0,11,40,95,57,35,24,116,18,3,2,0,0,0,0,2,104,34,33,135,55,0,62,123,9,0,31,117,10,0,44,86,3,2,173,56,4,45,17,160,88,107,9,151,93,17,62,18,24,56,120,20,0,135,41,34,13,0,24,8,29,154,26,0,28,118,2,0,34,29,1,0,45,23,4,0,5,8,0,1,0,7,42,2,0,0,0,1,17,0,0,23,26,5,2,111,91,94,103,16,173,131,45,6,27,0,0,2,0,1,13,4,5,8,17,3,2,10,0,0,10,50,54,4,87,55,100,119,122,75,20,14,52,104,21,69,112,65,94,7,33,71,27,71,3,37,29,21,77,5,86,56,0,9,130,105,9,50,71,67,4,64,0,23,1,0,6,0,26,29,7,8,7,14,1,47,3,0,4,30,1,18,3,0,10,20,0,0,25,60,0,78,138,28,115,65,56,17,0,0,0,3,3,4,12,12,9,12,8,1,0,1,0,2,0,3,1,7,57,28,36,60,125,10,3,0,5,0,0,32,20,6,87,54,24,139,71,2,116,97,3,4,36,99,0,2,0,2,2,7,1,35,0,8,26,2,33,12,68,74,69,139,53,46,45,42,3,16,123,41,174,17,7,55,73,7,33,96,83,13,92,107,62,65,72,121,14,11,58,0,13,8,5,0,3,52,27,96,29,0,1,1,1,0,0,14,0,0,32,31,0,1,27,12,19,59,98,85,62,41,129,0,61,50,0,0,0,4,6,10,17,5,0,8,1,0,0,0,4,0,0,0,12,36,34,58,33,23,113,20,3,2,0,0,0,0,1,108,38,37,152,65,0,61,120,8,0,26,102,12,0,47,85,3,2,159,14,0,40,8,150,71,116,10,159,96,14,56,15,27,68,115,21,1,109,62,31,16,0,27,8,14,157,24,0,23,120,4,0,39,31,0,0,63,24,8,0,6,6,0,1,0,7,43,2,0,0,0,1,13,0,0,16,25,5,1,115,92,100,104,16,170,135,46,7,33,0,0,2,0,2,17,3,5,8,19,2,3,8,0,0,13,47,61,7,91,60,65,137,83,88,19,12,99,155,31,72,113,71,91,9,33,87,34,97,1,41,35,22,63,4,72,55,0,8,123,105,15,51,80,70,5,64,0,23,1,0,5,0,28,26,5,5,10,12,2,46,2,0,8,26,0,20,2,0,8,19,0,0,35,47,0,84,140,37,115,62,51,15,0,0,0,2,2,3,12,12,8,12,6,2,0,2,0,2,0,0,2,6,56,30,44,59,138,10,2,0,5,0,0,51,15,12,84,55,31,127,59,4,123,97,4,2,43,86,0,3,1,2,3,7,0,37,0,9,12,1,25,16,66,61,48,128,58,39,49,50,6,17,119,50,157,14,5,56,80,6,28,95,88,10,88,108,65,65,63,120,12,6,56,0,12,8,3,0,1,53,29,149,53,0,1,0,1,0,0,13,0,0,36,29,0,35,81,15,14,84,30,72,46,52,89,1,31,62,0,0,0,3,4,10,15,5,0,9,0,0,0,0,4,0,0,0,15,44,89,63,44,33,112,16,3,3,0,0,1,0,1,107,46,30,146,52,0,57,91,7,0,24,103,12,0,43,89,2,1,169,51,3,46,16,176,79,108,8,157,92,16,61,17,28,67,114,20,0,104,68,33,13,0,24,9,10,154,22,0,26,113,4,0,39,31,0,0,47,26,3,0,6,8,0,0,0,8,39,2,0,0,0,0,16,0,0,17,25,2,1,127,84,94,109,16,120,121,43,0,26,0,0,2,0,1,15,4,6,11,18,2,2,10,0,0,17,50,54,4,89,49,104,130,117,112,16,17,51,81,24,65,107,70,92,9,34,70,23,74,1,36,32,22,78,4,69,44,0,8,112,107,20,53,82,69,6,65,0,31,0,0,5,0,32,25,5,6,9,10,2,46,2,0,9,26,0,18,3,0,5,17,0,0,29,59,0,71,134,20,99,40,55,15,0,0,0,2,3,4,14,12,10,12,4,2,0,0,0,2,0,0,2,7,55,29,46,48,130,10,5,0,4,0,0,56,19,10,88,49,22,125,70,1,111,90,6,4,38,98,0,2,1,1,2,6,0,35,0,9,23,1,23,12,79,59,51,138,46,41,54,39,3,16,123,50,175,21,4,51,102,3,29,93,74,12,96,111,69,66,76,91,16,8,58,0,11,8,7,0,1,53,29,84,28,0,1,0,1,0,0,12,0,0,33,28,0,1,24,17,16,60,82,87,64,40,100,0,39,62,0,0,0,5,3,12,18,4,0,8,0,0,0,0,4,0,0,0,12,53,38,60,32,32,112,16,3,4,0,0,1,0,1,104,43,40,150,64,0,55,93,11,0,25,96,9,0,43,83,2,2,129,14,0,47,22,169,75,102,9,150,88,16,61,18,23,57,118,20,0,103,66,35,15,0,23,8,10,147,21,0,25,110,4,0,45,29,0,0,57,21,4,0,6,8,0,1,0,8,43,1,0,0,0,1,14,0,0,13,21,4,1,130,94,96,110,15,123,118,43,1,33,0,0,2,0,1,16,4,4,11,17,2,2,10,0,0,13,47,57,4,88,60,80,129,120

Sequence (1364 aa):
AGVAKFAKYPLTFGPSPISNLNRLSQHLGSKVNVYAKREDCNSGLAFGGNKLRKLEYIVPDIVEGDYTHLVSIGGRQSNQTRMVAALAAKLGKKCVLIQEDWVPIPEAEKDVYNRVGNIELSRIMGADVRVIEDGFDIGMRKSFANALQELEDAGHKPYPIPAGCSEHKYGGLGFVGFADEVINQEVELGIKFDKIVVCCVTGSTTAGILAGMAQYGRQDDVIAIDASFTSEKTKEQTLRIANNTAKLIGVEHEFKDFTLDTRFAYPCYGVPNEGTIEAIRTCAEQEGVLTDPVYEGKSMQGLIALIKEDYFKPGANVLYVHLGGAPALSAYSSFFPTKTAAGVAKFAKYPLTFGPSPISNLNRLSQHLGSKVNVYAKREDCNSGLAFGGNKLRKLEYIVPDIVEGDYTHLVSIGGRQSNQTRMVAALAAKLGKKCVLIQEDWVPIPEAEKDVYNRVGNIELSRIMGADVRVIEDGFDIGMRKSFANALQELEDAGHKPYPIPAGCSEHKYGGLGFVGFADEVINQEVELGIKFDKIVVCCVTGSTTAGILAGMAQYGRQDDVIAIDASFTSEKTKEQTLRIANNTAKLIGVEHEFKDFTLDTRFAYPCYGVPNEGTIEAIRTCAEQEGVLTDPVYEGKSMQGLIALIKEDYFKPGANVLYVHLGGAPALSAYSSFFPTKTAAGVAKFAKYPLTFGPSPISNLNRLSQHLGSKVNVYAKREDCNSGLAFGGNKLRKLEYIVPDIVEGDYTHLVSIGGRQSNQTRMVAALAAKLGKKCVLIQEDWVPIPEAEKDVYNRVGNIELSRIMGADVRVIEDGFDIGMRKSFANALQELEDAGHKPYPIPAGCSEHKYGGLGFVGFADEVINQEVELGIKFDKIVVCCVTGSTTAGILAGMAQYGRQDDVIAIDASFTSEKTKEQTLRIANNTAKLIGVEHEFKDFTLDTRFAYPCYGVPNEGTIEAIRTCAEQEGVLTDPVYEGKSMQGLIALIKEDYFKPGANVLYVHLGGAPALSAYSSFFPTKTAAGVAKFAKYPLTFGPSPISNLNRLSQHLGSKVNVYAKREDCNSGLAFGGNKLRKLEYIVPDIVEGDYTHLVSIGGRQSNQTRMVAALAAKLGKKCVLIQEDWVPIPEAEKDVYNRVGNIELSRIMGADVRVIEDGFDIGMRKSFANALQELEDAGHKPYPIPAGCSEHKYGGLGFVGFADEVINQEVELGIKFDKIVVCCVTGSTTAGILAGMAQYGRQDDVIAIDASFTSEKTKEQTLRIANNTAKLIGVEHEFKDFTLDTRFAYPCYGVPNEGTIEAIRTCAEQEGVLTDPVYEGKSMQGLIALIKEDYFKPGANVLYVHLGGAPALSAYSSFFPTKTA

Foldseek 3Di:
DALVVAAFADAWPDQFDKAWLVLLCVVLVVQATEIEGCQQRTHPLVSGFLLSLLCRRVVVVDVVDDAQEEEEEEAQQDPNLLSSLSVCLVVVHAAEYEHEHADPQDPVLPVPSNCFFSNVNSVVSPHRYDYYHDYDDLDDDPVQVVVCVVQVVVVGGYDYQYYSSLPPLSSQSSQLVVLVSQVVVCVVVVHHAQAEFEEFENANNLLNNQLNVCVVPRNQRYAYEYQALCCVVSFVSNQVSSQSVNVVRPNDDHDPGHHYHDVFNPPHAPAADPLLLVQQCSCCVRPVDGDARGIRSRSRSVVSVCSNVSVDDGHGYYYYYRRHSRRSRVSPVVSDDDDDD/DALPVAQFADDFPDQFDKAFLQQLCVVLPVQAGEMERPQQCTHPQQSGFPLSLLCRRVVVVVVVDDAAEEEEEDAQQAPNLLSSLSVCLVVVHAYEYEHEHADPQDPVLVVPSNCAFSNVNSVVSHHRYDYHHDYDDLDDDPVRVVVCVVCVVVVGGYDYQYRSSLPPLSSQSSLLVVQVSVVVVCVVVVHDAQAEFFEFDNANNLLSVLLSVCVVPVSQRYAYEYQALCCPVRFVSNQVSNQSVNVVGVHPDRRDGHHYHDPFNPPHAPAHDPLLVVQQCSSCVRPVDGDARGTRSSSSSVVSVCVNVSVDHGHGYHYYYRRHSRSSRVSVVVVDDPDPD/DALPPQAFADAWPDFFDKAFLQLLCVVLPVQETEIEGCQQCTHPQQSGFQLVLLCRRVVVVVVPDDAAEEEEEEALQAPNQLNSLSVCLVVVHAYEYEHEHADDADPVQVVPSNDFFSNVNSVVSPHNYDYYHDYDDLDDDPVRVVVQVVQVVVPGHYDDQYRSSLVPLRRQSSLLVVLVSQVVVCVVVVHHAQAEFFEFDSANNLLSVQLSCVVVPGSQSYAYEYQALPVVVRFVSNQVSNQSNNVVGVHPDHDPGHHYHDPFNPPHAPAHDVLLLVLQVSCCVRPVDGDDRHTRSRSSSVVSVCSNVPVDHGHGYYYYYRRHSRSSCSSPCVSDDDDDD/DFLVVAAFADAWPDQFDKAFLQQLCVVLPVQAGEIEGPQQCTHPQPRGFQLVLLCRRVVVVCVVVVAAEEEEEEALQDQNLLNVLSVCLVVVHAYEYEHEHADDADPVLVVPSNPFFRNVSSVVSPHNYDYYHDYDDLDDDDVRVVVCVVCVVVPGGYDYQYHSSQVPLSSQSSLLVVLVSLVVVCVVVVHDAQAEFFEFASASNLLNVLLSCVVVPRSQRYAYEYQALPPVVRFVSNLVSNQSNNVVGVRPDHRPGHHYHDPFNPPHAPAHDPLLLVQQVSSCVRPVDGDDRHTRSRSSSVVSVCSNVCVDHGHHYYYYYRRHSRSSVVSPCVSPDDDDD